Protein AF-0000000075747375 (afdb_homodimer)

Solvent-accessible surface area (backbone atoms only — not comparable to full-atom values): 39730 Å² total; per-residue (Å²): 133,72,88,64,53,72,68,39,42,51,45,48,47,50,38,46,52,50,14,30,55,60,40,17,80,40,82,87,52,69,64,37,29,29,38,38,36,28,27,76,71,27,42,72,52,49,40,51,44,43,42,54,31,30,74,58,43,26,39,63,45,72,43,60,61,78,50,66,64,41,50,39,36,44,65,72,59,35,49,70,68,52,42,45,60,71,65,62,26,51,64,51,26,49,74,59,41,31,32,37,42,37,34,42,19,61,81,60,69,49,75,45,49,87,48,61,63,64,54,56,47,45,31,53,57,52,45,40,64,56,51,50,50,45,52,52,33,32,71,71,23,53,20,23,37,22,35,39,71,49,78,32,65,47,36,11,55,70,34,74,38,52,54,68,57,39,40,50,47,51,34,52,45,59,33,44,80,46,98,49,36,53,62,52,50,50,50,49,43,52,54,50,48,54,47,34,52,52,59,54,69,52,62,64,50,30,37,40,39,38,37,93,69,25,48,29,33,41,20,48,53,72,62,51,27,57,43,58,54,46,28,33,51,49,51,51,44,35,41,29,31,35,26,15,20,59,52,22,36,37,28,44,39,18,63,47,66,42,68,56,80,33,38,62,32,29,44,37,35,38,32,32,53,71,14,27,54,78,45,79,45,36,79,36,41,42,69,57,51,53,51,55,34,61,71,44,89,24,16,34,20,37,4,34,45,33,42,23,36,37,92,72,23,62,27,72,64,70,47,63,39,65,68,52,43,68,26,28,3,50,88,19,6,26,39,33,39,20,32,2,29,38,54,55,74,18,33,58,82,37,43,84,70,56,47,72,68,52,30,57,73,46,27,44,31,61,41,97,39,69,46,77,42,28,20,56,56,56,34,40,29,34,28,35,30,70,89,66,49,76,43,72,45,31,45,54,14,36,65,58,54,88,70,74,83,121,134,72,89,64,53,72,67,39,41,52,46,49,46,50,36,46,53,51,15,29,55,61,39,17,80,38,83,86,52,68,65,36,30,30,38,38,36,29,26,76,70,26,43,71,51,49,39,51,46,43,42,54,32,31,73,58,41,26,40,62,45,73,43,59,60,79,49,66,65,40,50,39,34,44,66,71,60,36,49,70,67,52,42,45,59,72,64,62,25,50,64,53,26,50,74,60,41,30,30,37,41,38,36,42,19,60,82,61,69,48,74,44,48,86,49,62,63,65,54,56,47,46,32,55,58,52,46,41,63,57,50,50,49,45,52,53,33,32,72,70,24,54,21,24,36,22,34,39,73,48,77,32,66,46,37,11,55,69,34,74,36,52,54,66,57,40,39,50,46,51,34,51,44,58,34,46,79,46,99,49,35,54,60,53,50,50,52,50,42,52,54,51,48,53,48,36,51,53,60,55,69,52,61,63,50,30,38,40,40,37,37,92,69,27,46,30,33,40,19,48,51,72,63,51,26,59,42,58,54,46,28,34,51,49,50,52,43,34,40,30,32,34,27,16,21,58,53,21,35,37,28,44,41,17,66,47,66,43,67,56,79,34,38,64,32,28,43,38,35,38,33,31,54,69,15,29,54,78,44,79,45,35,81,36,41,42,70,57,52,52,52,55,34,61,69,44,90,24,17,34,20,35,4,33,46,32,42,23,33,36,93,72,24,62,27,72,64,69,48,63,38,64,68,52,43,68,26,29,3,49,88,20,5,26,40,33,38,20,34,2,30,37,54,55,74,19,32,58,81,38,42,85,69,56,46,73,68,51,30,57,73,46,26,46,31,61,42,96,37,69,45,77,42,28,20,55,56,56,35,40,31,33,29,36,29,70,89,67,48,75,43,73,45,32,45,55,15,34,66,58,55,88,70,76,82,124

Secondary structure (DSSP, 8-state):
--SS-HHHHHHHHHHHHHHHHHH-SSPP-TT-EEEEEE-GGGHHHHHHHHHHHHHTT-EEEEEEPPPHHHHHHHHHH--HHHHT---TTHHHHHHH--EEEEEE--S-SSTTTTS-HHHHHHHHHHTHHHHHHHHHHHHTTS-EEEEEE---HHHHHHTT--HHHHHHHHHHHTTTTSS-HHHHHHHHHHHHHHHHHHHHHS-EEEEEEEESS-EEEE---TTB--EE--SSBSS--EEEE---GGG-EEEEEE-S-EEETTEEEEEEEEEEETTEEEEEEEEE-HHHHHHHHTSSTTTTBEEEEEEE-TTT----S--SSHHHHTT--TTT-EEEEEEEPPPGGGBTT-GGG--HHHHHHHT----S-EEEEEE-S-EEEEEEETTS-EEEEEETTEE-S-----/--SS-HHHHHHHHHHHHHHHHHH-SSPP-TT-EEEEEE-GGGHHHHHHHHHHHHHTT-EEEEEEPPPHHHHHHHHHH--HHHHT---TTHHHHHHH--EEEEEE--S-SSTTTTS-HHHHHHHHHHTHHHHHHHHHHHHTTS-EEEEEE---HHHHHHTT--HHHHHHHHHHHTTTTSS-HHHHHHHHHHHHHHHHHHHHHS-EEEEEEEESS-EEEE---TTB--EE--SSBSS--EEEE---GGG-EEEEEE-S-EEETTEEEEEEEEEEETTEEEEEEEEE-HHHHHHHHTSSTTTTBEEEEEEE-TTT----S--SSHHHHTT--TTT-EEEEEEEPPPGGGBTT-GGG--HHHHHHHT----S-EEEEEE-S-EEEEEEETTS-EEEEEETTEE-S-----

Organism: Desulfohalobium retbaense (strain ATCC 49708 / DSM 5692 / JCM 16813 / HR100) (NCBI:txid485915)

Foldseek 3Di:
DAPDDPLLLLLLLVLLVLLQQLQFPDHDAAAAEEEEEEEPNCVVSSVVNCVVCVVRNYHYDYDYDDALVRVLCCQVPNDLCSLLDDDPCLLVCLLRHQEYEYEDEHPAQASQVPGDVVSVLSNLVSCVVSVVSQVVCRLVRRHGYAYEYGQDCNLQVVLVHHSNVLRVLLCQQQVSVPPRSNVLLVVLVVVVVQLQVVVQVFQFQWKFKDFPFWTKIFGAFPQFGWDWSRSHYRVTFKIKIFGQLQGMATKDWFQAWEGDSNAIWHTWIFGDDRFFTPDIDTPGCRVVLVVQCVQDDQQRGWAMKIWGALVNGPRAGRRRDCSNQVNHQHQQTKIKIWGAFHDLCRRNVGSVVCDPVNCVVRRGGHGSGTGIGMDPGFMWMWTQHPVGDIGTQGGRRHGPPDDPPD/DAPDDPLLLVLLLVLLVLLQQLQFPDHDAAAAEEEEEEEPNCVVSSVVNCVVCVVRNYHYDYDYDDALVRVLCCQPPNDLCSLLDDDPCLLVCLLRHQEYEYEDEHPAQASQVPGDVVSVLSNLVSCVVSVVSQVVCRLVRRHGYAYEYGQDCNLQVVLVHHSNVLRVLLCQQQVSVDPRSNVLLVVLVVVVVQLQVVVQVFQFQWKFKDFPFWTKIFGAFPQFGWDWSRSHFRVTFKIKIFGQLQGMATKDWFQAWEGDSNAIWHTWIFGDDRFFTPDIDTPGCRVVLVVQCVQDDQQRGWAMKIWGALVNGPRAGRRRDCSNQVNHQHFQTKIKIWGAFHDLCRRNVGSVVCDPVNCVVRRGGHGSGTDIGMDPGFMWMWTQHPVGDIDTQGGRRHGPPDDPPD

Sequence (812 aa):
MHYLTQDQLEKYADVLLWGLTKARAGEYAAGDVVLLRYDLDARPLADLLFHKSLERGWHPVPRMGLSPQMEKSLFTVGGDQQLEFIAPGDKEFMRRLNANIALLAPESLTHLKDVDSKRIGKTAIARKQLRDILDEREAEGQFGWTLCLLPTEELAANAGLSIEEYTAQIIKACYLDSPDPVAEWERIYEQAGRIKSWLNSLDVDSFHVQSAHCDLTVTPGQDRQWVGISGHNIPSFELFLSPDWRGTQGIYYADQPSYRSGNLVQGVRLEFKDGEVVDVQAEEGEAFTKDQLDMDVGARRLGEFSLTDTRFSRIDKFMAHTLFDENFGGPYGNCHVAVGASYADTYALGAGALDKAKKEAFGFNDSALHWDLVNTEDKRVTARLKDGSTVLIYESGRFAGPEEASMHYLTQDQLEKYADVLLWGLTKARAGEYAAGDVVLLRYDLDARPLADLLFHKSLERGWHPVPRMGLSPQMEKSLFTVGGDQQLEFIAPGDKEFMRRLNANIALLAPESLTHLKDVDSKRIGKTAIARKQLRDILDEREAEGQFGWTLCLLPTEELAANAGLSIEEYTAQIIKACYLDSPDPVAEWERIYEQAGRIKSWLNSLDVDSFHVQSAHCDLTVTPGQDRQWVGISGHNIPSFELFLSPDWRGTQGIYYADQPSYRSGNLVQGVRLEFKDGEVVDVQAEEGEAFTKDQLDMDVGARRLGEFSLTDTRFSRIDKFMAHTLFDENFGGPYGNCHVAVGASYADTYALGAGALDKAKKEAFGFNDSALHWDLVNTEDKRVTARLKDGSTVLIYESGRFAGPEEAS

Structure (mmCIF, N/CA/C/O backbone):
data_AF-0000000075747375-model_v1
#
loop_
_entity.id
_entity.type
_entity.pdbx_description
1 polymer 'Peptidase M29 aminopeptidase II'
#
loop_
_atom_site.group_PDB
_atom_site.id
_atom_site.type_symbol
_atom_site.label_atom_id
_atom_site.label_alt_id
_atom_site.label_comp_id
_atom_site.label_asym_id
_atom_site.label_entity_id
_atom_site.label_seq_id
_atom_site.pdbx_PDB_ins_code
_atom_site.Cartn_x
_atom_site.Cartn_y
_atom_site.Cartn_z
_atom_site.occupancy
_atom_site.B_iso_or_equiv
_atom_site.auth_seq_id
_atom_site.auth_comp_id
_atom_site.auth_asym_id
_atom_site.auth_atom_id
_atom_site.pdbx_PDB_model_num
ATOM 1 N N . MET A 1 1 ? 9.734 -9.852 11.289 1 53.59 1 MET A N 1
ATOM 2 C CA . MET A 1 1 ? 10.898 -10.727 11.281 1 53.59 1 MET A CA 1
ATOM 3 C C . MET A 1 1 ? 10.977 -11.531 9.992 1 53.59 1 MET A C 1
ATOM 5 O O . MET A 1 1 ? 9.969 -12.07 9.531 1 53.59 1 MET A O 1
ATOM 9 N N . HIS A 1 2 ? 11.859 -11.219 9.148 1 74 2 HIS A N 1
ATOM 10 C CA . HIS A 1 2 ? 11.984 -12.008 7.926 1 74 2 HIS A CA 1
ATOM 11 C C . HIS A 1 2 ? 12.844 -13.242 8.156 1 74 2 HIS A C 1
ATOM 13 O O . HIS A 1 2 ? 13.766 -13.219 8.977 1 74 2 HIS A O 1
ATOM 19 N N . TYR A 1 3 ? 12.445 -14.344 7.672 1 91.75 3 TYR A N 1
ATOM 20 C CA . TYR A 1 3 ? 12.969 -15.672 7.961 1 91.75 3 TYR A CA 1
ATOM 21 C C . TYR A 1 3 ? 14.047 -16.062 6.957 1 91.75 3 TYR A C 1
ATOM 23 O O . TYR A 1 3 ? 14.766 -17.047 7.16 1 91.75 3 TYR A O 1
ATOM 31 N N . LEU A 1 4 ? 14.203 -15.297 5.895 1 97.31 4 LEU A N 1
ATOM 32 C CA . LEU A 1 4 ? 15.281 -15.469 4.922 1 97.31 4 LEU A CA 1
ATOM 33 C C . LEU A 1 4 ? 16.438 -14.516 5.211 1 97.31 4 LEU A C 1
ATOM 35 O O . LEU A 1 4 ? 16.219 -13.375 5.617 1 97.31 4 LEU A O 1
ATOM 39 N N . THR A 1 5 ? 17.688 -14.977 5.004 1 96.75 5 THR A N 1
ATOM 40 C CA . THR A 1 5 ? 18.844 -14.117 5.152 1 96.75 5 THR A CA 1
ATOM 41 C C . THR A 1 5 ? 18.906 -13.078 4.035 1 96.75 5 THR A C 1
ATOM 43 O O . THR A 1 5 ? 18.203 -13.203 3.029 1 96.75 5 THR A O 1
ATOM 46 N N . GLN A 1 6 ? 19.734 -12.07 4.207 1 96.62 6 GLN A N 1
ATOM 47 C CA . GLN A 1 6 ? 19.922 -11.055 3.178 1 96.62 6 GLN A CA 1
ATOM 48 C C . GLN A 1 6 ? 20.391 -11.672 1.868 1 96.62 6 GLN A C 1
ATOM 50 O O . GLN A 1 6 ? 19.938 -11.289 0.791 1 96.62 6 GLN A O 1
ATOM 55 N N . ASP A 1 7 ? 21.297 -12.602 1.969 1 97.56 7 ASP A N 1
ATOM 56 C CA . ASP A 1 7 ? 21.812 -13.281 0.789 1 97.56 7 ASP A CA 1
ATOM 57 C C . ASP A 1 7 ? 20.703 -14.047 0.064 1 97.56 7 ASP A C 1
ATOM 59 O O . ASP A 1 7 ? 20.609 -13.992 -1.164 1 97.56 7 ASP A O 1
ATOM 63 N N . GLN A 1 8 ? 19.875 -14.695 0.803 1 98.19 8 GLN A N 1
ATOM 64 C CA . GLN A 1 8 ? 18.766 -15.453 0.224 1 98.19 8 GLN A CA 1
ATOM 65 C C . GLN A 1 8 ? 17.75 -14.523 -0.425 1 98.19 8 GLN A C 1
ATOM 67 O O . GLN A 1 8 ? 17.203 -14.836 -1.485 1 98.19 8 GLN A O 1
ATOM 72 N N . LEU A 1 9 ? 17.516 -13.391 0.181 1 98.5 9 LEU A N 1
ATOM 73 C CA . LEU A 1 9 ? 16.609 -12.398 -0.398 1 98.5 9 LEU A CA 1
ATOM 74 C C . LEU A 1 9 ? 17.172 -11.867 -1.714 1 98.5 9 LEU A C 1
ATOM 76 O O . LEU A 1 9 ? 16.438 -11.703 -2.684 1 98.5 9 LEU A O 1
ATOM 80 N N . GLU A 1 10 ? 18.453 -11.609 -1.729 1 98.38 10 GLU A N 1
ATOM 81 C CA . GLU A 1 10 ? 19.094 -11.141 -2.951 1 98.38 10 GLU A CA 1
ATOM 82 C C . GLU A 1 10 ? 18.984 -12.18 -4.066 1 98.38 10 GLU A C 1
ATOM 84 O O . GLU A 1 10 ? 18.672 -11.844 -5.207 1 98.38 10 GLU A O 1
ATOM 89 N N . LYS A 1 11 ? 19.25 -13.375 -3.711 1 98.75 11 LYS A N 1
ATOM 90 C CA . LYS A 1 11 ? 19.141 -14.469 -4.672 1 98.75 11 LYS A CA 1
ATOM 91 C C . LYS A 1 11 ? 17.703 -14.609 -5.176 1 98.75 11 LYS A C 1
ATOM 93 O O . LYS A 1 11 ? 17.484 -14.812 -6.371 1 98.75 11 LYS A O 1
ATOM 98 N N . TYR A 1 12 ? 16.797 -14.531 -4.25 1 98.75 12 TYR A N 1
ATOM 99 C CA . TYR A 1 12 ? 15.383 -14.648 -4.609 1 98.75 12 TYR A CA 1
ATOM 100 C C . TYR A 1 12 ? 14.969 -13.547 -5.574 1 98.75 12 TYR A C 1
ATOM 102 O O . TYR A 1 12 ? 14.258 -13.797 -6.551 1 98.75 12 TYR A O 1
ATOM 110 N N . ALA A 1 13 ? 15.438 -12.297 -5.312 1 98.81 13 ALA A N 1
ATOM 111 C CA . ALA A 1 13 ? 15.164 -11.172 -6.203 1 98.81 13 ALA A CA 1
ATOM 112 C C . ALA A 1 13 ? 15.703 -11.43 -7.605 1 98.81 13 ALA A C 1
ATOM 114 O O . ALA A 1 13 ? 15.023 -11.164 -8.602 1 98.81 13 ALA A O 1
ATOM 115 N N . ASP A 1 14 ? 16.906 -11.969 -7.68 1 98.75 14 ASP A N 1
ATOM 116 C CA . ASP A 1 14 ? 17.516 -12.25 -8.977 1 98.75 14 ASP A CA 1
ATOM 117 C C . ASP A 1 14 ? 16.734 -13.32 -9.734 1 98.75 14 ASP A C 1
ATOM 119 O O . ASP A 1 14 ? 16.562 -13.227 -10.953 1 98.75 14 ASP A O 1
ATOM 123 N N . VAL A 1 15 ? 16.25 -14.312 -9.016 1 98.81 15 VAL A N 1
ATOM 124 C CA . VAL A 1 15 ? 15.453 -15.367 -9.633 1 98.81 15 VAL A CA 1
ATOM 125 C C . VAL A 1 15 ? 14.141 -14.781 -10.164 1 98.81 15 VAL A C 1
ATOM 127 O O . VAL A 1 15 ? 13.703 -15.125 -11.266 1 98.81 15 VAL A O 1
ATOM 130 N N . LEU A 1 16 ? 13.523 -13.906 -9.383 1 98.81 16 LEU A N 1
ATOM 131 C CA . LEU A 1 16 ? 12.281 -13.289 -9.82 1 98.81 16 LEU A CA 1
ATOM 132 C C . LEU A 1 16 ? 12.5 -12.43 -11.055 1 98.81 16 LEU A C 1
ATOM 134 O O . LEU A 1 16 ? 11.688 -12.438 -11.984 1 98.81 16 LEU A O 1
ATOM 138 N N . LEU A 1 17 ? 13.609 -11.703 -11.086 1 98.56 17 LEU A N 1
ATOM 139 C CA . LEU A 1 17 ? 13.906 -10.883 -12.25 1 98.56 17 LEU A CA 1
ATOM 140 C C . LEU A 1 17 ? 14.188 -11.742 -13.469 1 98.56 17 LEU A C 1
ATOM 142 O O . LEU A 1 17 ? 13.789 -11.398 -14.586 1 98.56 17 LEU A O 1
ATOM 146 N N . TRP A 1 18 ? 14.883 -12.859 -13.289 1 97.88 18 TRP A N 1
ATOM 147 C CA . TRP A 1 18 ? 15.031 -13.844 -14.352 1 97.88 18 TRP A CA 1
ATOM 148 C C . TRP A 1 18 ? 13.672 -14.328 -14.844 1 97.88 18 TRP A C 1
ATOM 150 O O . TRP A 1 18 ? 13.398 -14.32 -16.047 1 97.88 18 TRP A O 1
ATOM 160 N N . GLY A 1 19 ? 12.836 -14.727 -13.852 1 98.06 19 GLY A N 1
ATOM 161 C CA . GLY A 1 19 ? 11.5 -15.18 -14.203 1 98.06 19 GLY A CA 1
ATOM 162 C C . GLY A 1 19 ? 10.703 -14.148 -14.984 1 98.06 19 GLY A C 1
ATOM 163 O O . GLY A 1 19 ? 10.047 -14.477 -15.969 1 98.06 19 GLY A O 1
ATOM 164 N N . LEU A 1 20 ? 10.805 -12.953 -14.531 1 97.62 20 LEU A N 1
ATOM 165 C CA . LEU A 1 20 ? 10.102 -11.852 -15.18 1 97.62 20 LEU A CA 1
ATOM 166 C C . LEU A 1 20 ? 10.555 -11.695 -16.625 1 97.62 20 LEU A C 1
ATOM 168 O O . LEU A 1 20 ? 9.734 -11.43 -17.516 1 97.62 20 LEU A O 1
ATOM 172 N N . THR A 1 21 ? 11.828 -11.867 -16.891 1 95.94 21 THR A N 1
ATOM 173 C CA . THR A 1 21 ? 12.391 -11.75 -18.219 1 95.94 21 THR A CA 1
ATOM 174 C C . THR A 1 21 ? 11.93 -12.914 -19.109 1 95.94 21 THR A C 1
ATOM 176 O O . THR A 1 21 ? 11.617 -12.719 -20.281 1 95.94 21 THR A O 1
ATOM 179 N N . LYS A 1 22 ? 11.852 -14.102 -18.547 1 94.75 22 LYS A N 1
ATOM 180 C CA . LYS A 1 22 ? 11.445 -15.289 -19.297 1 94.75 22 LYS A CA 1
ATOM 181 C C . LYS A 1 22 ? 9.945 -15.258 -19.609 1 94.75 22 LYS A C 1
ATOM 183 O O . LYS A 1 22 ? 9.508 -15.758 -20.641 1 94.75 22 LYS A O 1
ATOM 188 N N . ALA A 1 23 ? 9.203 -14.641 -18.703 1 93.75 23 ALA A N 1
ATOM 189 C CA . ALA A 1 23 ? 7.746 -14.695 -18.766 1 93.75 23 ALA A CA 1
ATOM 190 C C . ALA A 1 23 ? 7.199 -13.742 -19.812 1 93.75 23 ALA A C 1
ATOM 192 O O . ALA A 1 23 ? 6.02 -13.805 -20.172 1 93.75 23 ALA A O 1
ATOM 193 N N . ARG A 1 24 ? 8.031 -12.844 -20.312 1 92.75 24 ARG A N 1
ATOM 194 C CA . ARG A 1 24 ? 7.562 -11.867 -21.297 1 92.75 24 ARG A CA 1
ATOM 195 C C . ARG A 1 24 ? 8.25 -12.07 -22.641 1 92.75 24 ARG A C 1
ATOM 197 O O . ARG A 1 24 ? 9.469 -12.234 -22.703 1 92.75 24 ARG A O 1
ATOM 204 N N . ALA A 1 25 ? 7.484 -11.938 -23.688 1 87.5 25 ALA A N 1
ATOM 205 C CA . ALA A 1 25 ? 8.047 -12.078 -25.031 1 87.5 25 ALA A CA 1
ATOM 206 C C . ALA A 1 25 ? 8.898 -10.859 -25.406 1 87.5 25 ALA A C 1
ATOM 208 O O . ALA A 1 25 ? 9.969 -11 -25.984 1 87.5 25 ALA A O 1
ATOM 209 N N . GLY A 1 26 ? 8.484 -9.695 -25 1 91.69 26 GLY A N 1
ATOM 210 C CA . GLY A 1 26 ? 9.234 -8.484 -25.312 1 91.69 26 GLY A CA 1
ATOM 211 C C . GLY A 1 26 ? 10.297 -8.164 -24.281 1 91.69 26 GLY A C 1
ATOM 212 O O . GLY A 1 26 ? 10.203 -8.594 -23.125 1 91.69 26 GLY A O 1
ATOM 213 N N . GLU A 1 27 ? 11.219 -7.402 -24.672 1 95.31 27 GLU A N 1
ATOM 214 C CA . GLU A 1 27 ? 12.297 -6.988 -23.781 1 95.31 27 GLU A CA 1
ATOM 215 C C . GLU A 1 27 ? 11.867 -5.824 -22.906 1 95.31 27 GLU A C 1
ATOM 217 O O . GLU A 1 27 ? 11.055 -4.992 -23.312 1 95.31 27 GLU A O 1
ATOM 222 N N . TYR A 1 28 ? 12.367 -5.848 -21.688 1 97.19 28 TYR A N 1
ATOM 223 C CA . TYR A 1 28 ? 12.156 -4.703 -20.797 1 97.19 28 TYR A CA 1
ATOM 224 C C . TYR A 1 28 ? 13.102 -3.559 -21.156 1 97.19 28 TYR A C 1
ATOM 226 O O . TYR A 1 28 ? 14.188 -3.789 -21.688 1 97.19 28 TYR A O 1
ATOM 234 N N . ALA A 1 29 ? 12.648 -2.361 -20.922 1 97.19 29 ALA A N 1
ATOM 235 C CA . ALA A 1 29 ? 13.43 -1.172 -21.234 1 97.19 29 ALA A CA 1
ATOM 236 C C . ALA A 1 29 ? 13.32 -0.126 -20.141 1 97.19 29 ALA A C 1
ATOM 238 O O . ALA A 1 29 ? 12.438 -0.213 -19.281 1 97.19 29 ALA A O 1
ATOM 239 N N . ALA A 1 30 ? 14.273 0.824 -20.203 1 97.62 30 ALA A N 1
ATOM 240 C CA . ALA A 1 30 ? 14.156 1.971 -19.297 1 97.62 30 ALA A CA 1
ATOM 241 C C . ALA A 1 30 ? 12.805 2.666 -19.469 1 97.62 30 ALA A C 1
ATOM 243 O O . ALA A 1 30 ? 12.32 2.822 -20.594 1 97.62 30 ALA A O 1
ATOM 244 N N . GLY A 1 31 ? 12.203 2.975 -18.328 1 98.12 31 GLY A N 1
ATOM 245 C CA . GLY A 1 31 ? 10.914 3.646 -18.391 1 98.12 31 GLY A CA 1
ATOM 246 C C . GLY A 1 31 ? 9.742 2.715 -18.141 1 98.12 31 GLY A C 1
ATOM 247 O O . GLY A 1 31 ? 8.625 3.168 -17.906 1 98.12 31 GLY A O 1
ATOM 248 N N . ASP A 1 32 ? 9.945 1.397 -18.203 1 98.5 32 ASP A N 1
ATOM 249 C CA . ASP A 1 32 ? 8.875 0.438 -17.969 1 98.5 32 ASP A CA 1
ATOM 250 C C . ASP A 1 32 ? 8.289 0.593 -16.562 1 98.5 32 ASP A C 1
ATOM 252 O O . ASP A 1 32 ? 9.023 0.814 -15.602 1 98.5 32 ASP A O 1
ATOM 256 N N . VAL A 1 33 ? 7.012 0.497 -16.469 1 98.81 33 VAL A N 1
ATOM 257 C CA . VAL A 1 33 ? 6.285 0.603 -15.211 1 98.81 33 VAL A CA 1
ATOM 258 C C . VAL A 1 33 ? 6.098 -0.786 -14.602 1 98.81 33 VAL A C 1
ATOM 260 O O . VAL A 1 33 ? 5.531 -1.677 -15.242 1 98.81 33 VAL A O 1
ATOM 263 N N . VAL A 1 34 ? 6.555 -0.963 -13.359 1 98.75 34 VAL A N 1
ATOM 264 C CA . VAL A 1 34 ? 6.531 -2.262 -12.695 1 98.75 34 VAL A CA 1
ATOM 265 C C . VAL A 1 34 ? 5.695 -2.18 -11.422 1 98.75 34 VAL A C 1
ATOM 267 O O . VAL A 1 34 ? 6.055 -1.47 -10.477 1 98.75 34 VAL A O 1
ATOM 270 N N . LEU A 1 35 ? 4.617 -2.883 -11.398 1 98.81 35 LEU A N 1
ATOM 271 C CA . LEU A 1 35 ? 3.816 -3.006 -10.188 1 98.81 35 LEU A CA 1
ATOM 272 C C . LEU A 1 35 ? 4.426 -4.031 -9.234 1 98.81 35 LEU A C 1
ATOM 274 O O . LEU A 1 35 ? 4.586 -5.199 -9.594 1 98.81 35 LEU A O 1
ATOM 278 N N . LEU A 1 36 ? 4.848 -3.572 -8.102 1 98.69 36 LEU A N 1
ATOM 279 C CA . LEU A 1 36 ? 5.348 -4.445 -7.047 1 98.69 36 LEU A CA 1
ATOM 280 C C . LEU A 1 36 ? 4.281 -4.664 -5.977 1 98.69 36 LEU A C 1
ATOM 282 O O . LEU A 1 36 ? 4.195 -3.9 -5.012 1 98.69 36 LEU A O 1
ATOM 286 N N . ARG A 1 37 ? 3.521 -5.746 -6.125 1 98.5 37 ARG A N 1
ATOM 287 C CA . ARG A 1 37 ? 2.5 -6.105 -5.145 1 98.5 37 ARG A CA 1
ATOM 288 C C . ARG A 1 37 ? 3.072 -7.016 -4.066 1 98.5 37 ARG A C 1
ATOM 290 O O . ARG A 1 37 ? 3.756 -7.996 -4.371 1 98.5 37 ARG A O 1
ATOM 297 N N . TYR A 1 38 ? 2.799 -6.66 -2.799 1 98.31 38 TYR A N 1
ATOM 298 C CA . TYR A 1 38 ? 3.404 -7.5 -1.769 1 98.31 38 TYR A CA 1
ATOM 299 C C . TYR A 1 38 ? 2.541 -7.531 -0.513 1 98.31 38 TYR A C 1
ATOM 301 O O . TYR A 1 38 ? 1.785 -6.594 -0.248 1 98.31 38 TYR A O 1
ATOM 309 N N . ASP A 1 39 ? 2.586 -8.648 0.203 1 97.56 39 ASP A N 1
ATOM 310 C CA . ASP A 1 39 ? 2.076 -8.75 1.567 1 97.56 39 ASP A CA 1
ATOM 311 C C . ASP A 1 39 ? 3.094 -8.219 2.572 1 97.56 39 ASP A C 1
ATOM 313 O O . ASP A 1 39 ? 4.289 -8.156 2.281 1 97.56 39 ASP A O 1
ATOM 317 N N . LEU A 1 40 ? 2.623 -7.93 3.68 1 96 40 LEU A N 1
ATOM 318 C CA . LEU A 1 40 ? 3.418 -7.223 4.676 1 96 40 LEU A CA 1
ATOM 319 C C . LEU A 1 40 ? 4.715 -7.973 4.973 1 96 40 LEU A C 1
ATOM 321 O O . LEU A 1 40 ? 5.797 -7.379 4.965 1 96 40 LEU A O 1
ATOM 325 N N . ASP A 1 41 ? 4.625 -9.242 5.164 1 96.06 41 ASP A N 1
ATOM 326 C CA . ASP A 1 41 ? 5.785 -10.016 5.59 1 96.06 41 ASP A CA 1
ATOM 327 C C . ASP A 1 41 ? 6.789 -10.18 4.445 1 96.06 41 ASP A C 1
ATOM 329 O O . ASP A 1 41 ? 7.93 -10.586 4.668 1 96.06 41 ASP A O 1
ATOM 333 N N . ALA A 1 42 ? 6.441 -9.719 3.244 1 97.75 42 ALA A N 1
ATOM 334 C CA . ALA A 1 42 ? 7.344 -9.805 2.098 1 97.75 42 ALA A CA 1
ATOM 335 C C . ALA A 1 42 ? 8.039 -8.469 1.845 1 97.75 42 ALA A C 1
ATOM 337 O O . ALA A 1 42 ? 8.766 -8.32 0.859 1 97.75 42 ALA A O 1
ATOM 338 N N . ARG A 1 43 ? 7.875 -7.488 2.678 1 97 43 ARG A N 1
ATOM 339 C CA . ARG A 1 43 ? 8.359 -6.129 2.469 1 97 43 ARG A CA 1
ATOM 340 C C . ARG A 1 43 ? 9.875 -6.113 2.266 1 97 43 ARG A C 1
ATOM 342 O O . ARG A 1 43 ? 10.383 -5.375 1.421 1 97 43 ARG A O 1
ATOM 349 N N . PRO A 1 44 ? 10.703 -6.918 2.998 1 97.62 44 PRO A N 1
ATOM 350 C CA . PRO A 1 44 ? 12.148 -6.879 2.758 1 97.62 44 PRO A CA 1
ATOM 351 C C . PRO A 1 44 ? 12.516 -7.223 1.315 1 97.62 44 PRO A C 1
ATOM 353 O O . PRO A 1 44 ? 13.422 -6.609 0.741 1 97.62 44 PRO A O 1
ATOM 356 N N . LEU A 1 45 ? 11.789 -8.18 0.764 1 98.62 45 LEU A N 1
ATOM 357 C CA . LEU A 1 45 ? 12.047 -8.523 -0.63 1 98.62 45 LEU A CA 1
ATOM 358 C C . LEU A 1 45 ? 11.531 -7.438 -1.564 1 98.62 45 LEU A C 1
ATOM 360 O O . LEU A 1 45 ? 12.148 -7.148 -2.59 1 98.62 45 LEU A O 1
ATOM 364 N N . ALA A 1 46 ? 10.406 -6.848 -1.191 1 98.62 46 ALA A N 1
ATOM 365 C CA . ALA A 1 46 ? 9.875 -5.738 -1.974 1 98.62 46 ALA A CA 1
ATOM 366 C C . ALA A 1 46 ? 10.859 -4.57 -2.01 1 98.62 46 ALA A C 1
ATOM 368 O O . ALA A 1 46 ? 11.055 -3.951 -3.057 1 98.62 46 ALA A O 1
ATOM 369 N N . ASP A 1 47 ? 11.469 -4.27 -0.835 1 98.38 47 ASP A N 1
ATOM 370 C CA . ASP A 1 47 ? 12.469 -3.207 -0.752 1 98.38 47 ASP A CA 1
ATOM 371 C C . ASP A 1 47 ? 13.609 -3.449 -1.736 1 98.38 47 ASP A C 1
ATOM 373 O O . ASP A 1 47 ? 14.047 -2.527 -2.432 1 98.38 47 ASP A O 1
ATOM 377 N N . LEU A 1 48 ? 14.055 -4.664 -1.774 1 98.56 48 LEU A N 1
ATOM 378 C CA . LEU A 1 48 ? 15.172 -5.035 -2.637 1 98.56 48 LEU A CA 1
ATOM 379 C C . LEU A 1 48 ? 14.781 -4.934 -4.105 1 98.56 48 LEU A C 1
ATOM 381 O O . LEU A 1 48 ? 15.547 -4.422 -4.926 1 98.56 48 LEU A O 1
ATOM 385 N N . LEU A 1 49 ? 13.602 -5.426 -4.43 1 98.88 49 LEU A N 1
ATOM 386 C CA . LEU A 1 49 ? 13.148 -5.395 -5.816 1 98.88 49 LEU A CA 1
ATOM 387 C C . LEU A 1 49 ? 12.875 -3.961 -6.266 1 98.88 49 LEU A C 1
ATOM 389 O O . LEU A 1 49 ? 13.086 -3.623 -7.434 1 98.88 49 LEU A O 1
ATOM 393 N N . PHE A 1 50 ? 12.398 -3.115 -5.348 1 98.81 50 PHE A N 1
ATOM 394 C CA . PHE A 1 50 ? 12.242 -1.691 -5.625 1 98.81 50 PHE A CA 1
ATOM 395 C C . PHE A 1 50 ? 13.578 -1.073 -6.023 1 98.81 50 PHE A C 1
ATOM 397 O O . PHE A 1 50 ? 13.68 -0.404 -7.055 1 98.81 50 PHE A O 1
ATOM 404 N N . HIS A 1 51 ? 14.594 -1.345 -5.266 1 98.75 51 HIS A N 1
ATOM 405 C CA . HIS A 1 51 ? 15.938 -0.854 -5.523 1 98.75 51 HIS A CA 1
ATOM 406 C C . HIS A 1 51 ? 16.469 -1.354 -6.863 1 98.75 51 HIS A C 1
ATOM 408 O O . HIS A 1 51 ? 16.953 -0.566 -7.672 1 98.75 51 HIS A O 1
ATOM 414 N N . LYS A 1 52 ? 16.328 -2.633 -7.09 1 98.69 52 LYS A N 1
ATOM 415 C CA . LYS A 1 52 ? 16.828 -3.238 -8.32 1 98.69 52 LYS A CA 1
ATOM 416 C C . LYS A 1 52 ? 16.062 -2.732 -9.539 1 98.69 52 LYS A C 1
ATOM 418 O O . LYS A 1 52 ? 16.641 -2.604 -10.625 1 98.69 52 LYS A O 1
ATOM 423 N N . SER A 1 53 ? 14.766 -2.467 -9.367 1 98.75 53 SER A N 1
ATOM 424 C CA . SER A 1 53 ? 13.977 -1.885 -10.453 1 98.75 53 SER A CA 1
ATOM 425 C C . SER A 1 53 ? 14.5 -0.5 -10.828 1 98.75 53 SER A C 1
ATOM 427 O O . SER A 1 53 ? 14.641 -0.185 -12.008 1 98.75 53 SER A O 1
ATOM 429 N N . LEU A 1 54 ? 14.805 0.336 -9.828 1 98.75 54 LEU A N 1
ATOM 430 C CA . LEU A 1 54 ? 15.344 1.667 -10.078 1 98.75 54 LEU A CA 1
ATOM 431 C C . LEU A 1 54 ? 16.672 1.582 -10.828 1 98.75 54 LEU A C 1
ATOM 433 O O . LEU A 1 54 ? 16.891 2.328 -11.781 1 98.75 54 LEU A O 1
ATOM 437 N N . GLU A 1 55 ? 17.484 0.646 -10.453 1 98.38 55 GLU A N 1
ATOM 438 C CA . GLU A 1 55 ? 18.797 0.473 -11.086 1 98.38 55 GLU A CA 1
ATOM 439 C C . GLU A 1 55 ? 18.656 0.123 -12.562 1 98.38 55 GLU A C 1
ATOM 441 O O . GLU A 1 55 ? 19.531 0.435 -13.375 1 98.38 55 GLU A O 1
ATOM 446 N N . ARG A 1 56 ? 17.547 -0.42 -12.922 1 97.75 56 ARG A N 1
ATOM 447 C CA . ARG A 1 56 ? 17.312 -0.86 -14.289 1 97.75 56 ARG A CA 1
ATOM 448 C C . ARG A 1 56 ? 16.609 0.229 -15.102 1 97.75 56 ARG A C 1
ATOM 450 O O . ARG A 1 56 ? 16.281 0.024 -16.266 1 97.75 56 ARG A O 1
ATOM 457 N N . GLY A 1 57 ? 16.344 1.346 -14.461 1 98.31 57 GLY A N 1
ATOM 458 C CA . GLY A 1 57 ? 15.672 2.451 -15.117 1 98.31 57 GLY A CA 1
ATOM 459 C C . GLY A 1 57 ? 14.164 2.295 -15.156 1 98.31 57 GLY A C 1
ATOM 460 O O . GLY A 1 57 ? 13.477 3.025 -15.875 1 98.31 57 GLY A O 1
ATOM 461 N N . TRP A 1 58 ? 13.625 1.27 -14.43 1 98.69 58 TRP A N 1
ATOM 462 C CA . TRP A 1 58 ? 12.188 1.052 -14.391 1 98.69 58 TRP A CA 1
ATOM 463 C C . TRP A 1 58 ? 11.516 1.999 -13.398 1 98.69 58 TRP A C 1
ATOM 465 O O . TRP A 1 58 ? 12.203 2.684 -12.633 1 98.69 58 TRP A O 1
ATOM 475 N N . HIS A 1 59 ? 10.258 2.156 -13.5 1 98.75 59 HIS A N 1
ATOM 476 C CA . HIS A 1 59 ? 9.438 2.896 -12.555 1 98.75 59 HIS A CA 1
ATOM 477 C C . HIS A 1 59 ? 8.641 1.952 -11.656 1 98.75 59 HIS A C 1
ATOM 479 O O . HIS A 1 59 ? 7.523 1.562 -12 1 98.75 59 HIS A O 1
ATOM 485 N N . PRO A 1 60 ? 9.195 1.592 -10.453 1 98.69 60 PRO A N 1
ATOM 486 C CA . PRO A 1 60 ? 8.453 0.695 -9.562 1 98.69 60 PRO A CA 1
ATOM 487 C C . PRO A 1 60 ? 7.305 1.395 -8.844 1 98.69 60 PRO A C 1
ATOM 489 O O . PRO A 1 60 ? 7.453 2.529 -8.391 1 98.69 60 PRO A O 1
ATOM 492 N N . VAL A 1 61 ? 6.199 0.768 -8.82 1 98.69 61 VAL A N 1
ATOM 493 C CA . VAL A 1 61 ? 5.02 1.209 -8.078 1 98.69 61 VAL A CA 1
ATOM 494 C C . VAL A 1 61 ? 4.645 0.165 -7.031 1 98.69 61 VAL A C 1
ATOM 496 O O . VAL A 1 61 ? 3.961 -0.814 -7.336 1 98.69 61 VAL A O 1
ATOM 499 N N . PRO A 1 62 ? 5.059 0.362 -5.781 1 98.5 62 PRO A N 1
ATOM 500 C CA . PRO A 1 62 ? 4.734 -0.619 -4.742 1 98.5 62 PRO A CA 1
ATOM 501 C C . PRO A 1 62 ? 3.303 -0.484 -4.23 1 98.5 62 PRO A C 1
ATOM 503 O O . PRO A 1 62 ? 2.832 0.63 -3.99 1 98.5 62 PRO A O 1
ATOM 506 N N . ARG A 1 63 ? 2.619 -1.556 -4.109 1 98 63 ARG A N 1
ATOM 507 C CA . ARG A 1 63 ? 1.274 -1.614 -3.549 1 98 63 ARG A CA 1
ATOM 508 C C . ARG A 1 63 ? 1.126 -2.805 -2.605 1 98 63 ARG A C 1
ATOM 510 O O . ARG A 1 63 ? 1.23 -3.957 -3.031 1 98 63 ARG A O 1
ATOM 517 N N . MET A 1 64 ? 0.884 -2.492 -1.396 1 97.06 64 MET A N 1
ATOM 518 C CA . MET A 1 64 ? 0.612 -3.555 -0.432 1 97.06 64 MET A CA 1
ATOM 519 C C . MET A 1 64 ? -0.834 -4.027 -0.536 1 97.06 64 MET A C 1
ATOM 521 O O . MET A 1 64 ? -1.743 -3.219 -0.736 1 97.06 64 MET A O 1
ATOM 525 N N . GLY A 1 65 ? -1.072 -5.297 -0.397 1 95.44 65 GLY A N 1
ATOM 526 C CA . GLY A 1 65 ? -2.418 -5.844 -0.396 1 95.44 65 GLY A CA 1
ATOM 527 C C . GLY A 1 65 ? -3.211 -5.477 0.843 1 95.44 65 GLY A C 1
ATOM 528 O O . GLY A 1 65 ? -2.656 -4.945 1.807 1 95.44 65 GLY A O 1
ATOM 529 N N . LEU A 1 66 ? -4.496 -5.812 0.747 1 97.19 66 LEU A N 1
ATOM 530 C CA . LEU A 1 66 ? -5.359 -5.574 1.896 1 97.19 66 LEU A CA 1
ATOM 531 C C . LEU A 1 66 ? -4.938 -6.43 3.084 1 97.19 66 LEU A C 1
ATOM 533 O O . LEU A 1 66 ? -4.543 -7.586 2.912 1 97.19 66 LEU A O 1
ATOM 537 N N . SER A 1 67 ? -5.059 -5.895 4.289 1 97.25 67 SER A N 1
ATOM 538 C CA . SER A 1 67 ? -4.902 -6.723 5.48 1 97.25 67 SER A CA 1
ATOM 539 C C . SER A 1 67 ? -6.047 -7.723 5.613 1 97.25 67 SER A C 1
ATOM 541 O O . SER A 1 67 ? -7.109 -7.535 5.016 1 97.25 67 SER A O 1
ATOM 543 N N . PRO A 1 68 ? -5.809 -8.828 6.371 1 96.94 68 PRO A N 1
ATOM 544 C CA . PRO A 1 68 ? -6.918 -9.75 6.625 1 96.94 68 PRO A CA 1
ATOM 545 C C . PRO A 1 68 ? -8.148 -9.055 7.199 1 96.94 68 PRO A C 1
ATOM 547 O O . PRO A 1 68 ? -9.281 -9.391 6.84 1 96.94 68 PRO A O 1
ATOM 550 N N . GLN A 1 69 ? -7.949 -8.078 8.016 1 97.38 69 GLN A N 1
ATOM 551 C CA . GLN A 1 69 ? -9.062 -7.359 8.633 1 97.38 69 GLN A CA 1
ATOM 552 C C . GLN A 1 69 ? -9.82 -6.535 7.594 1 97.38 69 GLN A C 1
ATOM 554 O O . GLN A 1 69 ? -11.055 -6.473 7.621 1 97.38 69 GLN A O 1
ATOM 559 N N . MET A 1 70 ? -9.086 -5.863 6.723 1 98.38 70 MET A N 1
ATOM 560 C CA . MET A 1 70 ? -9.727 -5.094 5.664 1 98.38 70 MET A CA 1
ATOM 561 C C . MET A 1 70 ? -10.531 -6.004 4.738 1 98.38 70 MET A C 1
ATOM 563 O O . MET A 1 70 ? -11.672 -5.688 4.387 1 98.38 70 MET A O 1
ATOM 567 N N . GLU A 1 71 ? -9.922 -7.156 4.348 1 97.25 71 GLU A N 1
ATOM 568 C CA . GLU A 1 71 ? -10.633 -8.102 3.488 1 97.25 71 GLU A CA 1
ATOM 569 C C . GLU A 1 71 ? -11.906 -8.609 4.16 1 97.25 71 GLU A C 1
ATOM 571 O O . GLU A 1 71 ? -12.961 -8.672 3.533 1 97.25 71 GLU A O 1
ATOM 576 N N . LYS A 1 72 ? -11.742 -9.031 5.383 1 97.19 72 LYS A N 1
ATOM 577 C CA . LYS A 1 72 ? -12.906 -9.508 6.125 1 97.19 72 LYS A CA 1
ATOM 578 C C . LYS A 1 72 ? -14 -8.438 6.172 1 97.19 72 LYS A C 1
ATOM 580 O O . LYS A 1 72 ? -15.18 -8.742 5.957 1 97.19 72 LYS A O 1
ATOM 585 N N . SER A 1 73 ? -13.594 -7.176 6.449 1 98.44 73 SER A N 1
ATOM 586 C CA . SER A 1 73 ? -14.555 -6.074 6.469 1 98.44 73 SER A CA 1
ATOM 587 C C . SER A 1 73 ? -15.25 -5.914 5.121 1 98.44 73 SER A C 1
ATOM 589 O O . SER A 1 73 ? -16.469 -5.746 5.059 1 98.44 73 SER A O 1
ATOM 591 N N . LEU A 1 74 ? -14.492 -5.965 4.047 1 98.44 74 LEU A N 1
ATOM 592 C CA . LEU A 1 74 ? -15.047 -5.789 2.709 1 98.44 74 LEU A CA 1
ATOM 593 C C . LEU A 1 74 ? -16.125 -6.832 2.428 1 98.44 74 LEU A C 1
ATOM 595 O O . LEU A 1 74 ? -17.219 -6.496 1.97 1 98.44 74 LEU A O 1
ATOM 599 N N . PHE A 1 75 ? -15.867 -8.047 2.803 1 97.19 75 PHE A N 1
ATOM 600 C CA . PHE A 1 75 ? -16.734 -9.141 2.387 1 97.19 75 PHE A CA 1
ATOM 601 C C . PHE A 1 75 ? -17.859 -9.344 3.393 1 97.19 75 PHE A C 1
ATOM 603 O O . PHE A 1 75 ? -18.875 -9.992 3.086 1 97.19 75 PHE A O 1
ATOM 610 N N . THR A 1 76 ? -17.734 -8.797 4.602 1 97 76 THR A N 1
ATOM 611 C CA . THR A 1 76 ? -18.781 -8.969 5.602 1 97 76 THR A CA 1
ATOM 612 C C . THR A 1 76 ? -19.688 -7.742 5.652 1 97 76 THR A C 1
ATOM 614 O O . THR A 1 76 ? -20.891 -7.863 5.844 1 97 76 THR A O 1
ATOM 617 N N . VAL A 1 77 ? -19.078 -6.586 5.398 1 96.69 77 VAL A N 1
ATOM 618 C CA . VAL A 1 77 ? -19.828 -5.359 5.617 1 96.69 77 VAL A CA 1
ATOM 619 C C . VAL A 1 77 ? -20.062 -4.656 4.285 1 96.69 77 VAL A C 1
ATOM 621 O O . VAL A 1 77 ? -21.031 -3.895 4.141 1 96.69 77 VAL A O 1
ATOM 624 N N . GLY A 1 78 ? -19.281 -4.867 3.305 1 97.56 78 GLY A N 1
ATOM 625 C CA . GLY A 1 78 ? -19.391 -4.184 2.025 1 97.56 78 GLY A CA 1
ATOM 626 C C . GLY A 1 78 ? -20.656 -4.516 1.274 1 97.56 78 GLY A C 1
ATOM 627 O O . GLY A 1 78 ? -21.094 -5.672 1.243 1 97.56 78 GLY A O 1
ATOM 628 N N . GLY A 1 79 ? -21.25 -3.492 0.708 1 97.5 79 GLY A N 1
ATOM 629 C CA . GLY A 1 79 ? -22.359 -3.709 -0.199 1 97.5 79 GLY A CA 1
ATOM 630 C C . GLY A 1 79 ? -21.938 -4.109 -1.596 1 97.5 79 GLY A C 1
ATOM 631 O O . GLY A 1 79 ? -20.734 -4.172 -1.885 1 97.5 79 GLY A O 1
ATOM 632 N N . ASP A 1 80 ? -22.859 -4.344 -2.467 1 96.69 80 ASP A N 1
ATOM 633 C CA . ASP A 1 80 ? -22.578 -4.828 -3.816 1 96.69 80 ASP A CA 1
ATOM 634 C C . ASP A 1 80 ? -21.734 -3.82 -4.594 1 96.69 80 ASP A C 1
ATOM 636 O O . ASP A 1 80 ? -20.781 -4.199 -5.273 1 96.69 80 ASP A O 1
ATOM 640 N N . GLN A 1 81 ? -22.094 -2.596 -4.441 1 97.69 81 GLN A N 1
ATOM 641 C CA . GLN A 1 81 ? -21.359 -1.565 -5.164 1 97.69 81 GLN A CA 1
ATOM 642 C C . GLN A 1 81 ? -19.906 -1.501 -4.695 1 97.69 81 GLN A C 1
ATOM 644 O O . GLN A 1 81 ? -19 -1.24 -5.492 1 97.69 81 GLN A O 1
ATOM 649 N N . GLN A 1 82 ? -19.766 -1.757 -3.402 1 98.5 82 GLN A N 1
ATOM 650 C CA . GLN A 1 82 ? -18.422 -1.729 -2.836 1 98.5 82 GLN A CA 1
ATOM 651 C C . GLN A 1 82 ? -17.625 -2.967 -3.244 1 98.5 82 GLN A C 1
ATOM 653 O O . GLN A 1 82 ? -16.438 -2.877 -3.531 1 98.5 82 GLN A O 1
ATOM 658 N N . LEU A 1 83 ? -18.25 -4.078 -3.35 1 97.81 83 LEU A N 1
ATOM 659 C CA . LEU A 1 83 ? -17.609 -5.316 -3.77 1 97.81 83 LEU A CA 1
ATOM 660 C C . LEU A 1 83 ? -17.172 -5.238 -5.23 1 97.81 83 LEU A C 1
ATOM 662 O O . LEU A 1 83 ? -16.156 -5.828 -5.617 1 97.81 83 LEU A O 1
ATOM 666 N N . GLU A 1 84 ? -17.891 -4.492 -6.02 1 97.19 84 GLU A N 1
ATOM 667 C CA . GLU A 1 84 ? -17.641 -4.422 -7.457 1 97.19 84 GLU A CA 1
ATOM 668 C C . GLU A 1 84 ? -16.828 -3.184 -7.82 1 97.19 84 GLU A C 1
ATOM 670 O O . GLU A 1 84 ? -16.562 -2.934 -9 1 97.19 84 GLU A O 1
ATOM 675 N N . PHE A 1 85 ? -16.391 -2.426 -6.883 1 98 85 PHE A N 1
ATOM 676 C CA . PHE A 1 85 ? -15.75 -1.133 -7.086 1 98 85 PHE A CA 1
ATOM 677 C C . PHE A 1 85 ? -14.383 -1.304 -7.727 1 98 85 PHE A C 1
ATOM 679 O O . PHE A 1 85 ? -13.586 -2.146 -7.297 1 98 85 PHE A O 1
ATOM 686 N N . ILE A 1 86 ? -14.18 -0.523 -8.781 1 97.81 86 ILE A N 1
ATOM 687 C CA . ILE A 1 86 ? -12.867 -0.344 -9.391 1 97.81 86 ILE A CA 1
ATOM 688 C C . ILE A 1 86 ? -12.414 1.105 -9.227 1 97.81 86 ILE A C 1
ATOM 690 O O . ILE A 1 86 ? -13.094 2.031 -9.672 1 97.81 86 ILE A O 1
ATOM 694 N N . ALA A 1 87 ? -11.344 1.278 -8.539 1 97.88 87 ALA A N 1
ATOM 695 C CA . ALA A 1 87 ? -10.883 2.639 -8.281 1 97.88 87 ALA A CA 1
ATOM 696 C C . ALA A 1 87 ? -10.633 3.393 -9.586 1 97.88 87 ALA A C 1
ATOM 698 O O . ALA A 1 87 ? -10.094 2.83 -10.539 1 97.88 87 ALA A O 1
ATOM 699 N N . PRO A 1 88 ? -10.992 4.668 -9.656 1 98 88 PRO A N 1
ATOM 700 C CA . PRO A 1 88 ? -10.656 5.465 -10.836 1 98 88 PRO A CA 1
ATOM 701 C C . PRO A 1 88 ? -9.156 5.457 -11.148 1 98 88 PRO A C 1
ATOM 703 O O . PRO A 1 88 ? -8.336 5.52 -10.234 1 98 88 PRO A O 1
ATOM 706 N N . GLY A 1 89 ? -8.844 5.25 -12.469 1 98.19 89 GLY A N 1
ATOM 707 C CA . GLY A 1 89 ? -7.453 5.27 -12.875 1 98.19 89 GLY A CA 1
ATOM 708 C C . GLY A 1 89 ? -6.84 3.885 -12.969 1 98.19 89 GLY A C 1
ATOM 709 O O . GLY A 1 89 ? -5.793 3.705 -13.602 1 98.19 89 GLY A O 1
ATOM 710 N N . ASP A 1 90 ? -7.5 2.881 -12.375 1 98 90 ASP A N 1
ATOM 711 C CA . ASP A 1 90 ? -6.922 1.541 -12.375 1 98 90 ASP A CA 1
ATOM 712 C C . ASP A 1 90 ? -6.824 0.989 -13.797 1 98 90 ASP A C 1
ATOM 714 O O . ASP A 1 90 ? -5.828 0.354 -14.148 1 98 90 ASP A O 1
ATOM 718 N N . LYS A 1 91 ? -7.828 1.199 -14.609 1 97.75 91 LYS A N 1
ATOM 719 C CA . LYS A 1 91 ? -7.805 0.717 -15.992 1 97.75 91 LYS A CA 1
ATOM 720 C C . LYS A 1 91 ? -6.66 1.355 -16.781 1 97.75 91 LYS A C 1
ATOM 722 O O . LYS A 1 91 ? -5.945 0.67 -17.516 1 97.75 91 LYS A O 1
ATOM 727 N N . GLU A 1 92 ? -6.508 2.645 -16.594 1 98 92 GLU A N 1
ATOM 728 C CA . GLU A 1 92 ? -5.41 3.354 -17.234 1 98 92 GLU A CA 1
ATOM 729 C C . GLU A 1 92 ? -4.055 2.82 -16.766 1 98 92 GLU A C 1
ATOM 731 O O . GLU A 1 92 ? -3.139 2.656 -17.578 1 98 92 GLU A O 1
ATOM 736 N N . PHE A 1 93 ? -3.957 2.555 -15.555 1 98.38 93 PHE A N 1
ATOM 737 C CA . PHE A 1 93 ? -2.729 1.999 -14.992 1 98.38 93 PHE A CA 1
ATOM 738 C C . PHE A 1 93 ? -2.412 0.647 -15.625 1 98.38 93 PHE A C 1
ATOM 740 O O . PHE A 1 93 ? -1.285 0.411 -16.062 1 98.38 93 PHE A O 1
ATOM 747 N N . MET A 1 94 ? -3.428 -0.215 -15.688 1 98.19 94 MET A N 1
ATOM 748 C CA . MET A 1 94 ? -3.227 -1.537 -16.281 1 98.19 94 MET A CA 1
ATOM 749 C C . MET A 1 94 ? -2.822 -1.429 -17.75 1 98.19 94 MET A C 1
ATOM 751 O O . MET A 1 94 ? -1.986 -2.199 -18.219 1 98.19 94 MET A O 1
ATOM 755 N N . ARG A 1 95 ? -3.334 -0.493 -18.438 1 98.06 95 ARG A N 1
ATOM 756 C CA . ARG A 1 95 ? -3.07 -0.334 -19.859 1 98.06 95 ARG A CA 1
ATOM 757 C C . ARG A 1 95 ? -1.634 0.116 -20.109 1 98.06 95 ARG A C 1
ATOM 759 O O . ARG A 1 95 ? -1.128 0.015 -21.234 1 98.06 95 ARG A O 1
ATOM 766 N N . ARG A 1 96 ? -0.992 0.567 -19.062 1 98.19 96 ARG A N 1
ATOM 767 C CA . ARG A 1 96 ? 0.362 1.083 -19.234 1 98.19 96 ARG A CA 1
ATOM 768 C C . ARG A 1 96 ? 1.372 0.248 -18.453 1 98.19 96 ARG A C 1
ATOM 770 O O . ARG A 1 96 ? 2.568 0.549 -18.469 1 98.19 96 ARG A O 1
ATOM 777 N N . LEU A 1 97 ? 0.916 -0.763 -17.75 1 98.38 97 LEU A N 1
ATOM 778 C CA . LEU A 1 97 ? 1.764 -1.608 -16.922 1 98.38 97 LEU A CA 1
ATOM 779 C C . LEU A 1 97 ? 2.637 -2.518 -17.781 1 98.38 97 LEU A C 1
ATOM 781 O O . LEU A 1 97 ? 2.166 -3.082 -18.766 1 98.38 97 LEU A O 1
ATOM 785 N N . ASN A 1 98 ? 3.896 -2.641 -17.422 1 98.5 98 ASN A N 1
ATOM 786 C CA . ASN A 1 98 ? 4.82 -3.459 -18.203 1 98.5 98 ASN A CA 1
ATOM 787 C C . ASN A 1 98 ? 5.188 -4.746 -17.469 1 98.5 98 ASN A C 1
ATOM 789 O O . ASN A 1 98 ? 5.594 -5.727 -18.078 1 98.5 98 ASN A O 1
ATOM 793 N N . ALA A 1 99 ? 5.082 -4.672 -16.141 1 98.56 99 ALA A N 1
ATOM 794 C CA . ALA A 1 99 ? 5.414 -5.855 -15.352 1 98.56 99 ALA A CA 1
ATOM 795 C C . ALA A 1 99 ? 4.668 -5.852 -14.023 1 98.56 99 ALA A C 1
ATOM 797 O O . ALA A 1 99 ? 4.32 -4.789 -13.5 1 98.56 99 ALA A O 1
ATOM 798 N N . ASN A 1 100 ? 4.387 -6.98 -13.523 1 98.62 100 ASN A N 1
ATOM 799 C CA . ASN A 1 100 ? 3.861 -7.191 -12.18 1 98.62 100 ASN A CA 1
ATOM 800 C C . ASN A 1 100 ? 4.664 -8.242 -11.422 1 98.62 100 ASN A C 1
ATOM 802 O O . ASN A 1 100 ? 4.832 -9.367 -11.906 1 98.62 100 ASN A O 1
ATOM 806 N N . ILE A 1 101 ? 5.234 -7.871 -10.344 1 98.81 101 ILE A N 1
ATOM 807 C CA . ILE A 1 101 ? 5.875 -8.805 -9.422 1 98.81 101 ILE A CA 1
ATOM 808 C C . ILE A 1 101 ? 5.055 -8.922 -8.141 1 98.81 101 ILE A C 1
ATOM 810 O O . ILE A 1 101 ? 4.895 -7.938 -7.406 1 98.81 101 ILE A O 1
ATOM 814 N N . ALA A 1 102 ? 4.508 -10.07 -7.922 1 98.81 102 ALA A N 1
ATOM 815 C CA . ALA A 1 102 ? 3.678 -10.289 -6.738 1 98.81 102 ALA A CA 1
ATOM 816 C C . ALA A 1 102 ? 4.422 -11.102 -5.688 1 98.81 102 ALA A C 1
ATOM 818 O O . ALA A 1 102 ? 4.879 -12.219 -5.969 1 98.81 102 ALA A O 1
ATOM 819 N N . LEU A 1 103 ? 4.574 -10.578 -4.52 1 98.81 103 LEU A N 1
ATOM 820 C CA . LEU A 1 103 ? 5.246 -11.227 -3.4 1 98.81 103 LEU A CA 1
ATOM 821 C C . LEU A 1 103 ? 4.238 -11.648 -2.334 1 98.81 103 LEU A C 1
ATOM 823 O O . LEU A 1 103 ? 3.785 -10.82 -1.54 1 98.81 103 LEU A O 1
ATOM 827 N N . LEU A 1 104 ? 3.969 -12.953 -2.307 1 98.38 104 LEU A N 1
ATOM 828 C CA . LEU A 1 104 ? 2.912 -13.477 -1.451 1 98.38 104 LEU A CA 1
ATOM 829 C C . LEU A 1 104 ? 3.471 -13.906 -0.099 1 98.38 104 LEU A C 1
ATOM 831 O O . LEU A 1 104 ? 4.473 -14.625 -0.035 1 98.38 104 LEU A O 1
ATOM 835 N N . ALA A 1 105 ? 2.93 -13.445 0.939 1 98 105 ALA A N 1
ATOM 836 C CA . ALA A 1 105 ? 3.217 -13.789 2.33 1 98 105 ALA A CA 1
ATOM 837 C C . ALA A 1 105 ? 1.989 -13.578 3.211 1 98 105 ALA A C 1
ATOM 839 O O . ALA A 1 105 ? 1.996 -12.727 4.102 1 98 105 ALA A O 1
ATOM 840 N N . PRO A 1 106 ? 0.988 -14.438 3.021 1 96.56 106 PRO A N 1
ATOM 841 C CA . PRO A 1 106 ? -0.282 -14.188 3.707 1 96.56 106 PRO A CA 1
ATOM 842 C C . PRO A 1 106 ? -0.147 -14.211 5.227 1 96.56 106 PRO A C 1
ATOM 844 O O . PRO A 1 106 ? 0.521 -15.094 5.777 1 96.56 106 PRO A O 1
ATOM 847 N N . GLU A 1 107 ? -0.85 -13.258 5.82 1 96 107 GLU A N 1
ATOM 848 C CA . GLU A 1 107 ? -0.91 -13.18 7.277 1 96 107 GLU A CA 1
ATOM 849 C C . GLU A 1 107 ? -1.947 -14.148 7.84 1 96 107 GLU A C 1
ATOM 851 O O . GLU A 1 107 ? -1.873 -14.539 9.008 1 96 107 GLU A O 1
ATOM 856 N N . SER A 1 108 ? -2.902 -14.461 7.035 1 95.56 108 SER A N 1
ATOM 857 C CA . SER A 1 108 ? -3.986 -15.359 7.418 1 95.56 108 SER A CA 1
ATOM 858 C C . SER A 1 108 ? -4.508 -16.141 6.215 1 95.56 108 SER A C 1
ATOM 860 O O . SER A 1 108 ? -4.629 -15.586 5.117 1 95.56 108 SER A O 1
ATOM 862 N N . LEU A 1 109 ? -4.789 -17.391 6.473 1 93.75 109 LEU A N 1
ATOM 863 C CA . LEU A 1 109 ? -5.348 -18.234 5.418 1 93.75 109 LEU A CA 1
ATOM 864 C C . LEU A 1 109 ? -6.848 -18.438 5.621 1 93.75 109 LEU A C 1
ATOM 866 O O . LEU A 1 109 ? -7.555 -18.828 4.691 1 93.75 109 LEU A O 1
ATOM 870 N N . THR A 1 110 ? -7.375 -18.141 6.859 1 92.5 110 THR A N 1
ATOM 871 C CA . THR A 1 110 ? -8.695 -18.656 7.188 1 92.5 110 THR A CA 1
ATOM 872 C C . THR A 1 110 ? -9.641 -17.531 7.578 1 92.5 110 THR A C 1
ATOM 874 O O . THR A 1 110 ? -10.766 -17.766 8.023 1 92.5 110 THR A O 1
ATOM 877 N N . HIS A 1 111 ? -9.211 -16.312 7.457 1 93.75 111 HIS A N 1
ATOM 878 C CA . HIS A 1 111 ? -10 -15.18 7.941 1 93.75 111 HIS A CA 1
ATOM 879 C C . HIS A 1 111 ? -11.281 -15.016 7.141 1 93.75 111 HIS A C 1
ATOM 881 O O . HIS A 1 111 ? -12.211 -14.328 7.57 1 93.75 111 HIS A O 1
ATOM 887 N N . LEU A 1 112 ? -11.398 -15.688 6.012 1 92.06 112 LEU A N 1
ATOM 888 C CA . LEU A 1 112 ? -12.594 -15.562 5.188 1 92.06 112 LEU A CA 1
ATOM 889 C C . LEU A 1 112 ? -13.422 -16.844 5.227 1 92.06 112 LEU A C 1
ATOM 891 O O . LEU A 1 112 ? -14.359 -17.016 4.445 1 92.06 112 LEU A O 1
ATOM 895 N N . LYS A 1 113 ? -13.102 -17.781 6.066 1 89.12 113 LYS A N 1
ATOM 896 C CA . LYS A 1 113 ? -13.68 -19.109 6.07 1 89.12 113 LYS A CA 1
ATOM 897 C C . LYS A 1 113 ? -15.195 -19.062 6.223 1 89.12 113 LYS A C 1
ATOM 899 O O . LYS A 1 113 ? -15.906 -19.922 5.719 1 89.12 113 LYS A O 1
ATOM 904 N N . ASP A 1 114 ? -15.758 -17.984 6.879 1 91.31 114 ASP A N 1
ATOM 905 C CA . ASP A 1 114 ? -17.188 -17.906 7.16 1 91.31 114 ASP A CA 1
ATOM 906 C C . ASP A 1 114 ? -17.891 -16.938 6.199 1 91.31 114 ASP A C 1
ATOM 908 O O . ASP A 1 114 ? -19.062 -16.609 6.383 1 91.31 114 ASP A O 1
ATOM 912 N N . VAL A 1 115 ? -17.156 -16.453 5.281 1 91 115 VAL A N 1
ATOM 913 C CA . VAL A 1 115 ? -17.703 -15.508 4.312 1 91 115 VAL A CA 1
ATOM 914 C C . VAL A 1 115 ? -18.359 -16.266 3.164 1 91 115 VAL A C 1
ATOM 916 O O . VAL A 1 115 ? -17.859 -17.312 2.736 1 91 115 VAL A O 1
ATOM 919 N N . ASP A 1 116 ? -19.5 -15.766 2.719 1 88.19 116 ASP A N 1
ATOM 920 C CA . ASP A 1 116 ? -20.172 -16.328 1.548 1 88.19 116 ASP A CA 1
ATOM 921 C C . ASP A 1 116 ? -19.281 -16.25 0.313 1 88.19 116 ASP A C 1
ATOM 923 O O . ASP A 1 116 ? -18.859 -15.164 -0.102 1 88.19 116 ASP A O 1
ATOM 927 N N . SER A 1 117 ? -19 -17.375 -0.238 1 82.62 117 SER A N 1
ATOM 928 C CA . SER A 1 117 ? -18.109 -17.453 -1.389 1 82.62 117 SER A CA 1
ATOM 929 C C . SER A 1 117 ? -18.625 -16.625 -2.555 1 82.62 117 SER A C 1
ATOM 931 O O . SER A 1 117 ? -17.844 -16.141 -3.375 1 82.62 117 SER A O 1
ATOM 933 N N . LYS A 1 118 ? -19.891 -16.422 -2.656 1 84.25 118 LYS A N 1
ATOM 934 C CA . LYS A 1 118 ? -20.469 -15.633 -3.729 1 84.25 118 LYS A CA 1
ATOM 935 C C . LYS A 1 118 ? -20.031 -14.172 -3.646 1 84.25 118 LYS A C 1
ATOM 937 O O . LYS A 1 118 ? -19.875 -13.508 -4.672 1 84.25 118 LYS A O 1
ATOM 942 N N . ARG A 1 119 ? -19.891 -13.703 -2.463 1 91.25 119 ARG A N 1
ATOM 943 C CA . ARG A 1 119 ? -19.438 -12.328 -2.273 1 91.25 119 ARG A CA 1
ATOM 944 C C . ARG A 1 119 ? -18 -12.148 -2.736 1 91.25 119 ARG A C 1
ATOM 946 O O . ARG A 1 119 ? -17.672 -11.156 -3.381 1 91.25 119 ARG A O 1
ATOM 953 N N . ILE A 1 120 ? -17.188 -13.141 -2.457 1 88.38 120 ILE A N 1
ATOM 954 C CA . ILE A 1 120 ? -15.805 -13.133 -2.932 1 88.38 120 ILE A CA 1
ATOM 955 C C . ILE A 1 120 ? -15.781 -13.203 -4.457 1 88.38 120 ILE A C 1
ATOM 957 O O . ILE A 1 120 ? -15.016 -12.492 -5.105 1 88.38 120 ILE A O 1
ATOM 961 N N . GLY A 1 121 ? -16.609 -14.07 -4.977 1 83.62 121 GLY A N 1
ATOM 962 C CA . GLY A 1 121 ? -16.719 -14.219 -6.418 1 83.62 121 GLY A CA 1
ATOM 963 C C . GLY A 1 121 ? -17.125 -12.938 -7.125 1 83.62 121 GLY A C 1
ATOM 964 O O . GLY A 1 121 ? -16.641 -12.656 -8.219 1 83.62 121 GLY A O 1
ATOM 965 N N . LYS A 1 122 ? -18 -12.156 -6.484 1 88.75 122 LYS A N 1
ATOM 966 C CA . LYS A 1 122 ? -18.453 -10.891 -7.059 1 88.75 122 LYS A CA 1
ATOM 967 C C . LYS A 1 122 ? -17.266 -9.945 -7.297 1 88.75 122 LYS A C 1
ATOM 969 O O . LYS A 1 122 ? -17.203 -9.266 -8.328 1 88.75 122 LYS A O 1
ATOM 974 N N . THR A 1 123 ? -16.391 -9.875 -6.352 1 91.5 123 THR A N 1
ATOM 975 C CA . THR A 1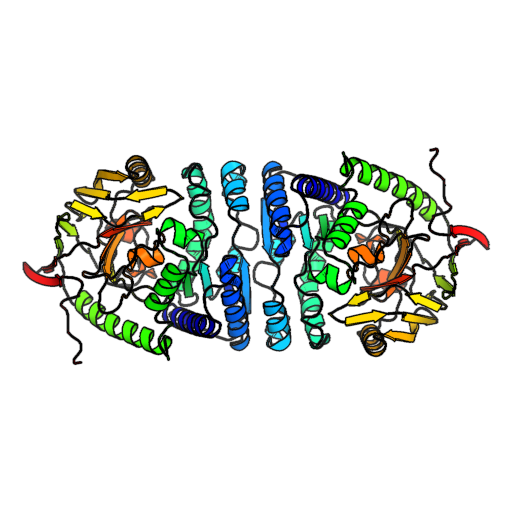 123 ? -15.203 -9.047 -6.488 1 91.5 123 THR A CA 1
ATOM 976 C C . THR A 1 123 ? -14.312 -9.562 -7.613 1 91.5 123 THR A C 1
ATOM 978 O O . THR A 1 123 ? -13.789 -8.781 -8.414 1 91.5 123 THR A O 1
ATOM 981 N N . ALA A 1 124 ? -14.148 -10.867 -7.652 1 84.19 124 ALA A N 1
ATOM 982 C CA . ALA A 1 124 ? -13.32 -11.477 -8.688 1 84.19 124 ALA A CA 1
ATOM 983 C C . ALA A 1 124 ? -13.875 -11.18 -10.078 1 84.19 124 ALA A C 1
ATOM 985 O O . ALA A 1 124 ? -13.117 -10.859 -11 1 84.19 124 ALA A O 1
ATOM 986 N N . ILE A 1 125 ? -15.133 -11.234 -10.211 1 83.31 125 ILE A N 1
ATOM 987 C CA . ILE A 1 125 ? -15.789 -10.992 -11.492 1 83.31 125 ILE A CA 1
ATOM 988 C C . ILE A 1 125 ? -15.602 -9.531 -11.891 1 83.31 125 ILE A C 1
ATOM 990 O O . ILE A 1 125 ? -15.297 -9.234 -13.047 1 83.31 125 ILE A O 1
ATOM 994 N N . ALA A 1 126 ? -15.789 -8.656 -10.977 1 90.44 126 ALA A N 1
ATOM 995 C CA . ALA A 1 126 ? -15.648 -7.227 -11.258 1 90.44 126 ALA A CA 1
ATOM 996 C C . ALA A 1 126 ? -14.242 -6.895 -11.734 1 90.44 126 ALA A C 1
ATOM 998 O O . ALA A 1 126 ? -14.055 -6.02 -12.578 1 90.44 126 ALA A O 1
ATOM 999 N N . ARG A 1 127 ? -13.281 -7.617 -11.273 1 91.75 127 ARG A N 1
ATOM 1000 C CA . ARG A 1 127 ? -11.883 -7.32 -11.586 1 91.75 127 ARG A CA 1
ATOM 1001 C C . ARG A 1 127 ? -11.445 -8.031 -12.859 1 91.75 127 ARG A C 1
ATOM 1003 O O . ARG A 1 127 ? -10.32 -7.84 -13.32 1 91.75 127 ARG A O 1
ATOM 1010 N N . LYS A 1 128 ? -12.242 -8.805 -13.398 1 85.31 128 LYS A N 1
ATOM 1011 C CA . LYS A 1 128 ? -11.922 -9.531 -14.625 1 85.31 128 LYS A CA 1
ATOM 1012 C C . LYS A 1 128 ? -11.516 -8.57 -15.742 1 85.31 128 LYS A C 1
ATOM 1014 O O . LYS A 1 128 ? -10.641 -8.883 -16.547 1 85.31 128 LYS A O 1
ATOM 1019 N N . GLN A 1 129 ? -12.164 -7.465 -15.852 1 88.69 129 GLN A N 1
ATOM 1020 C CA . GLN A 1 129 ? -11.859 -6.492 -16.891 1 88.69 129 GLN A CA 1
ATOM 1021 C C . GLN A 1 129 ? -10.406 -6.039 -16.812 1 88.69 129 GLN A C 1
ATOM 1023 O O . GLN A 1 129 ? -9.766 -5.812 -17.844 1 88.69 129 GLN A O 1
ATOM 1028 N N . LEU A 1 130 ? -9.914 -5.852 -15.602 1 93.94 130 LEU A N 1
ATOM 1029 C CA . LEU A 1 130 ? -8.508 -5.484 -15.438 1 93.94 130 LEU A CA 1
ATOM 1030 C C . LEU A 1 130 ? -7.594 -6.629 -15.859 1 93.94 130 LEU A C 1
ATOM 1032 O O . LEU A 1 130 ? -6.586 -6.406 -16.531 1 93.94 130 LEU A O 1
ATOM 1036 N N . ARG A 1 131 ? -7.949 -7.875 -15.516 1 90.31 131 ARG A N 1
ATOM 1037 C CA . ARG A 1 131 ? -7.184 -9.055 -15.914 1 90.31 131 ARG A CA 1
ATOM 1038 C C . ARG A 1 131 ? -7.168 -9.211 -17.438 1 90.31 131 ARG A C 1
ATOM 1040 O O . ARG A 1 131 ? -6.145 -9.578 -18.016 1 90.31 131 ARG A O 1
ATOM 1047 N N . ASP A 1 132 ? -8.266 -8.93 -18.031 1 85.94 132 ASP A N 1
ATOM 1048 C CA . ASP A 1 132 ? -8.367 -9.023 -19.484 1 85.94 132 ASP A CA 1
ATOM 1049 C C . ASP A 1 132 ? -7.391 -8.062 -20.172 1 85.94 132 ASP A C 1
ATOM 1051 O O . ASP A 1 132 ? -6.754 -8.422 -21.156 1 85.94 132 ASP A O 1
ATOM 1055 N N . ILE A 1 133 ? -7.246 -6.895 -19.672 1 93.69 133 ILE A N 1
ATOM 1056 C CA . ILE A 1 133 ? -6.301 -5.918 -20.203 1 93.69 133 ILE A CA 1
ATOM 1057 C C . ILE A 1 133 ? -4.883 -6.473 -20.125 1 93.69 133 ILE A C 1
ATOM 1059 O O . ILE A 1 133 ? -4.133 -6.426 -21.109 1 93.69 133 ILE A O 1
ATOM 1063 N N . LEU A 1 134 ? -4.547 -7.039 -19.047 1 93.81 134 LEU A N 1
ATOM 1064 C CA . LEU A 1 134 ? -3.195 -7.551 -18.828 1 93.81 134 LEU A CA 1
ATOM 1065 C C . LEU A 1 134 ? -2.938 -8.773 -19.703 1 93.81 134 LEU A C 1
ATOM 1067 O O . LEU A 1 134 ? -1.84 -8.938 -20.25 1 93.81 134 LEU A O 1
ATOM 1071 N N . ASP A 1 135 ? -3.947 -9.594 -19.828 1 86.5 135 ASP A N 1
ATOM 1072 C CA . ASP A 1 135 ? -3.834 -10.758 -20.719 1 86.5 135 ASP A CA 1
ATOM 1073 C C . ASP A 1 135 ? -3.551 -10.336 -22.156 1 86.5 135 ASP A C 1
ATOM 1075 O O . ASP A 1 135 ? -2.705 -10.93 -22.828 1 86.5 135 ASP A O 1
ATOM 1079 N N . GLU A 1 136 ? -4.277 -9.367 -22.562 1 86.81 136 GLU A N 1
ATOM 1080 C CA . GLU A 1 136 ? -4.07 -8.844 -23.906 1 86.81 136 GLU A CA 1
ATOM 1081 C C . GLU A 1 136 ? -2.656 -8.289 -24.078 1 86.81 136 GLU A C 1
ATOM 1083 O O . GLU A 1 136 ? -1.996 -8.555 -25.078 1 86.81 136 GLU A O 1
ATOM 1088 N N . ARG A 1 137 ? -2.223 -7.613 -23.172 1 92.75 137 ARG A N 1
ATOM 1089 C CA . ARG A 1 137 ? -0.893 -7.012 -23.25 1 92.75 137 ARG A CA 1
ATOM 1090 C C . ARG A 1 137 ? 0.194 -8.078 -23.172 1 92.75 137 ARG A C 1
ATOM 1092 O O . ARG A 1 137 ? 1.243 -7.945 -23.812 1 92.75 137 ARG A O 1
ATOM 1099 N N . GLU A 1 138 ? -0.033 -9.039 -22.391 1 90.31 138 GLU A N 1
ATOM 1100 C CA . GLU A 1 138 ? 0.903 -10.156 -22.344 1 90.31 138 GLU A CA 1
ATOM 1101 C C . GLU A 1 138 ? 0.999 -10.852 -23.703 1 90.31 138 GLU A C 1
ATOM 1103 O O . GLU A 1 138 ? 2.094 -11.18 -24.156 1 90.31 138 GLU A O 1
ATOM 1108 N N . ALA A 1 139 ? -0.099 -11.055 -24.312 1 83.75 139 ALA A N 1
ATOM 1109 C CA . ALA A 1 139 ? -0.143 -11.672 -25.625 1 83.75 139 ALA A CA 1
ATOM 1110 C C . ALA A 1 139 ? 0.626 -10.844 -26.656 1 83.75 139 ALA A C 1
ATOM 1112 O O . ALA A 1 139 ? 1.232 -11.391 -27.578 1 83.75 139 ALA A O 1
ATOM 1113 N N . GLU A 1 140 ? 0.624 -9.562 -26.438 1 88.69 140 GLU A N 1
ATOM 1114 C CA . GLU A 1 140 ? 1.308 -8.641 -27.344 1 88.69 140 GLU A CA 1
ATOM 1115 C C . GLU A 1 140 ? 2.787 -8.516 -26.984 1 88.69 140 GLU A C 1
ATOM 1117 O O . GLU A 1 140 ? 3.537 -7.816 -27.672 1 88.69 140 GLU A O 1
ATOM 1122 N N . GLY A 1 141 ? 3.172 -9.109 -25.922 1 91.62 141 GLY A N 1
ATOM 1123 C CA . GLY A 1 141 ? 4.566 -9.062 -25.5 1 91.62 141 GLY A CA 1
ATOM 1124 C C . GLY A 1 141 ? 4.926 -7.785 -24.766 1 91.62 141 GLY A C 1
ATOM 1125 O O . GLY A 1 141 ? 6.102 -7.434 -24.656 1 91.62 141 GLY A O 1
ATOM 1126 N N . GLN A 1 142 ? 3.908 -7.082 -24.234 1 95 142 GLN A N 1
ATOM 1127 C CA . GLN A 1 142 ? 4.133 -5.773 -23.625 1 95 142 GLN A CA 1
ATOM 1128 C C . GLN A 1 142 ? 4.047 -5.844 -22.109 1 95 142 GLN A C 1
ATOM 1130 O O . GLN A 1 142 ? 4.363 -4.875 -21.422 1 95 142 GLN A O 1
ATOM 1135 N N . PHE A 1 143 ? 3.674 -7.012 -21.641 1 96.44 143 PHE A N 1
ATOM 1136 C CA . PHE A 1 143 ? 3.471 -7.199 -20.203 1 96.44 143 PHE A CA 1
ATOM 1137 C C . PHE A 1 143 ? 3.975 -8.57 -19.766 1 96.44 143 PHE A C 1
ATOM 1139 O O . PHE A 1 143 ? 3.836 -9.555 -20.5 1 96.44 143 PHE A O 1
ATOM 1146 N N . GLY A 1 144 ? 4.613 -8.594 -18.656 1 96.5 144 GLY A N 1
ATOM 1147 C CA . GLY A 1 144 ? 5.023 -9.828 -18 1 96.5 144 GLY A CA 1
ATOM 1148 C C . GLY A 1 144 ? 4.789 -9.805 -16.5 1 96.5 144 GLY A C 1
ATOM 1149 O O . GLY A 1 144 ? 4.637 -8.742 -15.898 1 96.5 144 GLY A O 1
ATOM 1150 N N . TRP A 1 145 ? 4.711 -10.984 -15.883 1 97.88 145 TRP A N 1
ATOM 1151 C CA . TRP A 1 145 ? 4.512 -11.039 -14.445 1 97.88 145 TRP A CA 1
ATOM 1152 C C . TRP A 1 145 ? 5.215 -12.25 -13.836 1 97.88 145 TRP A C 1
ATOM 1154 O O . TRP A 1 145 ? 5.52 -13.211 -14.547 1 97.88 145 TRP A O 1
ATOM 1164 N N . THR A 1 146 ? 5.555 -12.148 -12.609 1 98.38 146 THR A N 1
ATOM 1165 C CA . THR A 1 146 ? 6.094 -13.242 -11.805 1 98.38 146 THR A CA 1
ATOM 1166 C C . THR A 1 146 ? 5.613 -13.141 -10.359 1 98.38 146 THR A C 1
ATOM 1168 O O . THR A 1 146 ? 5.078 -12.102 -9.953 1 98.38 146 THR A O 1
ATOM 1171 N N . LEU A 1 147 ? 5.621 -14.211 -9.656 1 98.62 147 LEU A N 1
ATOM 1172 C CA . LEU A 1 147 ? 5.219 -14.211 -8.25 1 98.62 147 LEU A CA 1
ATOM 1173 C C . LEU A 1 147 ? 6.008 -15.242 -7.453 1 98.62 147 LEU A C 1
ATOM 1175 O O . LEU A 1 147 ? 6.605 -16.156 -8.031 1 98.62 147 LEU A O 1
ATOM 1179 N N . CYS A 1 148 ? 6.066 -15.016 -6.215 1 98.69 148 CYS A N 1
ATOM 1180 C CA . CYS A 1 148 ? 6.699 -15.969 -5.309 1 98.69 148 CYS A CA 1
ATOM 1181 C C . CYS A 1 148 ? 6.008 -15.969 -3.951 1 98.69 148 CYS A C 1
ATOM 1183 O O . CYS A 1 148 ? 5.031 -15.242 -3.746 1 98.69 148 CYS A O 1
ATOM 1185 N N . LEU A 1 149 ? 6.41 -16.906 -3.152 1 98.44 149 LEU A N 1
ATOM 1186 C CA . LEU A 1 149 ? 5.883 -17.078 -1.804 1 98.44 149 LEU A CA 1
ATOM 1187 C C . LEU A 1 149 ? 6.984 -16.922 -0.764 1 98.44 149 LEU A C 1
ATOM 1189 O O . LEU A 1 149 ? 8.094 -17.422 -0.953 1 98.44 149 LEU A O 1
ATOM 1193 N N . LEU A 1 150 ? 6.723 -16.156 0.191 1 98.56 150 LEU A N 1
ATOM 1194 C CA . LEU A 1 150 ? 7.625 -16.062 1.335 1 98.56 150 LEU A CA 1
ATOM 1195 C C . LEU A 1 150 ? 7.035 -16.781 2.545 1 98.56 150 LEU A C 1
ATOM 1197 O O . LEU A 1 150 ? 5.812 -16.906 2.67 1 98.56 150 LEU A O 1
ATOM 1201 N N . PRO A 1 151 ? 7.918 -17.25 3.465 1 98.19 151 PRO A N 1
ATOM 1202 C CA . PRO A 1 151 ? 7.426 -17.984 4.633 1 98.19 151 PRO A CA 1
ATOM 1203 C C . PRO A 1 151 ? 6.719 -17.078 5.641 1 98.19 151 PRO A C 1
ATOM 1205 O O . PRO A 1 151 ? 7.141 -15.945 5.859 1 98.19 151 PRO A O 1
ATOM 1208 N N . THR A 1 152 ? 5.648 -17.547 6.156 1 97.62 152 THR A N 1
ATOM 1209 C CA . THR A 1 152 ? 4.973 -16.922 7.285 1 97.62 152 THR A CA 1
ATOM 1210 C C . THR A 1 152 ? 4.621 -17.953 8.352 1 97.62 152 THR A C 1
ATOM 1212 O O . THR A 1 152 ? 4.547 -19.141 8.062 1 97.62 152 THR A O 1
ATOM 1215 N N . GLU A 1 153 ? 4.359 -17.469 9.617 1 97.19 153 GLU A N 1
ATOM 1216 C CA . GLU A 1 153 ? 3.924 -18.359 10.695 1 97.19 153 GLU A CA 1
ATOM 1217 C C . GLU A 1 153 ? 2.586 -19.016 10.359 1 97.19 153 GLU A C 1
ATOM 1219 O O . GLU A 1 153 ? 2.365 -20.188 10.68 1 97.19 153 GLU A O 1
ATOM 1224 N N . GLU A 1 154 ? 1.728 -18.281 9.727 1 96.69 154 GLU A N 1
ATOM 1225 C CA . GLU A 1 154 ? 0.412 -18.766 9.328 1 96.69 154 GLU A CA 1
ATOM 1226 C C . GLU A 1 154 ? 0.529 -19.953 8.367 1 96.69 154 GLU A C 1
ATOM 1228 O O . GLU A 1 154 ? -0.121 -20.984 8.555 1 96.69 154 GLU A O 1
ATOM 1233 N N . LEU A 1 155 ? 1.324 -19.797 7.379 1 97.38 155 LEU A N 1
ATOM 1234 C CA . LEU A 1 155 ? 1.537 -20.859 6.406 1 97.38 155 LEU A CA 1
ATOM 1235 C C . LEU A 1 155 ? 2.15 -22.094 7.07 1 97.38 155 LEU A C 1
ATOM 1237 O O . LEU A 1 155 ? 1.687 -23.203 6.859 1 97.38 155 LEU A O 1
ATOM 1241 N N . ALA A 1 156 ? 3.182 -21.859 7.855 1 98.06 156 ALA A N 1
ATOM 1242 C CA . ALA A 1 156 ? 3.863 -22.953 8.539 1 98.06 156 ALA A CA 1
ATOM 1243 C C . ALA A 1 156 ? 2.896 -23.734 9.422 1 98.06 156 ALA A C 1
ATOM 1245 O O . ALA A 1 156 ? 2.852 -24.969 9.367 1 98.06 156 ALA A O 1
ATOM 1246 N N . ALA A 1 157 ? 2.107 -23.031 10.188 1 97.38 157 ALA A N 1
ATOM 1247 C CA . ALA A 1 157 ? 1.159 -23.656 11.102 1 97.38 157 ALA A CA 1
ATOM 1248 C C . ALA A 1 157 ? 0.142 -24.5 10.336 1 97.38 157 ALA A C 1
ATOM 1250 O O . ALA A 1 157 ? -0.15 -25.625 10.727 1 97.38 157 ALA A O 1
ATOM 1251 N N . ASN A 1 158 ? -0.368 -23.984 9.25 1 96.44 158 ASN A N 1
ATOM 1252 C CA . ASN A 1 158 ? -1.4 -24.688 8.492 1 96.44 158 ASN A CA 1
ATOM 1253 C C . ASN A 1 158 ? -0.816 -25.828 7.676 1 96.44 158 ASN A C 1
ATOM 1255 O O . ASN A 1 158 ? -1.545 -26.719 7.25 1 96.44 158 ASN A O 1
ATOM 1259 N N . ALA A 1 159 ? 0.439 -25.812 7.465 1 97.31 159 ALA A N 1
ATOM 1260 C CA . ALA A 1 159 ? 1.123 -26.906 6.781 1 97.31 159 ALA A CA 1
ATOM 1261 C C . ALA A 1 159 ? 1.574 -27.984 7.77 1 97.31 159 ALA A C 1
ATOM 1263 O O . ALA A 1 159 ? 2.094 -29.031 7.367 1 97.31 159 ALA A O 1
ATOM 1264 N N . GLY A 1 160 ? 1.387 -27.688 9.078 1 97.06 160 GLY A N 1
ATOM 1265 C CA . GLY A 1 160 ? 1.86 -28.594 10.102 1 97.06 160 GLY A CA 1
ATOM 1266 C C . GLY A 1 160 ? 3.371 -28.609 10.242 1 97.06 160 GLY A C 1
ATOM 1267 O O . GLY A 1 160 ? 3.963 -29.641 10.562 1 97.06 160 GLY A O 1
ATOM 1268 N N . LEU A 1 161 ? 3.996 -27.516 9.914 1 98.31 161 LEU A N 1
ATOM 1269 C CA . LEU A 1 161 ? 5.445 -27.375 9.977 1 98.31 161 LEU A CA 1
ATOM 1270 C C . LEU A 1 161 ? 5.852 -26.266 10.945 1 98.31 161 LEU A C 1
ATOM 1272 O O . LEU A 1 161 ? 5.059 -25.375 11.227 1 98.31 161 LEU A O 1
ATOM 1276 N N . SER A 1 162 ? 7.102 -26.391 11.492 1 98.12 162 SER A N 1
ATOM 1277 C CA . SER A 1 162 ? 7.68 -25.219 12.141 1 98.12 162 SER A CA 1
ATOM 1278 C C . SER A 1 162 ? 8.047 -24.156 11.117 1 98.12 162 SER A C 1
ATOM 1280 O O . SER A 1 162 ? 8.18 -24.438 9.93 1 98.12 162 SER A O 1
ATOM 1282 N N . ILE A 1 163 ? 8.18 -22.953 11.523 1 97.94 163 ILE A N 1
ATOM 1283 C CA . ILE A 1 163 ? 8.555 -21.859 10.625 1 97.94 163 ILE A CA 1
ATOM 1284 C C . ILE A 1 163 ? 9.93 -22.141 10.016 1 97.94 163 ILE A C 1
ATOM 1286 O O . ILE A 1 163 ? 10.188 -21.812 8.859 1 97.94 163 ILE A O 1
ATOM 1290 N N . GLU A 1 164 ? 10.836 -22.781 10.789 1 97.88 164 GLU A N 1
ATOM 1291 C CA . GLU A 1 164 ? 12.156 -23.141 10.289 1 97.88 164 GLU A CA 1
ATOM 1292 C C . GLU A 1 164 ? 12.07 -24.172 9.172 1 97.88 164 GLU A C 1
ATOM 1294 O O . GLU A 1 164 ? 12.734 -24.031 8.148 1 97.88 164 GLU A O 1
ATOM 1299 N N . GLU A 1 165 ? 11.25 -25.141 9.391 1 98.19 165 GLU A N 1
ATOM 1300 C CA . GLU A 1 165 ? 11.055 -26.188 8.383 1 98.19 165 GLU A CA 1
ATOM 1301 C C . GLU A 1 165 ? 10.422 -25.609 7.117 1 98.19 165 GLU A C 1
ATOM 1303 O O . GLU A 1 165 ? 10.812 -25.969 6.008 1 98.19 165 GLU A O 1
ATOM 1308 N N . TYR A 1 166 ? 9.438 -24.781 7.324 1 98.5 166 TYR A N 1
ATOM 1309 C CA . TYR A 1 166 ? 8.758 -24.156 6.195 1 98.5 166 TYR A CA 1
ATOM 1310 C C . TYR A 1 166 ? 9.727 -23.312 5.375 1 98.5 166 TYR A C 1
ATOM 1312 O O . TYR A 1 166 ? 9.742 -23.406 4.145 1 98.5 166 TYR A O 1
ATOM 1320 N N . THR A 1 167 ? 10.523 -22.516 6.066 1 98.5 167 THR A N 1
ATOM 1321 C CA . THR A 1 167 ? 11.508 -21.672 5.414 1 98.5 167 THR A CA 1
ATOM 1322 C C . THR A 1 167 ? 12.531 -22.5 4.648 1 98.5 167 THR A C 1
ATOM 1324 O O . THR A 1 167 ? 12.898 -22.156 3.521 1 98.5 167 THR A O 1
ATOM 1327 N N . ALA A 1 168 ? 12.945 -23.562 5.242 1 98.31 168 ALA A N 1
ATOM 1328 C CA . ALA A 1 168 ? 13.898 -24.469 4.594 1 98.31 168 ALA A CA 1
ATOM 1329 C C . ALA A 1 168 ? 13.328 -25.031 3.295 1 98.31 168 ALA A C 1
ATOM 1331 O O . ALA A 1 168 ? 14.055 -25.203 2.316 1 98.31 168 ALA A O 1
ATOM 1332 N N . GLN A 1 169 ? 12.055 -25.344 3.275 1 98.25 169 GLN A N 1
ATOM 1333 C CA . GLN A 1 169 ? 11.414 -25.875 2.074 1 98.25 169 GLN A CA 1
ATOM 1334 C C . GLN A 1 169 ? 11.367 -24.812 0.973 1 98.25 169 GLN A C 1
ATOM 1336 O O . GLN A 1 169 ? 11.5 -25.141 -0.209 1 98.25 169 GLN A O 1
ATOM 1341 N N . ILE A 1 170 ? 11.086 -23.578 1.337 1 98.56 170 ILE A N 1
ATOM 1342 C CA . ILE A 1 170 ? 11.086 -22.5 0.356 1 98.56 170 ILE A CA 1
ATOM 1343 C C . ILE A 1 170 ? 12.477 -22.359 -0.256 1 98.56 170 ILE A C 1
ATOM 1345 O O . ILE A 1 170 ? 12.625 -22.266 -1.478 1 98.56 170 ILE A O 1
ATOM 1349 N N . ILE A 1 171 ? 13.492 -22.359 0.631 1 98.62 171 ILE A N 1
ATOM 1350 C CA . ILE A 1 171 ? 14.875 -22.234 0.191 1 98.62 171 ILE A CA 1
ATOM 1351 C C . ILE A 1 171 ? 15.219 -23.359 -0.779 1 98.62 171 ILE A C 1
ATOM 1353 O O . ILE A 1 171 ? 15.789 -23.125 -1.848 1 98.62 171 ILE A O 1
ATOM 1357 N N . LYS A 1 172 ? 14.805 -24.516 -0.436 1 98.12 172 LYS A N 1
ATOM 1358 C CA . LYS A 1 172 ? 15.086 -25.703 -1.248 1 98.12 172 LYS A CA 1
ATOM 1359 C C . LYS A 1 172 ? 14.344 -25.641 -2.58 1 98.12 172 LYS A C 1
ATOM 1361 O O . LYS A 1 172 ? 14.938 -25.859 -3.639 1 98.12 172 LYS A O 1
ATOM 1366 N N . ALA A 1 173 ? 13.133 -25.312 -2.523 1 98.44 173 ALA A N 1
ATOM 1367 C CA . ALA A 1 173 ? 12.266 -25.328 -3.697 1 98.44 173 ALA A CA 1
ATOM 1368 C C . ALA A 1 173 ? 12.68 -24.266 -4.707 1 98.44 173 ALA A C 1
ATOM 1370 O O . ALA A 1 173 ? 12.586 -24.484 -5.918 1 98.44 173 ALA A O 1
ATOM 1371 N N . CYS A 1 174 ? 13.203 -23.156 -4.219 1 98.69 174 CYS A N 1
ATOM 1372 C CA . CYS A 1 174 ? 13.523 -22.031 -5.098 1 98.69 174 CYS A CA 1
ATOM 1373 C C . CYS A 1 174 ? 15.023 -21.984 -5.383 1 98.69 174 CYS A C 1
ATOM 1375 O O . CYS A 1 174 ? 15.516 -21.016 -5.965 1 98.69 174 CYS A O 1
ATOM 1377 N N . TYR A 1 175 ? 15.734 -23.031 -4.902 1 98.56 175 TYR A N 1
ATOM 1378 C CA . TYR A 1 175 ? 17.156 -23.203 -5.137 1 98.56 175 TYR A CA 1
ATOM 1379 C C . TYR A 1 175 ? 17.953 -22.031 -4.566 1 98.56 175 TYR A C 1
ATOM 1381 O O . TYR A 1 175 ? 18.969 -21.625 -5.141 1 98.56 175 TYR A O 1
ATOM 1389 N N . LEU A 1 176 ? 17.531 -21.484 -3.48 1 98.56 176 LEU A N 1
ATOM 1390 C CA . LEU A 1 176 ? 18.188 -20.328 -2.887 1 98.56 176 LEU A CA 1
ATOM 1391 C C . LEU A 1 176 ? 19.422 -20.75 -2.105 1 98.56 176 LEU A C 1
ATOM 1393 O O . LEU A 1 176 ? 20.188 -19.891 -1.642 1 98.56 176 LEU A O 1
ATOM 1397 N N . ASP A 1 177 ? 19.594 -22.016 -1.942 1 98 177 ASP A N 1
ATOM 1398 C CA . ASP A 1 177 ? 20.797 -22.547 -1.298 1 98 177 ASP A CA 1
ATOM 1399 C C . ASP A 1 177 ? 21.922 -22.734 -2.307 1 98 177 ASP A C 1
ATOM 1401 O O . ASP A 1 177 ? 23.062 -23.031 -1.928 1 98 177 ASP A O 1
ATOM 1405 N N . SER A 1 178 ? 21.625 -22.578 -3.572 1 98.06 178 SER A N 1
ATOM 1406 C CA . SER A 1 178 ? 22.641 -22.656 -4.617 1 98.06 178 SER A CA 1
ATOM 1407 C C . SER A 1 178 ? 23.484 -21.375 -4.664 1 98.06 178 SER A C 1
ATOM 1409 O O . SER A 1 178 ? 22.984 -20.297 -4.367 1 98.06 178 SER A O 1
ATOM 1411 N N . PRO A 1 179 ? 24.797 -21.516 -5.082 1 97.88 179 PRO A N 1
ATOM 1412 C CA . PRO A 1 179 ? 25.609 -20.297 -5.277 1 97.88 179 PRO A CA 1
ATOM 1413 C C . PRO A 1 179 ? 25.062 -19.406 -6.395 1 97.88 179 PRO A C 1
ATOM 1415 O O . PRO A 1 179 ? 25.266 -18.188 -6.363 1 97.88 179 PRO A O 1
ATOM 1418 N N . ASP A 1 180 ? 24.375 -20.062 -7.359 1 98.38 180 ASP A N 1
ATOM 1419 C CA . ASP A 1 180 ? 23.812 -19.312 -8.484 1 98.38 180 ASP A CA 1
ATOM 1420 C C . ASP A 1 180 ? 22.422 -19.828 -8.844 1 98.38 180 ASP A C 1
ATOM 1422 O O . ASP A 1 180 ? 22.266 -20.547 -9.836 1 98.38 180 ASP A O 1
ATOM 1426 N N . PRO A 1 181 ? 21.422 -19.391 -8.102 1 98.62 181 PRO A N 1
ATOM 1427 C CA . PRO A 1 181 ? 20.062 -19.891 -8.352 1 98.62 181 PRO A CA 1
ATOM 1428 C C . PRO A 1 181 ? 19.578 -19.578 -9.766 1 98.62 181 PRO A C 1
ATOM 1430 O O . PRO A 1 181 ? 18.828 -20.359 -10.344 1 98.62 181 PRO A O 1
ATOM 1433 N N . VAL A 1 182 ? 20 -18.5 -10.328 1 98.62 182 VAL A N 1
ATOM 1434 C CA . VAL A 1 182 ? 19.562 -18.141 -11.672 1 98.62 182 VAL A CA 1
ATOM 1435 C C . VAL A 1 182 ? 20.062 -19.188 -12.672 1 98.62 182 VAL A C 1
ATOM 1437 O O . VAL A 1 182 ? 19.328 -19.594 -13.57 1 98.62 182 VAL A O 1
ATOM 1440 N N . ALA A 1 183 ? 21.297 -19.609 -12.492 1 98.44 183 ALA A N 1
ATOM 1441 C CA . ALA A 1 183 ? 21.859 -20.641 -13.367 1 98.44 183 ALA A CA 1
ATOM 1442 C C . ALA A 1 183 ? 21.078 -21.953 -13.219 1 98.44 183 ALA A C 1
ATOM 1444 O O . ALA A 1 183 ? 20.875 -22.672 -14.195 1 98.44 183 ALA A O 1
ATOM 1445 N N . GLU A 1 184 ? 20.672 -22.266 -12.008 1 98.12 184 GLU A N 1
ATOM 1446 C CA . GLU A 1 184 ? 19.875 -23.469 -11.781 1 98.12 184 GLU A CA 1
ATOM 1447 C C . GLU A 1 184 ? 18.531 -23.375 -12.508 1 98.12 184 GLU A C 1
ATOM 1449 O O . GLU A 1 184 ? 18.109 -24.344 -13.141 1 98.12 184 GLU A O 1
ATOM 1454 N N . TRP A 1 185 ? 17.922 -22.266 -12.453 1 98.31 185 TRP A N 1
ATOM 1455 C CA . TRP A 1 185 ? 16.609 -22.094 -13.086 1 98.31 185 TRP A CA 1
ATOM 1456 C C . TRP A 1 185 ? 16.75 -22.109 -14.602 1 98.31 185 TRP A C 1
ATOM 1458 O O . TRP A 1 185 ? 15.859 -22.594 -15.305 1 98.31 185 TRP A O 1
ATOM 1468 N N . GLU A 1 186 ? 17.844 -21.578 -15.109 1 97.88 186 GLU A N 1
ATOM 1469 C CA . GLU A 1 186 ? 18.109 -21.656 -16.547 1 97.88 186 GLU A CA 1
ATOM 1470 C C . GLU A 1 186 ? 18.234 -23.109 -17 1 97.88 186 GLU A C 1
ATOM 1472 O O . GLU A 1 186 ? 17.703 -23.484 -18.047 1 97.88 186 GLU A O 1
ATOM 1477 N N . ARG A 1 187 ? 18.938 -23.828 -16.219 1 97 187 ARG A N 1
ATOM 1478 C CA . ARG A 1 187 ? 19.109 -25.25 -16.531 1 97 187 ARG A CA 1
ATOM 1479 C C . ARG A 1 187 ? 17.75 -25.969 -16.531 1 97 187 ARG A C 1
ATOM 1481 O O . ARG A 1 187 ? 17.469 -26.734 -17.453 1 97 187 ARG A O 1
ATOM 1488 N N . ILE A 1 188 ? 16.969 -25.719 -15.555 1 97.12 188 ILE A N 1
ATOM 1489 C CA . ILE A 1 188 ? 15.656 -26.328 -15.453 1 97.12 188 ILE A CA 1
ATOM 1490 C C . ILE A 1 188 ? 14.797 -25.906 -16.641 1 97.12 188 ILE A C 1
ATOM 1492 O O . ILE A 1 188 ? 14.109 -26.734 -17.25 1 97.12 188 ILE A O 1
ATOM 1496 N N . TYR A 1 189 ? 14.867 -24.641 -16.953 1 97.06 189 TYR A N 1
ATOM 1497 C CA . TYR A 1 189 ? 14.117 -24.094 -18.094 1 97.06 189 TYR A CA 1
ATOM 1498 C C . TYR A 1 189 ? 14.477 -24.812 -19.375 1 97.06 189 TYR A C 1
ATOM 1500 O O . TYR A 1 189 ? 13.594 -25.188 -20.156 1 97.06 189 TYR A O 1
ATOM 1508 N N . GLU A 1 190 ? 15.742 -25.062 -19.594 1 96.06 190 GLU A N 1
ATOM 1509 C CA . GLU A 1 190 ? 16.219 -25.719 -20.812 1 96.06 190 GLU A CA 1
ATOM 1510 C C . GLU A 1 190 ? 15.828 -27.188 -20.844 1 96.06 190 GLU A C 1
ATOM 1512 O O . GLU A 1 190 ? 15.383 -27.703 -21.875 1 96.06 190 GLU A O 1
ATOM 1517 N N . GLN A 1 191 ? 15.992 -27.828 -19.75 1 95.44 191 GLN A N 1
ATOM 1518 C CA . GLN A 1 191 ? 15.641 -29.25 -19.672 1 95.44 191 GLN A CA 1
ATOM 1519 C C . GLN A 1 191 ? 14.141 -29.453 -19.859 1 95.44 191 GLN A C 1
ATOM 1521 O O . GLN A 1 191 ? 13.719 -30.375 -20.562 1 95.44 191 GLN A O 1
ATOM 1526 N N . ALA A 1 192 ? 13.375 -28.656 -19.203 1 95.75 192 ALA A N 1
ATOM 1527 C CA . ALA A 1 192 ? 11.93 -28.703 -19.391 1 95.75 192 ALA A CA 1
ATOM 1528 C C . ALA A 1 192 ? 11.539 -28.453 -20.844 1 95.75 192 ALA A C 1
ATOM 1530 O O . ALA A 1 192 ? 10.586 -29.031 -21.344 1 95.75 192 ALA A O 1
ATOM 1531 N N . GLY A 1 193 ? 12.281 -27.547 -21.484 1 95.69 193 GLY A N 1
ATOM 1532 C CA . GLY A 1 193 ? 12.047 -27.266 -22.891 1 95.69 193 GLY A CA 1
ATOM 1533 C C . GLY A 1 193 ? 12.188 -28.484 -23.766 1 95.69 193 GLY A C 1
ATOM 1534 O O . GLY A 1 193 ? 11.406 -28.688 -24.703 1 95.69 193 GLY A O 1
ATOM 1535 N N . ARG A 1 194 ? 13.156 -29.297 -23.453 1 95.75 194 ARG A N 1
ATOM 1536 C CA . ARG A 1 194 ? 13.375 -30.516 -24.219 1 95.75 194 ARG A CA 1
ATOM 1537 C C . ARG A 1 194 ? 12.234 -31.5 -24 1 95.75 194 ARG A C 1
ATOM 1539 O O . ARG A 1 194 ? 11.781 -32.156 -24.953 1 95.75 194 ARG A O 1
ATOM 1546 N N . ILE A 1 195 ? 11.805 -31.578 -22.812 1 96.69 195 ILE A N 1
ATOM 1547 C CA . ILE A 1 195 ? 10.695 -32.469 -22.516 1 96.69 195 ILE A CA 1
ATOM 1548 C C . ILE A 1 195 ? 9.43 -31.984 -23.219 1 96.69 195 ILE A C 1
ATOM 1550 O O . ILE A 1 195 ? 8.711 -32.781 -23.828 1 96.69 195 ILE A O 1
ATOM 1554 N N . LYS A 1 196 ? 9.148 -30.703 -23.172 1 96.88 196 LYS A N 1
ATOM 1555 C CA . LYS A 1 196 ? 7.984 -30.125 -23.844 1 96.88 196 LYS A CA 1
ATOM 1556 C C . LYS A 1 196 ? 8.031 -30.375 -25.344 1 96.88 196 LYS A C 1
ATOM 1558 O O . LYS A 1 196 ? 7.016 -30.719 -25.953 1 96.88 196 LYS A O 1
ATOM 1563 N N . SER A 1 197 ? 9.242 -30.203 -25.891 1 96.69 197 SER A N 1
ATOM 1564 C CA . SER A 1 197 ? 9.398 -30.453 -27.328 1 96.69 197 SER A CA 1
ATOM 1565 C C . SER A 1 197 ? 9.039 -31.906 -27.672 1 96.69 197 SER A C 1
ATOM 1567 O O . SER A 1 197 ? 8.383 -32.156 -28.672 1 96.69 197 SER A O 1
ATOM 1569 N N . TRP A 1 198 ? 9.508 -32.75 -26.859 1 97.06 198 TRP A N 1
ATOM 1570 C CA . TRP A 1 198 ? 9.203 -34.156 -27.062 1 97.06 198 TRP A CA 1
ATOM 1571 C C . TRP A 1 198 ? 7.703 -34.438 -26.938 1 97.06 198 TRP A C 1
ATOM 1573 O O . TRP A 1 198 ? 7.094 -35.062 -27.797 1 97.06 198 TRP A O 1
ATOM 1583 N N . LEU A 1 199 ? 7.082 -33.969 -25.891 1 97.62 199 LEU A N 1
ATOM 1584 C CA . LEU A 1 199 ? 5.652 -34.125 -25.672 1 97.62 199 LEU A CA 1
ATOM 1585 C C . LEU A 1 199 ? 4.848 -33.562 -26.828 1 97.62 199 LEU A C 1
ATOM 1587 O O . LEU A 1 199 ? 3.885 -34.188 -27.281 1 97.62 199 LEU A O 1
ATOM 1591 N N . ASN A 1 200 ? 5.246 -32.438 -27.297 1 97.5 200 ASN A N 1
ATOM 1592 C CA . ASN A 1 200 ? 4.504 -31.734 -28.328 1 97.5 200 ASN A CA 1
ATOM 1593 C C . ASN A 1 200 ? 4.73 -32.344 -29.703 1 97.5 200 ASN A C 1
ATOM 1595 O O . ASN A 1 200 ? 4.016 -32.031 -30.656 1 97.5 200 ASN A O 1
ATOM 1599 N N . SER A 1 201 ? 5.73 -33.188 -29.828 1 96.62 201 SER A N 1
ATOM 1600 C CA . SER A 1 201 ? 5.988 -33.875 -31.094 1 96.62 201 SER A CA 1
ATOM 1601 C C . SER A 1 201 ? 5.082 -35.094 -31.266 1 96.62 201 SER A C 1
ATOM 1603 O O . SER A 1 201 ? 4.969 -35.625 -32.375 1 96.62 201 SER A O 1
ATOM 1605 N N . LEU A 1 202 ? 4.434 -35.5 -30.203 1 96.56 202 LEU A N 1
ATOM 1606 C CA . LEU A 1 202 ? 3.605 -36.688 -30.219 1 96.56 202 LEU A CA 1
ATOM 1607 C C . LEU A 1 202 ? 2.197 -36.375 -30.719 1 96.56 202 LEU A C 1
ATOM 1609 O O . LEU A 1 202 ? 1.636 -35.344 -30.375 1 96.56 202 LEU A O 1
ATOM 1613 N N . ASP A 1 203 ? 1.713 -37.219 -31.547 1 97.19 203 ASP A N 1
ATOM 1614 C CA . ASP A 1 203 ? 0.327 -37.125 -31.984 1 97.19 203 ASP A CA 1
ATOM 1615 C C . ASP A 1 203 ? -0.604 -37.938 -31.094 1 97.19 203 ASP A C 1
ATOM 1617 O O . ASP A 1 203 ? -1.027 -39.031 -31.453 1 97.19 203 ASP A O 1
ATOM 1621 N N . VAL A 1 204 ? -1.007 -37.344 -30.047 1 98.06 204 VAL A N 1
ATOM 1622 C CA . VAL A 1 204 ? -1.646 -38.062 -28.953 1 98.06 204 VAL A CA 1
ATOM 1623 C C . VAL A 1 204 ? -3.162 -38.031 -29.141 1 98.06 204 VAL A C 1
ATOM 1625 O O . VAL A 1 204 ? -3.748 -37 -29.406 1 98.06 204 VAL A O 1
ATOM 1628 N N . ASP A 1 205 ? -3.752 -39.219 -29 1 98 205 ASP A N 1
ATOM 1629 C CA . ASP A 1 205 ? -5.203 -39.344 -28.938 1 98 205 ASP A CA 1
ATOM 1630 C C . ASP A 1 205 ? -5.723 -39.188 -27.516 1 98 205 ASP A C 1
ATOM 1632 O O . ASP A 1 205 ? -6.711 -38.469 -27.297 1 98 205 ASP A O 1
ATOM 1636 N N . SER A 1 206 ? -5.07 -39.844 -26.609 1 98.44 206 SER A N 1
ATOM 1637 C CA . SER A 1 206 ? -5.469 -39.719 -25.203 1 98.44 206 SER A CA 1
ATOM 1638 C C . SER A 1 206 ? -4.309 -40.094 -24.266 1 98.44 206 SER A C 1
ATOM 1640 O O . SER A 1 206 ? -3.373 -40.781 -24.672 1 98.44 206 SER A O 1
ATOM 1642 N N . PHE A 1 207 ? -4.355 -39.531 -23.062 1 98.69 207 PHE A N 1
ATOM 1643 C CA . PHE A 1 207 ? -3.48 -39.906 -21.953 1 98.69 207 PHE A CA 1
ATOM 1644 C C . PHE A 1 207 ? -4.223 -40.781 -20.953 1 98.69 207 PHE A C 1
ATOM 1646 O O . PHE A 1 207 ? -5.418 -40.594 -20.734 1 98.69 207 PHE A O 1
ATOM 1653 N N . HIS A 1 208 ? -3.574 -41.719 -20.422 1 98.75 208 HIS A N 1
ATOM 1654 C CA . HIS A 1 208 ? -4.117 -42.594 -19.375 1 98.75 208 HIS A CA 1
ATOM 1655 C C . HIS A 1 208 ? -3.256 -42.531 -18.125 1 98.75 208 HIS A C 1
ATOM 1657 O O . HIS A 1 208 ? -2.08 -42.906 -18.156 1 98.75 208 HIS A O 1
ATOM 1663 N N . VAL A 1 209 ? -3.854 -42.031 -17.031 1 98.62 209 VAL A N 1
ATOM 1664 C CA . VAL A 1 209 ? -3.174 -41.906 -15.742 1 98.62 209 VAL A CA 1
ATOM 1665 C C . VAL A 1 209 ? -3.611 -43.031 -14.805 1 98.62 209 VAL A C 1
ATOM 1667 O O . VAL A 1 209 ? -4.801 -43.188 -14.516 1 98.62 209 VAL A O 1
ATOM 1670 N N . GLN A 1 210 ? -2.678 -43.688 -14.328 1 98.62 210 GLN A N 1
ATOM 1671 C CA . GLN A 1 210 ? -2.967 -44.781 -13.398 1 98.62 210 GLN A CA 1
ATOM 1672 C C . GLN A 1 210 ? -2.139 -44.656 -12.125 1 98.62 210 GLN A C 1
ATOM 1674 O O . GLN A 1 210 ? -0.922 -44.469 -12.188 1 98.62 210 GLN A O 1
ATOM 1679 N N . SER A 1 211 ? -2.75 -44.688 -11.055 1 98.19 211 SER A N 1
ATOM 1680 C CA . SER A 1 211 ? -2.15 -44.781 -9.727 1 98.19 211 SER A CA 1
ATOM 1681 C C . SER A 1 211 ? -2.982 -45.688 -8.812 1 98.19 211 SER A C 1
ATOM 1683 O O . SER A 1 211 ? -3.869 -46.406 -9.273 1 98.19 211 SER A O 1
ATOM 1685 N N . ALA A 1 212 ? -2.652 -45.719 -7.457 1 98.31 212 ALA A N 1
ATOM 1686 C CA . ALA A 1 212 ? -3.385 -46.562 -6.523 1 98.31 212 ALA A CA 1
ATOM 1687 C C . ALA A 1 212 ? -4.867 -46.219 -6.496 1 98.31 212 ALA A C 1
ATOM 1689 O O . ALA A 1 212 ? -5.723 -47.094 -6.375 1 98.31 212 ALA A O 1
ATOM 1690 N N . HIS A 1 213 ? -5.137 -44.906 -6.645 1 98.31 213 HIS A N 1
ATOM 1691 C CA . HIS A 1 213 ? -6.527 -44.5 -6.492 1 98.31 213 HIS A CA 1
ATOM 1692 C C . HIS A 1 213 ? -6.988 -43.656 -7.688 1 98.31 213 HIS A C 1
ATOM 1694 O O . HIS A 1 213 ? -8.039 -43.031 -7.637 1 98.31 213 HIS A O 1
ATOM 1700 N N . CYS A 1 214 ? -6.18 -43.625 -8.719 1 97.81 214 CYS A N 1
ATOM 1701 C CA . CYS A 1 214 ? -6.516 -42.875 -9.93 1 97.81 214 CYS A CA 1
ATOM 1702 C C . CYS A 1 214 ? -6.562 -43.781 -11.141 1 97.81 214 CYS A C 1
ATOM 1704 O O . CYS A 1 214 ? -5.727 -44.688 -11.281 1 97.81 214 CYS A O 1
ATOM 1706 N N . ASP A 1 215 ? -7.551 -43.688 -11.945 1 98.81 215 ASP A N 1
ATOM 1707 C CA . ASP A 1 215 ? -7.719 -44.25 -13.281 1 98.81 215 ASP A CA 1
ATOM 1708 C C . ASP A 1 215 ? -8.469 -43.281 -14.195 1 98.81 215 ASP A C 1
ATOM 1710 O O . ASP A 1 215 ? -9.688 -43.375 -14.312 1 98.81 215 ASP A O 1
ATOM 1714 N N . LEU A 1 216 ? -7.652 -42.469 -14.836 1 98.75 216 LEU A N 1
ATOM 1715 C CA . LEU A 1 216 ? -8.227 -41.312 -15.531 1 98.75 216 LEU A CA 1
ATOM 1716 C C . LEU A 1 216 ? -7.746 -41.25 -16.984 1 98.75 216 LEU A C 1
ATOM 1718 O O . LEU A 1 216 ? -6.551 -41.406 -17.25 1 98.75 216 LEU A O 1
ATOM 1722 N N . THR A 1 217 ? -8.617 -41.031 -17.875 1 98.75 217 THR A N 1
ATOM 1723 C CA . THR A 1 217 ? -8.297 -40.781 -19.266 1 98.75 217 THR A CA 1
ATOM 1724 C C . THR A 1 217 ? -8.539 -39.312 -19.625 1 98.75 217 THR A C 1
ATOM 1726 O O . THR A 1 217 ? -9.609 -38.781 -19.344 1 98.75 217 THR A O 1
ATOM 1729 N N . VAL A 1 218 ? -7.559 -38.719 -20.219 1 98.62 218 VAL A N 1
ATOM 1730 C CA . VAL A 1 218 ? -7.637 -37.312 -20.594 1 98.62 218 VAL A CA 1
ATOM 1731 C C . VAL A 1 218 ? -7.387 -37.188 -22.094 1 98.62 218 VAL A C 1
ATOM 1733 O O . VAL A 1 218 ? -6.398 -37.688 -22.625 1 98.62 218 VAL A O 1
ATOM 1736 N N . THR A 1 219 ? -8.242 -36.469 -22.797 1 98.12 219 THR A N 1
ATOM 1737 C CA . THR A 1 219 ? -8.07 -36.156 -24.219 1 98.12 219 THR A CA 1
ATOM 1738 C C . THR A 1 219 ? -7.5 -34.781 -24.391 1 98.12 219 THR A C 1
ATOM 1740 O O . THR A 1 219 ? -8.141 -33.781 -24.031 1 98.12 219 THR A O 1
ATOM 1743 N N . PRO A 1 220 ? -6.285 -34.719 -24.906 1 97.56 220 PRO A N 1
ATOM 1744 C CA . PRO A 1 220 ? -5.699 -33.375 -25.062 1 97.56 220 PRO A CA 1
ATOM 1745 C C . PRO A 1 220 ? -6.551 -32.438 -25.922 1 97.56 220 PRO A C 1
ATOM 1747 O O . PRO A 1 220 ? -6.793 -31.297 -25.547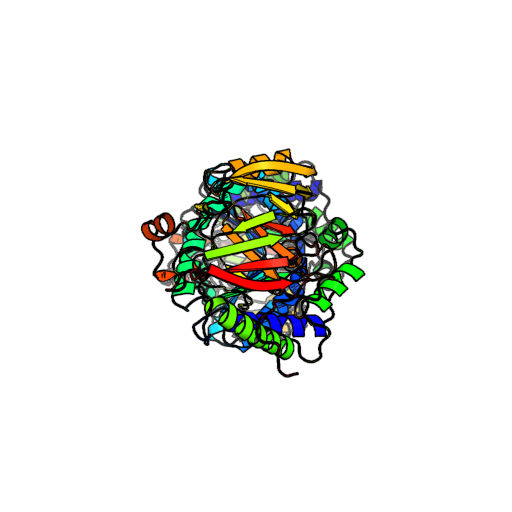 1 97.56 220 PRO A O 1
ATOM 1750 N N . GLY A 1 221 ? -7.102 -32.875 -27.062 1 96 221 GLY A N 1
ATOM 1751 C CA . GLY A 1 221 ? -7.875 -32.062 -27.969 1 96 221 GLY A CA 1
ATOM 1752 C C . GLY A 1 221 ? -7.062 -31.531 -29.125 1 96 221 GLY A C 1
ATOM 1753 O O . GLY A 1 221 ? -5.875 -31.844 -29.266 1 96 221 GLY A O 1
ATOM 1754 N N . GLN A 1 222 ? -7.734 -30.703 -29.953 1 95.19 222 GLN A N 1
ATOM 1755 C CA . GLN A 1 222 ? -7.145 -30.188 -31.188 1 95.19 222 GLN A CA 1
ATOM 1756 C C . GLN A 1 222 ? -6.207 -29.016 -30.906 1 95.19 222 GLN A C 1
ATOM 1758 O O . GLN A 1 222 ? -6.535 -28.141 -30.109 1 95.19 222 GLN A O 1
ATOM 1763 N N . ASP A 1 223 ? -5.039 -29.062 -31.531 1 95.62 223 ASP A N 1
ATOM 1764 C CA . ASP A 1 223 ? -4.078 -27.953 -31.531 1 95.62 223 ASP A CA 1
ATOM 1765 C C . ASP A 1 223 ? -3.715 -27.547 -30.109 1 95.62 223 ASP A C 1
ATOM 1767 O O . ASP A 1 223 ? -3.775 -26.359 -29.766 1 95.62 223 ASP A O 1
ATOM 1771 N N . ARG A 1 224 ? -3.402 -28.562 -29.312 1 97.31 224 ARG A N 1
ATOM 1772 C CA . ARG A 1 224 ? -2.953 -28.312 -27.953 1 97.31 224 ARG A CA 1
ATOM 1773 C C . ARG A 1 224 ? -1.435 -28.391 -27.859 1 97.31 224 ARG A C 1
ATOM 1775 O O . ARG A 1 224 ? -0.786 -29.047 -28.656 1 97.31 224 ARG A O 1
ATOM 1782 N N . GLN A 1 225 ? -0.925 -27.703 -26.906 1 97.31 225 GLN A N 1
ATOM 1783 C CA . GLN A 1 225 ? 0.5 -27.812 -26.609 1 97.31 225 GLN A CA 1
ATOM 1784 C C . GLN A 1 225 ? 0.749 -27.891 -25.109 1 97.31 225 GLN A C 1
ATOM 1786 O O . GLN A 1 225 ? -0.011 -27.312 -24.312 1 97.31 225 GLN A O 1
ATOM 1791 N N . TRP A 1 226 ? 1.787 -28.641 -24.766 1 97.69 226 TRP A N 1
ATOM 1792 C CA . TRP A 1 226 ? 2.312 -28.625 -23.406 1 97.69 226 TRP A CA 1
ATOM 1793 C C . TRP A 1 226 ? 3.102 -27.344 -23.156 1 97.69 226 TRP A C 1
ATOM 1795 O O . TRP A 1 226 ? 3.922 -26.938 -23.984 1 97.69 226 TRP A O 1
ATOM 1805 N N . VAL A 1 227 ? 2.789 -26.688 -22.062 1 96.44 227 VAL A N 1
ATOM 1806 C CA . VAL A 1 227 ? 3.531 -25.5 -21.625 1 96.44 227 VAL A CA 1
ATOM 1807 C C . VAL A 1 227 ? 3.963 -25.672 -20.172 1 96.44 227 VAL A C 1
ATOM 1809 O O . VAL A 1 227 ? 3.707 -26.719 -19.547 1 96.44 227 VAL A O 1
ATOM 1812 N N . GLY A 1 228 ? 4.73 -24.781 -19.672 1 95.56 228 GLY A N 1
ATOM 1813 C CA . GLY A 1 228 ? 5.148 -24.797 -18.281 1 95.56 228 GLY A CA 1
ATOM 1814 C C . GLY A 1 228 ? 6.551 -24.25 -18.078 1 95.56 228 GLY A C 1
ATOM 1815 O O . GLY A 1 228 ? 7.277 -24.016 -19.047 1 95.56 228 GLY A O 1
ATOM 1816 N N . ILE A 1 229 ? 6.801 -23.969 -16.812 1 94.75 229 ILE A N 1
ATOM 1817 C CA . ILE A 1 229 ? 8.078 -23.406 -16.391 1 94.75 229 ILE A CA 1
ATOM 1818 C C . ILE A 1 229 ? 8.422 -22.188 -17.25 1 94.75 229 ILE A C 1
ATOM 1820 O O . ILE A 1 229 ? 9.406 -22.203 -17.984 1 94.75 229 ILE A O 1
ATOM 1824 N N . SER A 1 230 ? 7.652 -21.141 -17.094 1 92.5 230 SER A N 1
ATOM 1825 C CA . SER A 1 230 ? 7.684 -19.969 -17.969 1 92.5 230 SER A CA 1
ATOM 1826 C C . SER A 1 230 ? 8.258 -18.75 -17.25 1 92.5 230 SER A C 1
ATOM 1828 O O . SER A 1 230 ? 8.406 -17.672 -17.844 1 92.5 230 SER A O 1
ATOM 1830 N N . GLY A 1 231 ? 8.57 -18.938 -16.016 1 94.94 231 GLY A N 1
ATOM 1831 C CA . GLY A 1 231 ? 9.07 -17.812 -15.242 1 94.94 231 GLY A CA 1
ATOM 1832 C C . GLY A 1 231 ? 7.992 -17.094 -14.453 1 94.94 231 GLY A C 1
ATOM 1833 O O . GLY A 1 231 ? 8.297 -16.281 -13.57 1 94.94 231 GLY A O 1
ATOM 1834 N N . HIS A 1 232 ? 6.742 -17.406 -14.688 1 96.25 232 HIS A N 1
ATOM 1835 C CA . HIS A 1 232 ? 5.613 -16.766 -14.016 1 96.25 232 HIS A CA 1
ATOM 1836 C C . HIS A 1 232 ? 5.582 -17.125 -12.531 1 96.25 232 HIS A C 1
ATOM 1838 O O . HIS A 1 232 ? 5.582 -16.234 -11.68 1 96.25 232 HIS A O 1
ATOM 1844 N N . ASN A 1 233 ? 5.527 -18.375 -12.234 1 97.38 233 ASN A N 1
ATOM 1845 C CA . ASN A 1 233 ? 5.492 -18.859 -10.859 1 97.38 233 ASN A CA 1
ATOM 1846 C C . ASN A 1 233 ? 6.875 -19.297 -10.391 1 97.38 233 ASN A C 1
ATOM 1848 O O . ASN A 1 233 ? 7.543 -20.094 -11.047 1 97.38 233 ASN A O 1
ATOM 1852 N N . ILE A 1 234 ? 7.266 -18.703 -9.352 1 98.31 234 ILE A N 1
ATOM 1853 C CA . ILE A 1 234 ? 8.492 -19.172 -8.711 1 98.31 234 ILE A CA 1
ATOM 1854 C C . ILE A 1 234 ? 8.172 -19.719 -7.324 1 98.31 234 ILE A C 1
ATOM 1856 O O . ILE A 1 234 ? 7.832 -18.969 -6.41 1 98.31 234 ILE A O 1
ATOM 1860 N N . PRO A 1 235 ? 8.25 -21.031 -7.109 1 97.69 235 PRO A N 1
ATOM 1861 C CA . PRO A 1 235 ? 8.711 -22.016 -8.086 1 97.69 235 PRO A CA 1
ATOM 1862 C C . PRO A 1 235 ? 7.582 -22.547 -8.969 1 97.69 235 PRO A C 1
ATOM 1864 O O . PRO A 1 235 ? 6.406 -22.391 -8.633 1 97.69 235 PRO A O 1
ATOM 1867 N N . SER A 1 236 ? 7.887 -23.031 -10.016 1 97.69 236 SER A N 1
ATOM 1868 C CA . SER A 1 236 ? 7 -23.844 -10.836 1 97.69 236 SER A CA 1
ATOM 1869 C C . SER A 1 236 ? 7.777 -24.938 -11.578 1 97.69 236 SER A C 1
ATOM 1871 O O . SER A 1 236 ? 8.82 -24.656 -12.172 1 97.69 236 SER A O 1
ATOM 1873 N N . PHE A 1 237 ? 7.254 -26.141 -11.516 1 98.06 237 PHE A N 1
ATOM 1874 C CA . PHE A 1 237 ? 7.918 -27.281 -12.148 1 98.06 237 PHE A CA 1
ATOM 1875 C C . PHE A 1 237 ? 6.934 -28.078 -12.992 1 98.06 237 PHE A C 1
ATOM 1877 O O . PHE A 1 237 ? 7.285 -29.125 -13.531 1 98.06 237 PHE A O 1
ATOM 1884 N N . GLU A 1 238 ? 5.781 -27.625 -13.117 1 97.5 238 GLU A N 1
ATOM 1885 C CA . GLU A 1 238 ? 4.723 -28.359 -13.805 1 97.5 238 GLU A CA 1
ATOM 1886 C C . GLU A 1 238 ? 4.812 -28.172 -15.32 1 97.5 238 GLU A C 1
ATOM 1888 O O . GLU A 1 238 ? 5.148 -27.094 -15.797 1 97.5 238 GLU A O 1
ATOM 1893 N N . LEU A 1 239 ? 4.637 -29.172 -16.031 1 98.06 239 LEU A N 1
ATOM 1894 C CA . LEU A 1 239 ? 4.285 -29.172 -17.453 1 98.06 239 LEU A CA 1
ATOM 1895 C C . LEU A 1 239 ? 2.822 -29.547 -17.641 1 98.06 239 LEU A C 1
ATOM 1897 O O . LEU A 1 239 ? 2.369 -30.578 -17.141 1 98.06 239 LEU A O 1
ATOM 1901 N N . PHE A 1 240 ? 2.104 -28.656 -18.391 1 98.25 240 PHE A N 1
ATOM 1902 C CA . PHE A 1 240 ? 0.663 -28.875 -18.375 1 98.25 240 PHE A CA 1
ATOM 1903 C C . PHE A 1 240 ? 0.048 -28.5 -19.719 1 98.25 240 PHE A C 1
ATOM 1905 O O . PHE A 1 240 ? 0.71 -27.891 -20.562 1 98.25 240 PHE A O 1
ATOM 1912 N N . LEU A 1 241 ? -1.126 -28.906 -19.984 1 97.88 241 LEU A N 1
ATOM 1913 C CA . LEU A 1 241 ? -1.994 -28.469 -21.078 1 97.88 241 LEU A CA 1
ATOM 1914 C C . LEU A 1 241 ? -3.443 -28.375 -20.609 1 97.88 241 LEU A C 1
ATOM 1916 O O . LEU A 1 241 ? -3.787 -28.875 -19.531 1 97.88 241 LEU A O 1
ATOM 1920 N N . SER A 1 242 ? -4.199 -27.625 -21.297 1 97.88 242 SER A N 1
ATOM 1921 C CA . SER A 1 242 ? -5.645 -27.609 -21.094 1 97.88 242 SER A CA 1
ATOM 1922 C C . SER A 1 242 ? -6.352 -28.531 -22.078 1 97.88 242 SER A C 1
ATOM 1924 O O . SER A 1 242 ? -6.387 -28.25 -23.281 1 97.88 242 SER A O 1
ATOM 1926 N N . PRO A 1 243 ? -6.953 -29.547 -21.609 1 97.88 243 PRO A N 1
ATOM 1927 C CA . PRO A 1 243 ? -7.512 -30.578 -22.484 1 97.88 243 PRO A CA 1
ATOM 1928 C C . PRO A 1 243 ? -8.875 -30.188 -23.062 1 97.88 243 PRO A C 1
ATOM 1930 O O . PRO A 1 243 ? -9.43 -29.156 -22.688 1 97.88 243 PRO A O 1
ATOM 1933 N N . ASP A 1 244 ? -9.297 -30.953 -24.078 1 98.12 244 ASP A N 1
ATOM 1934 C CA . ASP A 1 244 ? -10.727 -30.984 -24.406 1 98.12 244 ASP A CA 1
ATOM 1935 C C . ASP A 1 244 ? -11.523 -31.641 -23.281 1 98.12 244 ASP A C 1
ATOM 1937 O O . ASP A 1 244 ? -11.469 -32.875 -23.094 1 98.12 244 ASP A O 1
ATOM 1941 N N . TRP A 1 245 ? -12.203 -30.781 -22.578 1 97.75 245 TRP A N 1
ATOM 1942 C CA . TRP A 1 245 ? -12.828 -31.25 -21.344 1 97.75 245 TRP A CA 1
ATOM 1943 C C . TRP A 1 245 ? -13.789 -32.406 -21.641 1 97.75 245 TRP A C 1
ATOM 1945 O O . TRP A 1 245 ? -14.031 -33.25 -20.766 1 97.75 245 TRP A O 1
ATOM 1955 N N . ARG A 1 246 ? -14.336 -32.688 -22.844 1 96.88 246 ARG A N 1
ATOM 1956 C CA . ARG A 1 246 ? -15.383 -33.625 -23.203 1 96.88 246 ARG A CA 1
ATOM 1957 C C . ARG A 1 246 ? -14.852 -35.062 -23.172 1 96.88 246 ARG A C 1
ATOM 1959 O O . ARG A 1 246 ? -15.625 -36 -23.062 1 96.88 246 ARG A O 1
ATOM 1966 N N . GLY A 1 247 ? -13.609 -35.125 -23.266 1 97.19 247 GLY A N 1
ATOM 1967 C CA . GLY A 1 247 ? -13.023 -36.438 -23.422 1 97.19 247 GLY A CA 1
ATOM 1968 C C . GLY A 1 247 ? -12.516 -37.031 -22.125 1 97.19 247 GLY A C 1
ATOM 1969 O O . GLY A 1 247 ? -11.992 -38.125 -22.109 1 97.19 247 GLY A O 1
ATOM 1970 N N . THR A 1 248 ? -12.625 -36.375 -21.016 1 97.56 248 THR A N 1
ATOM 1971 C CA . THR A 1 248 ? -12.109 -36.844 -19.734 1 97.56 248 THR A CA 1
ATOM 1972 C C . THR A 1 248 ? -13.047 -37.875 -19.125 1 97.56 248 THR A C 1
ATOM 1974 O O . THR A 1 248 ? -14.258 -37.688 -19.047 1 97.56 248 THR A O 1
ATOM 1977 N N . GLN A 1 249 ? -12.484 -39.062 -18.75 1 98.31 249 GLN A N 1
ATOM 1978 C CA . GLN A 1 249 ? -13.25 -40.156 -18.172 1 98.31 249 GLN A CA 1
ATOM 1979 C C . GLN A 1 249 ? -12.461 -40.844 -17.062 1 98.31 249 GLN A C 1
ATOM 1981 O O . GLN A 1 249 ? -11.242 -41.031 -17.172 1 98.31 249 GLN A O 1
ATOM 1986 N N . GLY A 1 250 ? -13.219 -41.219 -16.031 1 98.62 250 GLY A N 1
ATOM 1987 C CA . GLY A 1 250 ? -12.586 -42.031 -15.023 1 98.62 250 GLY A CA 1
ATOM 1988 C C . GLY A 1 250 ? -12.508 -41.375 -13.664 1 98.62 250 GLY A C 1
ATOM 1989 O O . GLY A 1 250 ? -13.352 -40.531 -13.328 1 98.62 250 GLY A O 1
ATOM 1990 N N . ILE A 1 251 ? -11.555 -41.844 -12.867 1 98.75 251 ILE A N 1
ATOM 1991 C CA . ILE A 1 251 ? -11.461 -41.438 -11.469 1 98.75 251 ILE A CA 1
ATOM 1992 C C . ILE A 1 251 ? -10.148 -40.719 -11.234 1 98.75 251 ILE A C 1
ATOM 1994 O O . ILE A 1 251 ? -9.078 -41.188 -11.617 1 98.75 251 ILE A O 1
ATOM 1998 N N . TYR A 1 252 ? -10.25 -39.562 -10.688 1 98.62 252 TYR A N 1
ATOM 1999 C CA . TYR A 1 252 ? -9.094 -38.844 -10.172 1 98.62 252 TYR A CA 1
ATOM 2000 C C . TYR A 1 252 ? -9.133 -38.75 -8.648 1 98.62 252 TYR A C 1
ATOM 2002 O O . TYR A 1 252 ? -10.203 -38.594 -8.055 1 98.62 252 TYR A O 1
ATOM 2010 N N . TYR A 1 253 ? -8 -38.844 -8.062 1 98.56 253 TYR A N 1
ATOM 2011 C CA . TYR A 1 253 ? -7.902 -38.75 -6.605 1 98.56 253 TYR A CA 1
ATOM 2012 C C . TYR A 1 253 ? -6.812 -37.781 -6.188 1 98.56 253 TYR A C 1
ATOM 2014 O O . TYR A 1 253 ? -5.645 -37.938 -6.547 1 98.56 253 TYR A O 1
ATOM 2022 N N . ALA A 1 254 ? -7.188 -36.812 -5.473 1 98.31 254 ALA A N 1
ATOM 2023 C CA . ALA A 1 254 ? -6.246 -35.844 -4.887 1 98.31 254 ALA A CA 1
ATOM 2024 C C . ALA A 1 254 ? -5.941 -36.219 -3.432 1 98.31 254 ALA A C 1
ATOM 2026 O O . ALA A 1 254 ? -6.73 -35.906 -2.535 1 98.31 254 ALA A O 1
ATOM 2027 N N . ASP A 1 255 ? -4.848 -36.719 -3.215 1 97.5 255 ASP A N 1
ATOM 2028 C CA . ASP A 1 255 ? -4.48 -37.125 -1.862 1 97.5 255 ASP A CA 1
ATOM 2029 C C . ASP A 1 255 ? -3.848 -35.969 -1.088 1 97.5 255 ASP A C 1
ATOM 2031 O O . ASP A 1 255 ? -3.783 -36 0.143 1 97.5 255 ASP A O 1
ATOM 2035 N N . GLN A 1 256 ? -3.281 -35 -1.769 1 97.19 256 GLN A N 1
ATOM 2036 C CA . GLN A 1 256 ? -2.723 -33.844 -1.075 1 97.19 256 GLN A CA 1
ATOM 2037 C C . GLN A 1 256 ? -3.816 -32.844 -0.693 1 97.19 256 GLN A C 1
ATOM 2039 O O . GLN A 1 256 ? -4.68 -32.5 -1.511 1 97.19 256 GLN A O 1
ATOM 2044 N N . PRO A 1 257 ? -3.791 -32.344 0.528 1 96.25 257 PRO A N 1
ATOM 2045 C CA . PRO A 1 257 ? -4.773 -31.344 0.931 1 96.25 257 PRO A CA 1
ATOM 2046 C C . PRO A 1 257 ? -4.66 -30.047 0.121 1 96.25 257 PRO A C 1
ATOM 2048 O O . PRO A 1 257 ? -3.633 -29.812 -0.516 1 96.25 257 PRO A O 1
ATOM 2051 N N . SER A 1 258 ? -5.688 -29.328 0.114 1 94.94 258 SER A N 1
ATOM 2052 C CA . SER A 1 258 ? -5.723 -28.047 -0.573 1 94.94 258 SER A CA 1
ATOM 2053 C C . SER A 1 258 ? -6.531 -27.016 0.212 1 94.94 258 SER A C 1
ATOM 2055 O O . SER A 1 258 ? -7.559 -27.344 0.801 1 94.94 258 SER A O 1
ATOM 2057 N N . TYR A 1 259 ? -5.953 -25.812 0.284 1 90.88 259 TYR A N 1
ATOM 2058 C CA . TYR A 1 259 ? -6.711 -24.703 0.829 1 90.88 259 TYR A CA 1
ATOM 2059 C C . TYR A 1 259 ? -7.328 -23.859 -0.288 1 90.88 259 TYR A C 1
ATOM 2061 O O . TYR A 1 259 ? -6.668 -23.562 -1.288 1 90.88 259 TYR A O 1
ATOM 2069 N N . ARG A 1 260 ? -8.555 -23.438 -0.138 1 87.81 260 ARG A N 1
ATOM 2070 C CA . ARG A 1 260 ? -9.242 -22.516 -1.032 1 87.81 260 ARG A CA 1
ATOM 2071 C C . ARG A 1 260 ? -10.297 -21.703 -0.282 1 87.81 260 ARG A C 1
ATOM 2073 O O . ARG A 1 260 ? -11.164 -22.281 0.381 1 87.81 260 ARG A O 1
ATOM 2080 N N . SER A 1 261 ? -10.188 -20.391 -0.405 1 83.12 261 SER A N 1
ATOM 2081 C CA . SER A 1 261 ? -11.133 -19.469 0.224 1 83.12 261 SER A CA 1
ATOM 2082 C C . SER A 1 261 ? -11.281 -19.75 1.714 1 83.12 261 SER A C 1
ATOM 2084 O O . SER A 1 261 ? -12.391 -19.766 2.244 1 83.12 261 SER A O 1
ATOM 2086 N N . GLY A 1 262 ? -10.156 -20.203 2.309 1 85 262 GLY A N 1
ATOM 2087 C CA . GLY A 1 262 ? -10.117 -20.406 3.748 1 85 262 GLY A CA 1
ATOM 2088 C C . GLY A 1 262 ? -10.562 -21.797 4.164 1 85 262 GLY A C 1
ATOM 2089 O O . GLY A 1 262 ? -10.555 -22.125 5.352 1 85 262 GLY A O 1
ATOM 2090 N N . ASN A 1 263 ? -10.914 -22.625 3.207 1 88.31 263 ASN A N 1
ATOM 2091 C CA . ASN A 1 263 ? -11.391 -23.984 3.496 1 88.31 263 ASN A CA 1
ATOM 2092 C C . ASN A 1 263 ? -10.359 -25.031 3.115 1 88.31 263 ASN A C 1
ATOM 2094 O O . ASN A 1 263 ? -9.719 -24.938 2.07 1 88.31 263 ASN A O 1
ATOM 2098 N N . LEU A 1 264 ? -10.203 -25.969 4.008 1 92.44 264 LEU A N 1
ATOM 2099 C CA . LEU A 1 264 ? -9.328 -27.109 3.756 1 92.44 264 LEU A CA 1
ATOM 2100 C C . LEU A 1 264 ? -10.117 -28.281 3.164 1 92.44 264 LEU A C 1
ATOM 2102 O O . LEU A 1 264 ? -11.188 -28.625 3.658 1 92.44 264 LEU A O 1
ATOM 2106 N N . VAL A 1 265 ? -9.617 -28.875 2.127 1 95.44 265 VAL A N 1
ATOM 2107 C CA . VAL A 1 265 ? -10.164 -30.094 1.556 1 95.44 265 VAL A CA 1
ATOM 2108 C C . VAL A 1 265 ? -9.086 -31.172 1.5 1 95.44 265 VAL A C 1
ATOM 2110 O O . VAL A 1 265 ? -7.918 -30.875 1.229 1 95.44 265 VAL A O 1
ATOM 2113 N N . GLN A 1 266 ? -9.492 -32.406 1.794 1 95.5 266 GLN A N 1
ATOM 2114 C CA . GLN A 1 266 ? -8.539 -33.5 1.828 1 95.5 266 GLN A CA 1
ATOM 2115 C C . GLN A 1 266 ? -9.156 -34.781 1.268 1 95.5 266 GLN A C 1
ATOM 2117 O O . GLN A 1 266 ? -10.336 -35.062 1.509 1 95.5 266 GLN A O 1
ATOM 2122 N N . GLY A 1 267 ? -8.273 -35.5 0.622 1 97.5 267 GLY A N 1
ATOM 2123 C CA . GLY A 1 267 ? -8.719 -36.781 0.125 1 97.5 267 GLY A CA 1
ATOM 2124 C C . GLY A 1 267 ? -9.898 -36.688 -0.821 1 97.5 267 GLY A C 1
ATOM 2125 O O . GLY A 1 267 ? -10.914 -37.375 -0.629 1 97.5 267 GLY A O 1
ATOM 2126 N N . VAL A 1 268 ? -9.742 -35.938 -1.857 1 98.25 268 VAL A N 1
ATOM 2127 C CA . VAL A 1 268 ? -10.844 -35.656 -2.777 1 98.25 268 VAL A CA 1
ATOM 2128 C C . VAL A 1 268 ? -10.828 -36.688 -3.926 1 98.25 268 VAL A C 1
ATOM 2130 O O . VAL A 1 268 ? -9.828 -36.812 -4.637 1 98.25 268 VAL A O 1
ATOM 2133 N N . ARG A 1 269 ? -11.867 -37.375 -4.09 1 98.56 269 ARG A N 1
ATOM 2134 C CA . ARG A 1 269 ? -12.086 -38.312 -5.211 1 98.56 269 ARG A CA 1
ATOM 2135 C C . ARG A 1 269 ? -13.117 -37.75 -6.18 1 98.56 269 ARG A C 1
ATOM 2137 O O . ARG A 1 269 ? -14.234 -37.406 -5.781 1 98.56 269 ARG A O 1
ATOM 2144 N N . LEU A 1 270 ? -12.734 -37.625 -7.398 1 98.62 270 LEU A N 1
ATOM 2145 C CA . LEU A 1 270 ? -13.617 -37.125 -8.453 1 98.62 270 LEU A CA 1
ATOM 2146 C C . LEU A 1 270 ? -13.867 -38.219 -9.5 1 98.62 270 LEU A C 1
ATOM 2148 O O . LEU A 1 270 ? -12.93 -38.875 -9.969 1 98.62 270 LEU A O 1
ATOM 2152 N N . GLU A 1 271 ? -15.07 -38.375 -9.859 1 98.75 271 GLU A N 1
ATOM 2153 C CA . GLU A 1 271 ? -15.43 -39.25 -10.984 1 98.75 271 GLU A CA 1
ATOM 2154 C C . GLU A 1 271 ? -15.867 -38.406 -12.188 1 98.75 271 GLU A C 1
ATOM 2156 O O . GLU A 1 271 ? -16.812 -37.625 -12.102 1 98.75 271 GLU A O 1
ATOM 2161 N N . PHE A 1 272 ? -15.148 -38.625 -13.242 1 98.5 272 PHE A N 1
ATOM 2162 C CA . PHE A 1 272 ? -15.461 -37.906 -14.469 1 98.5 272 PHE A CA 1
ATOM 2163 C C . PHE A 1 272 ? -16.219 -38.812 -15.445 1 98.5 272 PHE A C 1
ATOM 2165 O O . PHE A 1 272 ? -15.859 -40 -15.625 1 98.5 272 PHE A O 1
ATOM 2172 N N . LYS A 1 273 ? -17.266 -38.25 -16.016 1 97.81 273 LYS A N 1
ATOM 2173 C CA . LYS A 1 273 ? -17.984 -38.844 -17.141 1 97.81 273 LYS A CA 1
ATOM 2174 C C . LYS A 1 273 ? -18.266 -37.812 -18.234 1 97.81 273 LYS A C 1
ATOM 2176 O O . LYS A 1 273 ? -18.891 -36.781 -17.969 1 97.81 273 LYS A O 1
ATOM 2181 N N . ASP A 1 274 ? -17.812 -38.094 -19.438 1 94.12 274 ASP A N 1
ATOM 2182 C CA . ASP A 1 274 ? -18 -37.188 -20.578 1 94.12 274 ASP A CA 1
ATOM 2183 C C . ASP A 1 274 ? -17.531 -35.781 -20.266 1 94.12 274 ASP A C 1
ATOM 2185 O O . ASP A 1 274 ? -18.219 -34.812 -20.562 1 94.12 274 ASP A O 1
ATOM 2189 N N . GLY A 1 275 ? -16.516 -35.781 -19.438 1 94.31 275 GLY A N 1
ATOM 2190 C CA . GLY A 1 275 ? -15.828 -34.5 -19.203 1 94.31 275 GLY A CA 1
ATOM 2191 C C . GLY A 1 275 ? -16.297 -33.781 -17.953 1 94.31 275 GLY A C 1
ATOM 2192 O O . GLY A 1 275 ? -15.719 -32.75 -17.562 1 94.31 275 GLY A O 1
ATOM 2193 N N . GLU A 1 276 ? -17.25 -34.312 -17.297 1 97.06 276 GLU A N 1
ATOM 2194 C CA . GLU A 1 276 ? -17.797 -33.625 -16.125 1 97.06 276 GLU A CA 1
ATOM 2195 C C . GLU A 1 276 ? -17.688 -34.469 -14.867 1 97.06 276 GLU A C 1
ATOM 2197 O O . GLU A 1 276 ? -17.859 -35.688 -14.93 1 97.06 276 GLU A O 1
ATOM 2202 N N . VAL A 1 277 ? -17.469 -33.812 -13.805 1 98.44 277 VAL A N 1
ATOM 2203 C CA . VAL A 1 277 ? -17.469 -34.5 -12.523 1 98.44 277 VAL A CA 1
ATOM 2204 C C . VAL A 1 277 ? -18.891 -34.906 -12.148 1 98.44 277 VAL A C 1
ATOM 2206 O O . VAL A 1 277 ? -19.766 -34.031 -12.008 1 98.44 277 VAL A O 1
ATOM 2209 N N . VAL A 1 278 ? -19.188 -36.125 -11.914 1 97.88 278 VAL A N 1
ATOM 2210 C CA . VAL A 1 278 ? -20.547 -36.594 -11.641 1 97.88 278 VAL A CA 1
ATOM 2211 C C . VAL A 1 278 ? -20.656 -37.062 -10.188 1 97.88 278 VAL A C 1
ATOM 2213 O O . VAL A 1 278 ? -21.75 -37.188 -9.656 1 97.88 278 VAL A O 1
ATOM 2216 N N . ASP A 1 279 ? -19.531 -37.281 -9.594 1 97.69 279 ASP A N 1
ATOM 2217 C CA . ASP A 1 279 ? -19.516 -37.688 -8.195 1 97.69 279 ASP A CA 1
ATOM 2218 C C . ASP A 1 279 ? -18.266 -37.156 -7.488 1 97.69 279 ASP A C 1
ATOM 2220 O O . ASP A 1 279 ? -17.203 -37.062 -8.086 1 97.69 279 ASP A O 1
ATOM 2224 N N . VAL A 1 280 ? -18.453 -36.719 -6.246 1 98 280 VAL A N 1
ATOM 2225 C CA . VAL A 1 280 ? -17.375 -36.188 -5.418 1 98 280 VAL A CA 1
ATOM 2226 C C . VAL A 1 280 ? -17.406 -36.844 -4.039 1 98 280 VAL A C 1
ATOM 2228 O O . VAL A 1 280 ? -18.469 -36.969 -3.42 1 98 280 VAL A O 1
ATOM 2231 N N . GLN A 1 281 ? -16.297 -37.312 -3.652 1 97.88 281 GLN A N 1
ATOM 2232 C CA . GLN A 1 281 ? -16.078 -37.75 -2.279 1 97.88 281 GLN A CA 1
ATOM 2233 C C . GLN A 1 281 ? -14.828 -37.094 -1.691 1 97.88 281 GLN A C 1
ATOM 2235 O O . GLN A 1 281 ? -13.844 -36.875 -2.4 1 97.88 281 GLN A O 1
ATOM 2240 N N . ALA A 1 282 ? -14.875 -36.781 -0.479 1 97.69 282 ALA A N 1
ATOM 2241 C CA . ALA A 1 282 ? -13.703 -36.219 0.205 1 97.69 282 ALA A CA 1
ATOM 2242 C C . ALA A 1 282 ? -13.68 -36.625 1.672 1 97.69 282 ALA A C 1
ATOM 2244 O O . ALA A 1 282 ? -14.734 -36.781 2.301 1 97.69 282 ALA A O 1
ATOM 2245 N N . GLU A 1 283 ? -12.539 -36.875 2.189 1 97.06 283 GLU A N 1
ATOM 2246 C CA . GLU A 1 283 ? -12.398 -37.156 3.617 1 97.06 283 GLU A CA 1
ATOM 2247 C C . GLU A 1 283 ? -12.734 -35.906 4.445 1 97.06 283 GLU A C 1
ATOM 2249 O O . GLU A 1 283 ? -13.336 -36 5.516 1 97.06 283 GLU A O 1
ATOM 2254 N N . GLU A 1 284 ? -12.352 -34.781 3.957 1 96.19 284 GLU A N 1
ATOM 2255 C CA . GLU A 1 284 ? -12.656 -33.5 4.555 1 96.19 284 GLU A CA 1
ATOM 2256 C C . GLU A 1 284 ? -13.039 -32.469 3.49 1 96.19 284 GLU A C 1
ATOM 2258 O O . GLU A 1 284 ? -12.438 -32.438 2.418 1 96.19 284 GLU A O 1
ATOM 2263 N N . GLY A 1 285 ? -14.047 -31.703 3.723 1 94.69 285 GLY A N 1
ATOM 2264 C CA . GLY A 1 285 ? -14.422 -30.594 2.871 1 94.69 285 GLY A CA 1
ATOM 2265 C C . GLY A 1 285 ? -15.273 -31.016 1.689 1 94.69 285 GLY A C 1
ATOM 2266 O O . GLY A 1 285 ? -15.266 -30.344 0.646 1 94.69 285 GLY A O 1
ATOM 2267 N N . GLU A 1 286 ? -16.016 -32.062 1.804 1 96.75 286 GLU A N 1
ATOM 2268 C CA . GLU A 1 286 ? -16.812 -32.594 0.694 1 96.75 286 GLU A CA 1
ATOM 2269 C C . GLU A 1 286 ? -17.891 -31.594 0.283 1 96.75 286 GLU A C 1
ATOM 2271 O O . GLU A 1 286 ? -18.047 -31.312 -0.904 1 96.75 286 GLU A O 1
ATOM 2276 N N . ALA A 1 287 ? -18.609 -31.047 1.267 1 94.19 287 ALA A N 1
ATOM 2277 C CA . ALA A 1 287 ? -19.672 -30.109 0.969 1 94.19 287 ALA A CA 1
ATOM 2278 C C . ALA A 1 287 ? -19.141 -28.859 0.273 1 94.19 287 ALA A C 1
ATOM 2280 O O . ALA A 1 287 ? -19.75 -28.359 -0.672 1 94.19 287 ALA A O 1
ATOM 2281 N N . PHE A 1 288 ? -18.047 -28.422 0.735 1 91 288 PHE A N 1
ATOM 2282 C CA . PHE A 1 288 ? -17.406 -27.25 0.131 1 91 288 PHE A CA 1
ATOM 2283 C C . PHE A 1 288 ? -17 -27.547 -1.308 1 91 288 PHE A C 1
ATOM 2285 O O . PHE A 1 288 ? -17.219 -26.734 -2.201 1 91 288 PHE A O 1
ATOM 2292 N N . THR A 1 289 ? -16.391 -28.719 -1.518 1 95.5 289 THR A N 1
ATOM 2293 C CA . THR A 1 289 ? -15.969 -29.125 -2.854 1 95.5 289 THR A CA 1
ATOM 2294 C C . THR A 1 289 ? -17.156 -29.156 -3.816 1 95.5 289 THR A C 1
ATOM 2296 O O . THR A 1 289 ? -17.062 -28.609 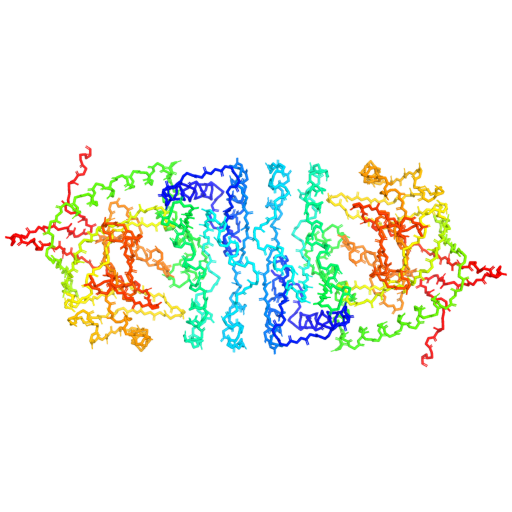-4.926 1 95.5 289 THR A O 1
ATOM 2299 N N . LYS A 1 290 ? -18.219 -29.688 -3.361 1 95.31 290 LYS A N 1
ATOM 2300 C CA . LYS A 1 290 ? -19.422 -29.75 -4.184 1 95.31 290 LYS A CA 1
ATOM 2301 C C . LYS A 1 290 ? -19.938 -28.359 -4.516 1 95.31 290 LYS A C 1
ATOM 2303 O O . LYS A 1 290 ? -20.328 -28.094 -5.656 1 95.31 290 LYS A O 1
ATOM 2308 N N . ASP A 1 291 ? -19.906 -27.547 -3.523 1 90.62 291 ASP A N 1
ATOM 2309 C CA . ASP A 1 291 ? -20.344 -26.172 -3.729 1 90.62 291 ASP A CA 1
ATOM 2310 C C . ASP A 1 291 ? -19.484 -25.469 -4.785 1 90.62 291 ASP A C 1
ATOM 2312 O O . ASP A 1 291 ? -20.016 -24.734 -5.625 1 90.62 291 ASP A O 1
ATOM 2316 N N . GLN A 1 292 ? -18.172 -25.672 -4.734 1 90.75 292 GLN A N 1
ATOM 2317 C CA . GLN A 1 292 ? -17.266 -25.062 -5.707 1 90.75 292 GLN A CA 1
ATOM 2318 C C . GLN A 1 292 ? -17.547 -25.578 -7.117 1 90.75 292 GLN A C 1
ATOM 2320 O O . GLN A 1 292 ? -17.531 -24.797 -8.078 1 90.75 292 GLN A O 1
ATOM 2325 N N . LEU A 1 293 ? -17.906 -26.828 -7.246 1 94.31 293 LEU A N 1
ATOM 2326 C CA . LEU A 1 293 ? -18.125 -27.453 -8.547 1 94.31 293 LEU A CA 1
ATOM 2327 C C . LEU A 1 293 ? -19.469 -27.031 -9.133 1 94.31 293 LEU A C 1
ATOM 2329 O O . LEU A 1 293 ? -19.703 -27.203 -10.328 1 94.31 293 LEU A O 1
ATOM 2333 N N . ASP A 1 294 ? -20.312 -26.438 -8.234 1 91.62 294 ASP A N 1
ATOM 2334 C CA . ASP A 1 294 ? -21.641 -26 -8.672 1 91.62 294 ASP A CA 1
ATOM 2335 C C . ASP A 1 294 ? -21.656 -24.484 -8.945 1 91.62 294 ASP A C 1
ATOM 2337 O O . ASP A 1 294 ? -22.703 -23.906 -9.203 1 91.62 294 ASP A O 1
ATOM 2341 N N . MET A 1 295 ? -20.516 -23.906 -8.844 1 85.19 295 MET A N 1
ATOM 2342 C CA . MET A 1 295 ? -20.391 -22.453 -8.977 1 85.19 295 MET A CA 1
ATOM 2343 C C . MET A 1 295 ? -20.922 -22 -10.336 1 85.19 295 MET A C 1
ATOM 2345 O O . MET A 1 295 ? -21.547 -20.938 -10.43 1 85.19 295 MET A O 1
ATOM 2349 N N . ASP A 1 296 ? -20.688 -22.703 -11.383 1 86.94 296 ASP A N 1
ATOM 2350 C CA . ASP A 1 296 ? -21.156 -22.469 -12.75 1 86.94 296 ASP A CA 1
ATOM 2351 C C . ASP A 1 296 ? -21.047 -23.734 -13.594 1 86.94 296 ASP A C 1
ATOM 2353 O O . ASP A 1 296 ? -20.609 -24.781 -13.109 1 86.94 296 ASP A O 1
ATOM 2357 N N . VAL A 1 297 ? -21.391 -23.594 -14.828 1 91.19 297 VAL A N 1
ATOM 2358 C CA . VAL A 1 297 ? -21.516 -24.781 -15.688 1 91.19 297 VAL A CA 1
ATOM 2359 C C . VAL A 1 297 ? -20.125 -25.375 -15.938 1 91.19 297 VAL A C 1
ATOM 2361 O O . VAL A 1 297 ? -19.984 -26.594 -16.031 1 91.19 297 VAL A O 1
ATOM 2364 N N . GLY A 1 298 ? -19.078 -24.609 -15.961 1 95.38 298 GLY A N 1
ATOM 2365 C CA . GLY A 1 298 ? -17.734 -25.062 -16.281 1 95.38 298 GLY A CA 1
ATOM 2366 C C . GLY A 1 298 ? -16.953 -25.516 -15.07 1 95.38 298 GLY A C 1
ATOM 2367 O O . GLY A 1 298 ? -15.898 -26.156 -15.203 1 95.38 298 GLY A O 1
ATOM 2368 N N . ALA A 1 299 ? -17.484 -25.312 -13.906 1 94.31 299 ALA A N 1
ATOM 2369 C CA . ALA A 1 299 ? -16.734 -25.547 -12.672 1 94.31 299 ALA A CA 1
ATOM 2370 C C . ALA A 1 299 ? -16.438 -27.031 -12.484 1 94.31 299 ALA A C 1
ATOM 2372 O O . ALA A 1 299 ? -15.43 -27.406 -11.883 1 94.31 299 ALA A O 1
ATOM 2373 N N . ARG A 1 300 ? -17.281 -27.875 -13.031 1 96.75 300 ARG A N 1
ATOM 2374 C CA . ARG A 1 300 ? -17.125 -29.312 -12.812 1 96.75 300 ARG A CA 1
ATOM 2375 C C . ARG A 1 300 ? -16.422 -29.969 -13.984 1 96.75 300 ARG A C 1
ATOM 2377 O O . ARG A 1 300 ? -16.297 -31.188 -14.039 1 96.75 300 ARG A O 1
ATOM 2384 N N . ARG A 1 301 ? -15.945 -29.125 -14.945 1 97.94 301 ARG A N 1
ATOM 2385 C CA . ARG A 1 301 ? -15.203 -29.609 -16.109 1 97.94 301 ARG A CA 1
ATOM 2386 C C . ARG 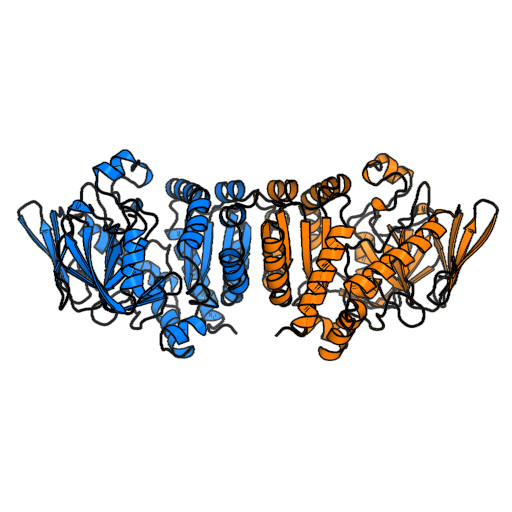A 1 301 ? -13.703 -29.438 -15.914 1 97.94 301 ARG A C 1
ATOM 2388 O O . ARG A 1 301 ? -13.266 -28.625 -15.086 1 97.94 301 ARG A O 1
ATOM 2395 N N . LEU A 1 302 ? -12.984 -30.203 -16.688 1 97.12 302 LEU A N 1
ATOM 2396 C CA . LEU A 1 302 ? -11.531 -30.172 -16.547 1 97.12 302 LEU A CA 1
ATOM 2397 C C . LEU A 1 302 ? -10.945 -28.969 -17.297 1 97.12 302 LEU A C 1
ATOM 2399 O O . LEU A 1 302 ? -11.289 -28.734 -18.453 1 97.12 302 LEU A O 1
ATOM 2403 N N . GLY A 1 303 ? -10.055 -28.281 -16.609 1 96.5 303 GLY A N 1
ATOM 2404 C CA . GLY A 1 303 ? -9.43 -27.141 -17.234 1 96.5 303 GLY A CA 1
ATOM 2405 C C . GLY A 1 303 ? -7.934 -27.312 -17.438 1 96.5 303 GLY A C 1
ATOM 2406 O O . GLY A 1 303 ? -7.332 -26.625 -18.266 1 96.5 303 GLY A O 1
ATOM 2407 N N . GLU A 1 304 ? -7.348 -28.203 -16.672 1 97.75 304 GLU A N 1
ATOM 2408 C CA . GLU A 1 304 ? -5.898 -28.375 -16.75 1 97.75 304 GLU A CA 1
ATOM 2409 C C . GLU A 1 304 ? -5.48 -29.797 -16.391 1 97.75 304 GLU A C 1
ATOM 2411 O O . GLU A 1 304 ? -6.133 -30.453 -15.578 1 97.75 304 GLU A O 1
ATOM 2416 N N . PHE A 1 305 ? -4.539 -30.312 -17.062 1 98.38 305 PHE A N 1
ATOM 2417 C CA . PHE A 1 305 ? -3.838 -31.562 -16.797 1 98.38 305 PHE A CA 1
ATOM 2418 C C . PHE A 1 305 ? -2.332 -31.328 -16.734 1 98.38 305 PHE A C 1
ATOM 2420 O O . PHE A 1 305 ? -1.732 -30.844 -17.688 1 98.38 305 PHE A O 1
ATOM 2427 N N . SER A 1 306 ? -1.695 -31.734 -15.547 1 98.5 306 SER A N 1
ATOM 2428 C CA . SER A 1 306 ? -0.299 -31.359 -15.344 1 98.5 306 SER A CA 1
ATOM 2429 C C . SER A 1 306 ? 0.5 -32.531 -14.75 1 98.5 306 SER A C 1
ATOM 2431 O O . SER A 1 306 ? -0.062 -33.406 -14.102 1 98.5 306 SER A O 1
ATOM 2433 N N . LEU A 1 307 ? 1.734 -32.562 -15.047 1 98.44 307 LEU A N 1
ATOM 2434 C CA . LEU A 1 307 ? 2.709 -33.469 -14.461 1 98.44 307 LEU A CA 1
ATOM 2435 C C . LEU A 1 307 ? 3.949 -32.719 -13.992 1 98.44 307 LEU A C 1
ATOM 2437 O O . LEU A 1 307 ? 4.375 -31.766 -14.633 1 98.44 307 LEU A O 1
ATOM 2441 N N . THR A 1 308 ? 4.516 -33.156 -12.906 1 98.19 308 THR A N 1
ATOM 2442 C CA . THR A 1 308 ? 5.719 -32.562 -12.336 1 98.19 308 THR A CA 1
ATOM 2443 C C . THR A 1 308 ? 6.836 -33.594 -12.219 1 98.19 308 THR A C 1
ATOM 2445 O O . THR A 1 308 ? 6.602 -34.719 -11.789 1 98.19 308 THR A O 1
ATOM 2448 N N . ASP A 1 309 ? 8.023 -33.219 -12.547 1 96.94 309 ASP A N 1
ATOM 2449 C CA . ASP A 1 309 ? 9.18 -34.094 -12.594 1 96.94 309 ASP A CA 1
ATOM 2450 C C . ASP A 1 309 ? 10.016 -33.969 -11.32 1 96.94 309 ASP A C 1
ATOM 2452 O O . ASP A 1 309 ? 10.391 -32.875 -10.922 1 96.94 309 ASP A O 1
ATOM 2456 N N . THR A 1 310 ? 10.352 -35.094 -10.758 1 97.25 310 THR A N 1
ATOM 2457 C CA . THR A 1 310 ? 11.102 -35.094 -9.508 1 97.25 310 THR A CA 1
ATOM 2458 C C . THR A 1 310 ? 12.531 -34.625 -9.727 1 97.25 310 THR A C 1
ATOM 2460 O O . THR A 1 310 ? 13.227 -34.281 -8.766 1 97.25 310 THR A O 1
ATOM 2463 N N . ARG A 1 311 ? 13.078 -34.531 -10.992 1 95.69 311 ARG A N 1
ATOM 2464 C CA . ARG A 1 311 ? 14.422 -34.031 -11.273 1 95.69 311 ARG A CA 1
ATOM 2465 C C . ARG A 1 311 ? 14.508 -32.531 -11.062 1 95.69 311 ARG A C 1
ATOM 2467 O O . ARG A 1 311 ? 15.594 -32 -10.844 1 95.69 311 ARG A O 1
ATOM 2474 N N . PHE A 1 312 ? 13.312 -31.938 -11.086 1 97.31 312 PHE A N 1
ATOM 2475 C CA . PHE A 1 312 ? 13.289 -30.484 -10.961 1 97.31 312 PHE A CA 1
ATOM 2476 C C . PHE A 1 312 ? 12.797 -30.078 -9.578 1 97.31 312 PHE A C 1
ATOM 2478 O O . PHE A 1 312 ? 13.453 -29.297 -8.883 1 97.31 312 PHE A O 1
ATOM 2485 N N . SER A 1 313 ? 11.648 -30.609 -9.141 1 98.25 313 SER A N 1
ATOM 2486 C CA . SER A 1 313 ? 11.016 -30.172 -7.906 1 98.25 313 SER A CA 1
ATOM 2487 C C . SER A 1 313 ? 11.664 -30.812 -6.684 1 98.25 313 SER A C 1
ATOM 2489 O O . SER A 1 313 ? 11.75 -32.031 -6.594 1 98.25 313 SER A O 1
ATOM 2491 N N . ARG A 1 314 ? 12.008 -29.984 -5.762 1 98 314 ARG A N 1
ATOM 2492 C CA . ARG A 1 314 ? 12.586 -30.438 -4.5 1 98 314 ARG A CA 1
ATOM 2493 C C . ARG A 1 314 ? 11.586 -30.297 -3.359 1 98 314 ARG A C 1
ATOM 2495 O O . ARG A 1 314 ? 11.945 -30.406 -2.188 1 98 314 ARG A O 1
ATOM 2502 N N . ILE A 1 315 ? 10.367 -29.984 -3.689 1 98.5 315 ILE A N 1
ATOM 2503 C CA . ILE A 1 315 ? 9.32 -29.859 -2.684 1 98.5 315 ILE A CA 1
ATOM 2504 C C . ILE A 1 315 ? 8.883 -31.234 -2.211 1 98.5 315 ILE A C 1
ATOM 2506 O O . ILE A 1 315 ? 8.477 -32.094 -3.018 1 98.5 315 ILE A O 1
ATOM 2510 N N . ASP A 1 316 ? 8.906 -31.438 -0.878 1 97.94 316 ASP A N 1
ATOM 2511 C CA . ASP A 1 316 ? 8.555 -32.781 -0.377 1 97.94 316 ASP A CA 1
ATOM 2512 C C . ASP A 1 316 ? 7.652 -32.656 0.852 1 97.94 316 ASP A C 1
ATOM 2514 O O . ASP A 1 316 ? 7.535 -33.625 1.62 1 97.94 316 ASP A O 1
ATOM 2518 N N . LYS A 1 317 ? 7.129 -31.469 1.029 1 97.69 317 LYS A N 1
ATOM 2519 C CA . LYS A 1 317 ? 6.172 -31.234 2.107 1 97.69 317 LYS A CA 1
ATOM 2520 C C . LYS A 1 317 ? 4.93 -30.516 1.59 1 97.69 317 LYS A C 1
ATOM 2522 O O . LYS A 1 317 ? 4.992 -29.781 0.606 1 97.69 317 LYS A O 1
ATOM 2527 N N . PHE A 1 318 ? 3.789 -30.828 2.264 1 97.31 318 PHE A N 1
ATOM 2528 C CA . PHE A 1 318 ? 2.615 -29.984 2.072 1 97.31 318 PHE A CA 1
ATOM 2529 C C . PHE A 1 318 ? 2.877 -28.578 2.578 1 97.31 318 PHE A C 1
ATOM 2531 O O . PHE A 1 318 ? 3.342 -28.391 3.705 1 97.31 318 PHE A O 1
ATOM 2538 N N . MET A 1 319 ? 2.516 -27.562 1.753 1 98.12 319 MET A N 1
ATOM 2539 C CA . MET A 1 319 ? 2.938 -26.203 2.076 1 98.12 319 MET A CA 1
ATOM 2540 C C . MET A 1 319 ? 1.73 -25.297 2.303 1 98.12 319 MET A C 1
ATOM 2542 O O . MET A 1 319 ? 1.881 -24.094 2.49 1 98.12 319 MET A O 1
ATOM 2546 N N . ALA A 1 320 ? 0.552 -25.781 2.217 1 96.94 320 ALA A N 1
ATOM 2547 C CA . ALA A 1 320 ? -0.692 -25.062 2.482 1 96.94 320 ALA A CA 1
ATOM 2548 C C . ALA A 1 320 ? -0.847 -23.875 1.546 1 96.94 320 ALA A C 1
ATOM 2550 O O . ALA A 1 320 ? -1.382 -22.828 1.939 1 96.94 320 ALA A O 1
ATOM 2551 N N . HIS A 1 321 ? -0.286 -23.984 0.411 1 97.06 321 HIS A N 1
ATOM 2552 C CA . HIS A 1 321 ? -0.422 -22.984 -0.643 1 97.06 321 HIS A CA 1
ATOM 2553 C C . HIS A 1 321 ? -0.258 -23.609 -2.023 1 97.06 321 HIS A C 1
ATOM 2555 O O . HIS A 1 321 ? 0.744 -24.281 -2.289 1 97.06 321 HIS A O 1
ATOM 2561 N N . THR A 1 322 ? -1.158 -23.281 -2.885 1 95.81 322 THR A N 1
ATOM 2562 C CA . THR A 1 322 ? -1.259 -23.953 -4.176 1 95.81 322 THR A CA 1
ATOM 2563 C C . THR A 1 322 ? 0.017 -23.75 -4.988 1 95.81 322 THR A C 1
ATOM 2565 O O . THR A 1 322 ? 0.444 -24.656 -5.715 1 95.81 322 THR A O 1
ATOM 2568 N N . LEU A 1 323 ? 0.682 -22.625 -4.855 1 96.94 323 LEU A N 1
ATOM 2569 C CA . LEU A 1 323 ? 1.904 -22.359 -5.605 1 96.94 323 LEU A CA 1
ATOM 2570 C C . LEU A 1 323 ? 2.938 -23.453 -5.367 1 96.94 323 LEU A C 1
ATOM 2572 O O . LEU A 1 323 ? 3.662 -23.844 -6.285 1 96.94 323 LEU A O 1
ATOM 2576 N N . PHE A 1 324 ? 3.027 -23.938 -4.148 1 98.06 324 PHE A N 1
ATOM 2577 C CA . PHE A 1 324 ? 3.998 -24.969 -3.809 1 98.06 324 PHE A CA 1
ATOM 2578 C C . PHE A 1 324 ? 3.383 -26.359 -3.953 1 98.06 324 PHE A C 1
ATOM 2580 O O . PHE A 1 324 ? 4.027 -27.281 -4.461 1 98.06 324 PHE A O 1
ATOM 2587 N N . ASP A 1 325 ? 2.18 -26.484 -3.531 1 97.75 325 ASP A N 1
ATOM 2588 C CA . ASP A 1 325 ? 1.534 -27.797 -3.486 1 97.75 325 ASP A CA 1
ATOM 2589 C C . ASP A 1 325 ? 1.345 -28.359 -4.891 1 97.75 325 ASP A C 1
ATOM 2591 O O . ASP A 1 325 ? 1.504 -29.562 -5.105 1 97.75 325 ASP A O 1
ATOM 2595 N N . GLU A 1 326 ? 1.028 -27.547 -5.848 1 96.88 326 GLU A N 1
ATOM 2596 C CA . GLU A 1 326 ? 0.847 -28 -7.219 1 96.88 326 GLU A CA 1
ATOM 2597 C C . GLU A 1 326 ? 2.188 -28.328 -7.875 1 96.88 326 GLU A C 1
ATOM 2599 O O . GLU A 1 326 ? 2.23 -28.938 -8.945 1 96.88 326 GLU A O 1
ATOM 2604 N N . ASN A 1 327 ? 3.26 -27.969 -7.207 1 98.19 327 ASN A N 1
ATOM 2605 C CA . ASN A 1 327 ? 4.605 -28.219 -7.715 1 98.19 327 ASN A CA 1
ATOM 2606 C C . ASN A 1 327 ? 5.344 -29.25 -6.875 1 98.19 327 ASN A C 1
ATOM 2608 O O . ASN A 1 327 ? 6.562 -29.375 -6.969 1 98.19 327 ASN A O 1
ATOM 2612 N N . PHE A 1 328 ? 4.598 -30 -6.156 1 98.12 328 PHE A N 1
ATOM 2613 C CA . PHE A 1 328 ? 5.133 -31.031 -5.273 1 98.12 328 PHE A CA 1
ATOM 2614 C C . PHE A 1 328 ? 5.918 -32.062 -6.066 1 98.12 328 PHE A C 1
ATOM 2616 O O . PHE A 1 328 ? 5.438 -32.562 -7.086 1 98.12 328 PHE A O 1
ATOM 2623 N N . GLY A 1 329 ? 7.141 -32.406 -5.598 1 97.75 329 GLY A N 1
ATOM 2624 C CA . GLY A 1 329 ? 7.961 -33.469 -6.199 1 97.75 329 GLY A CA 1
ATOM 2625 C C . GLY A 1 329 ? 7.891 -34.781 -5.457 1 97.75 329 GLY A C 1
ATOM 2626 O O . GLY A 1 329 ? 7.441 -35.781 -6.012 1 97.75 329 GLY A O 1
ATOM 2627 N N . GLY A 1 330 ? 8.336 -34.688 -4.137 1 97.44 330 GLY A N 1
ATOM 2628 C CA . GLY A 1 330 ? 8.32 -35.906 -3.359 1 97.44 330 GLY A CA 1
ATOM 2629 C C . GLY A 1 330 ? 8.961 -37.094 -4.082 1 97.44 330 GLY A C 1
ATOM 2630 O O . GLY A 1 330 ? 9.812 -36.875 -4.953 1 97.44 330 GLY A O 1
ATOM 2631 N N . PRO A 1 331 ? 8.617 -38.281 -3.645 1 97.19 331 PRO A N 1
ATOM 2632 C CA . PRO A 1 331 ? 9.281 -39.469 -4.23 1 97.19 331 PRO A CA 1
ATOM 2633 C C . PRO A 1 331 ? 8.758 -39.812 -5.625 1 97.19 331 PRO A C 1
ATOM 2635 O O . PRO A 1 331 ? 9.477 -40.406 -6.426 1 97.19 331 PRO A O 1
ATOM 2638 N N . TYR A 1 332 ? 7.543 -39.344 -5.945 1 98.12 332 TYR A N 1
ATOM 2639 C CA . TYR A 1 332 ? 6.926 -39.844 -7.168 1 98.12 332 TYR A CA 1
ATOM 2640 C C . TYR A 1 332 ? 6.391 -38.688 -8.016 1 98.12 332 TYR A C 1
ATOM 2642 O O . TYR A 1 332 ? 5.555 -38.906 -8.898 1 98.12 332 TYR A O 1
ATOM 2650 N N . GLY A 1 333 ? 6.852 -37.469 -7.738 1 97.69 333 GLY A N 1
ATOM 2651 C CA . GLY A 1 333 ? 6.27 -36.344 -8.453 1 97.69 333 GLY A CA 1
ATOM 2652 C C . GLY A 1 333 ? 4.789 -36.156 -8.172 1 97.69 333 GLY A C 1
ATOM 2653 O O . GLY A 1 333 ? 4.289 -36.594 -7.133 1 97.69 333 GLY A O 1
ATOM 2654 N N . ASN A 1 334 ? 4.188 -35.312 -9.039 1 97.31 334 ASN A N 1
ATOM 2655 C CA . ASN A 1 334 ? 2.742 -35.188 -8.875 1 97.31 334 ASN A CA 1
ATOM 2656 C C . ASN A 1 334 ? 2.035 -35.031 -10.219 1 97.31 334 ASN A C 1
ATOM 2658 O O . ASN A 1 334 ? 2.682 -34.781 -11.234 1 97.31 334 ASN A O 1
ATOM 2662 N N . CYS A 1 335 ? 0.824 -35.375 -10.242 1 98.44 335 CYS A N 1
ATOM 2663 C CA . CYS A 1 335 ? -0.166 -35 -11.25 1 98.44 335 CYS A CA 1
ATOM 2664 C C . CYS A 1 335 ? -1.276 -34.156 -10.633 1 98.44 335 CYS A C 1
ATOM 2666 O O . CYS A 1 335 ? -1.914 -34.594 -9.664 1 98.44 335 CYS A O 1
ATOM 2668 N N . HIS A 1 336 ? -1.374 -32.969 -11.141 1 98.19 336 HIS A N 1
ATOM 2669 C CA . HIS A 1 336 ? -2.576 -32.25 -10.703 1 98.19 336 HIS A CA 1
ATOM 2670 C C . HIS A 1 336 ? -3.496 -31.953 -11.883 1 98.19 336 HIS A C 1
ATOM 2672 O O . HIS A 1 336 ? -3.045 -31.875 -13.023 1 98.19 336 HIS A O 1
ATOM 2678 N N . VAL A 1 337 ? -4.781 -31.969 -11.609 1 97.5 337 VAL A N 1
ATOM 2679 C CA . VAL A 1 337 ? -5.785 -31.438 -12.523 1 97.5 337 VAL A CA 1
ATOM 2680 C C . VAL A 1 337 ? -6.445 -30.203 -11.93 1 97.5 337 VAL A C 1
ATOM 2682 O O . VAL A 1 337 ? -6.477 -30.031 -10.703 1 97.5 337 VAL A O 1
ATOM 2685 N N . ALA A 1 338 ? -6.789 -29.359 -12.773 1 97.12 338 ALA A N 1
ATOM 2686 C CA . ALA A 1 338 ? -7.613 -28.234 -12.328 1 97.12 338 ALA A CA 1
ATOM 2687 C C . ALA A 1 338 ? -9.039 -28.359 -12.875 1 97.12 338 ALA A C 1
ATOM 2689 O O . ALA A 1 338 ? -9.234 -28.562 -14.07 1 97.12 338 ALA A O 1
ATOM 2690 N N . VAL A 1 339 ? -10 -28.297 -11.992 1 97 339 VAL A N 1
ATOM 2691 C CA . VAL A 1 339 ? -11.383 -28.125 -12.422 1 97 339 VAL A CA 1
ATOM 2692 C C . VAL A 1 339 ? -11.672 -26.641 -12.656 1 97 339 VAL A C 1
ATOM 2694 O O . VAL A 1 339 ? -11.148 -25.781 -11.938 1 97 339 VAL A O 1
ATOM 2697 N N . GLY A 1 340 ? -12.438 -26.406 -13.648 1 94.75 340 GLY A N 1
ATOM 2698 C CA . GLY A 1 340 ? -12.75 -25.031 -13.992 1 94.75 340 GLY A CA 1
ATOM 2699 C C . GLY A 1 340 ? -12 -24.531 -15.219 1 94.75 340 GLY A C 1
ATOM 2700 O O . GLY A 1 340 ? -11.781 -25.297 -16.172 1 94.75 340 GLY A O 1
ATOM 2701 N N . ALA A 1 341 ? -11.586 -23.359 -15.297 1 92.06 341 ALA A N 1
ATOM 2702 C CA . ALA A 1 341 ? -11.156 -22.609 -16.484 1 92.06 341 ALA A CA 1
ATOM 2703 C C . ALA A 1 341 ? -9.867 -23.188 -17.062 1 92.06 341 ALA A C 1
ATOM 2705 O O . ALA A 1 341 ? -8.977 -23.578 -16.312 1 92.06 341 ALA A O 1
ATOM 2706 N N . SER A 1 342 ? -9.797 -23.141 -18.438 1 94.88 342 SER A N 1
ATOM 2707 C CA . SER A 1 342 ? -8.602 -23.531 -19.172 1 94.88 342 SER A CA 1
ATOM 2708 C C . SER A 1 342 ? -7.648 -22.359 -19.344 1 94.88 342 SER A C 1
ATOM 2710 O O . SER A 1 342 ? -8.016 -21.203 -19.094 1 94.88 342 SER A O 1
ATOM 2712 N N . TYR A 1 343 ? -6.414 -22.672 -19.688 1 91.31 343 TYR A N 1
ATOM 2713 C CA . TYR A 1 343 ? -5.406 -21.656 -20.031 1 91.31 343 TYR A CA 1
ATOM 2714 C C . TYR A 1 343 ? -5.254 -21.547 -21.547 1 91.31 343 TYR A C 1
ATOM 2716 O O . TYR A 1 343 ? -4.863 -22.5 -22.219 1 91.31 343 TYR A O 1
ATOM 2724 N N . ALA A 1 344 ? -5.398 -20.391 -22.078 1 87.06 344 ALA A N 1
ATOM 2725 C CA . ALA A 1 344 ? -5.367 -20.141 -23.516 1 87.06 344 ALA A CA 1
ATOM 2726 C C . ALA A 1 344 ? -3.971 -20.375 -24.078 1 87.06 344 ALA A C 1
ATOM 2728 O O . ALA A 1 344 ? -3.818 -20.703 -25.266 1 87.06 344 ALA A O 1
ATOM 2729 N N . ASP A 1 345 ? -2.99 -20.297 -23.266 1 88.69 345 ASP A N 1
ATOM 2730 C CA . ASP A 1 345 ? -1.611 -20.406 -23.719 1 88.69 345 ASP A CA 1
ATOM 2731 C C . ASP A 1 345 ? -1.279 -21.844 -24.125 1 88.69 345 ASP A C 1
ATOM 2733 O O . ASP A 1 345 ? -0.25 -22.094 -24.75 1 88.69 345 ASP A O 1
ATOM 2737 N N . THR A 1 346 ? -2.188 -22.734 -23.875 1 95.19 346 THR A N 1
ATOM 2738 C CA . THR A 1 346 ? -1.974 -24.125 -24.281 1 95.19 346 THR A CA 1
ATOM 2739 C C . THR A 1 346 ? -2.49 -24.359 -25.688 1 95.19 346 THR A C 1
ATOM 2741 O O . THR A 1 346 ? -2.422 -25.484 -26.203 1 95.19 346 THR A O 1
ATOM 2744 N N . TYR A 1 347 ? -3.033 -23.344 -26.281 1 94.69 347 TYR A N 1
ATOM 2745 C CA . TYR A 1 347 ? -3.375 -23.422 -27.703 1 94.69 347 TYR A CA 1
ATOM 2746 C C . TYR A 1 347 ? -2.129 -23.281 -28.578 1 94.69 347 TYR A C 1
ATOM 2748 O O . TYR A 1 347 ? -1.42 -22.281 -28.5 1 94.69 347 TYR A O 1
ATOM 2756 N N . ALA A 1 348 ? -1.939 -24.234 -29.391 1 94.44 348 ALA A N 1
ATOM 2757 C CA . ALA A 1 348 ? -0.672 -24.375 -30.109 1 94.44 348 ALA A CA 1
ATOM 2758 C C . ALA A 1 348 ? -0.497 -23.25 -31.125 1 94.44 348 ALA A C 1
ATOM 2760 O O . ALA A 1 348 ? 0.629 -22.922 -31.5 1 94.44 348 ALA A O 1
ATOM 2761 N N . LEU A 1 349 ? -1.579 -22.656 -31.578 1 91.56 349 LEU A N 1
ATOM 2762 C CA . LEU A 1 349 ? -1.485 -21.625 -32.594 1 91.56 349 LEU A CA 1
ATOM 2763 C C . LEU A 1 349 ? -1.423 -20.234 -31.969 1 91.56 349 LEU A C 1
ATOM 2765 O O . LEU A 1 349 ? -1.501 -19.219 -32.656 1 91.56 349 LEU A O 1
ATOM 2769 N N . GLY A 1 350 ? -1.317 -20.156 -30.719 1 87.44 350 GLY A N 1
ATOM 2770 C CA . GLY A 1 350 ? -1.185 -18.906 -30 1 87.44 350 GLY A CA 1
ATOM 2771 C C . GLY A 1 350 ? -2.457 -18.484 -29.281 1 87.44 350 GLY A C 1
ATOM 2772 O O . GLY A 1 350 ? -3.553 -18.609 -29.828 1 87.44 350 GLY A O 1
ATOM 2773 N N . ALA A 1 351 ? -2.252 -17.984 -28.094 1 80.69 351 ALA A N 1
ATOM 2774 C CA . ALA A 1 351 ? -3.389 -17.594 -27.266 1 80.69 351 ALA A CA 1
ATOM 2775 C C . ALA A 1 351 ? -4.234 -16.531 -27.953 1 80.69 351 ALA A C 1
ATOM 2777 O O . ALA A 1 351 ? -5.461 -16.531 -27.844 1 80.69 351 ALA A O 1
ATOM 2778 N N . GLY A 1 352 ? -3.643 -15.688 -28.656 1 80.88 352 GLY A N 1
ATOM 2779 C CA . GLY A 1 352 ? -4.328 -14.602 -29.328 1 80.88 352 GLY A CA 1
ATOM 2780 C C . GLY A 1 352 ? -5.27 -15.07 -30.422 1 80.88 352 GLY A C 1
ATOM 2781 O O . GLY A 1 352 ? -6.23 -14.375 -30.766 1 80.88 352 GLY A O 1
ATOM 2782 N N . ALA A 1 353 ? -5.039 -16.234 -30.906 1 83.62 353 ALA A N 1
ATOM 2783 C CA . ALA A 1 353 ? -5.832 -16.766 -32 1 83.62 353 ALA A CA 1
ATOM 2784 C C . ALA A 1 353 ? -7.051 -17.531 -31.484 1 83.62 353 ALA A C 1
ATOM 2786 O O . ALA A 1 353 ? -7.887 -17.984 -32.281 1 83.62 353 ALA A O 1
ATOM 2787 N N . LEU A 1 354 ? -7.141 -17.641 -30.203 1 86.5 354 LEU A N 1
ATOM 2788 C CA . LEU A 1 354 ? -8.211 -18.406 -29.578 1 86.5 354 LEU A CA 1
ATOM 2789 C C . LEU A 1 354 ? -9.367 -17.5 -29.172 1 86.5 354 LEU A C 1
ATOM 2791 O O . LEU A 1 354 ? -9.391 -16.969 -28.062 1 86.5 354 LEU A O 1
ATOM 2795 N N . ASP A 1 355 ? -10.328 -17.25 -30.047 1 86.19 355 ASP A N 1
ATOM 2796 C CA . ASP A 1 355 ? -11.5 -16.453 -29.672 1 86.19 355 ASP A CA 1
ATOM 2797 C C . ASP A 1 355 ? -12.555 -17.312 -28.984 1 86.19 355 ASP A C 1
ATOM 2799 O O . ASP A 1 355 ? -12.328 -18.5 -28.734 1 86.19 355 ASP A O 1
ATOM 2803 N N . LYS A 1 356 ? -13.594 -16.688 -28.609 1 86.38 356 LYS A N 1
ATOM 2804 C CA . LYS A 1 356 ? -14.609 -17.359 -27.812 1 86.38 356 LYS A CA 1
ATOM 2805 C C . LYS A 1 356 ? -15.211 -18.547 -28.578 1 86.38 356 LYS A C 1
ATOM 2807 O O . LYS A 1 356 ? -15.43 -19.609 -28 1 86.38 356 LYS A O 1
ATOM 2812 N N . ALA A 1 357 ? -15.5 -18.391 -29.75 1 91.75 357 ALA A N 1
ATOM 2813 C CA . ALA A 1 357 ? -16.094 -19.453 -30.562 1 91.75 357 ALA A CA 1
ATOM 2814 C C . ALA A 1 357 ? -15.156 -20.641 -30.688 1 91.75 357 ALA A C 1
ATOM 2816 O O . ALA A 1 357 ? -15.586 -21.797 -30.578 1 91.75 357 ALA A O 1
ATOM 2817 N N . LYS A 1 358 ? -13.906 -20.438 -30.922 1 92.44 358 LYS A N 1
ATOM 2818 C CA . LYS A 1 358 ? -12.914 -21.5 -31.031 1 92.44 358 LYS A CA 1
ATOM 2819 C C . LYS A 1 358 ? -12.727 -22.219 -29.703 1 92.44 358 LYS A C 1
ATOM 2821 O O . LYS A 1 358 ? -12.539 -23.438 -29.656 1 92.44 358 LYS A O 1
ATOM 2826 N N . LYS A 1 359 ? -12.68 -21.438 -28.688 1 92.88 359 LYS A N 1
ATOM 2827 C CA . LYS A 1 359 ? -12.57 -22.031 -27.359 1 92.88 359 LYS A CA 1
ATOM 2828 C C . LYS A 1 359 ? -13.656 -23.078 -27.125 1 92.88 359 LYS A C 1
ATOM 2830 O O . LYS A 1 359 ? -13.375 -24.188 -26.656 1 92.88 359 LYS A O 1
ATOM 2835 N N . GLU A 1 360 ? -14.844 -22.703 -27.469 1 93.25 360 GLU A N 1
ATOM 2836 C CA . GLU A 1 360 ? -15.969 -23.609 -27.312 1 93.25 36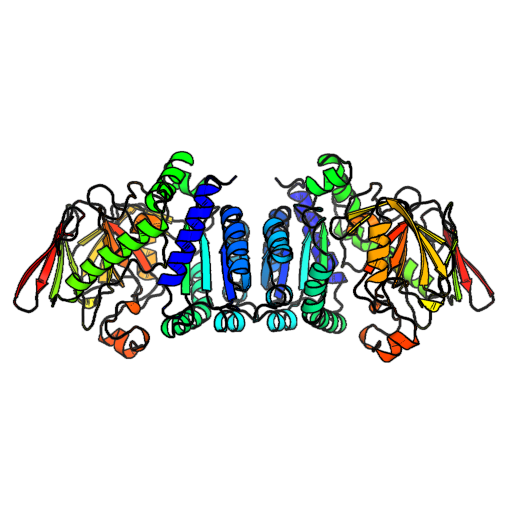0 GLU A CA 1
ATOM 2837 C C . GLU A 1 360 ? -15.844 -24.812 -28.25 1 93.25 360 GLU A C 1
ATOM 2839 O O . GLU A 1 360 ? -16.031 -25.953 -27.828 1 93.25 360 GLU A O 1
ATOM 2844 N N . ALA A 1 361 ? -15.531 -24.516 -29.422 1 95.81 361 ALA A N 1
ATOM 2845 C CA . ALA A 1 361 ? -15.469 -25.562 -30.438 1 95.81 361 ALA A CA 1
ATOM 2846 C C . ALA A 1 361 ? -14.375 -26.578 -30.109 1 95.81 361 ALA A C 1
ATOM 2848 O O . ALA A 1 361 ? -14.539 -27.766 -30.359 1 95.81 361 ALA A O 1
ATOM 2849 N N . PHE A 1 362 ? -13.289 -26.094 -29.578 1 96.56 362 PHE A N 1
ATOM 2850 C CA . PHE A 1 362 ? -12.133 -26.969 -29.375 1 96.56 362 PHE A CA 1
ATOM 2851 C C . PHE A 1 362 ? -12.125 -27.531 -27.953 1 96.56 362 PHE A C 1
ATOM 2853 O O . PHE A 1 362 ? -11.234 -28.297 -27.594 1 96.56 362 PHE A O 1
ATOM 2860 N N . GLY A 1 363 ? -13.094 -27.156 -27.141 1 97.06 363 GLY A N 1
ATOM 2861 C CA . GLY A 1 363 ? -13.289 -27.781 -25.844 1 97.06 363 GLY A CA 1
ATOM 2862 C C . GLY A 1 363 ? -12.438 -27.172 -24.75 1 97.06 363 GLY A C 1
ATOM 2863 O O . GLY A 1 363 ? -12.094 -27.844 -23.781 1 97.06 363 GLY A O 1
ATOM 2864 N N . PHE A 1 364 ? -11.984 -25.922 -24.969 1 96.31 364 PHE A N 1
ATOM 2865 C CA . PHE A 1 364 ? -11.414 -25.172 -23.859 1 96.31 364 PHE A CA 1
ATOM 2866 C C . PHE A 1 364 ? -12.5 -24.812 -22.844 1 96.31 364 PHE A C 1
ATOM 2868 O O . PHE A 1 364 ? -13.547 -24.281 -23.203 1 96.31 364 PHE A O 1
ATOM 2875 N N . ASN A 1 365 ? -12.25 -25.141 -21.578 1 95.62 365 ASN A N 1
ATOM 2876 C CA . ASN A 1 365 ? -13.266 -24.891 -20.547 1 95.62 365 ASN A CA 1
ATOM 2877 C C . ASN A 1 365 ? -13.281 -23.438 -20.125 1 95.62 365 ASN A C 1
ATOM 2879 O O . ASN A 1 365 ? -12.227 -22.797 -20.047 1 95.62 365 ASN A O 1
ATOM 2883 N N . ASP A 1 366 ? -14.453 -22.938 -19.938 1 90.12 366 ASP A N 1
ATOM 2884 C CA . ASP A 1 366 ? -14.672 -21.594 -19.406 1 90.12 366 ASP A CA 1
ATOM 2885 C C . ASP A 1 366 ? -15.383 -21.641 -18.047 1 90.12 366 ASP A C 1
ATOM 2887 O O . ASP A 1 366 ? -16.422 -22.281 -17.922 1 90.12 366 ASP A O 1
ATOM 2891 N N . SER A 1 367 ? -14.797 -21 -17.094 1 88.69 367 SER A N 1
ATOM 2892 C CA . SER A 1 367 ? -15.328 -21 -15.742 1 88.69 367 SER A CA 1
ATOM 2893 C C . SER A 1 367 ? -14.703 -19.891 -14.906 1 88.69 367 SER A C 1
ATOM 2895 O O . SER A 1 367 ? -13.617 -19.391 -15.234 1 88.69 367 SER A O 1
ATOM 2897 N N . ALA A 1 368 ? -15.367 -19.438 -13.844 1 80.38 368 ALA A N 1
ATOM 2898 C CA . ALA A 1 368 ? -14.797 -18.547 -12.836 1 80.38 368 ALA A CA 1
ATOM 2899 C C . ALA A 1 368 ? -13.875 -19.297 -11.891 1 80.38 368 ALA A C 1
ATOM 2901 O O . ALA A 1 368 ? -13.031 -18.703 -11.219 1 80.38 368 ALA A O 1
ATOM 2902 N N . LEU A 1 369 ? -14.008 -20.562 -11.961 1 87.06 369 LEU A N 1
ATOM 2903 C CA . LEU A 1 369 ? -13.219 -21.422 -11.086 1 87.06 369 LEU A CA 1
ATOM 2904 C C . LEU A 1 369 ? -11.977 -21.938 -11.797 1 87.06 369 LEU A C 1
ATOM 2906 O O . LEU A 1 369 ? -12.016 -22.219 -13 1 87.06 369 LEU A O 1
ATOM 2910 N N . HIS A 1 370 ? -10.898 -21.938 -11.18 1 92.38 370 HIS A N 1
ATOM 2911 C CA . HIS A 1 370 ? -9.711 -22.719 -11.492 1 92.38 370 HIS A CA 1
ATOM 2912 C C . HIS A 1 370 ? -9.062 -23.266 -10.219 1 92.38 370 HIS A C 1
ATOM 2914 O O . HIS A 1 370 ? -8.43 -22.516 -9.477 1 92.38 370 HIS A O 1
ATOM 2920 N N . TRP A 1 371 ? -9.297 -24.516 -10.016 1 94.25 371 TRP A N 1
ATOM 2921 C CA . TRP A 1 371 ? -8.875 -25.078 -8.742 1 94.25 371 TRP A CA 1
ATOM 2922 C C . TRP A 1 371 ? -8.031 -26.328 -8.961 1 94.25 371 TRP A C 1
ATOM 2924 O O . TRP A 1 371 ? -8.539 -27.359 -9.438 1 94.25 371 TRP A O 1
ATOM 2934 N N . ASP A 1 372 ? -6.809 -26.25 -8.547 1 96.69 372 ASP A N 1
ATOM 2935 C CA . ASP A 1 372 ? -5.852 -27.344 -8.719 1 96.69 372 ASP A CA 1
ATOM 2936 C C . ASP A 1 372 ? -5.988 -28.375 -7.602 1 96.69 372 ASP A C 1
ATOM 2938 O O . ASP A 1 372 ? -5.969 -28.016 -6.422 1 96.69 372 ASP A O 1
ATOM 2942 N N . LEU A 1 373 ? -6.168 -29.594 -7.941 1 97.62 373 LEU A N 1
ATOM 2943 C CA . LEU A 1 373 ? -6.191 -30.734 -7.027 1 97.62 373 LEU A CA 1
ATOM 2944 C C . LEU A 1 373 ? -5.059 -31.703 -7.336 1 97.62 373 LEU A C 1
ATOM 2946 O O . LEU A 1 373 ? -4.902 -32.125 -8.484 1 97.62 373 LEU A O 1
ATOM 2950 N N . VAL A 1 374 ? -4.312 -32.094 -6.309 1 98.44 374 VAL A N 1
ATOM 2951 C CA . VAL A 1 374 ? -3 -32.688 -6.551 1 98.44 374 VAL A CA 1
ATOM 2952 C C . VAL A 1 374 ? -3.002 -34.156 -6.121 1 98.44 374 VAL A C 1
ATOM 2954 O O . VAL A 1 374 ? -3.445 -34.469 -5.02 1 98.44 374 VAL A O 1
ATOM 2957 N N . ASN A 1 375 ? -2.535 -35.031 -6.973 1 98.56 375 ASN A N 1
ATOM 2958 C CA . ASN A 1 375 ? -2.24 -36.438 -6.695 1 98.56 375 ASN A CA 1
ATOM 2959 C C . ASN A 1 375 ? -0.738 -36.688 -6.598 1 98.56 375 ASN A C 1
ATOM 2961 O O . ASN A 1 375 ? -0.003 -36.438 -7.559 1 98.56 375 ASN A O 1
ATOM 2965 N N . THR A 1 376 ? -0.258 -37.188 -5.43 1 98.38 376 THR A N 1
ATOM 2966 C CA . THR A 1 376 ? 1.172 -37.375 -5.227 1 98.38 376 THR A CA 1
ATOM 2967 C C . THR A 1 376 ? 1.505 -38.875 -5.18 1 98.38 376 THR A C 1
ATOM 2969 O O . THR A 1 376 ? 2.635 -39.25 -4.867 1 98.38 376 THR A O 1
ATOM 2972 N N . GLU A 1 377 ? 0.543 -39.781 -5.52 1 98.38 377 GLU A N 1
ATOM 2973 C CA . GLU A 1 377 ? 0.759 -41.219 -5.543 1 98.38 377 GLU A CA 1
ATOM 2974 C C . GLU A 1 377 ? 1.717 -41.625 -6.66 1 98.38 377 GLU A C 1
ATOM 2976 O O . GLU A 1 377 ? 1.888 -40.875 -7.633 1 98.38 377 GLU A O 1
ATOM 2981 N N . ASP A 1 378 ? 2.375 -42.812 -6.402 1 98.56 378 ASP A N 1
ATOM 2982 C CA . ASP A 1 378 ? 3.078 -43.406 -7.535 1 98.56 378 ASP A CA 1
ATOM 2983 C C . ASP A 1 378 ? 2.135 -43.594 -8.719 1 98.56 378 ASP A C 1
ATOM 2985 O O . ASP A 1 378 ? 1.015 -44.094 -8.547 1 98.56 378 ASP A O 1
ATOM 2989 N N . LYS A 1 379 ? 2.621 -43.219 -9.922 1 98.62 379 LYS A N 1
ATOM 2990 C CA . LYS A 1 379 ? 1.695 -43.25 -11.047 1 98.62 379 LYS A CA 1
ATOM 2991 C C . LYS A 1 379 ? 2.432 -43.562 -12.352 1 98.62 379 LYS A C 1
ATOM 2993 O O . LYS A 1 379 ? 3.646 -43.375 -12.445 1 98.62 379 LYS A O 1
ATOM 2998 N N . ARG A 1 380 ? 1.646 -44.094 -13.227 1 98.44 380 ARG A N 1
ATOM 2999 C CA . ARG A 1 380 ? 2.051 -44.312 -14.609 1 98.44 380 ARG A CA 1
ATOM 3000 C C . ARG A 1 380 ? 1.111 -43.594 -15.578 1 98.44 380 ARG A C 1
ATOM 3002 O O . ARG A 1 380 ? -0.111 -43.688 -15.453 1 98.44 380 ARG A O 1
ATOM 3009 N N . VAL A 1 381 ? 1.694 -42.812 -16.469 1 98.75 381 VAL A N 1
ATOM 3010 C CA . VAL A 1 381 ? 0.918 -42.156 -17.5 1 98.75 381 VAL A CA 1
ATOM 3011 C C . VAL A 1 381 ? 1.374 -42.625 -18.891 1 98.75 381 VAL A C 1
ATOM 3013 O O . VAL A 1 381 ? 2.561 -42.531 -19.203 1 98.75 381 VAL A O 1
ATOM 3016 N N . THR A 1 382 ? 0.488 -43.062 -19.672 1 98.62 382 THR A N 1
ATOM 3017 C CA . THR A 1 382 ? 0.748 -43.469 -21.062 1 98.62 382 THR A CA 1
ATOM 3018 C C . THR A 1 382 ? -0.093 -42.625 -22.031 1 98.62 382 THR A C 1
ATOM 3020 O O . THR A 1 382 ? -1.107 -42.062 -21.641 1 98.62 382 THR A O 1
ATOM 3023 N N . ALA A 1 383 ? 0.384 -42.562 -23.219 1 98.44 383 ALA A N 1
ATOM 3024 C CA . ALA A 1 383 ? -0.367 -41.938 -24.297 1 98.44 383 ALA A CA 1
ATOM 3025 C C . ALA A 1 383 ? -0.718 -42.938 -25.391 1 98.44 383 ALA A C 1
ATOM 3027 O O . ALA A 1 383 ? 0.146 -43.688 -25.859 1 98.44 383 ALA A O 1
ATOM 3028 N N . ARG A 1 384 ? -1.937 -42.969 -25.688 1 98.31 384 ARG A N 1
ATOM 3029 C CA . ARG A 1 384 ? -2.348 -43.594 -26.938 1 98.31 384 ARG A CA 1
ATOM 3030 C C . ARG A 1 384 ? -2.24 -42.625 -28.109 1 98.31 384 ARG A C 1
ATOM 3032 O O . ARG A 1 384 ? -2.85 -41.562 -28.094 1 98.31 384 ARG A O 1
ATOM 3039 N N . LEU A 1 385 ? -1.468 -43.062 -29.062 1 98.06 385 LEU A N 1
ATOM 3040 C CA . LEU A 1 385 ? -1.297 -42.188 -30.234 1 98.06 385 LEU A CA 1
ATOM 3041 C C . LEU A 1 385 ? -2.396 -42.438 -31.266 1 98.06 385 LEU A C 1
ATOM 3043 O O . LEU A 1 385 ? -3.121 -43.438 -31.172 1 98.06 385 LEU A O 1
ATOM 3047 N N . LYS A 1 386 ? -2.521 -41.562 -32.156 1 97 386 LYS A N 1
ATOM 3048 C CA . LYS A 1 386 ? -3.578 -41.656 -33.156 1 97 386 LYS A CA 1
ATOM 3049 C C . LYS A 1 386 ? -3.359 -42.844 -34.062 1 97 386 LYS A C 1
ATOM 3051 O O . LYS A 1 386 ? -4.312 -43.375 -34.656 1 97 386 LYS A O 1
ATOM 3056 N N . ASP A 1 387 ? -2.162 -43.281 -34.219 1 97.19 387 ASP A N 1
ATOM 3057 C CA . ASP A 1 387 ? -1.877 -44.438 -35.062 1 97.19 387 ASP A CA 1
ATOM 3058 C C . ASP A 1 387 ? -2.145 -45.75 -34.312 1 97.19 387 ASP A C 1
ATOM 3060 O O . ASP A 1 387 ? -1.955 -46.844 -34.844 1 97.19 387 ASP A O 1
ATOM 3064 N N . GLY A 1 388 ? -2.469 -45.594 -33.031 1 96.44 388 GLY A N 1
ATOM 3065 C CA . GLY A 1 388 ? -2.857 -46.781 -32.25 1 96.44 388 GLY A CA 1
ATOM 3066 C C . GLY A 1 388 ? -1.765 -47.25 -31.328 1 96.44 388 GLY A C 1
ATOM 3067 O O . GLY A 1 388 ? -2.025 -48.031 -30.422 1 96.44 388 GLY A O 1
ATOM 3068 N N . SER A 1 389 ? -0.608 -46.781 -31.453 1 97.5 389 SER A N 1
ATOM 3069 C CA . SER A 1 389 ? 0.487 -47.188 -30.578 1 97.5 389 SER A CA 1
ATOM 3070 C C . SER A 1 389 ? 0.405 -46.5 -29.219 1 97.5 389 SER A C 1
ATOM 3072 O O . SER A 1 389 ? -0.331 -45.531 -29.062 1 97.5 389 SER A O 1
ATOM 3074 N N . THR A 1 390 ? 1.075 -47.156 -28.312 1 97.44 390 THR A N 1
ATOM 3075 C CA . THR A 1 390 ? 1.122 -46.594 -26.953 1 97.44 390 THR A CA 1
ATOM 3076 C C . THR A 1 390 ? 2.543 -46.188 -26.594 1 97.44 390 THR A C 1
ATOM 3078 O O . THR A 1 390 ? 3.506 -46.875 -26.906 1 97.44 390 THR A O 1
ATOM 3081 N N . VAL A 1 391 ? 2.688 -45 -25.953 1 97.19 391 VAL A N 1
ATOM 3082 C CA . VAL A 1 391 ? 3.975 -44.469 -25.516 1 97.19 391 VAL A CA 1
ATOM 3083 C C . VAL A 1 391 ? 3.93 -44.156 -24.016 1 97.19 391 VAL A C 1
ATOM 3085 O O . VAL A 1 391 ? 2.93 -43.656 -23.516 1 97.19 391 VAL A O 1
ATOM 3088 N N . LEU A 1 392 ? 4.977 -44.594 -23.297 1 98 392 LEU A N 1
ATOM 3089 C CA . LEU A 1 392 ? 5.117 -44.188 -21.906 1 98 392 LEU A CA 1
ATOM 3090 C C . LEU A 1 392 ? 5.484 -42.719 -21.797 1 98 392 LEU A C 1
ATOM 3092 O O . LEU A 1 392 ? 6.465 -42.281 -22.391 1 98 392 LEU A O 1
ATOM 3096 N N . ILE A 1 393 ? 4.711 -42 -21.047 1 98.19 393 ILE A N 1
ATOM 3097 C CA . ILE A 1 393 ? 4.91 -40.562 -20.922 1 98.19 393 ILE A CA 1
ATOM 3098 C C . ILE A 1 393 ? 5.59 -40.25 -19.594 1 98.19 393 ILE A C 1
ATOM 3100 O O . ILE A 1 393 ? 6.5 -39.406 -19.531 1 98.19 393 ILE A O 1
ATOM 3104 N N . TYR A 1 394 ? 5.156 -40.812 -18.516 1 98.06 394 TYR A N 1
ATOM 3105 C CA . TYR A 1 394 ? 5.539 -40.469 -17.141 1 98.06 394 TYR A CA 1
ATOM 3106 C C . TYR A 1 394 ? 5.434 -41.688 -16.234 1 98.06 394 TYR A C 1
ATOM 3108 O O . TYR A 1 394 ? 4.48 -42.469 -16.328 1 98.06 394 TYR A O 1
ATOM 3116 N N . GLU A 1 395 ? 6.402 -41.906 -15.438 1 98 395 GLU A N 1
ATOM 3117 C CA . GLU A 1 395 ? 6.363 -43.031 -14.5 1 98 395 GLU A CA 1
ATOM 3118 C C . GLU A 1 395 ? 7.18 -42.719 -13.25 1 98 395 GLU A C 1
ATOM 3120 O O . GLU A 1 395 ? 8.32 -42.281 -13.336 1 98 395 GLU A O 1
ATOM 3125 N N . SER A 1 396 ? 6.602 -42.969 -12.141 1 97.94 396 SER A N 1
ATOM 3126 C CA . SER A 1 396 ? 7.238 -42.844 -10.828 1 97.94 396 SER A CA 1
ATOM 3127 C C . SER A 1 396 ? 7.973 -41.531 -10.68 1 97.94 396 SER A C 1
ATOM 3129 O O . SER A 1 396 ? 9.133 -41.5 -10.266 1 97.94 396 SER A O 1
ATOM 3131 N N . GLY A 1 397 ? 7.363 -40.531 -11.211 1 97.75 397 GLY A N 1
ATOM 3132 C CA . GLY A 1 397 ? 7.801 -39.188 -10.922 1 97.75 397 GLY A CA 1
ATOM 3133 C C . GLY A 1 397 ? 8.648 -38.562 -12.023 1 97.75 397 GLY A C 1
ATOM 3134 O O . GLY A 1 397 ? 9.086 -37.406 -11.922 1 97.75 397 GLY A O 1
ATOM 3135 N N . ARG A 1 398 ? 8.781 -39.312 -13.133 1 97.38 398 ARG A N 1
ATOM 3136 C CA . ARG A 1 398 ? 9.68 -38.781 -14.164 1 97.38 398 ARG A CA 1
ATOM 3137 C C . ARG A 1 398 ? 9.078 -38.938 -15.555 1 97.38 398 ARG A C 1
ATOM 3139 O O . ARG A 1 398 ? 8.445 -39.969 -15.844 1 97.38 398 ARG A O 1
ATOM 3146 N N . PHE A 1 399 ? 9.242 -37.969 -16.359 1 97.69 399 PHE A N 1
ATOM 3147 C CA . PHE A 1 399 ? 8.906 -38.094 -17.766 1 97.69 399 PHE A CA 1
ATOM 3148 C C . PHE A 1 399 ? 9.812 -39.094 -18.453 1 97.69 399 PHE A C 1
ATOM 3150 O O . PHE A 1 399 ? 11.008 -39.156 -18.172 1 97.69 399 PHE A O 1
ATOM 3157 N N . ALA A 1 400 ? 9.266 -39.875 -19.438 1 94.5 400 ALA A N 1
ATOM 3158 C CA . ALA A 1 400 ? 9.984 -40.938 -20.125 1 94.5 400 ALA A CA 1
ATOM 3159 C C . ALA A 1 400 ? 10.789 -40.375 -21.297 1 94.5 400 ALA A C 1
ATOM 3161 O O . ALA A 1 400 ? 11.656 -41.094 -21.844 1 94.5 400 ALA A O 1
ATOM 3162 N N . GLY A 1 401 ? 10.492 -39.219 -21.781 1 78.69 401 GLY A N 1
ATOM 3163 C CA . GLY A 1 401 ? 11.141 -38.688 -22.969 1 78.69 401 GLY A CA 1
ATOM 3164 C C . GLY A 1 401 ? 12.648 -38.562 -22.812 1 78.69 401 GLY A C 1
ATOM 3165 O O . GLY A 1 401 ? 13.234 -39.094 -21.875 1 78.69 401 GLY A O 1
ATOM 3166 N N . PRO A 1 402 ? 13.297 -38 -23.984 1 64.19 402 PRO A N 1
ATOM 3167 C CA . PRO A 1 402 ? 14.75 -38.094 -24.141 1 64.19 402 PRO A CA 1
ATOM 3168 C C . PRO A 1 402 ? 15.508 -37.688 -22.891 1 64.19 402 PRO A C 1
ATOM 3170 O O . PRO A 1 402 ? 15.086 -36.781 -22.172 1 64.19 402 PRO A O 1
ATOM 3173 N N . GLU A 1 403 ? 16.062 -38.75 -22.219 1 57.84 403 GLU A N 1
ATOM 3174 C CA . GLU A 1 403 ? 16.984 -38.531 -21.094 1 57.84 403 GLU A CA 1
ATOM 3175 C C . GLU A 1 403 ? 18.031 -37.469 -21.422 1 57.84 403 GLU A C 1
ATOM 3177 O O . GLU A 1 403 ? 18.391 -37.281 -22.594 1 57.84 403 GLU A O 1
ATOM 3182 N N . GLU A 1 404 ? 18.375 -36.406 -20.719 1 48.19 404 GLU A N 1
ATOM 3183 C CA . GLU A 1 404 ? 19.688 -35.781 -20.828 1 48.19 404 GLU A CA 1
ATOM 3184 C C . GLU A 1 404 ? 20.797 -36.812 -20.938 1 48.19 404 GLU A C 1
ATOM 3186 O O . GLU A 1 404 ? 20.781 -37.812 -20.234 1 48.19 404 GLU A O 1
ATOM 3191 N N . ALA A 1 405 ? 21.609 -36.719 -22.047 1 39.25 405 ALA A N 1
ATOM 3192 C CA . ALA A 1 405 ? 23.031 -37 -21.938 1 39.25 405 ALA A CA 1
ATOM 3193 C C . ALA A 1 405 ? 23.625 -36.344 -20.672 1 39.25 405 ALA A C 1
ATOM 3195 O O . ALA A 1 405 ? 23.562 -35.125 -20.516 1 39.25 405 ALA A O 1
ATOM 3196 N N . SER A 1 406 ? 23.359 -36.969 -19.328 1 30.84 406 SER A N 1
ATOM 3197 C CA . SER A 1 406 ? 24.391 -36.469 -18.406 1 30.84 406 SER A CA 1
ATOM 3198 C C . SER A 1 406 ? 25.656 -36.125 -19.156 1 30.84 406 SER A C 1
ATOM 3200 O O . SER A 1 406 ? 26.047 -36.781 -20.109 1 30.84 406 SER A O 1
ATOM 3202 N N . MET B 1 1 ? 3.305 -3.717 17.078 1 54.09 1 MET B N 1
ATOM 3203 C CA . MET B 1 1 ? 2.715 -3.447 18.391 1 54.09 1 MET B CA 1
ATOM 3204 C C . MET B 1 1 ? 2.07 -2.066 18.422 1 54.09 1 MET B C 1
ATOM 3206 O O . MET B 1 1 ? 2.662 -1.089 17.953 1 54.09 1 MET B O 1
ATOM 3210 N N . HIS B 1 2 ? 0.807 -2.002 18.438 1 74.44 2 HIS B N 1
ATOM 3211 C CA . HIS B 1 2 ? 0.163 -0.696 18.516 1 74.44 2 HIS B CA 1
ATOM 3212 C C . HIS B 1 2 ? 0.056 -0.232 19.969 1 74.44 2 HIS B C 1
ATOM 3214 O O . HIS B 1 2 ? -0.095 -1.052 20.875 1 74.44 2 HIS B O 1
ATOM 3220 N N . TYR B 1 3 ? 0.364 0.975 20.234 1 91.81 3 TYR B N 1
ATOM 3221 C CA . TYR B 1 3 ? 0.559 1.562 21.547 1 91.81 3 TYR B CA 1
ATOM 3222 C C . TYR B 1 3 ? -0.734 2.178 22.078 1 91.81 3 TYR B C 1
ATOM 3224 O O . TYR B 1 3 ? -0.84 2.51 23.25 1 91.81 3 TYR B O 1
ATOM 3232 N N . LEU B 1 4 ? -1.749 2.289 21.219 1 97.31 4 LEU B N 1
ATOM 3233 C CA . LEU B 1 4 ? -3.084 2.734 21.609 1 97.31 4 LEU B CA 1
ATOM 3234 C C . LEU B 1 4 ? -4.012 1.543 21.828 1 97.31 4 LEU B C 1
ATOM 3236 O O . LEU B 1 4 ? -3.939 0.552 21.094 1 97.31 4 LEU B O 1
ATOM 3240 N N . THR B 1 5 ? -4.895 1.633 22.828 1 96.69 5 THR B N 1
ATOM 3241 C CA . THR B 1 5 ? -5.891 0.592 23.062 1 96.69 5 THR B CA 1
ATOM 3242 C C . THR B 1 5 ? -6.938 0.592 21.953 1 96.69 5 THR B C 1
ATOM 3244 O O . THR B 1 5 ? -7.031 1.548 21.188 1 96.69 5 THR B O 1
ATOM 3247 N N . GLN B 1 6 ? -7.727 -0.472 21.891 1 96.62 6 GLN B N 1
ATOM 3248 C CA . GLN B 1 6 ? -8.812 -0.553 20.906 1 96.62 6 GLN B CA 1
ATOM 3249 C C . GLN B 1 6 ? -9.789 0.604 21.078 1 96.62 6 GLN B C 1
ATOM 3251 O O . GLN B 1 6 ? -10.25 1.18 20.094 1 96.62 6 GLN B O 1
ATOM 3256 N N . ASP B 1 7 ? -10.102 0.909 22.297 1 97.56 7 ASP B N 1
ATOM 3257 C CA . ASP B 1 7 ? -11.016 2.008 22.594 1 97.56 7 ASP B CA 1
ATOM 3258 C C . ASP B 1 7 ? -10.453 3.338 22.094 1 97.56 7 ASP B C 1
ATOM 3260 O O . ASP B 1 7 ? -11.18 4.141 21.5 1 97.56 7 ASP B O 1
ATOM 3264 N N . GLN B 1 8 ? -9.195 3.551 22.297 1 98.19 8 GLN B N 1
ATOM 3265 C CA . GLN B 1 8 ? -8.547 4.781 21.859 1 98.19 8 GLN B CA 1
ATOM 3266 C C . GLN B 1 8 ? -8.492 4.863 20.344 1 98.19 8 GLN B C 1
ATOM 3268 O O . GLN B 1 8 ? -8.672 5.938 19.766 1 98.19 8 GLN B O 1
ATOM 3273 N N . LEU B 1 9 ? -8.281 3.75 19.703 1 98.5 9 LEU B N 1
ATOM 3274 C CA . LEU B 1 9 ? -8.289 3.709 18.25 1 98.5 9 LEU B CA 1
ATOM 3275 C C . LEU B 1 9 ? -9.68 4.039 17.703 1 98.5 9 LEU B C 1
ATOM 3277 O O . LEU B 1 9 ? -9.805 4.781 16.734 1 98.5 9 LEU B O 1
ATOM 3281 N N . GLU B 1 10 ? -10.672 3.502 18.344 1 98.38 10 GLU B N 1
ATOM 3282 C CA . GLU B 1 10 ? -12.047 3.789 17.938 1 98.38 10 GLU B CA 1
ATOM 3283 C C . GLU B 1 10 ? -12.375 5.27 18.094 1 98.38 10 GLU B C 1
ATOM 3285 O O . GLU B 1 10 ? -12.961 5.883 17.188 1 98.38 10 GLU B O 1
ATOM 3290 N N . LYS B 1 11 ? -11.992 5.789 19.188 1 98.75 11 LYS B N 1
ATOM 3291 C CA . LYS B 1 11 ? -12.195 7.211 19.438 1 98.75 11 LYS B CA 1
ATOM 3292 C C . LYS B 1 11 ? -11.438 8.062 18.422 1 98.75 11 LYS B C 1
ATOM 3294 O O . LYS B 1 11 ? -11.969 9.055 17.922 1 98.75 11 LYS B O 1
ATOM 3299 N N . TYR B 1 12 ? -10.219 7.676 18.172 1 98.75 12 TYR B N 1
ATOM 3300 C CA . TYR B 1 12 ? -9.398 8.406 17.219 1 98.75 12 TYR B CA 1
ATOM 3301 C C . TYR B 1 12 ? -10.039 8.391 15.836 1 98.75 12 TYR B C 1
ATOM 3303 O O . TYR B 1 12 ? -10.07 9.414 15.148 1 98.75 12 TYR B O 1
ATOM 3311 N N . ALA B 1 13 ? -10.57 7.223 15.422 1 98.81 13 ALA B N 1
ATOM 3312 C CA . ALA B 1 13 ? -11.273 7.105 14.141 1 98.81 13 ALA B CA 1
ATOM 3313 C C . ALA B 1 13 ? -12.469 8.055 14.078 1 98.81 13 ALA B C 1
ATOM 3315 O O . ALA B 1 13 ? -12.688 8.719 13.062 1 98.81 13 ALA B O 1
ATOM 3316 N N . ASP B 1 14 ? -13.211 8.125 15.148 1 98.69 14 ASP B N 1
ATOM 3317 C CA . ASP B 1 14 ? -14.383 8.992 15.188 1 98.69 14 ASP B CA 1
ATOM 3318 C C . ASP B 1 14 ? -13.984 10.461 15.078 1 98.69 14 ASP B C 1
ATOM 3320 O O . ASP B 1 14 ? -14.664 11.25 14.414 1 98.69 14 ASP B O 1
ATOM 3324 N N . VAL B 1 15 ? -12.898 10.82 15.719 1 98.81 15 VAL B N 1
ATOM 3325 C CA . VAL B 1 15 ? -12.406 12.188 15.664 1 98.81 15 VAL B CA 1
ATOM 3326 C C . VAL B 1 15 ? -11.969 12.523 14.234 1 98.81 15 VAL B C 1
ATOM 3328 O O . VAL B 1 15 ? -12.25 13.609 13.727 1 98.81 15 VAL B O 1
ATOM 3331 N N . LEU B 1 16 ? -11.297 11.57 13.594 1 98.81 16 LEU B N 1
ATOM 3332 C CA . LEU B 1 16 ? -10.859 11.797 12.219 1 98.81 16 LEU B CA 1
ATOM 3333 C C . LEU B 1 16 ? -12.055 11.953 11.281 1 98.81 16 LEU B C 1
ATOM 3335 O O . LEU B 1 16 ? -12.047 12.805 10.391 1 98.81 16 LEU B O 1
ATOM 3339 N N . LEU B 1 17 ? -13.07 11.141 11.5 1 98.56 17 LEU B N 1
ATOM 3340 C CA . LEU B 1 17 ? -14.266 11.25 10.664 1 98.56 17 LEU B CA 1
ATOM 3341 C C . LEU B 1 17 ? -14.984 12.57 10.914 1 98.56 17 LEU B C 1
ATOM 3343 O O . LEU B 1 17 ? -15.508 13.18 9.977 1 98.56 17 LEU B O 1
ATOM 3347 N N . TRP B 1 18 ? -15.031 13.023 12.148 1 97.88 18 TRP B N 1
ATOM 3348 C CA . TRP B 1 18 ? -15.516 14.367 12.453 1 97.88 18 TRP B CA 1
ATOM 3349 C C . TRP B 1 18 ? -14.703 15.422 11.711 1 97.88 18 TRP B C 1
ATOM 3351 O O . TRP B 1 18 ? -15.266 16.297 11.039 1 97.88 18 TRP B O 1
ATOM 3361 N N . GLY B 1 19 ? -13.359 15.289 11.859 1 98.06 19 GLY B N 1
ATOM 3362 C CA . GLY B 1 19 ? -12.492 16.234 11.172 1 98.06 19 GLY B CA 1
ATOM 3363 C C . GLY B 1 19 ? -12.719 16.25 9.672 1 98.06 19 GLY B C 1
ATOM 3364 O O . GLY B 1 19 ? -12.773 17.328 9.062 1 98.06 19 GLY B O 1
ATOM 3365 N N . LEU B 1 20 ? -12.852 15.102 9.133 1 97.62 20 LEU B N 1
ATOM 3366 C CA . LEU B 1 20 ? -13.078 14.969 7.699 1 97.62 20 LEU B CA 1
ATOM 3367 C C . LEU B 1 20 ? -14.359 15.68 7.289 1 97.62 20 LEU B C 1
ATOM 3369 O O . LEU B 1 20 ? -14.414 16.328 6.234 1 97.62 20 LEU B O 1
ATOM 3373 N N . THR B 1 21 ? -15.391 15.602 8.094 1 95.88 21 THR B N 1
ATOM 3374 C CA . THR B 1 21 ? -16.672 16.234 7.82 1 95.88 21 THR B CA 1
ATOM 3375 C C . THR B 1 21 ? -16.562 17.75 7.926 1 95.88 21 THR B C 1
ATOM 3377 O O . THR B 1 21 ? -17.125 18.484 7.117 1 95.88 21 THR B O 1
ATOM 3380 N N . LYS B 1 22 ? -15.797 18.234 8.891 1 94.75 22 LYS B N 1
ATOM 3381 C CA . LYS B 1 22 ? -15.633 19.672 9.094 1 94.75 22 LYS B CA 1
ATOM 3382 C C . LYS B 1 22 ? -14.758 20.297 8.008 1 94.75 22 LYS B C 1
ATOM 3384 O O . LYS B 1 22 ? -14.945 21.453 7.629 1 94.75 22 LYS B O 1
ATOM 3389 N N . ALA B 1 23 ? -13.844 19.484 7.5 1 93.75 23 ALA B N 1
ATOM 3390 C CA . ALA B 1 23 ? -12.812 19.984 6.594 1 93.75 23 ALA B CA 1
ATOM 3391 C C . ALA B 1 23 ? -13.367 20.188 5.184 1 93.75 23 ALA B C 1
ATOM 3393 O O . ALA B 1 23 ? -12.719 20.812 4.34 1 93.75 23 ALA B O 1
ATOM 3394 N N . ARG B 1 24 ? -14.547 19.656 4.918 1 92.69 24 ARG B N 1
ATOM 3395 C CA . ARG B 1 24 ? -15.117 19.75 3.576 1 92.69 24 ARG B CA 1
ATOM 3396 C C . ARG B 1 24 ? -16.391 20.578 3.59 1 92.69 24 ARG B C 1
ATOM 3398 O O . ARG B 1 24 ? -17.266 20.375 4.438 1 92.69 24 ARG B O 1
ATOM 3405 N N . ALA B 1 25 ? -16.562 21.422 2.594 1 87.38 25 ALA B N 1
ATOM 3406 C CA . ALA B 1 25 ? -17.766 22.234 2.486 1 87.38 25 ALA B CA 1
ATOM 3407 C C . ALA B 1 25 ? -18.969 21.391 2.074 1 87.38 25 ALA B C 1
ATOM 3409 O O . ALA B 1 25 ? -20.062 21.547 2.605 1 87.38 25 ALA B O 1
ATOM 3410 N N . GLY B 1 26 ? -18.75 20.422 1.213 1 91.62 26 GLY B N 1
ATOM 3411 C CA . GLY B 1 26 ? -19.844 19.562 0.765 1 91.62 26 GLY B CA 1
ATOM 3412 C C . GLY B 1 26 ? -20.047 18.344 1.647 1 91.62 26 GLY B C 1
ATOM 3413 O O . GLY B 1 26 ? -19.125 17.922 2.342 1 91.62 26 GLY B O 1
ATOM 3414 N N . GLU B 1 27 ? -21.188 17.812 1.561 1 95.25 27 GLU B N 1
ATOM 3415 C CA . GLU B 1 27 ? -21.516 16.625 2.336 1 95.25 27 GLU B CA 1
ATOM 3416 C C . GLU B 1 27 ? -20.984 15.359 1.657 1 95.25 27 GLU B C 1
ATOM 3418 O O . GLU B 1 27 ? -20.891 15.305 0.429 1 95.25 27 GLU B O 1
ATOM 3423 N N . TYR B 1 28 ? -20.578 14.422 2.486 1 97.19 28 TYR B N 1
ATOM 3424 C CA . TYR B 1 28 ? -20.219 13.109 1.962 1 97.19 28 TYR B CA 1
ATOM 3425 C C . TYR B 1 28 ? -21.453 12.273 1.662 1 97.19 28 TYR B C 1
ATOM 3427 O O . TYR B 1 28 ? -22.5 12.477 2.273 1 97.19 28 TYR B O 1
ATOM 3435 N N . ALA B 1 29 ? -21.328 11.422 0.697 1 97.12 29 ALA B N 1
ATOM 3436 C CA . ALA B 1 29 ? -22.438 10.578 0.279 1 97.12 29 ALA B CA 1
ATOM 3437 C C . ALA B 1 29 ? -21.969 9.164 -0.027 1 97.12 29 ALA B C 1
ATOM 3439 O O . ALA B 1 29 ? -20.766 8.914 -0.177 1 97.12 29 ALA B O 1
ATOM 3440 N N . ALA B 1 30 ? -22.969 8.258 -0.093 1 97.62 30 ALA B N 1
ATOM 3441 C CA . ALA B 1 30 ? -22.656 6.91 -0.553 1 97.62 30 ALA B CA 1
ATOM 3442 C C . ALA B 1 30 ? -22 6.934 -1.932 1 97.62 30 ALA B C 1
ATOM 3444 O O . ALA B 1 30 ? -22.406 7.711 -2.803 1 97.62 30 ALA B O 1
ATOM 3445 N N . GLY B 1 31 ? -20.953 6.145 -2.043 1 98.12 31 GLY B N 1
ATOM 3446 C CA . GLY B 1 31 ? -20.266 6.098 -3.324 1 98.12 31 GLY B CA 1
ATOM 3447 C C . GLY B 1 31 ? -18.984 6.922 -3.35 1 98.12 31 GLY B C 1
ATOM 3448 O O . GLY B 1 31 ? -18.172 6.777 -4.254 1 98.12 31 GLY B O 1
ATOM 3449 N N . ASP B 1 32 ? -18.781 7.812 -2.383 1 98.5 32 ASP B N 1
ATOM 3450 C CA . ASP B 1 32 ? -17.578 8.641 -2.336 1 98.5 32 ASP B CA 1
ATOM 3451 C C . ASP B 1 32 ? -16.328 7.785 -2.227 1 98.5 32 ASP B C 1
ATOM 3453 O O . ASP B 1 32 ? -16.312 6.781 -1.511 1 98.5 32 ASP B O 1
ATOM 3457 N N . VAL B 1 33 ? -15.32 8.164 -2.92 1 98.81 33 VAL B N 1
ATOM 3458 C CA . VAL B 1 33 ? -14.039 7.477 -2.928 1 98.81 33 VAL B CA 1
ATOM 3459 C C . VAL B 1 33 ? -13.109 8.094 -1.881 1 98.81 33 VAL B C 1
ATOM 3461 O O . VAL B 1 33 ? -12.844 9.297 -1.912 1 98.81 33 VAL B O 1
ATOM 3464 N N . VAL B 1 34 ? -12.602 7.258 -0.966 1 98.75 34 VAL B N 1
ATOM 3465 C CA . VAL B 1 34 ? -11.789 7.73 0.148 1 98.75 34 VAL B CA 1
ATOM 3466 C C . VAL B 1 34 ? -10.406 7.078 0.09 1 98.75 34 VAL B C 1
ATOM 3468 O O . VAL B 1 34 ? -10.281 5.859 0.232 1 98.75 34 VAL B O 1
ATOM 3471 N N . LEU B 1 35 ? -9.414 7.871 -0.117 1 98.81 35 LEU B N 1
ATOM 3472 C CA . LEU B 1 35 ? -8.039 7.391 -0.039 1 98.81 35 LEU B CA 1
ATOM 3473 C C . LEU B 1 35 ? -7.574 7.297 1.412 1 98.81 35 LEU B C 1
ATOM 3475 O O . LEU B 1 35 ? -7.582 8.297 2.135 1 98.81 35 LEU B O 1
ATOM 3479 N N . LEU B 1 36 ? -7.285 6.113 1.844 1 98.69 36 LEU B N 1
ATOM 3480 C CA . LEU B 1 36 ? -6.723 5.875 3.168 1 98.69 36 LEU B CA 1
ATOM 3481 C C . LEU B 1 36 ? -5.219 5.637 3.082 1 98.69 36 LEU B C 1
ATOM 3483 O O . LEU B 1 36 ? -4.773 4.496 2.928 1 98.69 36 LEU B O 1
ATOM 3487 N N . ARG B 1 37 ? -4.449 6.707 3.244 1 98.5 37 ARG B N 1
ATOM 3488 C CA . ARG B 1 37 ? -2.994 6.609 3.24 1 98.5 37 ARG B CA 1
ATOM 3489 C C . ARG B 1 37 ? -2.459 6.359 4.648 1 98.5 37 ARG B C 1
ATOM 3491 O O . ARG B 1 37 ? -2.859 7.035 5.598 1 98.5 37 ARG B O 1
ATOM 3498 N N . TYR B 1 38 ? -1.563 5.363 4.766 1 98.31 38 TYR B N 1
ATOM 3499 C CA . TYR B 1 38 ? -1.104 5.086 6.121 1 98.31 38 TYR B CA 1
ATOM 3500 C C . TYR B 1 38 ? 0.317 4.535 6.117 1 98.31 38 TYR B C 1
ATOM 3502 O O . TYR B 1 38 ? 0.752 3.936 5.129 1 98.31 38 TYR B O 1
ATOM 3510 N N . ASP B 1 39 ? 1.068 4.836 7.172 1 97.56 39 ASP B N 1
ATOM 3511 C CA . ASP B 1 39 ? 2.324 4.156 7.477 1 97.56 39 ASP B CA 1
ATOM 3512 C C . ASP B 1 39 ? 2.072 2.824 8.18 1 97.56 39 ASP B C 1
ATOM 3514 O O . ASP B 1 39 ? 1.008 2.619 8.773 1 97.56 39 ASP B O 1
ATOM 3518 N N . LEU B 1 40 ? 3.025 2.037 8.164 1 96 40 LEU B N 1
ATOM 3519 C CA . LEU B 1 40 ? 2.877 0.657 8.617 1 96 40 LEU B CA 1
ATOM 3520 C C . LEU B 1 40 ? 2.352 0.604 10.047 1 96 40 LEU B C 1
ATOM 3522 O O . LEU B 1 40 ? 1.395 -0.118 10.336 1 96 40 LEU B O 1
ATOM 3526 N N . ASP B 1 41 ? 2.906 1.391 10.898 1 96.06 41 ASP B N 1
ATOM 3527 C CA . ASP B 1 41 ? 2.566 1.31 12.312 1 96.06 41 ASP B CA 1
ATOM 3528 C C . ASP B 1 41 ? 1.172 1.873 12.578 1 96.06 41 ASP B C 1
ATOM 3530 O O . ASP B 1 41 ? 0.613 1.681 13.664 1 96.06 41 ASP B O 1
ATOM 3534 N N . ALA B 1 42 ? 0.528 2.449 11.562 1 97.75 42 ALA B N 1
ATOM 3535 C CA . ALA B 1 42 ? -0.817 2.998 11.711 1 97.75 42 ALA B CA 1
ATOM 3536 C C . ALA B 1 42 ? -1.867 2.033 11.172 1 97.75 42 ALA B C 1
ATOM 3538 O O . ALA B 1 42 ? -3.055 2.359 11.125 1 97.75 42 ALA B O 1
ATOM 3539 N N . ARG B 1 43 ? -1.511 0.85 10.766 1 97 43 ARG B N 1
ATOM 3540 C CA . ARG B 1 43 ? -2.393 -0.1 10.094 1 97 43 ARG B CA 1
ATOM 3541 C C . ARG B 1 43 ? -3.609 -0.419 10.953 1 97 43 ARG B C 1
ATOM 3543 O O . ARG B 1 43 ? -4.727 -0.528 10.445 1 97 43 ARG B O 1
ATOM 3550 N N . PRO B 1 44 ? -3.506 -0.589 12.305 1 97.62 44 PRO B N 1
ATOM 3551 C CA . PRO B 1 44 ? -4.707 -0.883 13.094 1 97.62 44 PRO B CA 1
ATOM 3552 C C . PRO B 1 44 ? -5.777 0.196 12.953 1 97.62 44 PRO B C 1
ATOM 3554 O O . PRO B 1 44 ? -6.969 -0.117 12.883 1 97.62 44 PRO B O 1
ATOM 3557 N N . LEU B 1 45 ? -5.328 1.434 12.906 1 98.62 45 LEU B N 1
ATOM 3558 C CA . LEU B 1 45 ? -6.289 2.516 12.719 1 98.62 45 LEU B CA 1
ATOM 3559 C C . LEU B 1 45 ? -6.828 2.527 11.289 1 98.62 45 LEU B C 1
ATOM 3561 O O . LEU B 1 45 ? -8.008 2.814 11.07 1 98.62 45 LEU B O 1
ATOM 3565 N N . ALA B 1 46 ? -5.961 2.207 10.352 1 98.62 46 ALA B N 1
ATOM 3566 C CA . ALA B 1 46 ? -6.398 2.109 8.961 1 98.62 46 ALA B CA 1
ATOM 3567 C C . ALA B 1 46 ? -7.469 1.035 8.797 1 98.62 46 ALA B C 1
ATOM 3569 O O . ALA B 1 46 ? -8.461 1.236 8.086 1 98.62 46 ALA B O 1
ATOM 3570 N N . ASP B 1 47 ? -7.254 -0.125 9.469 1 98.38 47 ASP B N 1
ATOM 3571 C CA . ASP B 1 47 ? -8.234 -1.209 9.43 1 98.38 47 ASP B CA 1
ATOM 3572 C C . ASP B 1 47 ? -9.602 -0.729 9.906 1 98.38 47 ASP B C 1
ATOM 3574 O O . ASP B 1 47 ? -10.625 -1.04 9.289 1 98.38 47 ASP B O 1
ATOM 3578 N N . LEU B 1 48 ? -9.586 0.005 10.977 1 98.56 48 LEU B N 1
ATOM 3579 C CA . LEU B 1 48 ? -10.828 0.5 11.57 1 98.56 48 LEU B CA 1
ATOM 3580 C C . LEU B 1 48 ? -11.5 1.513 10.648 1 98.56 48 LEU B C 1
ATOM 3582 O O . LEU B 1 48 ? -12.719 1.467 10.461 1 98.56 48 LEU B O 1
ATOM 3586 N N . LEU B 1 49 ? -10.719 2.412 10.094 1 98.88 49 LEU B N 1
ATOM 3587 C CA . LEU B 1 49 ? -11.281 3.436 9.219 1 98.88 49 LEU B CA 1
ATOM 3588 C C . LEU B 1 49 ? -11.789 2.818 7.922 1 98.88 49 LEU B C 1
ATOM 3590 O O . LEU B 1 49 ? -12.773 3.289 7.352 1 98.88 49 LEU B O 1
ATOM 3594 N N . PHE B 1 50 ? -11.109 1.773 7.434 1 98.81 50 PHE B N 1
ATOM 3595 C CA . PHE B 1 50 ? -11.594 1.017 6.285 1 98.81 50 PHE B CA 1
ATOM 3596 C C . PHE B 1 50 ? -12.984 0.456 6.555 1 98.81 50 PHE B C 1
ATOM 3598 O O . PHE B 1 50 ? -13.906 0.64 5.75 1 98.81 50 PHE B O 1
ATOM 3605 N N . HIS B 1 51 ? -13.148 -0.154 7.684 1 98.75 51 HIS B N 1
ATOM 3606 C CA . HIS B 1 51 ? -14.43 -0.724 8.102 1 98.75 51 HIS B CA 1
ATOM 3607 C C . HIS B 1 51 ? -15.5 0.352 8.211 1 98.75 51 HIS B C 1
ATOM 3609 O O . HIS B 1 51 ? -16.594 0.192 7.672 1 98.75 51 HIS B O 1
ATOM 3615 N N . LYS B 1 52 ? -15.172 1.423 8.883 1 98.62 52 LYS B N 1
ATOM 3616 C CA . LYS B 1 52 ? -16.141 2.5 9.094 1 98.62 52 LYS B CA 1
ATOM 3617 C C . LYS B 1 52 ? -16.5 3.176 7.773 1 98.62 52 LYS B C 1
ATOM 3619 O O . LYS B 1 52 ? -17.641 3.633 7.598 1 98.62 52 LYS B O 1
ATOM 3624 N N . SER B 1 53 ? -15.547 3.266 6.84 1 98.75 53 SER B N 1
ATOM 3625 C CA . SER B 1 53 ? -15.836 3.805 5.516 1 98.75 53 SER B CA 1
ATOM 3626 C C . SER B 1 53 ? -16.859 2.938 4.777 1 98.75 53 SER B C 1
ATOM 3628 O O . SER B 1 53 ? -17.797 3.455 4.176 1 98.75 53 SER B O 1
ATOM 3630 N N . LEU B 1 54 ? -16.688 1.614 4.836 1 98.75 54 LEU B N 1
ATOM 3631 C CA . LEU B 1 54 ? -17.625 0.695 4.203 1 98.75 54 LEU B CA 1
ATOM 3632 C C . LEU B 1 54 ? -19.016 0.86 4.785 1 98.75 54 LEU B C 1
ATOM 3634 O O . LEU B 1 54 ? -20 0.905 4.047 1 98.75 54 LEU B O 1
ATOM 3638 N N . GLU B 1 55 ? -19.094 1.021 6.074 1 98.38 55 GLU B N 1
ATOM 3639 C CA . GLU B 1 55 ? -20.391 1.173 6.75 1 98.38 55 GLU B CA 1
ATOM 3640 C C . GLU B 1 55 ? -21.109 2.432 6.281 1 98.38 55 GLU B C 1
ATOM 3642 O O . GLU B 1 55 ? -22.344 2.486 6.301 1 98.38 55 GLU B O 1
ATOM 3647 N N . ARG B 1 56 ? -20.375 3.373 5.805 1 97.75 56 ARG B N 1
ATOM 3648 C CA . ARG B 1 56 ? -20.953 4.648 5.375 1 97.75 56 ARG B CA 1
ATOM 3649 C C . ARG B 1 56 ? -21.281 4.633 3.889 1 97.75 56 ARG B C 1
ATOM 3651 O O . ARG B 1 56 ? -21.719 5.641 3.332 1 97.75 56 ARG B O 1
ATOM 3658 N N . GLY B 1 57 ? -21 3.508 3.25 1 98.31 57 GLY B N 1
ATOM 3659 C CA . GLY B 1 57 ? -21.266 3.371 1.824 1 98.31 57 GLY B CA 1
ATOM 3660 C C . GLY B 1 57 ? -20.156 3.943 0.96 1 98.31 57 GLY B C 1
ATOM 3661 O O . GLY B 1 57 ? -20.312 4.102 -0.25 1 98.31 57 GLY B O 1
ATOM 3662 N N . TRP B 1 58 ? -19.016 4.344 1.59 1 98.69 58 TRP B N 1
ATOM 3663 C CA . TRP B 1 58 ? -17.891 4.891 0.838 1 98.69 58 TRP B CA 1
ATOM 3664 C C . TRP B 1 58 ? -17.062 3.775 0.204 1 98.69 58 TRP B C 1
ATOM 3666 O O . TRP B 1 58 ? -17.266 2.598 0.503 1 98.69 58 TRP B O 1
ATOM 3676 N N . HIS B 1 59 ? -16.266 4.109 -0.744 1 98.75 59 HIS B N 1
ATOM 3677 C CA . HIS B 1 59 ? -15.297 3.211 -1.356 1 98.75 59 HIS B CA 1
ATOM 3678 C C . HIS B 1 59 ? -13.883 3.51 -0.866 1 98.75 59 HIS B C 1
ATOM 3680 O O . HIS B 1 59 ? -13.18 4.332 -1.454 1 98.75 59 HIS B O 1
ATOM 3686 N N . PRO B 1 60 ? -13.414 2.805 0.214 1 98.69 60 PRO B N 1
ATOM 3687 C CA . PRO B 1 60 ? -12.055 3.057 0.708 1 98.69 60 PRO B CA 1
ATOM 3688 C C . PRO B 1 60 ? -10.984 2.438 -0.182 1 98.69 60 PRO B C 1
ATOM 3690 O O . PRO B 1 60 ? -11.133 1.304 -0.644 1 98.69 60 PRO B O 1
ATOM 3693 N N . VAL B 1 61 ? -9.984 3.172 -0.458 1 98.69 61 VAL B N 1
ATOM 3694 C CA . VAL B 1 61 ? -8.805 2.729 -1.188 1 98.69 61 VAL B CA 1
ATOM 3695 C C . VAL B 1 61 ? -7.566 2.873 -0.305 1 98.69 61 VAL B C 1
ATOM 3697 O O . VAL B 1 61 ? -6.984 3.957 -0.214 1 98.69 61 VAL B O 1
ATOM 3700 N N . PRO B 1 62 ? -7.133 1.795 0.34 1 98.5 62 PRO B N 1
ATOM 3701 C CA . PRO B 1 62 ? -5.961 1.887 1.21 1 98.5 62 PRO B CA 1
ATOM 3702 C C . PRO B 1 62 ? -4.645 1.874 0.431 1 98.5 62 PRO B C 1
ATOM 3704 O O . PRO B 1 62 ? -4.484 1.08 -0.5 1 98.5 62 PRO B O 1
ATOM 3707 N N . ARG B 1 63 ? -3.766 2.736 0.755 1 98 63 ARG B N 1
ATOM 3708 C CA . ARG B 1 63 ? -2.428 2.801 0.176 1 98 63 ARG B CA 1
ATOM 3709 C C . ARG B 1 63 ? -1.377 3.047 1.252 1 98 63 ARG B C 1
ATOM 3711 O O . ARG B 1 63 ? -1.379 4.098 1.899 1 98 63 ARG B O 1
ATOM 3718 N N . MET B 1 64 ? -0.531 2.104 1.396 1 97.06 64 MET B N 1
ATOM 3719 C CA . MET B 1 64 ? 0.586 2.285 2.318 1 97.06 64 MET B CA 1
ATOM 3720 C C . MET B 1 64 ? 1.697 3.105 1.673 1 97.06 64 MET B C 1
ATOM 3722 O O . MET B 1 64 ? 1.985 2.941 0.486 1 97.06 64 MET B O 1
ATOM 3726 N N . GLY B 1 65 ? 2.324 3.967 2.41 1 95.5 65 GLY B N 1
ATOM 3727 C CA . GLY B 1 65 ? 3.451 4.746 1.919 1 95.5 65 GLY B CA 1
ATOM 3728 C C . GLY B 1 65 ? 4.699 3.91 1.691 1 95.5 65 GLY B C 1
ATOM 3729 O O . GLY B 1 65 ? 4.75 2.744 2.09 1 95.5 65 GLY B O 1
ATOM 3730 N N . LEU B 1 66 ? 5.656 4.59 1.06 1 97.19 66 LEU B N 1
ATOM 3731 C CA . LEU B 1 66 ? 6.934 3.924 0.831 1 97.19 66 LEU B CA 1
ATOM 3732 C C . LEU B 1 66 ? 7.629 3.611 2.152 1 97.19 66 LEU B C 1
ATOM 3734 O O . LEU B 1 66 ? 7.574 4.41 3.09 1 97.19 66 LEU B O 1
ATOM 3738 N N . SER B 1 67 ? 8.32 2.482 2.227 1 97.25 67 SER B N 1
ATOM 3739 C CA . SER B 1 67 ? 9.203 2.227 3.361 1 97.25 67 SER B CA 1
ATOM 3740 C C . SER B 1 67 ? 10.406 3.168 3.352 1 97.25 67 SER B C 1
ATOM 3742 O O . SER B 1 67 ? 10.734 3.75 2.316 1 97.25 67 SER B O 1
ATOM 3744 N N . PRO B 1 68 ? 11.031 3.361 4.539 1 97 68 PRO B N 1
ATOM 3745 C CA . PRO B 1 68 ? 12.258 4.164 4.555 1 97 68 PRO B CA 1
ATOM 3746 C C . PRO B 1 68 ? 13.305 3.666 3.561 1 97 68 PRO B C 1
ATOM 3748 O O . PRO B 1 68 ? 13.984 4.469 2.922 1 97 68 PRO B O 1
ATOM 3751 N N . GLN B 1 69 ? 13.391 2.393 3.367 1 97.38 69 GLN B N 1
ATOM 3752 C CA . GLN B 1 69 ? 14.359 1.821 2.445 1 97.38 69 GLN B CA 1
ATOM 3753 C C . GLN B 1 69 ? 14.008 2.152 0.998 1 97.38 69 GLN B C 1
ATOM 3755 O O . GLN B 1 69 ? 14.891 2.449 0.19 1 97.38 69 GLN B O 1
ATOM 3760 N N . MET B 1 70 ? 12.734 2.043 0.667 1 98.44 70 MET B N 1
ATOM 3761 C CA . MET B 1 70 ? 12.297 2.396 -0.682 1 98.44 70 MET B CA 1
ATOM 3762 C C . MET B 1 70 ? 12.562 3.871 -0.971 1 98.44 70 MET B C 1
ATOM 3764 O O . MET B 1 70 ? 13.07 4.219 -2.041 1 98.44 70 MET B O 1
ATOM 3768 N N . GLU B 1 71 ? 12.219 4.754 0.013 1 97.25 71 GLU B N 1
ATOM 3769 C CA . GLU B 1 71 ? 12.461 6.18 -0.166 1 97.25 71 GLU B CA 1
ATOM 3770 C C . GLU B 1 71 ? 13.953 6.469 -0.354 1 97.25 71 GLU B C 1
ATOM 3772 O O . GLU B 1 71 ? 14.336 7.23 -1.242 1 97.25 71 GLU B O 1
ATOM 3777 N N . LYS B 1 72 ? 14.734 5.902 0.527 1 97.25 72 LYS B N 1
ATOM 3778 C CA . LYS B 1 72 ? 16.172 6.082 0.411 1 97.25 72 LYS B CA 1
ATOM 3779 C C . LYS B 1 72 ? 16.672 5.637 -0.959 1 97.25 72 LYS B C 1
ATOM 3781 O O . LYS B 1 72 ? 17.469 6.328 -1.592 1 97.25 72 LYS B O 1
ATOM 3786 N N . SER B 1 73 ? 16.188 4.461 -1.428 1 98.44 73 SER B N 1
ATOM 3787 C CA . SER B 1 73 ? 16.562 3.963 -2.746 1 98.44 73 SER B CA 1
ATOM 3788 C C . SER B 1 73 ? 16.172 4.941 -3.844 1 98.44 73 SER B C 1
ATOM 3790 O O . SER B 1 73 ? 16.953 5.219 -4.754 1 98.44 73 SER B O 1
ATOM 3792 N N . LEU B 1 74 ? 14.969 5.469 -3.775 1 98.44 74 LEU B N 1
ATOM 3793 C CA . LEU B 1 74 ? 14.477 6.391 -4.793 1 98.44 74 LEU B CA 1
ATOM 3794 C C . LEU B 1 74 ? 15.375 7.617 -4.898 1 98.44 74 LEU B C 1
ATOM 3796 O O . LEU B 1 74 ? 15.773 8.008 -6 1 98.44 74 LEU B O 1
ATOM 3800 N N . PHE B 1 75 ? 15.789 8.133 -3.785 1 97.19 75 PHE B N 1
ATOM 3801 C CA . PHE B 1 75 ? 16.469 9.422 -3.787 1 97.19 75 PHE B CA 1
ATOM 3802 C C . PHE B 1 75 ? 17.984 9.227 -3.945 1 97.19 75 PHE B C 1
ATOM 3804 O O . PHE B 1 75 ? 18.703 10.172 -4.281 1 97.19 75 PHE B O 1
ATOM 3811 N N . THR B 1 76 ? 18.469 8.016 -3.727 1 97 76 THR B N 1
ATOM 3812 C CA . THR B 1 76 ? 19.906 7.781 -3.867 1 97 76 THR B CA 1
ATOM 3813 C C . THR B 1 76 ? 20.234 7.16 -5.223 1 97 76 THR B C 1
ATOM 3815 O O . THR B 1 76 ? 21.25 7.473 -5.828 1 97 76 THR B O 1
ATOM 3818 N N . VAL B 1 77 ? 19.297 6.348 -5.711 1 96.69 77 VAL B N 1
ATOM 3819 C CA . VAL B 1 77 ? 19.609 5.578 -6.906 1 96.69 77 VAL B CA 1
ATOM 3820 C C . VAL B 1 77 ? 18.734 6.039 -8.07 1 96.69 77 VAL B C 1
ATOM 3822 O O . VAL B 1 77 ? 19.109 5.891 -9.234 1 96.69 77 VAL B O 1
ATOM 3825 N N . GLY B 1 78 ? 17.609 6.598 -7.832 1 97.56 78 GLY B N 1
ATOM 3826 C CA . GLY B 1 78 ? 16.688 7 -8.867 1 97.56 78 GLY B CA 1
ATOM 3827 C C . GLY B 1 78 ? 17.219 8.102 -9.766 1 97.56 78 GLY B C 1
ATOM 3828 O O . GLY B 1 78 ? 17.844 9.047 -9.281 1 97.56 78 GLY B O 1
ATOM 3829 N N . GLY B 1 79 ? 16.984 7.949 -11.031 1 97.5 79 GLY B N 1
ATOM 3830 C CA . GLY B 1 79 ? 17.281 9.023 -11.969 1 97.5 79 GLY B CA 1
ATOM 3831 C C . GLY B 1 79 ? 16.203 10.086 -12.008 1 97.5 79 GLY B C 1
ATOM 3832 O O . GLY B 1 79 ? 15.172 9.961 -11.344 1 97.5 79 GLY B O 1
ATOM 3833 N N . ASP B 1 80 ? 16.391 11.094 -12.805 1 96.81 80 ASP B N 1
ATOM 3834 C CA . ASP B 1 80 ? 15.477 12.227 -12.859 1 96.81 80 ASP B CA 1
ATOM 3835 C C . ASP B 1 80 ? 14.086 11.797 -13.312 1 96.81 80 ASP B C 1
ATOM 3837 O O . ASP B 1 80 ? 13.078 12.219 -12.734 1 96.81 80 ASP B O 1
ATOM 3841 N N . GLN B 1 81 ? 14.086 10.953 -14.289 1 97.75 81 GLN B N 1
ATOM 3842 C CA . GLN B 1 81 ? 12.797 10.492 -14.797 1 97.75 81 GLN B CA 1
ATOM 3843 C C . GLN B 1 81 ? 12.031 9.719 -13.727 1 97.75 81 GLN B C 1
ATOM 3845 O O . GLN B 1 81 ? 10.805 9.797 -13.656 1 97.75 81 GLN B O 1
ATOM 3850 N N . GLN B 1 82 ? 12.82 9 -12.945 1 98.5 82 GLN B N 1
ATOM 3851 C CA . GLN B 1 82 ? 12.203 8.219 -11.875 1 98.5 82 GLN B CA 1
ATOM 3852 C C . GLN B 1 82 ? 11.742 9.109 -10.734 1 98.5 82 GLN B C 1
ATOM 3854 O O . GLN B 1 82 ? 10.672 8.883 -10.156 1 98.5 82 GLN B O 1
ATOM 3859 N N . LEU B 1 83 ? 12.438 10.133 -10.43 1 97.88 83 LEU B N 1
ATOM 3860 C CA . LEU B 1 83 ? 12.078 11.078 -9.383 1 97.88 83 LEU B CA 1
ATOM 3861 C C . LEU B 1 83 ? 10.82 11.859 -9.758 1 97.88 83 LEU B C 1
ATOM 3863 O O . LEU B 1 83 ? 10.023 12.227 -8.891 1 97.88 83 LEU B O 1
ATOM 3867 N N . GLU B 1 84 ? 10.625 12.07 -11.031 1 97.31 84 GLU B N 1
ATOM 3868 C CA . GLU B 1 84 ? 9.516 12.891 -11.516 1 97.31 84 GLU B CA 1
ATOM 3869 C C . GLU B 1 84 ? 8.344 12.031 -11.969 1 97.31 84 GLU B C 1
ATOM 3871 O O . GLU B 1 84 ? 7.336 12.555 -12.445 1 97.31 84 GLU B O 1
ATOM 3876 N N . PHE B 1 85 ? 8.406 10.758 -11.805 1 98 85 PHE B N 1
ATOM 3877 C CA . PHE B 1 85 ? 7.438 9.805 -12.336 1 98 85 PHE B CA 1
ATOM 3878 C C . PHE B 1 85 ? 6.094 9.945 -11.625 1 98 85 PHE B C 1
ATOM 3880 O O . PHE B 1 85 ? 6.039 10.023 -10.398 1 98 85 PHE B O 1
ATOM 3887 N N . ILE B 1 86 ? 5.055 10.039 -12.453 1 97.94 86 ILE B N 1
ATOM 3888 C CA . ILE B 1 86 ? 3.672 9.93 -11.992 1 97.94 86 ILE B CA 1
ATOM 3889 C C . ILE B 1 86 ? 3.029 8.68 -12.594 1 97.94 86 ILE B C 1
ATOM 3891 O O . ILE B 1 86 ? 2.967 8.531 -13.812 1 97.94 86 ILE B O 1
ATOM 3895 N N . ALA B 1 87 ? 2.639 7.801 -11.75 1 97.94 87 ALA B N 1
ATOM 3896 C CA . ALA B 1 87 ? 2.07 6.551 -12.25 1 97.94 87 ALA B CA 1
ATOM 3897 C C . ALA B 1 87 ? 0.847 6.809 -13.117 1 97.94 87 ALA B C 1
ATOM 3899 O O . ALA B 1 87 ? 0.023 7.672 -12.805 1 97.94 87 ALA B O 1
ATOM 3900 N N . PRO B 1 88 ? 0.687 6.074 -14.219 1 98 88 PRO B N 1
ATOM 3901 C CA . PRO B 1 88 ? -0.535 6.195 -15.016 1 98 88 PRO B CA 1
ATOM 3902 C C . PRO B 1 88 ? -1.802 5.969 -14.195 1 98 88 PRO B C 1
ATOM 3904 O O . PRO B 1 88 ? -1.837 5.086 -13.336 1 98 88 PRO B O 1
ATOM 3907 N N . GLY B 1 89 ? -2.793 6.895 -14.406 1 98.19 89 GLY B N 1
ATOM 3908 C CA . GLY B 1 89 ? -4.059 6.742 -13.703 1 98.19 89 GLY B CA 1
ATOM 3909 C C . GLY B 1 89 ? -4.152 7.586 -12.445 1 98.19 89 GLY B C 1
ATOM 3910 O O . GLY B 1 89 ? -5.25 7.816 -11.93 1 98.19 89 GLY B O 1
ATOM 3911 N N . ASP B 1 90 ? -3.012 8.086 -11.953 1 98.06 90 ASP B N 1
ATOM 3912 C CA . ASP B 1 90 ? -3.033 8.844 -10.711 1 98.06 90 ASP B CA 1
ATOM 3913 C C . ASP B 1 90 ? -3.838 10.133 -10.867 1 98.06 90 ASP B C 1
ATOM 3915 O O . ASP B 1 90 ? -4.59 10.516 -9.969 1 98.06 90 ASP B O 1
ATOM 3919 N N . LYS B 1 91 ? -3.688 10.828 -11.977 1 97.75 91 LYS B N 1
ATOM 3920 C CA . LYS B 1 91 ? -4.434 12.055 -12.211 1 97.75 91 LYS B CA 1
ATOM 3921 C C . LYS B 1 91 ? -5.938 11.797 -12.234 1 97.75 91 LYS B C 1
ATOM 3923 O O . LYS B 1 91 ? -6.715 12.547 -11.633 1 97.75 91 LYS B O 1
ATOM 3928 N N . GLU B 1 92 ? -6.305 10.727 -12.914 1 98 92 GLU B N 1
ATOM 3929 C CA . GLU B 1 92 ? -7.711 10.344 -12.961 1 98 92 GLU B CA 1
ATOM 3930 C C . GLU B 1 92 ? -8.234 10.008 -11.562 1 98 92 GLU B C 1
ATOM 3932 O O . GLU B 1 92 ? -9.352 10.383 -11.211 1 98 92 GLU B O 1
ATOM 3937 N N . PHE B 1 93 ? -7.457 9.359 -10.812 1 98.38 93 PHE B N 1
ATOM 3938 C CA . PHE B 1 93 ? -7.828 9.016 -9.445 1 98.38 93 PHE B CA 1
ATOM 3939 C C . PHE B 1 93 ? -8.055 10.273 -8.617 1 98.38 93 PHE B C 1
ATOM 3941 O O . PHE B 1 93 ? -9.07 10.398 -7.934 1 98.38 93 PHE B O 1
ATOM 3948 N N . MET B 1 94 ? -7.117 11.219 -8.727 1 98.25 94 MET B N 1
ATOM 3949 C CA . MET B 1 94 ? -7.242 12.461 -7.969 1 98.25 94 MET B CA 1
ATOM 3950 C C . MET B 1 94 ? -8.492 13.227 -8.383 1 98.25 94 MET B C 1
ATOM 3952 O O . MET B 1 94 ? -9.164 13.828 -7.547 1 98.25 94 MET B O 1
ATOM 3956 N N . ARG B 1 95 ? -8.844 13.188 -9.609 1 98.06 95 ARG B N 1
ATOM 3957 C CA . ARG B 1 95 ? -9.977 13.938 -10.133 1 98.06 95 ARG B CA 1
ATOM 3958 C C . ARG B 1 95 ? -11.297 13.359 -9.625 1 98.06 95 ARG B C 1
ATOM 3960 O O . ARG B 1 95 ? -12.336 14.016 -9.703 1 98.06 95 ARG B O 1
ATOM 3967 N N . ARG B 1 96 ? -11.227 12.172 -9.078 1 98.25 96 ARG B N 1
ATOM 3968 C CA . ARG B 1 96 ? -12.461 11.539 -8.633 1 98.25 96 ARG B CA 1
ATOM 3969 C C . ARG B 1 96 ? -12.445 11.305 -7.129 1 98.25 96 ARG B C 1
ATOM 3971 O O . ARG B 1 96 ? -13.398 10.742 -6.574 1 98.25 96 ARG B O 1
ATOM 3978 N N . LEU B 1 97 ? -11.383 11.672 -6.461 1 98.38 97 LEU B N 1
ATOM 3979 C CA . LEU B 1 97 ? -11.211 11.461 -5.027 1 98.38 97 LEU B CA 1
ATOM 3980 C C . LEU B 1 97 ? -12.109 12.398 -4.23 1 98.38 97 LEU B C 1
ATOM 3982 O O . LEU B 1 97 ? -12.227 13.578 -4.562 1 98.38 97 LEU B O 1
ATOM 3986 N N . ASN B 1 98 ? -12.75 11.883 -3.205 1 98.5 98 ASN B N 1
ATOM 3987 C CA . ASN B 1 98 ? -13.664 12.688 -2.402 1 98.5 98 ASN B CA 1
ATOM 3988 C C . ASN B 1 98 ? -13.078 12.984 -1.021 1 98.5 98 ASN B C 1
ATOM 3990 O O . ASN B 1 98 ? -13.477 13.953 -0.372 1 98.5 98 ASN B O 1
ATOM 3994 N N . ALA B 1 99 ? -12.203 12.102 -0.595 1 98.56 99 ALA B N 1
ATOM 3995 C CA . ALA B 1 99 ? -11.594 12.297 0.719 1 98.56 99 ALA B CA 1
ATOM 3996 C C . ALA B 1 99 ? -10.219 11.641 0.795 1 98.56 99 ALA B C 1
ATOM 3998 O O . ALA B 1 99 ? -9.961 10.656 0.102 1 98.56 99 ALA B O 1
ATOM 3999 N N . ASN B 1 100 ? -9.375 12.188 1.561 1 98.62 100 ASN B N 1
ATOM 4000 C CA . ASN B 1 100 ? -8.086 11.602 1.923 1 98.62 100 ASN B CA 1
ATOM 4001 C C . ASN B 1 100 ? -7.879 11.594 3.436 1 98.62 100 ASN B C 1
ATOM 4003 O O . ASN B 1 100 ? -7.969 12.641 4.082 1 98.62 100 ASN B O 1
ATOM 4007 N N . ILE B 1 101 ? -7.719 10.453 3.992 1 98.81 101 ILE B N 1
ATOM 4008 C CA . ILE B 1 101 ? -7.328 10.305 5.391 1 98.81 101 ILE B CA 1
ATOM 4009 C C . ILE B 1 101 ? -5.895 9.781 5.473 1 98.81 101 ILE B C 1
ATOM 4011 O O . ILE B 1 101 ? -5.605 8.672 5.027 1 98.81 101 ILE B O 1
ATOM 4015 N N . ALA B 1 102 ? -5.023 10.594 5.98 1 98.81 102 ALA B N 1
ATOM 4016 C CA . ALA B 1 102 ? -3.615 10.219 6.086 1 98.81 102 ALA B CA 1
ATOM 4017 C C . ALA B 1 102 ? -3.246 9.875 7.523 1 98.81 102 ALA B C 1
ATOM 4019 O O . ALA B 1 102 ? -3.42 10.695 8.43 1 98.81 102 ALA B O 1
ATOM 4020 N N . LEU B 1 103 ? -2.777 8.688 7.754 1 98.81 103 LEU B N 1
ATOM 4021 C CA . LEU B 1 103 ? -2.361 8.203 9.07 1 98.81 103 LEU B CA 1
ATOM 4022 C C . LEU B 1 103 ? -0.843 8.094 9.148 1 98.81 103 LEU B C 1
ATOM 4024 O O . LEU B 1 103 ? -0.26 7.129 8.648 1 98.81 103 LEU B O 1
ATOM 4028 N N . LEU B 1 104 ? -0.248 9.062 9.844 1 98.38 104 LEU B N 1
ATOM 4029 C CA . LEU B 1 104 ? 1.206 9.18 9.875 1 98.38 104 LEU B CA 1
ATOM 4030 C C . LEU B 1 104 ? 1.785 8.422 11.062 1 98.38 104 LEU B C 1
ATOM 4032 O O . LEU B 1 104 ? 1.317 8.586 12.195 1 98.38 104 LEU B O 1
ATOM 4036 N N . ALA B 1 105 ? 2.695 7.578 10.852 1 98.06 105 ALA B N 1
ATOM 4037 C CA . ALA B 1 105 ? 3.467 6.812 11.828 1 98.06 105 ALA B CA 1
ATOM 4038 C C . ALA B 1 105 ? 4.844 6.449 11.273 1 98.06 105 ALA B C 1
ATOM 4040 O O . ALA B 1 105 ? 5.145 5.27 11.078 1 98.06 105 ALA B O 1
ATOM 4041 N N . PRO B 1 106 ? 5.688 7.469 11.133 1 96.62 106 PRO B N 1
ATOM 4042 C CA . PRO B 1 106 ? 6.957 7.219 10.445 1 96.62 106 PRO B CA 1
ATOM 4043 C C . PRO B 1 106 ? 7.828 6.199 11.172 1 96.62 106 PRO B C 1
ATOM 4045 O O . PRO B 1 106 ? 7.957 6.254 12.398 1 96.62 106 PRO B O 1
ATOM 4048 N N . GLU B 1 107 ? 8.438 5.344 10.359 1 96.06 107 GLU B N 1
ATOM 4049 C CA . GLU B 1 107 ? 9.375 4.352 10.875 1 96.06 107 GLU B CA 1
ATOM 4050 C C . GLU B 1 107 ? 10.758 4.961 11.086 1 96.06 107 GLU B C 1
ATOM 4052 O O . GLU B 1 107 ? 11.555 4.441 11.867 1 96.06 107 GLU B O 1
ATOM 4057 N N . SER B 1 108 ? 11.023 5.984 10.352 1 95.69 108 SER B N 1
ATOM 4058 C CA . SER B 1 108 ? 12.312 6.68 10.422 1 95.69 108 SER B CA 1
ATOM 4059 C C . SER B 1 108 ? 12.148 8.164 10.102 1 95.69 108 SER B C 1
ATOM 4061 O O . SER B 1 108 ? 11.391 8.539 9.211 1 95.69 108 SER B O 1
ATOM 4063 N N . LEU B 1 109 ? 12.883 8.953 10.859 1 93.94 109 LEU B N 1
ATOM 4064 C CA . LEU B 1 109 ? 12.859 10.391 10.617 1 93.94 109 LEU B CA 1
ATOM 4065 C C . LEU B 1 109 ? 14.125 10.836 9.883 1 93.94 109 LEU B C 1
ATOM 4067 O O . LEU B 1 109 ? 14.156 11.922 9.305 1 93.94 109 LEU B O 1
ATOM 4071 N N . THR B 1 110 ? 15.195 9.969 9.883 1 92.75 110 THR B N 1
ATOM 4072 C CA . THR B 1 110 ? 16.516 10.5 9.523 1 92.75 110 THR B CA 1
ATOM 4073 C C . THR B 1 110 ? 17.094 9.742 8.344 1 92.75 110 THR B C 1
ATOM 4075 O O . THR B 1 110 ? 18.266 9.953 7.977 1 92.75 110 THR B O 1
ATOM 4078 N N . HIS B 1 111 ? 16.359 8.836 7.758 1 93.88 111 HIS B N 1
ATOM 4079 C CA . HIS B 1 111 ? 16.906 7.969 6.719 1 93.88 111 HIS B CA 1
ATOM 4080 C C . HIS B 1 111 ? 17.266 8.766 5.473 1 93.88 111 HIS B C 1
ATOM 4082 O O . HIS B 1 111 ? 18 8.281 4.609 1 93.88 111 HIS B O 1
ATOM 4088 N N . LEU B 1 112 ? 16.844 10.008 5.379 1 92.25 112 LEU B N 1
ATOM 4089 C CA . LEU B 1 112 ? 17.141 10.82 4.203 1 92.25 112 LEU B CA 1
ATOM 4090 C C . LEU B 1 112 ? 18.141 11.922 4.543 1 92.25 112 LEU B C 1
ATOM 4092 O O . LEU B 1 112 ? 18.359 12.828 3.734 1 92.25 112 LEU B O 1
ATOM 4096 N N . LYS B 1 113 ? 18.703 11.922 5.707 1 89.38 113 LYS B N 1
ATOM 4097 C CA . LYS B 1 113 ? 19.516 13.023 6.227 1 89.38 113 LYS B CA 1
ATOM 4098 C C . LYS B 1 113 ? 20.688 13.328 5.293 1 89.38 113 LYS B C 1
ATOM 4100 O O . LYS B 1 113 ? 21.125 14.477 5.207 1 89.38 113 LYS B O 1
ATOM 4105 N N . ASP B 1 114 ? 21.188 12.312 4.496 1 91.38 114 ASP B N 1
ATOM 4106 C CA . ASP B 1 114 ? 22.375 12.5 3.658 1 91.38 114 ASP B CA 1
ATOM 4107 C C . ASP B 1 114 ? 21.984 12.664 2.191 1 91.38 114 ASP B C 1
ATOM 4109 O O . ASP B 1 114 ? 22.844 12.672 1.312 1 91.38 114 ASP B O 1
ATOM 4113 N N . VAL B 1 115 ? 20.734 12.711 1.958 1 91.25 115 VAL B N 1
ATOM 4114 C CA . VAL B 1 115 ? 20.234 12.859 0.591 1 91.25 115 VAL B CA 1
ATOM 4115 C C . VAL B 1 115 ? 20.219 14.336 0.207 1 91.25 115 VAL B C 1
ATOM 4117 O O . VAL B 1 115 ? 19.875 15.188 1.031 1 91.25 115 VAL B O 1
ATOM 4120 N N . ASP B 1 116 ? 20.609 14.617 -1.024 1 88.44 116 ASP B N 1
ATOM 4121 C CA . ASP B 1 116 ? 20.516 15.977 -1.564 1 88.44 116 ASP B CA 1
ATOM 4122 C C . ASP B 1 116 ? 19.062 16.469 -1.559 1 88.44 116 ASP B C 1
ATOM 4124 O O . ASP B 1 116 ? 18.203 15.875 -2.193 1 88.44 116 ASP B O 1
ATOM 4128 N N . SER B 1 117 ? 18.859 17.531 -0.871 1 82.94 117 SER B N 1
ATOM 4129 C CA . SER B 1 117 ? 17.516 18.078 -0.729 1 82.94 117 SER B CA 1
ATOM 4130 C C . SER B 1 117 ? 16.906 18.422 -2.086 1 82.94 117 SER B C 1
ATOM 4132 O O . SER B 1 117 ? 15.688 18.406 -2.256 1 82.94 117 SER B O 1
ATOM 4134 N N . LYS B 1 118 ? 17.688 18.719 -3.049 1 84.44 118 LYS B N 1
ATOM 4135 C CA . LYS B 1 118 ? 17.203 19.047 -4.387 1 84.44 118 LYS B CA 1
ATOM 4136 C C . LYS B 1 118 ? 16.516 17.844 -5.031 1 84.44 118 LYS B C 1
ATOM 4138 O O . LYS B 1 118 ? 15.562 18.016 -5.797 1 84.44 118 LYS B O 1
ATOM 4143 N N . ARG B 1 119 ? 17.016 16.703 -4.766 1 91.5 119 ARG B N 1
ATOM 4144 C CA . ARG B 1 119 ? 16.406 15.492 -5.309 1 91.5 119 ARG B CA 1
ATOM 4145 C C . ARG B 1 119 ? 15.023 15.258 -4.703 1 91.5 119 ARG B C 1
ATOM 4147 O O . ARG B 1 119 ? 14.078 14.898 -5.41 1 91.5 119 ARG B O 1
ATOM 4154 N N . ILE B 1 120 ? 14.906 15.516 -3.426 1 88.5 120 ILE B N 1
ATOM 4155 C CA . ILE B 1 120 ? 13.617 15.422 -2.752 1 88.5 120 ILE B CA 1
ATOM 4156 C C . ILE B 1 120 ? 12.656 16.469 -3.322 1 88.5 120 ILE B C 1
ATOM 4158 O O . ILE B 1 120 ? 11.484 16.172 -3.572 1 88.5 120 ILE B O 1
ATOM 4162 N N . GLY B 1 121 ? 13.18 17.656 -3.482 1 83.88 121 GLY B N 1
ATOM 4163 C CA . GLY B 1 121 ? 12.398 18.734 -4.047 1 83.88 121 GLY B CA 1
ATOM 4164 C C . GLY B 1 121 ? 11.867 18.438 -5.434 1 83.88 121 GLY B C 1
ATOM 4165 O O . GLY B 1 121 ? 10.742 18.812 -5.77 1 83.88 121 GLY B O 1
ATOM 4166 N N . LYS B 1 122 ? 12.656 17.719 -6.25 1 89.25 122 LYS B N 1
ATOM 4167 C CA . LYS B 1 122 ? 12.25 17.359 -7.602 1 89.25 122 LYS B CA 1
ATOM 4168 C C . LYS B 1 122 ? 10.977 16.516 -7.582 1 89.25 122 LYS B C 1
ATOM 4170 O O . LYS B 1 122 ? 10.086 16.703 -8.414 1 89.25 122 LYS B O 1
ATOM 4175 N N . THR B 1 123 ? 10.922 15.586 -6.684 1 91.62 123 THR B N 1
ATOM 4176 C CA . THR B 1 123 ? 9.734 14.75 -6.539 1 91.62 123 THR B CA 1
ATOM 4177 C C . THR B 1 123 ? 8.539 15.594 -6.098 1 91.62 123 THR B C 1
ATOM 4179 O O . THR B 1 123 ? 7.43 15.422 -6.613 1 91.62 123 THR B O 1
ATOM 4182 N N . ALA B 1 124 ? 8.773 16.469 -5.156 1 84.56 124 ALA B N 1
ATOM 4183 C CA . ALA B 1 124 ? 7.711 17.344 -4.66 1 84.56 124 ALA B CA 1
ATOM 4184 C C . ALA B 1 124 ? 7.145 18.203 -5.781 1 84.56 124 ALA B C 1
ATOM 4186 O O . ALA B 1 124 ? 5.926 18.359 -5.895 1 84.56 124 ALA B O 1
ATOM 4187 N N . ILE B 1 125 ? 7.988 18.703 -6.586 1 83.75 125 ILE B N 1
ATOM 4188 C CA . ILE B 1 125 ? 7.586 19.562 -7.691 1 83.75 125 ILE B CA 1
ATOM 4189 C C . ILE B 1 125 ? 6.766 18.766 -8.703 1 83.75 125 ILE B C 1
ATOM 4191 O O . ILE B 1 125 ? 5.73 19.234 -9.18 1 83.75 125 ILE B O 1
ATOM 4195 N N . ALA B 1 126 ? 7.211 17.609 -9.008 1 90.75 126 ALA B N 1
ATOM 4196 C CA . ALA B 1 126 ? 6.523 16.766 -9.977 1 90.75 126 ALA B CA 1
ATOM 4197 C C . ALA B 1 126 ? 5.109 16.422 -9.508 1 90.75 126 ALA B C 1
ATOM 4199 O O . ALA B 1 126 ? 4.188 16.312 -10.32 1 90.75 126 ALA B O 1
ATOM 4200 N N . ARG B 1 127 ? 4.922 16.344 -8.242 1 91.88 127 ARG B N 1
ATOM 4201 C CA . ARG B 1 127 ? 3.637 15.93 -7.688 1 91.88 127 ARG B CA 1
ATOM 4202 C C . ARG B 1 127 ? 2.725 17.125 -7.461 1 91.88 127 ARG B C 1
ATOM 4204 O O . ARG B 1 127 ? 1.565 16.969 -7.074 1 91.88 127 ARG B O 1
ATOM 4211 N N . LYS B 1 128 ? 3.182 18.25 -7.676 1 85.56 128 LYS B N 1
ATOM 4212 C CA . LYS B 1 128 ? 2.396 19.469 -7.504 1 85.56 128 LYS B CA 1
ATOM 4213 C C . LYS B 1 128 ? 1.118 19.422 -8.336 1 85.56 128 LYS B C 1
ATOM 4215 O O . LYS B 1 128 ? 0.071 19.906 -7.902 1 85.56 128 LYS B O 1
ATOM 4220 N N . GLN B 1 129 ? 1.183 18.922 -9.516 1 88.94 129 GLN B N 1
ATOM 4221 C CA . GLN B 1 129 ? 0.016 18.844 -10.391 1 88.94 129 GLN B CA 1
ATOM 4222 C C . GLN B 1 129 ? -1.109 18.047 -9.734 1 88.94 129 GLN B C 1
ATOM 4224 O O . GLN B 1 129 ? -2.287 18.375 -9.898 1 88.94 129 GLN B O 1
ATOM 4229 N N . LEU B 1 130 ? -0.755 16.969 -9.055 1 94.06 130 LEU B N 1
ATOM 4230 C CA . LEU B 1 130 ? -1.764 16.203 -8.344 1 94.06 130 LEU B CA 1
ATOM 4231 C C . LEU B 1 130 ? -2.352 17 -7.188 1 94.06 130 LEU B C 1
ATOM 4233 O O . LEU B 1 130 ? -3.566 17 -6.973 1 94.06 130 LEU B O 1
ATOM 4237 N N . ARG B 1 131 ? -1.511 17.75 -6.445 1 90.44 131 ARG B N 1
ATOM 4238 C CA . ARG B 1 131 ? -1.963 18.609 -5.352 1 90.44 131 ARG B CA 1
ATOM 4239 C C . ARG B 1 131 ? -2.887 19.703 -5.859 1 90.44 131 ARG B C 1
ATOM 4241 O O . ARG B 1 131 ? -3.879 20.047 -5.211 1 90.44 131 ARG B O 1
ATOM 4248 N N . ASP B 1 132 ? -2.557 20.219 -6.988 1 86.06 132 ASP B N 1
ATOM 4249 C CA . ASP B 1 132 ? -3.375 21.281 -7.586 1 86.06 132 ASP B CA 1
ATOM 4250 C C . ASP B 1 132 ? -4.785 20.781 -7.879 1 86.06 132 ASP B C 1
ATOM 4252 O O . ASP B 1 132 ? -5.766 21.484 -7.652 1 86.06 132 ASP B O 1
ATOM 4256 N N . ILE B 1 133 ? -4.926 19.594 -8.359 1 93.69 133 ILE B N 1
ATOM 4257 C CA . ILE B 1 133 ? -6.23 19 -8.633 1 93.69 133 ILE B CA 1
ATOM 4258 C C . ILE B 1 133 ? -7.035 18.906 -7.336 1 93.69 133 ILE B C 1
ATOM 4260 O O . ILE B 1 133 ? -8.203 19.297 -7.301 1 93.69 133 ILE B O 1
ATOM 4264 N N . LEU B 1 134 ? -6.426 18.484 -6.305 1 93.88 134 LEU B N 1
ATOM 4265 C CA . LEU B 1 134 ? -7.113 18.297 -5.031 1 93.88 134 LEU B CA 1
ATOM 4266 C C . LEU B 1 134 ? -7.488 19.656 -4.422 1 93.88 134 LEU B C 1
ATOM 4268 O O . LEU B 1 134 ? -8.57 19.797 -3.84 1 93.88 134 LEU B O 1
ATOM 4272 N N . ASP B 1 135 ? -6.602 20.594 -4.562 1 86.69 135 ASP B N 1
ATOM 4273 C CA . ASP B 1 135 ? -6.895 21.953 -4.086 1 86.69 135 ASP B CA 1
ATOM 4274 C C . ASP B 1 135 ? -8.133 22.516 -4.777 1 86.69 135 ASP B C 1
ATOM 4276 O O . ASP B 1 135 ? -8.984 23.125 -4.129 1 86.69 135 ASP B O 1
ATOM 4280 N N . GLU B 1 136 ? -8.148 22.328 -6.043 1 86.94 136 GLU B N 1
ATOM 4281 C CA . GLU B 1 136 ? -9.297 22.797 -6.812 1 86.94 136 GLU B CA 1
ATOM 4282 C C . GLU B 1 136 ? -10.586 22.109 -6.355 1 86.94 136 GLU B C 1
ATOM 4284 O O . GLU B 1 136 ? -11.617 22.75 -6.176 1 86.94 136 GLU B O 1
ATOM 4289 N N . ARG B 1 137 ? -10.531 20.906 -6.156 1 92.88 137 ARG B N 1
ATOM 4290 C CA . ARG B 1 137 ? -11.711 20.156 -5.742 1 92.88 137 ARG B CA 1
ATOM 4291 C C . ARG B 1 137 ? -12.133 20.531 -4.328 1 92.88 137 ARG B C 1
ATOM 4293 O O . ARG B 1 137 ? -13.328 20.531 -4.012 1 92.88 137 ARG B O 1
ATOM 4300 N N . GLU B 1 138 ? -11.188 20.734 -3.51 1 90.44 138 GLU B N 1
ATOM 4301 C CA . GLU B 1 138 ? -11.508 21.203 -2.164 1 90.44 138 GLU B CA 1
ATOM 4302 C C . GLU B 1 138 ? -12.227 22.547 -2.205 1 90.44 138 GLU B C 1
ATOM 4304 O O . GLU B 1 138 ? -13.203 22.766 -1.483 1 90.44 138 GLU B O 1
ATOM 4309 N N . ALA B 1 139 ? -11.766 23.422 -3.018 1 83.75 139 ALA B N 1
ATOM 4310 C CA . ALA B 1 139 ? -12.383 24.719 -3.178 1 83.75 139 ALA B CA 1
ATOM 4311 C C . ALA B 1 139 ? -13.828 24.594 -3.658 1 83.75 139 ALA B C 1
ATOM 4313 O O . ALA B 1 139 ? -14.688 25.406 -3.295 1 83.75 139 ALA B O 1
ATOM 4314 N N . GLU B 1 140 ? -14.07 23.562 -4.41 1 88.69 140 GLU B N 1
ATOM 4315 C CA . GLU B 1 140 ? -15.406 23.328 -4.957 1 88.69 140 GLU B CA 1
ATOM 4316 C C . GLU B 1 140 ? -16.281 22.562 -3.965 1 88.69 140 GLU B C 1
ATOM 4318 O O . GLU B 1 140 ? -17.453 22.312 -4.234 1 88.69 140 GLU B O 1
ATOM 4323 N N . GLY B 1 141 ? -15.695 22.156 -2.9 1 91.62 141 GLY B N 1
ATOM 4324 C CA . GLY B 1 141 ? -16.453 21.438 -1.882 1 91.62 141 GLY B CA 1
ATOM 4325 C C . GLY B 1 141 ? -16.609 19.969 -2.197 1 91.62 141 GLY B C 1
ATOM 4326 O O . GLY B 1 141 ? -17.5 19.297 -1.648 1 91.62 141 GLY B O 1
ATOM 4327 N N . GLN B 1 142 ? -15.758 19.422 -3.076 1 95 142 GLN B N 1
ATOM 4328 C CA . GLN B 1 142 ? -15.914 18.062 -3.551 1 95 142 GLN B CA 1
ATOM 4329 C C . GLN B 1 142 ? -14.883 17.125 -2.926 1 95 142 GLN B C 1
ATOM 4331 O O . GLN B 1 142 ? -14.961 15.914 -3.072 1 95 142 GLN B O 1
ATOM 4336 N N . PHE B 1 143 ? -13.969 17.75 -2.207 1 96.44 143 PHE B N 1
ATOM 4337 C CA . PHE B 1 143 ? -12.859 17 -1.621 1 96.44 143 PHE B CA 1
ATOM 4338 C C . PHE B 1 143 ? -12.539 17.5 -0.221 1 96.44 143 PHE B C 1
ATOM 4340 O O . PHE B 1 143 ? -12.617 18.703 0.038 1 96.44 143 PHE B O 1
ATOM 4347 N N . GLY B 1 144 ? -12.297 16.609 0.66 1 96.44 144 GLY B N 1
ATOM 4348 C CA . GLY B 1 144 ? -11.812 16.922 1.997 1 96.44 144 GLY B CA 1
ATOM 4349 C C . GLY B 1 144 ? -10.711 15.984 2.457 1 96.44 144 GLY B C 1
ATOM 4350 O O . GLY B 1 144 ? -10.539 14.891 1.909 1 96.44 144 GLY B O 1
ATOM 4351 N N . TRP B 1 145 ? -9.922 16.422 3.434 1 97.88 145 TRP B N 1
ATOM 4352 C CA . TRP B 1 145 ? -8.852 15.562 3.936 1 97.88 145 TRP B CA 1
ATOM 4353 C C . TRP B 1 145 ? -8.617 15.805 5.426 1 97.88 145 TRP B C 1
ATOM 4355 O O . TRP B 1 145 ? -9 16.844 5.961 1 97.88 145 TRP B O 1
ATOM 4365 N N . THR B 1 146 ? -8.117 14.828 6.078 1 98.38 146 THR B N 1
ATOM 4366 C CA . THR B 1 146 ? -7.68 14.898 7.465 1 98.38 146 THR B CA 1
ATOM 4367 C C . THR B 1 146 ? -6.457 14.016 7.691 1 98.38 146 THR B C 1
ATOM 4369 O O . THR B 1 146 ? -6.121 13.18 6.844 1 98.38 146 THR B O 1
ATOM 4372 N N . LEU B 1 147 ? -5.695 14.289 8.688 1 98.62 147 LEU B N 1
ATOM 4373 C CA . LEU B 1 147 ? -4.523 13.477 9.008 1 98.62 147 LEU B CA 1
ATOM 4374 C C . LEU B 1 147 ? -4.285 13.438 10.516 1 98.62 147 LEU B C 1
ATOM 4376 O O . LEU B 1 147 ? -4.812 14.281 11.25 1 98.62 147 LEU B O 1
ATOM 4380 N N . CYS B 1 148 ? -3.613 12.453 10.922 1 98.69 148 CYS B N 1
ATOM 4381 C CA . CYS B 1 148 ? -3.215 12.328 12.32 1 98.69 148 CYS B CA 1
ATOM 4382 C C . CYS B 1 148 ? -1.861 11.641 12.445 1 98.69 148 CYS B C 1
ATOM 4384 O O . CYS B 1 148 ? -1.246 11.289 11.438 1 98.69 148 CYS B O 1
ATOM 4386 N N . LEU B 1 149 ? -1.377 11.641 13.641 1 98.44 149 LEU B N 1
ATOM 4387 C CA . LEU B 1 149 ? -0.096 11.031 13.969 1 98.44 149 LEU B CA 1
ATOM 4388 C C . LEU B 1 149 ? -0.278 9.914 15 1 98.44 149 LEU B C 1
ATOM 4390 O O . LEU B 1 149 ? -1.044 10.062 15.953 1 98.44 149 LEU B O 1
ATOM 4394 N N . LEU B 1 150 ? 0.29 8.836 14.711 1 98.56 150 LEU B N 1
ATOM 4395 C CA . LEU B 1 150 ? 0.339 7.754 15.695 1 98.56 150 LEU B CA 1
ATOM 4396 C C . LEU B 1 150 ? 1.735 7.629 16.297 1 98.56 150 LEU B C 1
ATOM 4398 O O . LEU B 1 150 ? 2.725 7.988 15.648 1 98.56 150 LEU B O 1
ATOM 4402 N N . PRO B 1 151 ? 1.823 7.086 17.547 1 98.25 151 PRO B N 1
ATOM 4403 C CA . PRO B 1 151 ? 3.129 6.969 18.203 1 98.25 151 PRO B CA 1
ATOM 4404 C C . PRO B 1 151 ? 4.008 5.891 17.578 1 98.25 151 PRO B C 1
ATOM 4406 O O . PRO B 1 151 ? 3.508 4.832 17.172 1 98.25 151 PRO B O 1
ATOM 4409 N N . THR B 1 152 ? 5.238 6.188 17.406 1 97.69 152 THR B N 1
ATOM 4410 C CA . THR B 1 152 ? 6.254 5.207 17.031 1 97.69 152 THR B CA 1
ATOM 4411 C C . THR B 1 152 ? 7.48 5.324 17.938 1 97.69 152 THR B C 1
ATOM 4413 O O . THR B 1 152 ? 7.703 6.363 18.547 1 97.69 152 THR B O 1
ATOM 4416 N N . GLU B 1 153 ? 8.328 4.242 17.984 1 97.19 153 GLU B N 1
ATOM 4417 C CA . GLU B 1 153 ? 9.578 4.277 18.734 1 97.19 153 GLU B CA 1
ATOM 4418 C C . GLU B 1 153 ? 10.523 5.344 18.172 1 97.19 153 GLU B C 1
ATOM 4420 O O . GLU B 1 153 ? 11.219 6.016 18.938 1 97.19 153 GLU B O 1
ATOM 4425 N N . GLU B 1 154 ? 10.516 5.512 16.891 1 96.75 154 GLU B N 1
ATOM 4426 C CA . GLU B 1 154 ? 11.352 6.496 16.219 1 96.75 154 GLU B CA 1
ATOM 4427 C C . GLU B 1 154 ? 11.008 7.914 16.672 1 96.75 154 GLU B C 1
ATOM 4429 O O . GLU B 1 154 ? 11.898 8.695 17.016 1 96.75 154 GLU B O 1
ATOM 4434 N N . LEU B 1 155 ? 9.766 8.219 16.672 1 97.44 155 LEU B N 1
ATOM 4435 C CA . LEU B 1 155 ? 9.312 9.531 17.094 1 97.44 155 LEU B CA 1
ATOM 4436 C C . LEU B 1 155 ? 9.648 9.766 18.562 1 97.44 155 LEU B C 1
ATOM 4438 O O . LEU B 1 155 ? 10.188 10.82 18.922 1 97.44 155 LEU B O 1
ATOM 4442 N N . ALA B 1 156 ? 9.352 8.789 19.391 1 98.12 156 ALA B N 1
ATOM 4443 C CA . ALA B 1 156 ? 9.617 8.906 20.828 1 98.12 156 ALA B CA 1
ATOM 4444 C C . ALA B 1 156 ? 11.094 9.148 21.094 1 98.12 156 ALA B C 1
ATOM 4446 O O . ALA B 1 156 ? 11.461 10.047 21.844 1 98.12 156 ALA B O 1
ATOM 4447 N N . ALA B 1 157 ? 11.93 8.383 20.438 1 97.38 157 ALA B N 1
ATOM 4448 C CA . ALA B 1 157 ? 13.375 8.5 20.625 1 97.38 157 ALA B CA 1
ATOM 4449 C C . ALA B 1 157 ? 13.875 9.883 20.219 1 97.38 157 ALA B C 1
ATOM 4451 O O . ALA B 1 157 ? 14.664 10.5 20.953 1 97.38 157 ALA B O 1
ATOM 4452 N N . ASN B 1 158 ? 13.398 10.391 19.109 1 96.56 158 ASN B N 1
ATOM 4453 C CA . ASN B 1 158 ? 13.875 11.672 18.609 1 96.56 158 ASN B CA 1
ATOM 4454 C C . ASN B 1 158 ? 13.273 12.836 19.406 1 96.56 158 ASN B C 1
ATOM 4456 O O . ASN B 1 158 ? 13.797 13.953 19.359 1 96.56 158 ASN B O 1
ATOM 4460 N N . ALA B 1 159 ? 12.234 12.602 20.094 1 97.31 159 ALA B N 1
ATOM 4461 C CA . ALA B 1 159 ? 11.633 13.609 20.969 1 97.31 159 ALA B CA 1
ATOM 4462 C C . ALA B 1 159 ? 12.25 13.57 22.359 1 97.31 159 ALA B C 1
ATOM 4464 O O . ALA B 1 159 ? 11.938 14.406 23.203 1 97.31 159 ALA B O 1
ATOM 4465 N N . GLY B 1 160 ? 13.125 12.555 22.578 1 97.06 160 GLY B N 1
ATOM 4466 C CA . GLY B 1 160 ? 13.703 12.375 23.891 1 97.06 160 GLY B CA 1
ATOM 4467 C C . GLY B 1 160 ? 12.703 11.852 24.922 1 97.06 160 GLY B C 1
ATOM 4468 O O . GLY B 1 160 ? 12.789 12.188 26.094 1 97.06 160 GLY B O 1
ATOM 4469 N N . LEU B 1 161 ? 11.727 11.117 24.469 1 98.31 161 LEU B N 1
ATOM 4470 C CA . LEU B 1 161 ? 10.68 10.555 25.312 1 98.31 161 LEU B CA 1
ATOM 4471 C C . LEU B 1 161 ? 10.672 9.031 25.25 1 98.31 161 LEU B C 1
ATOM 4473 O O . LEU B 1 161 ? 11.156 8.453 24.266 1 98.31 161 LEU B O 1
ATOM 4477 N N . SER B 1 162 ? 10.156 8.406 26.344 1 98.12 162 SER B N 1
ATOM 4478 C CA . SER B 1 162 ? 9.805 7 26.203 1 98.12 162 SER B CA 1
ATOM 4479 C C . SER B 1 162 ? 8.586 6.82 25.312 1 98.12 162 SER B C 1
ATOM 4481 O O . SER B 1 162 ? 7.824 7.766 25.094 1 98.12 162 SER B O 1
ATOM 4483 N N . ILE B 1 163 ? 8.391 5.668 24.781 1 97.94 163 ILE B N 1
ATOM 4484 C CA . ILE B 1 163 ? 7.238 5.395 23.938 1 97.94 163 ILE B CA 1
ATOM 4485 C C . ILE B 1 163 ? 5.953 5.586 24.734 1 97.94 163 ILE B C 1
ATOM 4487 O O . ILE B 1 163 ? 4.938 6.035 24.203 1 97.94 163 ILE B O 1
ATOM 4491 N N . GLU B 1 164 ? 5.973 5.262 26.031 1 97.88 164 GLU B N 1
ATOM 4492 C CA . GLU B 1 164 ? 4.812 5.449 26.906 1 97.88 164 GLU B CA 1
ATOM 4493 C C . GLU B 1 164 ? 4.477 6.93 27.062 1 97.88 164 GLU B C 1
ATOM 4495 O O . GLU B 1 164 ? 3.312 7.32 26.969 1 97.88 164 GLU B O 1
ATOM 4500 N N . GLU B 1 165 ? 5.492 7.703 27.281 1 98.19 165 GLU B N 1
ATOM 4501 C CA . GLU B 1 165 ? 5.301 9.141 27.422 1 98.19 165 GLU B CA 1
ATOM 4502 C C . GLU B 1 165 ? 4.789 9.766 26.125 1 98.19 165 GLU B C 1
ATOM 4504 O O . GLU B 1 165 ? 3.91 10.633 26.156 1 98.19 165 GLU B O 1
ATOM 4509 N N . TYR B 1 166 ? 5.383 9.344 25.047 1 98.5 166 TYR B N 1
ATOM 4510 C CA . TYR B 1 166 ? 4.977 9.852 23.734 1 98.5 166 TYR B CA 1
ATOM 4511 C C . TYR B 1 166 ? 3.516 9.523 23.453 1 98.5 166 TYR B C 1
ATOM 4513 O O . TYR B 1 166 ? 2.752 10.383 23.016 1 98.5 166 TYR B O 1
ATOM 4521 N N . THR B 1 167 ? 3.139 8.281 23.719 1 98.5 167 THR B N 1
ATOM 4522 C CA . THR B 1 167 ? 1.769 7.824 23.516 1 98.5 167 THR B CA 1
ATOM 4523 C C . THR B 1 167 ? 0.8 8.609 24.391 1 98.5 167 THR B C 1
ATOM 4525 O O . THR B 1 167 ? -0.276 9.008 23.938 1 98.5 167 THR B O 1
ATOM 4528 N N . ALA B 1 168 ? 1.195 8.836 25.594 1 98.31 168 ALA B N 1
ATOM 4529 C CA . ALA B 1 168 ? 0.364 9.602 26.516 1 98.31 168 ALA B CA 1
ATOM 4530 C C . ALA B 1 168 ? 0.121 11.016 26 1 98.31 168 ALA B C 1
ATOM 4532 O O . ALA B 1 168 ? -0.968 11.57 26.172 1 98.31 168 ALA B O 1
ATOM 4533 N N . GLN B 1 169 ? 1.118 11.625 25.406 1 98.25 169 GLN B N 1
ATOM 4534 C CA . GLN B 1 169 ? 0.973 12.969 24.844 1 98.25 169 GLN B CA 1
ATOM 4535 C C . GLN B 1 169 ? 0.001 12.977 23.672 1 98.25 169 GLN B C 1
ATOM 4537 O O . GLN B 1 169 ? -0.75 13.93 23.484 1 98.25 169 GLN B O 1
ATOM 4542 N N . ILE B 1 170 ? 0.061 11.953 22.828 1 98.56 170 ILE B N 1
ATOM 4543 C CA . ILE B 1 170 ? -0.876 11.852 21.719 1 98.56 170 ILE B CA 1
ATOM 4544 C C . ILE B 1 170 ? -2.303 11.742 22.25 1 98.56 170 ILE B C 1
ATOM 4546 O O . ILE B 1 170 ? -3.203 12.438 21.781 1 98.56 170 ILE B O 1
ATOM 4550 N N . ILE B 1 171 ? -2.465 10.867 23.266 1 98.62 171 ILE B N 1
ATOM 4551 C CA . ILE B 1 171 ? -3.775 10.656 23.859 1 98.62 171 ILE B CA 1
ATOM 4552 C C . ILE B 1 171 ? -4.305 11.977 24.422 1 98.62 171 ILE B C 1
ATOM 4554 O O . ILE B 1 171 ? -5.457 12.344 24.172 1 98.62 171 ILE B O 1
ATOM 4558 N N . LYS B 1 172 ? -3.451 12.68 25.062 1 98.12 172 LYS B N 1
ATOM 4559 C CA . LYS B 1 172 ? -3.822 13.953 25.672 1 98.12 172 LYS B CA 1
ATOM 4560 C C . LYS B 1 172 ? -4.145 15 24.625 1 98.12 172 LYS B C 1
ATOM 4562 O O . LYS B 1 172 ? -5.176 15.672 24.688 1 98.12 172 LYS B O 1
ATOM 4567 N N . ALA B 1 173 ? -3.328 15.102 23.672 1 98.44 173 ALA B N 1
ATOM 4568 C CA . ALA B 1 173 ? -3.438 16.141 22.641 1 98.44 173 ALA B CA 1
ATOM 4569 C C . ALA B 1 173 ? -4.688 15.945 21.797 1 98.44 173 ALA B C 1
ATOM 4571 O O . ALA B 1 173 ? -5.316 16.922 21.375 1 98.44 173 ALA B O 1
ATOM 4572 N N . CYS B 1 174 ? -5.082 14.688 21.594 1 98.62 174 CYS B N 1
ATOM 4573 C CA . CYS B 1 174 ? -6.199 14.391 20.703 1 98.62 174 CYS B CA 1
ATOM 4574 C C . CYS B 1 174 ? -7.469 14.102 21.484 1 98.62 174 CYS B C 1
ATOM 4576 O O . CYS B 1 174 ? -8.477 13.672 20.922 1 98.62 174 CYS B O 1
ATOM 4578 N N . TYR B 1 175 ? -7.371 14.32 22.828 1 98.56 175 TYR B N 1
ATOM 4579 C CA . TYR B 1 175 ? -8.492 14.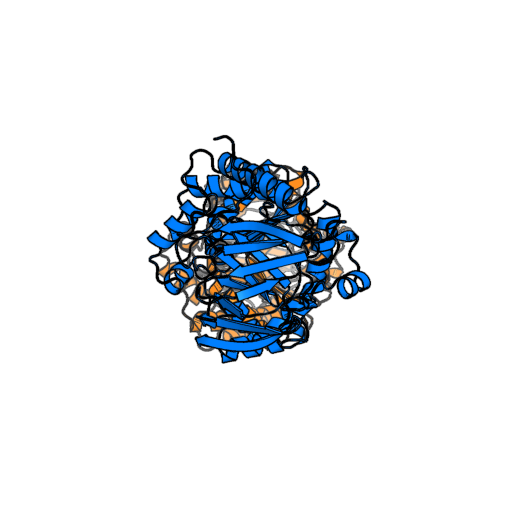18 23.75 1 98.56 175 TYR B CA 1
ATOM 4580 C C . TYR B 1 175 ? -9.047 12.758 23.719 1 98.56 175 TYR B C 1
ATOM 4582 O O . TYR B 1 175 ? -10.258 12.555 23.859 1 98.56 175 TYR B O 1
ATOM 4590 N N . LEU B 1 176 ? -8.219 11.781 23.531 1 98.56 176 LEU B N 1
ATOM 4591 C CA . LEU B 1 176 ? -8.664 10.398 23.422 1 98.56 176 LEU B CA 1
ATOM 4592 C C . LEU B 1 176 ? -8.938 9.812 24.812 1 98.56 176 LEU B C 1
ATOM 4594 O O . LEU B 1 176 ? -9.445 8.695 24.922 1 98.56 176 LEU B O 1
ATOM 4598 N N . ASP B 1 177 ? -8.57 10.531 25.812 1 98 177 ASP B N 1
ATOM 4599 C CA . ASP B 1 177 ? -8.867 10.125 27.188 1 98 177 ASP B CA 1
ATOM 4600 C C . ASP B 1 177 ? -10.266 10.586 27.609 1 98 177 ASP B C 1
ATOM 4602 O O . ASP B 1 177 ? -10.758 10.203 28.672 1 98 177 ASP B O 1
ATOM 4606 N N . SER B 1 178 ? -10.898 11.406 26.797 1 98.06 178 SER B N 1
ATOM 4607 C CA . SER B 1 178 ? -12.266 11.852 27.062 1 98.06 178 SER B CA 1
ATOM 4608 C C . SER B 1 178 ? -13.273 10.75 26.734 1 98.06 178 SER B C 1
ATOM 4610 O O . SER B 1 178 ? -13.047 9.945 25.828 1 98.06 178 SER B O 1
ATOM 4612 N N . PRO B 1 179 ? -14.422 10.727 27.484 1 97.81 179 PRO B N 1
ATOM 4613 C CA . PRO B 1 179 ? -15.484 9.781 27.125 1 97.81 179 PRO B CA 1
ATOM 4614 C C . PRO B 1 179 ? -16.078 10.055 25.734 1 97.81 179 PRO B C 1
ATOM 4616 O O . PRO B 1 179 ? -16.547 9.133 25.078 1 97.81 179 PRO B O 1
ATOM 4619 N N . ASP B 1 180 ? -15.992 11.336 25.312 1 98.38 180 ASP B N 1
ATOM 4620 C CA . ASP B 1 180 ? -16.516 11.719 24.016 1 98.38 180 ASP B CA 1
ATOM 4621 C C . ASP B 1 180 ? -15.602 12.727 23.328 1 98.38 180 ASP B C 1
ATOM 4623 O O . ASP B 1 180 ? -15.898 13.922 23.281 1 98.38 180 ASP B O 1
ATOM 4627 N N . PRO B 1 181 ? -14.547 12.227 22.703 1 98.62 181 PRO B N 1
ATOM 4628 C CA . PRO B 1 181 ? -13.586 13.125 22.078 1 98.62 181 PRO B CA 1
ATOM 4629 C C . PRO B 1 181 ? -14.211 13.984 20.984 1 98.62 181 PRO B C 1
ATOM 4631 O O . PRO B 1 181 ? -13.805 15.133 20.781 1 98.62 181 PRO B O 1
ATOM 4634 N N . VAL B 1 182 ? -15.188 13.492 20.312 1 98.62 182 VAL B N 1
ATOM 4635 C CA . VAL B 1 182 ? -15.828 14.25 19.25 1 98.62 182 VAL B CA 1
ATOM 4636 C C . VAL B 1 182 ? -16.516 15.484 19.828 1 98.62 182 VAL B C 1
ATOM 4638 O O . VAL B 1 182 ? -16.422 16.578 19.266 1 98.62 182 VAL B O 1
ATOM 4641 N N . ALA B 1 183 ? -17.156 15.305 20.953 1 98.38 183 ALA B N 1
ATOM 4642 C CA . ALA B 1 183 ? -17.797 16.438 21.625 1 98.38 183 ALA B CA 1
ATOM 4643 C C . ALA B 1 183 ? -16.766 17.469 22.062 1 98.38 183 ALA B C 1
ATOM 4645 O O . ALA B 1 183 ? -17.031 18.672 22.016 1 98.38 183 ALA B O 1
ATOM 4646 N N . GLU B 1 184 ? -15.625 17.016 22.531 1 98.12 184 GLU B N 1
ATOM 4647 C CA . GLU B 1 184 ? -14.547 17.922 22.891 1 98.12 184 GLU B CA 1
ATOM 4648 C C . GLU B 1 184 ? -14.07 18.734 21.688 1 98.12 184 GLU B C 1
ATOM 4650 O O . GLU B 1 184 ? -13.875 19.953 21.797 1 98.12 184 GLU B O 1
ATOM 4655 N N . TRP B 1 185 ? -13.914 18.109 20.594 1 98.31 185 TRP B N 1
ATOM 4656 C CA . TRP B 1 185 ? -13.438 18.781 19.406 1 98.31 185 TRP B CA 1
ATOM 4657 C C . TRP B 1 185 ? -14.484 19.75 18.859 1 98.31 185 TRP B C 1
ATOM 4659 O O . TRP B 1 185 ? -14.141 20.828 18.344 1 98.31 185 TRP B O 1
ATOM 4669 N N . GLU B 1 186 ? -15.758 19.391 19 1 97.88 186 GLU B N 1
ATOM 4670 C CA . GLU B 1 186 ? -16.812 20.328 18.625 1 97.88 186 GLU B CA 1
ATOM 4671 C C . GLU B 1 186 ? -16.766 21.594 19.484 1 97.88 186 GLU B C 1
ATOM 4673 O O . GLU B 1 186 ? -16.938 22.703 18.953 1 97.88 186 GLU B O 1
ATOM 4678 N N . ARG B 1 187 ? -16.578 21.391 20.719 1 96.94 187 ARG B N 1
ATOM 4679 C CA . ARG B 1 187 ? -16.469 22.516 21.625 1 96.94 187 ARG B CA 1
ATOM 4680 C C . ARG B 1 187 ? -15.297 23.422 21.25 1 96.94 187 ARG B C 1
ATOM 4682 O O . ARG B 1 187 ? -15.438 24.641 21.188 1 96.94 187 ARG B O 1
ATOM 4689 N N . ILE B 1 188 ? -14.188 22.812 20.984 1 97.19 188 ILE B N 1
ATOM 4690 C CA . ILE B 1 188 ? -12.992 23.562 20.594 1 97.19 188 ILE B CA 1
ATOM 4691 C C . ILE B 1 188 ? -13.25 24.297 19.281 1 97.19 188 ILE B C 1
ATOM 4693 O O . ILE B 1 188 ? -12.898 25.484 19.156 1 97.19 188 ILE B O 1
ATOM 4697 N N . TYR B 1 189 ? -13.883 23.625 18.375 1 97.06 189 TYR B N 1
ATOM 4698 C CA . TYR B 1 189 ? -14.219 24.203 17.078 1 97.06 189 TYR B CA 1
ATOM 4699 C C . TYR B 1 189 ? -15.086 25.438 17.25 1 97.06 189 TYR B C 1
ATOM 4701 O O . TYR B 1 189 ? -14.828 26.469 16.625 1 97.06 189 TYR B O 1
ATOM 4709 N N . GLU B 1 190 ? -16.047 25.391 18.125 1 96.12 190 GLU B N 1
ATOM 4710 C CA . GLU B 1 190 ? -16.969 26.5 18.344 1 96.12 190 GLU B CA 1
ATOM 4711 C C . GLU B 1 190 ? -16.266 27.656 19.047 1 96.12 190 GLU B C 1
ATOM 4713 O O . GLU B 1 190 ? -16.453 28.812 18.688 1 96.12 190 GLU B O 1
ATOM 4718 N N . GLN B 1 191 ? -15.508 27.328 20.031 1 95.44 191 GLN B N 1
ATOM 4719 C CA . GLN B 1 191 ? -14.797 28.375 20.766 1 95.44 191 GLN B CA 1
ATOM 4720 C C . GLN B 1 191 ? -13.773 29.078 19.875 1 95.44 191 GLN B C 1
ATOM 4722 O O . GLN B 1 191 ? -13.641 30.297 19.922 1 95.44 191 GLN B O 1
ATOM 4727 N N . ALA B 1 192 ? -13.055 28.312 19.141 1 95.75 192 ALA B N 1
ATOM 4728 C CA . ALA B 1 192 ? -12.109 28.891 18.188 1 95.75 192 ALA B CA 1
ATOM 4729 C C . ALA B 1 192 ? -12.828 29.781 17.172 1 95.75 192 ALA B C 1
ATOM 4731 O O . ALA B 1 192 ? -12.289 30.797 16.734 1 95.75 192 ALA B O 1
ATOM 4732 N N . GLY B 1 193 ? -14.023 29.359 16.781 1 95.75 193 GLY B N 1
ATOM 4733 C CA . GLY B 1 193 ? -14.828 30.156 15.875 1 95.75 193 GLY B CA 1
ATOM 4734 C C . GLY B 1 193 ? -15.125 31.547 16.406 1 95.75 193 GLY B C 1
ATOM 4735 O O . GLY B 1 193 ? -15.094 32.531 15.648 1 95.75 193 GLY B O 1
ATOM 4736 N N . ARG B 1 194 ? -15.383 31.609 17.672 1 95.75 194 ARG B N 1
ATOM 4737 C CA . ARG B 1 194 ? -15.664 32.906 18.297 1 95.75 194 ARG B CA 1
ATOM 4738 C C . ARG B 1 194 ? -14.414 33.781 18.297 1 95.75 194 ARG B C 1
ATOM 4740 O O . ARG B 1 194 ? -14.5 35 18.047 1 95.75 194 ARG B O 1
ATOM 4747 N N . ILE B 1 195 ? -13.344 33.188 18.578 1 96.69 195 ILE B N 1
ATOM 4748 C CA . ILE B 1 195 ? -12.086 33.938 18.578 1 96.69 195 ILE B CA 1
ATOM 4749 C C . ILE B 1 195 ? -11.773 34.438 17.172 1 96.69 195 ILE B C 1
ATOM 4751 O O . ILE B 1 195 ? -11.406 35.594 16.984 1 96.69 195 ILE B O 1
ATOM 4755 N N . LYS B 1 196 ? -11.922 33.594 16.172 1 96.88 196 LYS B N 1
ATOM 4756 C CA . LYS B 1 196 ? -11.672 33.969 14.789 1 96.88 196 LYS B CA 1
ATOM 4757 C C . LYS B 1 196 ? -12.578 35.125 14.359 1 96.88 196 LYS B C 1
ATOM 4759 O O . LYS B 1 196 ? -12.133 36.031 13.688 1 96.88 196 LYS B O 1
ATOM 4764 N N . SER B 1 197 ? -13.844 35 14.773 1 96.69 197 SER B N 1
ATOM 4765 C CA . SER B 1 197 ? -14.781 36.062 14.453 1 96.69 197 SER B CA 1
ATOM 4766 C C . SER B 1 197 ? -14.32 37.406 15.031 1 96.69 197 SER B C 1
ATOM 4768 O O . SER B 1 197 ? -14.406 38.438 14.375 1 96.69 197 SER B O 1
ATOM 4770 N N . TRP B 1 198 ? -13.891 37.344 16.219 1 97.06 198 TRP B N 1
ATOM 4771 C CA . TRP B 1 198 ? -13.383 38.531 16.875 1 97.06 198 TRP B CA 1
ATOM 4772 C C . TRP B 1 198 ? -12.148 39.062 16.141 1 97.06 198 TRP B C 1
ATOM 4774 O O . TRP B 1 198 ? -12.078 40.25 15.812 1 97.06 198 TRP B O 1
ATOM 4784 N N . LEU B 1 199 ? -11.195 38.25 15.875 1 97.69 199 LEU B N 1
ATOM 4785 C CA . LEU B 1 199 ? -9.969 38.625 15.18 1 97.69 199 LEU B CA 1
ATOM 4786 C C . LEU B 1 199 ? -10.289 39.25 13.82 1 97.69 199 LEU B C 1
ATOM 4788 O O . LEU B 1 199 ? -9.711 40.25 13.43 1 97.69 199 LEU B O 1
ATOM 4792 N N . ASN B 1 200 ? -11.203 38.656 13.141 1 97.5 200 ASN B N 1
ATOM 4793 C CA . ASN B 1 200 ? -11.531 39.031 11.781 1 97.5 200 ASN B CA 1
ATOM 4794 C C . ASN B 1 200 ? -12.375 40.312 11.758 1 97.5 200 ASN B C 1
ATOM 4796 O O . ASN B 1 200 ? -12.555 40.938 10.711 1 97.5 200 ASN B O 1
ATOM 4800 N N . SER B 1 201 ? -12.93 40.688 12.883 1 96.5 201 SER B N 1
ATOM 4801 C CA . SER B 1 201 ? -13.711 41.906 12.977 1 96.5 201 SER B CA 1
ATOM 4802 C C . SER B 1 201 ? -12.812 43.125 13.125 1 96.5 201 SER B C 1
ATOM 4804 O O . SER B 1 201 ? -13.258 44.281 12.961 1 96.5 201 SER B O 1
ATOM 4806 N N . LEU B 1 202 ? -11.555 42.906 13.43 1 96.5 202 LEU B N 1
ATOM 4807 C CA . LEU B 1 202 ? -10.617 44 13.688 1 96.5 202 LEU B CA 1
ATOM 4808 C C . LEU B 1 202 ? -10.008 44.5 12.391 1 96.5 202 LEU B C 1
ATOM 4810 O O . LEU B 1 202 ? -9.695 43.719 11.492 1 96.5 202 LEU B O 1
ATOM 4814 N N . ASP B 1 203 ? -9.938 45.781 12.289 1 97.12 203 ASP B N 1
ATOM 4815 C CA . ASP B 1 203 ? -9.258 46.406 11.156 1 97.12 203 ASP B CA 1
ATOM 4816 C C . ASP B 1 203 ? -7.781 46.656 11.477 1 97.12 203 ASP B C 1
ATOM 4818 O O . ASP B 1 203 ? -7.387 47.781 11.766 1 97.12 203 ASP B O 1
ATOM 4822 N N . VAL B 1 204 ? -7 45.688 11.266 1 98.06 204 VAL B N 1
ATOM 4823 C CA . VAL B 1 204 ? -5.637 45.656 11.789 1 98.06 204 VAL B CA 1
ATOM 4824 C C . VAL B 1 204 ? -4.676 46.219 10.742 1 98.06 204 VAL B C 1
ATOM 4826 O O . VAL B 1 204 ? -4.738 45.844 9.57 1 98.06 204 VAL B O 1
ATOM 4829 N N . ASP B 1 205 ? -3.807 47.094 11.188 1 98 205 ASP B N 1
ATOM 4830 C CA . ASP B 1 205 ? -2.693 47.594 10.383 1 98 205 ASP B CA 1
ATOM 4831 C C . ASP B 1 205 ? -1.474 46.688 10.523 1 98 205 ASP B C 1
ATOM 4833 O O . ASP B 1 205 ? -0.822 46.344 9.531 1 98 205 ASP B O 1
ATOM 4837 N N . SER B 1 206 ? -1.177 46.344 11.758 1 98.44 206 SER B N 1
ATOM 4838 C CA . SER B 1 206 ? -0.039 45.469 12.016 1 98.44 206 SER B CA 1
ATOM 4839 C C . SER B 1 206 ? -0.178 44.75 13.359 1 98.44 206 SER B C 1
ATOM 4841 O O . SER B 1 206 ? -0.897 45.219 14.242 1 98.44 206 SER B O 1
ATOM 4843 N N . PHE B 1 207 ? 0.455 43.594 13.461 1 98.69 207 PHE B N 1
ATOM 4844 C CA . PHE B 1 207 ? 0.638 42.875 14.719 1 98.69 207 PHE B CA 1
ATOM 4845 C C . PHE B 1 207 ? 2.061 43.062 15.242 1 98.69 207 PHE B C 1
ATOM 4847 O O . PHE B 1 207 ? 3.01 43.125 14.453 1 98.69 207 PHE B O 1
ATOM 4854 N N . HIS B 1 208 ? 2.207 43.156 16.484 1 98.81 208 HIS B N 1
ATOM 4855 C CA . HIS B 1 208 ? 3.51 43.219 17.141 1 98.81 208 HIS B CA 1
ATOM 4856 C C . HIS B 1 208 ? 3.674 42.125 18.172 1 98.81 208 HIS B C 1
ATOM 4858 O O . HIS B 1 208 ? 2.92 42.062 19.141 1 98.81 208 HIS B O 1
ATOM 4864 N N . VAL B 1 209 ? 4.641 41.219 17.922 1 98.62 209 VAL B N 1
ATOM 4865 C CA . VAL B 1 209 ? 4.926 40.094 18.781 1 98.62 209 VAL B CA 1
ATOM 4866 C C . VAL B 1 209 ? 6.16 40.375 19.625 1 98.62 209 VAL B C 1
ATOM 4868 O O . VAL B 1 209 ? 7.242 40.625 19.094 1 98.62 209 VAL B O 1
ATOM 4871 N N . GLN B 1 210 ? 5.992 40.281 20.859 1 98.62 210 GLN B N 1
ATOM 4872 C CA . GLN B 1 210 ? 7.105 40.5 21.781 1 98.62 210 GLN B CA 1
ATOM 4873 C C . GLN B 1 210 ? 7.277 39.344 22.75 1 98.62 210 GLN B C 1
ATOM 4875 O O . GLN B 1 210 ? 6.309 38.875 23.359 1 98.62 210 GLN B O 1
ATOM 4880 N N . SER B 1 211 ? 8.383 38.812 22.828 1 98.12 211 SER B N 1
ATOM 4881 C CA . SER B 1 211 ? 8.828 37.844 23.812 1 98.12 211 SER B CA 1
ATOM 4882 C C . SER B 1 211 ? 10.258 38.094 24.25 1 98.12 211 SER B C 1
ATOM 4884 O O . SER B 1 211 ? 10.812 39.156 23.969 1 98.12 211 SER B O 1
ATOM 4886 N N . ALA B 1 212 ? 10.883 37.156 25.047 1 98.25 212 ALA B N 1
ATOM 4887 C CA . ALA B 1 212 ? 12.242 37.344 25.531 1 98.25 212 ALA B CA 1
ATOM 4888 C C . ALA B 1 212 ? 13.219 37.5 24.359 1 98.25 212 ALA B C 1
ATOM 4890 O O . ALA B 1 212 ? 14.172 38.281 24.453 1 98.25 212 ALA B O 1
ATOM 4891 N N . HIS B 1 213 ? 12.945 36.781 23.281 1 98.25 213 HIS B N 1
ATOM 4892 C CA . HIS B 1 213 ? 13.914 36.781 22.188 1 98.25 213 HIS B CA 1
ATOM 4893 C C . HIS B 1 213 ? 13.25 37.125 20.859 1 98.25 213 HIS B C 1
ATOM 4895 O O . HIS B 1 213 ? 13.859 36.969 19.797 1 98.25 213 HIS B O 1
ATOM 4901 N N . CYS B 1 214 ? 12.008 37.562 20.922 1 97.81 214 CYS B N 1
ATOM 4902 C CA . CYS B 1 214 ? 11.273 37.938 19.719 1 97.81 214 CYS B CA 1
ATOM 4903 C C . CYS B 1 214 ? 10.812 39.375 19.781 1 97.81 214 CYS B C 1
ATOM 4905 O O . CYS B 1 214 ? 10.398 39.844 20.844 1 97.81 214 CYS B O 1
ATOM 4907 N N . ASP B 1 215 ? 10.984 40.125 18.766 1 98.81 215 ASP B N 1
ATOM 4908 C CA . ASP B 1 215 ? 10.438 41.438 18.469 1 98.81 215 ASP B CA 1
ATOM 4909 C C . ASP B 1 215 ? 10.109 41.594 16.984 1 98.81 215 ASP B C 1
ATOM 4911 O O . ASP B 1 215 ? 10.93 42.062 16.203 1 98.81 215 ASP B O 1
ATOM 4915 N N . LEU B 1 216 ? 8.875 41.188 16.688 1 98.75 216 LEU B N 1
ATOM 4916 C CA . LEU B 1 216 ? 8.516 41 15.281 1 98.75 216 LEU B CA 1
ATOM 4917 C C . LEU B 1 216 ? 7.238 41.781 14.945 1 98.75 216 LEU B C 1
ATOM 4919 O O . LEU B 1 216 ? 6.258 41.719 15.688 1 98.75 216 LEU B O 1
ATOM 4923 N N . THR B 1 217 ? 7.242 42.5 13.898 1 98.75 217 THR B N 1
ATOM 4924 C CA . THR B 1 217 ? 6.055 43.125 13.352 1 98.75 217 THR B CA 1
ATOM 4925 C C . THR B 1 217 ? 5.574 42.438 12.094 1 98.75 217 THR B C 1
ATOM 4927 O O . THR B 1 217 ? 6.363 42.156 11.18 1 98.75 217 THR B O 1
ATOM 4930 N N . VAL B 1 218 ? 4.32 42.094 12.086 1 98.62 218 VAL B N 1
ATOM 4931 C CA . VAL B 1 218 ? 3.723 41.406 10.953 1 98.62 218 VAL B CA 1
ATOM 4932 C C . VAL B 1 218 ? 2.557 42.219 10.398 1 98.62 218 VAL B C 1
ATOM 4934 O O . VAL B 1 218 ? 1.671 42.625 11.148 1 98.62 218 VAL B O 1
ATOM 4937 N N . THR B 1 219 ? 2.531 42.438 9.117 1 98.12 219 THR B N 1
ATOM 4938 C CA . THR B 1 219 ? 1.423 43.094 8.438 1 98.12 219 THR B CA 1
ATOM 4939 C C . THR B 1 219 ? 0.483 42.094 7.809 1 98.12 219 THR B C 1
ATOM 4941 O O . THR B 1 219 ? 0.878 41.344 6.91 1 98.12 219 THR B O 1
ATOM 4944 N N . PRO B 1 220 ? -0.741 42.031 8.32 1 97.56 220 PRO B N 1
ATOM 4945 C CA . PRO B 1 220 ? -1.651 41.031 7.762 1 97.56 220 PRO B CA 1
ATOM 4946 C C . PRO B 1 220 ? -1.86 41.188 6.258 1 97.56 220 PRO B C 1
ATOM 4948 O O . PRO B 1 220 ? -1.787 40.219 5.508 1 97.56 220 PRO B O 1
ATOM 4951 N N . GLY B 1 221 ? -2.047 42.406 5.746 1 96.06 221 GLY B N 1
ATOM 4952 C CA . GLY B 1 221 ? -2.305 42.656 4.336 1 96.06 221 GLY B CA 1
ATOM 4953 C C . GLY B 1 221 ? -3.779 42.812 4.02 1 96.06 221 GLY B C 1
ATOM 4954 O O . GLY B 1 221 ? -4.621 42.781 4.918 1 96.06 221 GLY B O 1
ATOM 4955 N N . GLN B 1 222 ? -4.047 42.969 2.705 1 95.19 222 GLN B N 1
ATOM 4956 C CA . GLN B 1 222 ? -5.398 43.25 2.232 1 95.19 222 GLN B CA 1
ATOM 4957 C C . GLN B 1 222 ? -6.242 42 2.168 1 95.19 222 GLN B C 1
ATOM 4959 O O . GLN B 1 222 ? -5.77 40.938 1.703 1 95.19 222 GLN B O 1
ATOM 4964 N N . ASP B 1 223 ? -7.473 42.094 2.674 1 95.69 223 ASP B N 1
ATOM 4965 C CA . ASP B 1 223 ? -8.492 41.062 2.559 1 95.69 223 ASP B CA 1
ATOM 4966 C C . ASP B 1 223 ? -7.977 39.719 3.105 1 95.69 223 ASP B C 1
ATOM 4968 O O . ASP B 1 223 ? -8.07 38.688 2.434 1 95.69 223 ASP B O 1
ATOM 4972 N N . ARG B 1 224 ? -7.402 39.812 4.305 1 97.31 224 ARG B N 1
ATOM 4973 C CA . ARG B 1 224 ? -6.938 38.594 4.98 1 97.31 224 ARG B CA 1
ATOM 4974 C C . ARG B 1 224 ? -7.941 38.156 6.031 1 97.31 224 ARG B C 1
ATOM 4976 O O . ARG B 1 224 ? -8.727 38.938 6.543 1 97.31 224 ARG B O 1
ATOM 4983 N N . GLN B 1 225 ? -7.918 36.906 6.297 1 97.38 225 GLN B N 1
ATOM 4984 C CA . GLN B 1 225 ? -8.719 36.375 7.391 1 97.38 225 GLN B CA 1
ATOM 4985 C C . GLN B 1 225 ? -7.93 35.344 8.211 1 97.38 225 GLN B C 1
ATOM 4987 O O . GLN B 1 225 ? -7.062 34.656 7.684 1 97.38 225 GLN B O 1
ATOM 4992 N N . TRP B 1 226 ? -8.242 35.344 9.508 1 97.69 226 TRP B N 1
ATOM 4993 C CA . TRP B 1 226 ? -7.77 34.281 10.383 1 97.69 226 TRP B CA 1
ATOM 4994 C C . TRP B 1 226 ? -8.555 33 10.148 1 97.69 226 TRP B C 1
ATOM 4996 O O . TRP B 1 226 ? -9.781 33.031 10.062 1 97.69 226 TRP B O 1
ATOM 5006 N N . VAL B 1 227 ? -7.828 31.922 9.977 1 96.44 227 VAL B N 1
ATOM 5007 C CA . VAL B 1 227 ? -8.43 30.594 9.852 1 96.44 227 VAL B CA 1
ATOM 5008 C C . VAL B 1 227 ? -7.77 29.641 10.836 1 96.44 227 VAL B C 1
ATOM 5010 O O . VAL B 1 227 ? -6.891 30.031 11.602 1 96.44 227 VAL B O 1
ATOM 5013 N N . GLY B 1 228 ? -8.273 28.469 10.938 1 95.62 228 GLY B N 1
ATOM 5014 C CA . GLY B 1 228 ? -7.691 27.438 11.781 1 95.62 228 GLY B CA 1
ATOM 5015 C C . GLY B 1 228 ? -8.727 26.516 12.398 1 95.62 228 GLY B C 1
ATOM 5016 O O . GLY B 1 228 ? -9.93 26.766 12.297 1 95.62 228 GLY B O 1
ATOM 5017 N N . ILE B 1 229 ? -8.188 25.406 12.898 1 94.75 229 ILE B N 1
ATOM 5018 C CA . ILE B 1 229 ? -9.008 24.375 13.508 1 94.75 229 ILE B CA 1
ATOM 5019 C C . ILE B 1 229 ? -10.148 24 12.57 1 94.75 229 ILE B C 1
ATOM 5021 O O . ILE B 1 229 ? -11.32 24.203 12.891 1 94.75 229 ILE B O 1
ATOM 5025 N N . SER B 1 230 ? -9.805 23.375 11.453 1 92.5 230 SER B N 1
ATOM 5026 C CA . SER B 1 230 ? -10.719 23.141 10.352 1 92.5 230 SER B CA 1
ATOM 5027 C C . SER B 1 230 ? -11.031 21.641 10.211 1 92.5 230 SER B C 1
ATOM 5029 O O . SER B 1 230 ? -11.82 21.25 9.352 1 92.5 230 SER B O 1
ATOM 5031 N N . GLY B 1 231 ? -10.422 20.891 11.039 1 94.94 231 GLY B N 1
ATOM 5032 C CA . GLY B 1 231 ? -10.633 19.453 10.938 1 94.94 231 GLY B CA 1
ATOM 5033 C C . GLY B 1 231 ? -9.578 18.75 10.109 1 94.94 231 GLY B C 1
ATOM 5034 O O . GLY B 1 231 ? -9.477 17.516 10.125 1 94.94 231 GLY B O 1
ATOM 5035 N N . HIS B 1 232 ? -8.734 19.484 9.43 1 96.25 232 HIS B N 1
ATOM 5036 C CA . HIS B 1 232 ? -7.695 18.922 8.57 1 96.25 232 HIS B CA 1
ATOM 5037 C C . HIS B 1 232 ? -6.633 18.203 9.391 1 96.25 232 HIS B C 1
ATOM 5039 O O . HIS B 1 232 ? -6.355 17.031 9.156 1 96.25 232 HIS B O 1
ATOM 5045 N N . ASN B 1 233 ? -6.031 18.891 10.312 1 97.38 233 ASN B N 1
ATOM 5046 C CA . ASN B 1 233 ? -4.992 18.344 11.172 1 97.38 233 ASN B CA 1
ATOM 5047 C C . ASN B 1 233 ? -5.555 17.922 12.531 1 97.38 233 ASN B C 1
ATOM 5049 O O . ASN B 1 233 ? -6.211 18.719 13.203 1 97.38 233 ASN B O 1
ATOM 5053 N N . ILE B 1 234 ? -5.359 16.719 12.812 1 98.31 234 ILE B N 1
ATOM 5054 C CA . ILE B 1 234 ? -5.699 16.266 14.156 1 98.31 234 ILE B CA 1
ATOM 5055 C C . ILE B 1 234 ? -4.434 15.836 14.891 1 98.31 234 ILE B C 1
ATOM 5057 O O . ILE B 1 234 ? -3.83 14.812 14.555 1 98.31 234 ILE B O 1
ATOM 5061 N N . PRO B 1 235 ? -3.977 16.578 15.891 1 97.69 235 PRO B N 1
ATOM 5062 C CA . PRO B 1 235 ? -4.637 17.781 16.422 1 97.69 235 PRO B CA 1
ATOM 5063 C C . PRO B 1 235 ? -4.23 19.047 15.695 1 97.69 235 PRO B C 1
ATOM 5065 O O . PRO B 1 235 ? -3.215 19.078 15 1 97.69 235 PRO B O 1
ATOM 5068 N N . SER B 1 236 ? -4.973 19.984 15.773 1 97.69 236 SER B N 1
ATOM 5069 C CA . SER B 1 236 ? -4.613 21.344 15.414 1 97.69 236 SER B CA 1
ATOM 5070 C C . SER B 1 236 ? -5.316 22.359 16.312 1 97.69 236 SER B C 1
ATOM 5072 O O . SER B 1 236 ? -6.52 22.25 16.547 1 97.69 236 SER B O 1
ATOM 5074 N N . PHE B 1 237 ? -4.543 23.312 16.797 1 98.06 237 PHE B N 1
ATOM 5075 C CA . PHE B 1 237 ? -5.082 24.328 17.703 1 98.06 237 PHE B CA 1
ATOM 5076 C C . PHE B 1 237 ? -4.672 25.719 17.25 1 98.06 237 PHE B C 1
ATOM 5078 O O . PHE B 1 237 ? -4.969 26.703 17.938 1 98.06 237 PHE B O 1
ATOM 5085 N N . GLU B 1 238 ? -4.051 25.828 16.172 1 97.5 238 GLU B N 1
ATOM 5086 C CA . GLU B 1 238 ? -3.508 27.094 15.703 1 97.5 238 GLU B CA 1
ATOM 5087 C C . GLU B 1 238 ? -4.582 27.938 15.016 1 97.5 238 GLU B C 1
ATOM 5089 O O . GLU B 1 238 ? -5.445 27.391 14.32 1 97.5 238 GLU B O 1
ATOM 5094 N N . LEU B 1 239 ? -4.625 29.156 15.266 1 98.06 239 LEU B N 1
ATOM 5095 C CA . LEU B 1 239 ? -5.266 30.172 14.445 1 98.06 239 LEU B CA 1
ATOM 5096 C C . LEU B 1 239 ? -4.23 31 13.695 1 98.06 239 LEU B C 1
ATOM 5098 O O . LEU B 1 239 ? -3.279 31.516 14.289 1 98.06 239 LEU B O 1
ATOM 5102 N N . PHE B 1 240 ? -4.445 31.062 12.344 1 98.25 240 PHE B N 1
ATOM 5103 C CA . PHE B 1 240 ? -3.34 31.641 11.586 1 98.25 240 PHE B CA 1
ATOM 5104 C C . PHE B 1 240 ? -3.857 32.438 10.398 1 98.25 240 PHE B C 1
ATOM 5106 O O . PHE B 1 240 ? -5.043 32.375 10.07 1 98.25 240 PHE B O 1
ATOM 5113 N N . LEU B 1 241 ? -3.064 33.25 9.82 1 97.88 241 LEU B N 1
ATOM 5114 C CA . LEU B 1 241 ? -3.254 33.906 8.531 1 97.88 241 LEU B CA 1
ATOM 5115 C C . LEU B 1 241 ? -1.945 33.969 7.75 1 97.88 241 LEU B C 1
ATOM 5117 O O . LEU B 1 241 ? -0.876 33.688 8.297 1 97.88 241 LEU B O 1
ATOM 5121 N N . SER B 1 242 ? -2.059 34.125 6.48 1 97.88 242 SER B N 1
ATOM 5122 C CA . SER B 1 242 ? -0.896 34.406 5.645 1 97.88 242 SER B CA 1
ATOM 5123 C C . SER B 1 242 ? -0.737 35.875 5.398 1 97.88 242 SER B C 1
ATOM 5125 O O . SER B 1 242 ? -1.546 36.5 4.695 1 97.88 242 SER B O 1
ATOM 5127 N N . PRO B 1 243 ? 0.289 36.469 5.898 1 97.81 243 PRO B N 1
ATOM 5128 C CA . PRO B 1 243 ? 0.439 37.938 5.855 1 97.81 243 PRO B CA 1
ATOM 5129 C C . PRO B 1 243 ? 0.949 38.438 4.504 1 97.81 243 PRO B C 1
ATOM 5131 O O . PRO B 1 243 ? 1.278 37.625 3.629 1 97.81 243 PRO B O 1
ATOM 5134 N N . ASP B 1 244 ? 0.832 39.75 4.305 1 98.12 244 ASP B N 1
ATOM 5135 C CA . ASP B 1 244 ? 1.653 40.406 3.287 1 98.12 244 ASP B CA 1
ATOM 5136 C C . ASP B 1 244 ? 3.131 40.375 3.67 1 98.12 244 ASP B C 1
ATOM 5138 O O . ASP B 1 244 ? 3.562 41.094 4.574 1 98.12 244 ASP B O 1
ATOM 5142 N N . TRP B 1 245 ? 3.812 39.5 2.961 1 97.94 245 TRP B N 1
ATOM 5143 C CA . TRP B 1 245 ? 5.18 39.219 3.383 1 97.94 245 TRP B CA 1
ATOM 5144 C C . TRP B 1 245 ? 6.023 40.469 3.41 1 97.94 245 TRP B C 1
ATOM 5146 O O . TRP B 1 245 ? 6.988 40.562 4.172 1 97.94 245 TRP B O 1
ATOM 5156 N N . ARG B 1 246 ? 5.754 41.562 2.684 1 97.88 246 ARG B N 1
ATOM 5157 C CA . ARG B 1 246 ? 6.559 42.75 2.5 1 97.88 246 ARG B CA 1
ATOM 5158 C C . ARG B 1 246 ? 6.625 43.562 3.787 1 97.88 246 ARG B C 1
ATOM 5160 O O . ARG B 1 246 ? 7.551 44.375 3.982 1 97.88 246 ARG B O 1
ATOM 5167 N N . GLY B 1 247 ? 5.641 43.406 4.613 1 97.19 247 GLY B N 1
ATOM 5168 C CA . GLY B 1 247 ? 5.516 44.25 5.785 1 97.19 247 GLY B CA 1
ATOM 5169 C C . GLY B 1 247 ? 6.145 43.656 7.027 1 97.19 247 GLY B C 1
ATOM 5170 O O . GLY B 1 247 ? 6.121 44.25 8.102 1 97.19 247 GLY B O 1
ATOM 5171 N N . THR B 1 248 ? 6.75 42.469 6.988 1 97.56 248 THR B N 1
ATOM 5172 C CA . THR B 1 248 ? 7.328 41.812 8.148 1 97.56 248 THR B CA 1
ATOM 5173 C C . THR B 1 248 ? 8.688 42.406 8.492 1 97.56 248 THR B C 1
ATOM 5175 O O . THR B 1 248 ? 9.547 42.562 7.621 1 97.56 248 THR B O 1
ATOM 5178 N N . GLN B 1 249 ? 8.859 42.812 9.789 1 98.31 249 GLN B N 1
ATOM 5179 C CA . GLN B 1 249 ? 10.094 43.406 10.266 1 98.31 249 GLN B CA 1
ATOM 5180 C C . GLN B 1 249 ? 10.438 42.969 11.672 1 98.31 249 GLN B C 1
ATOM 5182 O O . GLN B 1 249 ? 9.547 42.781 12.508 1 98.31 249 GLN B O 1
ATOM 5187 N N . GLY B 1 250 ? 11.75 42.75 11.852 1 98.62 250 GLY B N 1
ATOM 5188 C CA . GLY B 1 250 ? 12.18 42.469 13.211 1 98.62 250 GLY B CA 1
ATOM 5189 C C . GLY B 1 250 ? 12.773 41.094 13.383 1 98.62 250 GLY B C 1
ATOM 5190 O O . GLY B 1 250 ? 13.352 40.531 12.445 1 98.62 250 GLY B O 1
ATOM 5191 N N . ILE B 1 251 ? 12.727 40.625 14.641 1 98.75 251 ILE B N 1
ATOM 5192 C CA . ILE B 1 251 ? 13.422 39.375 15 1 98.75 251 ILE B CA 1
ATOM 5193 C C . ILE B 1 251 ? 12.406 38.344 15.453 1 98.75 251 ILE B C 1
ATOM 5195 O O . ILE B 1 251 ? 11.547 38.594 16.297 1 98.75 251 ILE B O 1
ATOM 5199 N N . TYR B 1 252 ? 12.492 37.188 14.875 1 98.62 252 TYR B N 1
ATOM 5200 C CA . TYR B 1 252 ? 11.773 36.031 15.328 1 98.62 252 TYR B CA 1
ATOM 5201 C C . TYR B 1 252 ? 12.734 34.969 15.883 1 98.62 252 TYR B C 1
ATOM 5203 O O . TYR B 1 252 ? 13.836 34.812 15.359 1 98.62 252 TYR B O 1
ATOM 5211 N N . TYR B 1 253 ? 12.32 34.312 16.891 1 98.56 253 TYR B N 1
ATOM 5212 C CA . TYR B 1 253 ? 13.141 33.281 17.516 1 98.56 253 TYR B CA 1
ATOM 5213 C C . TYR B 1 253 ? 12.336 32 17.734 1 98.56 253 TYR B C 1
ATOM 5215 O O . TYR B 1 253 ? 11.32 32.031 18.422 1 98.56 253 TYR B O 1
ATOM 5223 N N . ALA B 1 254 ? 12.781 30.953 17.141 1 98.31 254 ALA B N 1
ATOM 5224 C CA . ALA B 1 254 ? 12.195 29.641 17.359 1 98.31 254 ALA B CA 1
ATOM 5225 C C . ALA B 1 254 ? 12.992 28.844 18.391 1 98.31 254 ALA B C 1
ATOM 5227 O O . ALA B 1 254 ? 14.039 28.281 18.062 1 98.31 254 ALA B O 1
ATOM 5228 N N . ASP B 1 255 ? 12.492 28.734 19.5 1 97.5 255 ASP B N 1
ATOM 5229 C CA . ASP B 1 255 ? 13.203 28.031 20.562 1 97.5 255 ASP B CA 1
ATOM 5230 C C . ASP B 1 255 ? 12.891 26.531 20.547 1 97.5 255 ASP B C 1
ATOM 5232 O O . ASP B 1 255 ? 13.617 25.734 21.141 1 97.5 255 ASP B O 1
ATOM 5236 N N . GLN B 1 256 ? 11.781 26.125 19.953 1 97.19 256 GLN B N 1
ATOM 5237 C CA . GLN B 1 256 ? 11.477 24.703 19.828 1 97.19 256 GLN B CA 1
ATOM 5238 C C . GLN B 1 256 ? 12.211 24.078 18.641 1 97.19 256 GLN B C 1
ATOM 5240 O O . GLN B 1 256 ? 12.219 24.656 17.547 1 97.19 256 GLN B O 1
ATOM 5245 N N . PRO B 1 257 ? 12.82 22.938 18.844 1 96.31 257 PRO B N 1
ATOM 5246 C CA . PRO B 1 257 ? 13.484 22.25 17.734 1 96.31 257 PRO B CA 1
ATOM 5247 C C . PRO B 1 257 ? 12.516 21.859 16.609 1 96.31 257 PRO B C 1
ATOM 5249 O O . PRO B 1 257 ? 11.305 21.812 16.844 1 96.31 257 PRO B O 1
ATOM 5252 N N . SER B 1 258 ? 13.031 21.672 15.492 1 94.94 258 SER B N 1
ATOM 5253 C CA . SER B 1 258 ? 12.242 21.234 14.344 1 94.94 258 SER B CA 1
ATOM 5254 C C . SER B 1 258 ? 13.008 20.25 13.484 1 94.94 258 SER B C 1
ATOM 5256 O O . SER B 1 258 ? 14.219 20.391 13.297 1 94.94 258 SER B O 1
ATOM 5258 N N . TYR B 1 259 ? 12.281 19.203 13.094 1 90.94 259 TYR B N 1
ATOM 5259 C CA . TYR B 1 259 ? 12.836 18.281 12.102 1 90.94 259 TYR B CA 1
ATOM 5260 C C . TYR B 1 259 ? 12.328 18.609 10.703 1 90.94 259 TYR B C 1
ATOM 5262 O O . TYR B 1 259 ? 11.141 18.891 10.516 1 90.94 259 TYR B O 1
ATOM 5270 N N . ARG B 1 260 ? 13.188 18.562 9.719 1 88 260 ARG B N 1
ATOM 5271 C CA . ARG B 1 260 ? 12.836 18.703 8.305 1 88 260 ARG B CA 1
ATOM 5272 C C . ARG B 1 260 ? 13.828 17.953 7.422 1 88 260 ARG B C 1
ATOM 5274 O O . ARG B 1 260 ? 15.039 18.172 7.52 1 88 260 ARG B O 1
ATOM 5281 N N . SER B 1 261 ? 13.281 17.094 6.574 1 83.56 261 SER B N 1
ATOM 5282 C CA . SER B 1 261 ? 14.086 16.312 5.633 1 83.56 261 SER B CA 1
ATOM 5283 C C . SER B 1 261 ? 15.219 15.586 6.348 1 83.56 261 SER B C 1
ATOM 5285 O O . SER B 1 261 ? 16.359 15.57 5.871 1 83.56 261 SER B O 1
ATOM 5287 N N . GLY B 1 262 ? 14.914 15.172 7.59 1 85.12 262 GLY B N 1
ATOM 5288 C CA . GLY B 1 262 ? 15.859 14.359 8.344 1 85.12 262 GLY B CA 1
ATOM 5289 C C . GLY B 1 262 ? 16.844 15.18 9.141 1 85.12 262 GLY B C 1
ATOM 5290 O O . GLY B 1 262 ? 17.688 14.625 9.852 1 85.12 262 GLY B O 1
ATOM 5291 N N . ASN B 1 263 ? 16.734 16.5 9.078 1 88.44 263 ASN B N 1
ATOM 5292 C CA . ASN B 1 263 ? 17.672 17.391 9.781 1 88.44 263 ASN B CA 1
ATOM 5293 C C . ASN B 1 263 ? 17 18.078 10.969 1 88.44 263 ASN B C 1
ATOM 5295 O O . ASN B 1 263 ? 15.852 18.5 10.875 1 88.44 263 ASN B O 1
ATOM 5299 N N . LEU B 1 264 ? 17.719 18.094 12.055 1 92.56 264 LEU B N 1
ATOM 5300 C CA . LEU B 1 264 ? 17.266 18.797 13.25 1 92.56 264 LEU B CA 1
ATOM 5301 C C . LEU B 1 264 ? 17.812 20.219 13.273 1 92.56 264 LEU B C 1
ATOM 5303 O O . LEU B 1 264 ? 18.984 20.453 13.023 1 92.56 264 LEU B O 1
ATOM 5307 N N . VAL B 1 265 ? 16.969 21.172 13.547 1 95.44 265 VAL B N 1
ATOM 5308 C CA . VAL B 1 265 ? 17.375 22.562 13.766 1 95.44 265 VAL B CA 1
ATOM 5309 C C . VAL B 1 265 ? 16.875 23.031 15.133 1 95.44 265 VAL B C 1
ATOM 5311 O O . VAL B 1 265 ? 15.781 22.656 15.562 1 95.44 265 VAL B O 1
ATOM 5314 N N . GLN B 1 266 ? 17.719 23.797 15.805 1 95.5 266 GLN B N 1
ATOM 5315 C CA . GLN B 1 266 ? 17.391 24.266 17.141 1 95.5 266 GLN B CA 1
ATOM 5316 C C . GLN B 1 266 ? 17.844 25.703 17.359 1 95.5 266 GLN B C 1
ATOM 5318 O O . GLN B 1 266 ? 18.938 26.094 16.906 1 95.5 266 GLN B O 1
ATOM 5323 N N . GLY B 1 267 ? 17 26.375 18.125 1 97.44 267 GLY B N 1
ATOM 5324 C CA . GLY B 1 267 ? 17.391 27.719 18.484 1 97.44 267 GLY B CA 1
ATOM 5325 C C . GLY B 1 267 ? 17.609 28.625 17.281 1 97.44 267 GLY B C 1
ATOM 5326 O O . GLY B 1 267 ? 18.656 29.266 17.172 1 97.44 267 GLY B O 1
ATOM 5327 N N . VAL B 1 268 ? 16.641 28.75 16.469 1 98.19 268 VAL B N 1
ATOM 5328 C CA . VAL B 1 268 ? 16.766 29.469 15.203 1 98.19 268 VAL B CA 1
ATOM 5329 C C . VAL B 1 268 ? 16.328 30.922 15.398 1 98.19 268 VAL B C 1
ATOM 5331 O O . VAL B 1 268 ? 15.195 31.172 15.82 1 98.19 268 VAL B O 1
ATOM 5334 N N . ARG B 1 269 ? 17.172 31.828 15.148 1 98.56 269 ARG B N 1
ATOM 5335 C CA . ARG B 1 269 ? 16.891 33.25 15.141 1 98.56 269 ARG B CA 1
ATOM 5336 C C . ARG B 1 269 ? 16.859 33.812 13.719 1 98.56 269 ARG B C 1
ATOM 5338 O O . ARG B 1 269 ? 17.828 33.656 12.961 1 98.56 269 ARG B O 1
ATOM 5345 N N . LEU B 1 270 ? 15.781 34.438 13.383 1 98.62 270 LEU B N 1
ATOM 5346 C CA . LEU B 1 270 ? 15.602 35.031 12.07 1 98.62 270 LEU B CA 1
ATOM 5347 C C . LEU B 1 270 ? 15.445 36.562 12.188 1 98.62 270 LEU B C 1
ATOM 5349 O O . LEU B 1 270 ? 14.672 37.031 13.008 1 98.62 270 LEU B O 1
ATOM 5353 N N . GLU B 1 271 ? 16.125 37.25 11.391 1 98.75 271 GLU B N 1
ATOM 5354 C CA . GLU B 1 271 ? 15.938 38.688 11.266 1 98.75 271 GLU B CA 1
ATOM 5355 C C . GLU B 1 271 ? 15.25 39.031 9.945 1 98.75 271 GLU B C 1
ATOM 5357 O O . GLU B 1 271 ? 15.75 38.688 8.875 1 98.75 271 GLU B O 1
ATOM 5362 N N . PHE B 1 272 ? 14.125 39.688 10.102 1 98.5 272 PHE B N 1
ATOM 5363 C CA . PHE B 1 272 ? 13.367 40.094 8.922 1 98.5 272 PHE B CA 1
ATOM 5364 C C . PHE B 1 272 ? 13.562 41.562 8.633 1 98.5 272 PHE B C 1
ATOM 5366 O O . PHE B 1 272 ? 13.539 42.406 9.547 1 98.5 272 PHE B O 1
ATOM 5373 N N . LYS B 1 273 ? 13.789 41.875 7.367 1 97.69 273 LYS B N 1
ATOM 5374 C CA . LYS B 1 273 ? 13.781 43.219 6.832 1 97.69 273 LYS B CA 1
ATOM 5375 C C . LYS B 1 273 ? 12.992 43.312 5.531 1 97.69 273 LYS B C 1
ATOM 5377 O O . LYS B 1 273 ? 13.289 42.594 4.574 1 97.69 273 LYS B O 1
ATOM 5382 N N . ASP B 1 274 ? 11.977 44.156 5.484 1 93.75 274 ASP B N 1
ATOM 5383 C CA . ASP B 1 274 ? 11.125 44.312 4.316 1 93.75 274 ASP B CA 1
ATOM 5384 C C . ASP B 1 274 ? 10.57 43 3.828 1 93.75 274 ASP B C 1
ATOM 5386 O O . ASP B 1 274 ? 10.578 42.719 2.627 1 93.75 274 ASP B O 1
ATOM 5390 N N . GLY B 1 275 ? 10.359 42.125 4.801 1 94 275 GLY B N 1
ATOM 5391 C CA . GLY B 1 275 ? 9.641 40.906 4.5 1 94 275 GLY B CA 1
ATOM 5392 C C . GLY B 1 275 ? 10.555 39.719 4.258 1 94 275 GLY B C 1
ATOM 5393 O O . GLY B 1 275 ? 10.094 38.594 4.109 1 94 275 GLY B O 1
ATOM 5394 N N . GLU B 1 276 ? 11.812 39.938 4.273 1 97 276 GLU B N 1
ATOM 5395 C CA . GLU B 1 276 ? 12.734 38.844 3.953 1 97 276 GLU B CA 1
ATOM 5396 C C . GLU B 1 276 ? 13.703 38.594 5.105 1 97 276 GLU B C 1
ATOM 5398 O O . GLU B 1 276 ? 14.148 39.531 5.773 1 97 276 GLU B O 1
ATOM 5403 N N . VAL B 1 277 ? 14.023 37.344 5.242 1 98.5 277 VAL B N 1
ATOM 5404 C CA . VAL B 1 277 ? 15.039 37 6.227 1 98.5 277 VAL B CA 1
ATOM 5405 C C . VAL B 1 277 ? 16.406 37.469 5.734 1 98.5 277 VAL B C 1
ATOM 5407 O O . VAL B 1 277 ? 16.875 37.031 4.68 1 98.5 277 VAL B O 1
ATOM 5410 N N . VAL B 1 278 ? 17.125 38.25 6.457 1 97.88 278 VAL B N 1
ATOM 5411 C CA . VAL B 1 278 ? 18.406 38.781 6.02 1 97.88 278 VAL B CA 1
ATOM 5412 C C . VAL B 1 278 ? 19.531 38.188 6.855 1 97.88 278 VAL B C 1
ATOM 5414 O O . VAL B 1 278 ? 20.703 38.25 6.473 1 97.88 278 VAL B O 1
ATOM 5417 N N . ASP B 1 279 ? 19.172 37.594 7.949 1 97.62 279 ASP B N 1
ATOM 5418 C CA . ASP B 1 279 ? 20.156 36.969 8.812 1 97.62 279 ASP B CA 1
ATOM 5419 C C . ASP B 1 279 ? 19.562 35.75 9.531 1 97.62 279 ASP B C 1
ATOM 5421 O O . ASP B 1 279 ? 18.391 35.781 9.906 1 97.62 279 ASP B O 1
ATOM 5425 N N . VAL B 1 280 ? 20.344 34.688 9.664 1 98 280 VAL B N 1
ATOM 5426 C CA . VAL B 1 280 ? 19.938 33.469 10.328 1 98 280 VAL B CA 1
ATOM 5427 C C . VAL B 1 280 ? 21.016 33.031 11.312 1 98 280 VAL B C 1
ATOM 5429 O O . VAL B 1 280 ? 22.203 33 10.969 1 98 280 VAL B O 1
ATOM 5432 N N . GLN B 1 281 ? 20.609 32.781 12.477 1 97.88 281 GLN B N 1
ATOM 5433 C CA . GLN B 1 281 ? 21.438 32.125 13.477 1 97.88 281 GLN B CA 1
ATOM 5434 C C . GLN B 1 281 ? 20.734 30.922 14.078 1 97.88 281 GLN B C 1
ATOM 5436 O O . GLN B 1 281 ? 19.516 30.953 14.258 1 97.88 281 GLN B O 1
ATOM 5441 N N . ALA B 1 282 ? 21.438 29.906 14.336 1 97.69 282 ALA B N 1
ATOM 5442 C CA . ALA B 1 282 ? 20.859 28.734 14.992 1 97.69 282 ALA B CA 1
ATOM 5443 C C . ALA B 1 282 ? 21.891 28.047 15.891 1 97.69 282 ALA B C 1
ATOM 5445 O O . ALA B 1 282 ? 23.094 28.047 15.578 1 97.69 282 ALA B O 1
ATOM 5446 N N . GLU B 1 283 ? 21.484 27.547 16.969 1 97.06 283 GLU B N 1
ATOM 5447 C CA . GLU B 1 283 ? 22.359 26.75 17.828 1 97.06 283 GLU B CA 1
ATOM 5448 C C . GLU B 1 283 ? 22.75 25.453 17.141 1 97.06 283 GLU B C 1
ATOM 5450 O O . GLU B 1 283 ? 23.891 24.984 17.281 1 97.06 283 GLU B O 1
ATOM 5455 N N . GLU B 1 284 ? 21.844 24.891 16.453 1 96.19 284 GLU B N 1
ATOM 5456 C CA . GLU B 1 284 ? 22.047 23.688 15.656 1 96.19 284 GLU B CA 1
ATOM 5457 C C . GLU B 1 284 ? 21.359 23.781 14.305 1 96.19 284 GLU B C 1
ATOM 5459 O O . GLU B 1 284 ? 20.234 24.281 14.219 1 96.19 284 GLU B O 1
ATOM 5464 N N . GLY B 1 285 ? 22 23.391 13.258 1 94.69 285 GLY B N 1
ATOM 5465 C CA . GLY B 1 285 ? 21.406 23.281 11.938 1 94.69 285 GLY B CA 1
ATOM 5466 C C . GLY B 1 285 ? 21.406 24.594 11.18 1 94.69 285 GLY B C 1
ATOM 5467 O O . GLY B 1 285 ? 20.531 24.828 10.328 1 94.69 285 GLY B O 1
ATOM 5468 N N . GLU B 1 286 ? 22.297 25.484 11.461 1 96.75 286 GLU B N 1
ATOM 5469 C CA . GLU B 1 286 ? 22.328 26.812 10.844 1 96.75 286 GLU B CA 1
ATOM 5470 C C . GLU B 1 286 ? 22.547 26.703 9.336 1 96.75 286 GLU B C 1
ATOM 5472 O O . GLU B 1 286 ? 21.844 27.328 8.547 1 96.75 286 GLU B O 1
ATOM 5477 N N . ALA B 1 287 ? 23.531 25.875 8.922 1 94.19 287 ALA B N 1
ATOM 5478 C CA . ALA B 1 287 ? 23.828 25.734 7.504 1 94.19 287 ALA B CA 1
ATOM 5479 C C . ALA B 1 287 ? 22.641 25.156 6.742 1 94.19 287 ALA B C 1
ATOM 5481 O O . ALA B 1 287 ? 22.328 25.609 5.637 1 94.19 287 ALA B O 1
ATOM 5482 N N . PHE B 1 288 ? 22.016 24.234 7.344 1 91.06 288 PHE B N 1
ATOM 5483 C CA . PHE B 1 288 ? 20.828 23.625 6.738 1 91.06 288 PHE B CA 1
ATOM 5484 C C . PHE B 1 288 ? 19.719 24.656 6.59 1 91.06 288 PHE B C 1
ATOM 5486 O O . PHE B 1 288 ? 19.078 24.734 5.543 1 91.06 288 PHE B O 1
ATOM 5493 N N . THR B 1 289 ? 19.5 25.438 7.664 1 95.56 289 THR B N 1
ATOM 5494 C CA . THR B 1 289 ? 18.469 26.469 7.645 1 95.56 289 THR B CA 1
ATOM 5495 C C . THR B 1 289 ? 18.719 27.469 6.516 1 95.56 289 THR B C 1
ATOM 5497 O O . THR B 1 289 ? 17.797 27.797 5.758 1 95.56 289 THR B O 1
ATOM 5500 N N . LYS B 1 290 ? 19.922 27.844 6.383 1 95.31 290 LYS B N 1
ATOM 5501 C CA . LYS B 1 290 ? 20.281 28.781 5.324 1 95.31 290 LYS B CA 1
ATOM 5502 C C . LYS B 1 290 ? 20.031 28.188 3.943 1 95.31 290 LYS B C 1
ATOM 5504 O O . LYS B 1 290 ? 19.516 28.859 3.051 1 95.31 290 LYS B O 1
ATOM 5509 N N . ASP B 1 291 ? 20.406 26.969 3.842 1 90.75 291 ASP B N 1
ATOM 5510 C CA . ASP B 1 291 ? 20.188 26.266 2.576 1 90.75 291 ASP B CA 1
ATOM 5511 C C . ASP B 1 291 ? 18.688 26.219 2.225 1 90.75 291 ASP B C 1
ATOM 5513 O O . ASP B 1 291 ? 18.328 26.422 1.066 1 90.75 291 ASP B O 1
ATOM 5517 N N . GLN B 1 292 ? 17.844 25.938 3.215 1 90.94 292 GLN B N 1
ATOM 5518 C CA . GLN B 1 292 ? 16.391 25.891 2.994 1 90.94 292 GLN B CA 1
ATOM 5519 C C . GLN B 1 292 ? 15.859 27.25 2.564 1 90.94 292 GLN B C 1
ATOM 5521 O O . GLN B 1 292 ? 15.016 27.344 1.673 1 90.94 292 GLN B O 1
ATOM 5526 N N . LEU B 1 293 ? 16.406 28.312 3.107 1 94.44 293 LEU B N 1
ATOM 5527 C CA . LEU B 1 293 ? 15.93 29.672 2.842 1 94.44 293 LEU B CA 1
ATOM 5528 C C . LEU B 1 293 ? 16.391 30.156 1.472 1 94.44 293 LEU B C 1
ATOM 5530 O O . LEU B 1 293 ? 15.875 31.141 0.946 1 94.44 293 LEU B O 1
ATOM 5534 N N . ASP B 1 294 ? 17.391 29.406 0.919 1 91.75 294 ASP B N 1
ATOM 5535 C CA . ASP B 1 294 ? 17.938 29.766 -0.389 1 91.75 294 ASP B CA 1
ATOM 5536 C C . ASP B 1 294 ? 17.328 28.891 -1.49 1 91.75 294 ASP B C 1
ATOM 5538 O O . ASP B 1 294 ? 17.75 28.969 -2.645 1 91.75 294 ASP B O 1
ATOM 5542 N N . MET B 1 295 ? 16.406 28.094 -1.111 1 85.25 295 MET B N 1
ATOM 5543 C CA . MET B 1 295 ? 15.812 27.141 -2.043 1 85.25 295 MET B CA 1
ATOM 5544 C C . MET B 1 295 ? 15.195 27.859 -3.238 1 85.25 295 MET B C 1
ATOM 5546 O O . MET B 1 295 ? 15.273 27.375 -4.367 1 85.25 295 MET B O 1
ATOM 5550 N N . ASP B 1 296 ? 14.586 28.969 -3.061 1 86.94 296 ASP B N 1
ATOM 5551 C CA . ASP B 1 296 ? 13.992 29.828 -4.074 1 86.94 296 ASP B CA 1
ATOM 5552 C C . ASP B 1 296 ? 13.758 31.234 -3.529 1 86.94 296 ASP B C 1
ATOM 5554 O O . ASP B 1 296 ? 14.062 31.516 -2.367 1 86.94 296 ASP B O 1
ATOM 5558 N N . VAL B 1 297 ? 13.195 32.062 -4.352 1 91.38 297 VAL B N 1
ATOM 5559 C CA . VAL B 1 297 ? 13.086 33.469 -4.008 1 91.38 297 VAL B CA 1
ATOM 5560 C C . VAL B 1 297 ? 12.117 33.656 -2.848 1 91.38 297 VAL B C 1
ATOM 5562 O O . VAL B 1 297 ? 12.305 34.531 -1.996 1 91.38 297 VAL B O 1
ATOM 5565 N N . GLY B 1 298 ? 11.109 32.844 -2.693 1 95.44 298 GLY B N 1
ATOM 5566 C CA . GLY B 1 298 ? 10.078 32.969 -1.679 1 95.44 298 GLY B CA 1
ATOM 5567 C C . GLY B 1 298 ? 10.422 32.281 -0.38 1 95.44 298 GLY B C 1
ATOM 5568 O O . GLY B 1 298 ? 9.773 32.5 0.644 1 95.44 298 GLY B O 1
ATOM 5569 N N . ALA B 1 299 ? 11.469 31.516 -0.375 1 94.31 299 ALA B N 1
ATOM 5570 C CA . ALA B 1 299 ? 11.773 30.656 0.764 1 94.31 299 ALA B CA 1
ATOM 5571 C C . ALA B 1 299 ? 12.133 31.469 1.998 1 94.31 299 ALA B C 1
ATOM 5573 O O . ALA B 1 299 ? 11.898 31.047 3.129 1 94.31 299 ALA B O 1
ATOM 5574 N N . ARG B 1 300 ? 12.633 32.656 1.785 1 96.81 300 ARG B N 1
ATOM 5575 C CA . ARG B 1 300 ? 13.086 33.469 2.912 1 96.81 300 ARG B CA 1
ATOM 5576 C C . ARG B 1 300 ? 12.023 34.5 3.309 1 96.81 300 ARG B C 1
ATOM 5578 O O . ARG B 1 300 ? 12.266 35.344 4.176 1 96.81 300 ARG B O 1
ATOM 5585 N N . ARG B 1 301 ? 10.828 34.406 2.67 1 98 301 ARG B N 1
ATOM 5586 C CA . ARG B 1 301 ? 9.711 35.281 2.967 1 98 301 ARG B CA 1
ATOM 5587 C C . ARG B 1 301 ? 8.703 34.625 3.887 1 98 301 ARG B C 1
ATOM 5589 O O . ARG B 1 301 ? 8.672 33.375 3.977 1 98 301 ARG B O 1
ATOM 5596 N N . LEU B 1 302 ? 7.914 35.438 4.531 1 97.12 302 LEU B N 1
ATOM 5597 C CA . LEU B 1 302 ? 6.953 34.906 5.484 1 97.12 302 LEU B CA 1
ATOM 5598 C C . LEU B 1 302 ? 5.707 34.406 4.77 1 97.12 302 LEU B C 1
ATOM 5600 O O . LEU B 1 302 ? 5.148 35.094 3.916 1 97.12 302 LEU B O 1
ATOM 5604 N N . GLY B 1 303 ? 5.309 33.219 5.156 1 96.5 303 GLY B N 1
ATOM 5605 C CA . GLY B 1 303 ? 4.125 32.625 4.539 1 96.5 303 GLY B CA 1
ATOM 5606 C C . GLY B 1 303 ? 2.973 32.469 5.512 1 96.5 303 GLY B C 1
ATOM 5607 O O . GLY B 1 303 ? 1.815 32.344 5.098 1 96.5 303 GLY B O 1
ATOM 5608 N N . GLU B 1 304 ? 3.289 32.406 6.793 1 97.75 304 GLU B N 1
ATOM 5609 C CA . GLU B 1 304 ? 2.248 32.156 7.781 1 97.75 304 GLU B CA 1
ATOM 5610 C C . GLU B 1 304 ? 2.594 32.781 9.125 1 97.75 304 GLU B C 1
ATOM 5612 O O . GLU B 1 304 ? 3.77 32.875 9.484 1 97.75 304 GLU B O 1
ATOM 5617 N N . PHE B 1 305 ? 1.649 33.312 9.781 1 98.38 305 PHE B N 1
ATOM 5618 C CA . PHE B 1 305 ? 1.684 33.781 11.156 1 98.38 305 PHE B CA 1
ATOM 5619 C C . PHE B 1 305 ? 0.577 33.156 11.984 1 98.38 305 PHE B C 1
ATOM 5621 O O . PHE B 1 305 ? -0.603 33.25 11.641 1 98.38 305 PHE B O 1
ATOM 5628 N N . SER B 1 306 ? 0.982 32.469 13.141 1 98.5 306 SER B N 1
ATOM 5629 C CA . SER B 1 306 ? 0 31.656 13.867 1 98.5 306 SER B CA 1
ATOM 5630 C C . SER B 1 306 ? 0.14 31.844 15.375 1 98.5 306 SER B C 1
ATOM 5632 O O . SER B 1 306 ? 1.217 32.188 15.859 1 98.5 306 SER B O 1
ATOM 5634 N N . LEU B 1 307 ? -0.917 31.719 16.062 1 98.44 307 LEU B N 1
ATOM 5635 C CA . LEU B 1 307 ? -0.978 31.688 17.516 1 98.44 307 LEU B CA 1
ATOM 5636 C C . LEU B 1 307 ? -1.794 30.484 18 1 98.44 307 LEU B C 1
ATOM 5638 O O . LEU B 1 307 ? -2.781 30.109 17.375 1 98.44 307 LEU B O 1
ATOM 5642 N N . THR B 1 308 ? -1.386 29.906 19.109 1 98.25 308 THR B N 1
ATOM 5643 C CA . THR B 1 308 ? -2.066 28.766 19.703 1 98.25 308 THR B CA 1
ATOM 5644 C C . THR B 1 308 ? -2.49 29.078 21.141 1 98.25 308 THR B C 1
ATOM 5646 O O . THR B 1 308 ? -1.716 29.656 21.906 1 98.25 308 THR B O 1
ATOM 5649 N N . ASP B 1 309 ? -3.662 28.688 21.5 1 97 309 ASP B N 1
ATOM 5650 C CA . ASP B 1 309 ? -4.262 29 22.797 1 97 309 ASP B CA 1
ATOM 5651 C C . ASP B 1 309 ? -4.094 27.828 23.766 1 97 309 ASP B C 1
ATOM 5653 O O . ASP B 1 309 ? -4.441 26.688 23.438 1 97 309 ASP B O 1
ATOM 5657 N N . THR B 1 310 ? -3.656 28.125 24.922 1 97.31 310 THR B N 1
ATOM 5658 C CA . THR B 1 310 ? -3.395 27.094 25.922 1 97.31 310 THR B CA 1
ATOM 5659 C C . THR B 1 310 ? -4.699 26.484 26.422 1 97.31 310 THR B C 1
ATOM 5661 O O . THR B 1 310 ? -4.695 25.406 27.031 1 97.31 310 THR B O 1
ATOM 5664 N N . ARG B 1 311 ? -5.918 27.109 26.203 1 95.75 311 ARG B N 1
ATOM 5665 C CA . ARG B 1 311 ? -7.203 26.562 26.609 1 95.75 311 ARG B CA 1
ATOM 5666 C C . ARG B 1 311 ? -7.57 25.344 25.766 1 95.75 311 ARG B C 1
ATOM 5668 O O . ARG B 1 311 ? -8.367 24.5 26.188 1 95.75 311 ARG B O 1
ATOM 5675 N N . PHE B 1 312 ? -6.91 25.281 24.609 1 97.38 312 PHE B N 1
ATOM 5676 C CA . PHE B 1 312 ? -7.238 24.203 23.688 1 97.38 312 PHE B CA 1
ATOM 5677 C C . PHE B 1 312 ? -6.133 23.156 23.672 1 97.38 312 PHE B C 1
ATOM 5679 O O . PHE B 1 312 ? -6.398 21.969 23.859 1 97.38 312 PHE B O 1
ATOM 5686 N N . SER B 1 313 ? -4.875 23.578 23.484 1 98.25 313 SER B N 1
ATOM 5687 C CA . SER B 1 313 ? -3.77 22.641 23.281 1 98.25 313 SER B CA 1
ATOM 5688 C C . SER B 1 313 ? -3.273 22.094 24.625 1 98.25 313 SER B C 1
ATOM 5690 O O . SER B 1 313 ? -2.914 22.859 25.516 1 98.25 313 SER B O 1
ATOM 5692 N N . ARG B 1 314 ? -3.189 20.797 24.688 1 98 314 ARG B N 1
ATOM 5693 C CA . ARG B 1 314 ? -2.67 20.125 25.859 1 98 314 ARG B CA 1
ATOM 5694 C C . ARG B 1 314 ? -1.276 19.562 25.609 1 98 314 ARG B C 1
ATOM 5696 O O . ARG B 1 314 ? -0.77 18.766 26.391 1 98 314 ARG B O 1
ATOM 5703 N N . ILE B 1 315 ? -0.707 19.922 24.5 1 98.5 315 ILE B N 1
ATOM 5704 C CA . ILE B 1 315 ? 0.642 19.484 24.172 1 98.5 315 ILE B CA 1
ATOM 5705 C C . ILE B 1 315 ? 1.661 20.25 25 1 98.5 315 ILE B C 1
ATOM 5707 O O . ILE B 1 315 ? 1.689 21.484 24.969 1 98.5 315 ILE B O 1
ATOM 5711 N N . ASP B 1 316 ? 2.553 19.531 25.703 1 97.94 316 ASP B N 1
ATOM 5712 C CA . ASP B 1 316 ? 3.512 20.219 26.547 1 97.94 316 ASP B CA 1
ATOM 5713 C C . ASP B 1 316 ? 4.906 19.609 26.422 1 97.94 316 ASP B C 1
ATOM 5715 O O . ASP B 1 316 ? 5.762 19.812 27.281 1 97.94 316 ASP B O 1
ATOM 5719 N N . LYS B 1 317 ? 5.043 18.797 25.375 1 97.69 317 LYS B N 1
ATOM 5720 C CA . LYS B 1 317 ? 6.336 18.203 25.062 1 97.69 317 LYS B CA 1
ATOM 5721 C C . LYS B 1 317 ? 6.695 18.422 23.594 1 97.69 317 LYS B C 1
ATOM 5723 O O . LYS B 1 317 ? 5.812 18.531 22.734 1 97.69 317 LYS B O 1
ATOM 5728 N N . PHE B 1 318 ? 8.031 18.516 23.344 1 97.31 318 PHE B N 1
ATOM 5729 C CA . PHE B 1 318 ? 8.508 18.391 21.969 1 97.31 318 PHE B CA 1
ATOM 5730 C C . PHE B 1 318 ? 8.219 17 21.422 1 97.31 318 PHE B C 1
ATOM 5732 O O . PHE B 1 318 ? 8.555 16 22.047 1 97.31 318 PHE B O 1
ATOM 5739 N N . MET B 1 319 ? 7.648 16.953 20.203 1 98.19 319 MET B N 1
ATOM 5740 C CA . MET B 1 319 ? 7.148 15.672 19.703 1 98.19 319 MET B CA 1
ATOM 5741 C C . MET B 1 319 ? 7.891 15.25 18.438 1 98.19 319 MET B C 1
ATOM 5743 O O . MET B 1 319 ? 7.547 14.242 17.828 1 98.19 319 MET B O 1
ATOM 5747 N N . ALA B 1 320 ? 8.836 15.984 17.984 1 97 320 ALA B N 1
ATOM 5748 C CA . ALA B 1 320 ? 9.68 15.68 16.844 1 97 320 ALA B CA 1
ATOM 5749 C C . ALA B 1 320 ? 8.852 15.508 15.57 1 97 320 ALA B C 1
ATOM 5751 O O . ALA B 1 320 ? 9.172 14.688 14.711 1 97 320 ALA B O 1
ATOM 5752 N N . HIS B 1 321 ? 7.758 16.172 15.523 1 97.12 321 HIS B N 1
ATOM 5753 C CA . HIS B 1 321 ? 6.895 16.219 14.352 1 97.12 321 HIS B CA 1
ATOM 5754 C C . HIS B 1 321 ? 6.094 17.516 14.297 1 97.12 321 HIS B C 1
ATOM 5756 O O . HIS B 1 321 ? 5.41 17.859 15.266 1 97.12 321 HIS B O 1
ATOM 5762 N N . THR B 1 322 ? 6.102 18.109 13.156 1 95.88 322 THR B N 1
ATOM 5763 C CA . THR B 1 322 ? 5.555 19.453 13 1 95.88 322 THR B CA 1
ATOM 5764 C C . THR B 1 322 ? 4.066 19.484 13.344 1 95.88 322 THR B C 1
ATOM 5766 O O . THR B 1 322 ? 3.57 20.453 13.906 1 95.88 322 THR B O 1
ATOM 5769 N N . LEU B 1 323 ? 3.342 18.406 13.078 1 96.94 323 LEU B N 1
ATOM 5770 C CA . LEU B 1 323 ? 1.912 18.359 13.367 1 96.94 323 LEU B CA 1
ATOM 5771 C C . LEU B 1 323 ? 1.646 18.656 14.844 1 96.94 323 LEU B C 1
ATOM 5773 O O . LEU B 1 323 ? 0.66 19.312 15.172 1 96.94 323 LEU B O 1
ATOM 5777 N N . PHE B 1 324 ? 2.492 18.172 15.711 1 98.06 324 PHE B N 1
ATOM 5778 C CA . PHE B 1 324 ? 2.316 18.391 17.141 1 98.06 324 PHE B CA 1
ATOM 5779 C C . PHE B 1 324 ? 3.076 19.625 17.609 1 98.06 324 PHE B C 1
ATOM 5781 O O . PHE B 1 324 ? 2.564 20.406 18.406 1 98.06 324 PHE B O 1
ATOM 5788 N N . ASP B 1 325 ? 4.242 19.781 17.094 1 97.75 325 ASP B N 1
ATOM 5789 C CA . ASP B 1 325 ? 5.121 20.859 17.562 1 97.75 325 ASP B CA 1
ATOM 5790 C C . ASP B 1 325 ? 4.539 22.234 17.234 1 97.75 325 ASP B C 1
ATOM 5792 O O . ASP B 1 325 ? 4.648 23.156 18.047 1 97.75 325 ASP B O 1
ATOM 5796 N N . GLU B 1 326 ? 3.92 22.375 16.109 1 96.88 326 GLU B N 1
ATOM 5797 C CA . GLU B 1 326 ? 3.32 23.656 15.734 1 96.88 326 GLU B CA 1
ATOM 5798 C C . GLU B 1 326 ? 2.037 23.906 16.516 1 96.88 326 GLU B C 1
ATOM 5800 O O . GLU B 1 326 ? 1.516 25.031 16.516 1 96.88 326 GLU B O 1
ATOM 5805 N N . ASN B 1 327 ? 1.587 22.922 17.234 1 98.19 327 ASN B N 1
ATOM 5806 C CA . ASN B 1 327 ? 0.371 23.031 18.047 1 98.19 327 ASN B CA 1
ATOM 5807 C C . ASN B 1 327 ? 0.678 22.984 19.531 1 98.19 327 ASN B C 1
ATOM 5809 O O . ASN B 1 327 ? -0.223 22.781 20.344 1 98.19 327 ASN B O 1
ATOM 5813 N N . PHE B 1 328 ? 1.891 23.25 19.844 1 98.12 328 PHE B N 1
ATOM 5814 C CA . PHE B 1 328 ? 2.363 23.234 21.234 1 98.12 328 PHE B CA 1
ATOM 5815 C C . PHE B 1 328 ? 1.604 24.25 22.078 1 98.12 328 PHE B C 1
ATOM 5817 O O . PHE B 1 328 ? 1.457 25.406 21.688 1 98.12 328 PHE B O 1
ATOM 5824 N N . GLY B 1 329 ? 1.119 23.812 23.281 1 97.75 329 GLY B N 1
ATOM 5825 C CA . GLY B 1 329 ? 0.456 24.688 24.234 1 97.75 329 GLY B CA 1
ATOM 5826 C C . GLY B 1 329 ? 1.365 25.141 25.359 1 97.75 329 GLY B C 1
ATOM 5827 O O . GLY B 1 329 ? 1.63 26.328 25.516 1 97.75 329 GLY B O 1
ATOM 5828 N N . GLY B 1 330 ? 1.847 24.078 26.125 1 97.44 330 GLY B N 1
ATOM 5829 C CA . GLY B 1 330 ? 2.707 24.422 27.25 1 97.44 330 GLY B CA 1
ATOM 5830 C C . GLY B 1 330 ? 2.135 25.516 28.125 1 97.44 330 GLY B C 1
ATOM 5831 O O . GLY B 1 330 ? 0.918 25.703 28.172 1 97.44 330 GLY B O 1
ATOM 5832 N N . PRO B 1 331 ? 3.023 26.172 28.875 1 97.12 331 PRO B N 1
ATOM 5833 C CA . PRO B 1 331 ? 2.521 27.188 29.828 1 97.12 331 PRO B CA 1
ATOM 5834 C C . PRO B 1 331 ? 2.119 28.484 29.141 1 97.12 331 PRO B C 1
ATOM 5836 O O . PRO B 1 331 ? 1.279 29.219 29.656 1 97.12 331 PRO B O 1
ATOM 5839 N N . TYR B 1 332 ? 2.648 28.734 27.938 1 98.12 332 TYR B N 1
ATOM 5840 C CA . TYR B 1 332 ? 2.467 30.078 27.375 1 98.12 332 TYR B CA 1
ATOM 5841 C C . TYR B 1 332 ? 1.979 30 25.938 1 98.12 332 TYR B C 1
ATOM 5843 O O 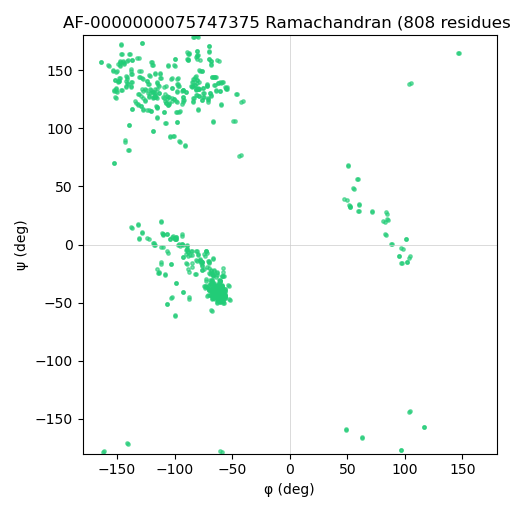. TYR B 1 332 ? 2.086 30.969 25.188 1 98.12 332 TYR B O 1
ATOM 5851 N N . GLY B 1 333 ? 1.459 28.812 25.516 1 97.69 333 GLY B N 1
ATOM 5852 C CA . GLY B 1 333 ? 1.095 28.656 24.125 1 97.69 333 GLY B CA 1
ATOM 5853 C C . GLY B 1 333 ? 2.279 28.781 23.172 1 97.69 333 GLY B C 1
ATOM 5854 O O . GLY B 1 333 ? 3.422 28.547 23.578 1 97.69 333 GLY B O 1
ATOM 5855 N N . ASN B 1 334 ? 1.925 28.938 21.891 1 97.31 334 ASN B N 1
ATOM 5856 C CA . ASN B 1 334 ? 3.029 29.172 20.953 1 97.31 334 ASN B CA 1
ATOM 5857 C C . ASN B 1 334 ? 2.645 30.141 19.859 1 97.31 334 ASN B C 1
ATOM 5859 O O . ASN B 1 334 ? 1.466 30.453 19.672 1 97.31 334 ASN B O 1
ATOM 5863 N N . CYS B 1 335 ? 3.6 30.766 19.312 1 98.38 335 CYS B N 1
ATOM 5864 C CA . CYS B 1 335 ? 3.568 31.469 18.031 1 98.38 335 CYS B CA 1
ATOM 5865 C C . CYS B 1 335 ? 4.504 30.797 17.031 1 98.38 335 CYS B C 1
ATOM 5867 O O . CYS B 1 335 ? 5.695 30.625 17.297 1 98.38 335 CYS B O 1
ATOM 5869 N N . HIS B 1 336 ? 3.896 30.328 15.969 1 98.19 336 HIS B N 1
ATOM 5870 C CA . HIS B 1 336 ? 4.828 29.906 14.93 1 98.19 336 HIS B CA 1
ATOM 5871 C C . HIS B 1 336 ? 4.656 30.734 13.664 1 98.19 336 HIS B C 1
ATOM 5873 O O . HIS B 1 336 ? 3.588 31.312 13.43 1 98.19 336 HIS B O 1
ATOM 5879 N N . VAL B 1 337 ? 5.754 30.938 12.969 1 97.5 337 VAL B N 1
ATOM 5880 C CA . VAL B 1 337 ? 5.746 31.469 11.609 1 97.5 337 VAL B CA 1
ATOM 5881 C C . VAL B 1 337 ? 6.23 30.406 10.625 1 97.5 337 VAL B C 1
ATOM 5883 O O . VAL B 1 337 ? 6.973 29.5 11.008 1 97.5 337 VAL B O 1
ATOM 5886 N N . ALA B 1 338 ? 5.684 30.469 9.5 1 97.06 338 ALA B N 1
ATOM 5887 C CA . ALA B 1 338 ? 6.23 29.641 8.43 1 97.06 338 ALA B CA 1
ATOM 5888 C C . ALA B 1 338 ? 6.941 30.5 7.387 1 97.06 338 ALA B C 1
ATOM 5890 O O . ALA B 1 338 ? 6.391 31.484 6.902 1 97.06 338 ALA B O 1
ATOM 5891 N N . VAL B 1 339 ? 8.172 30.172 7.102 1 97 339 VAL B N 1
ATOM 5892 C CA . VAL B 1 339 ? 8.844 30.734 5.934 1 97 339 VAL B CA 1
ATOM 5893 C C . VAL B 1 339 ? 8.461 29.938 4.688 1 97 339 VAL B C 1
ATOM 5895 O O . VAL B 1 339 ? 8.281 28.719 4.754 1 97 339 VAL B O 1
ATOM 5898 N N . GLY B 1 340 ? 8.312 30.641 3.627 1 94.81 340 GLY B N 1
ATOM 5899 C CA . GLY B 1 340 ? 7.906 30 2.389 1 94.81 340 GLY B CA 1
ATOM 5900 C C . GLY B 1 340 ? 6.453 30.234 2.035 1 94.81 340 GLY B C 1
ATOM 5901 O O . GLY B 1 340 ? 5.926 31.328 2.285 1 94.81 340 GLY B O 1
ATOM 5902 N N . ALA B 1 341 ? 5.758 29.344 1.489 1 92.12 341 ALA B N 1
ATOM 5903 C CA . ALA B 1 341 ? 4.484 29.484 0.785 1 92.12 341 ALA B CA 1
ATOM 5904 C C . ALA B 1 341 ? 3.367 29.891 1.741 1 92.12 341 ALA B C 1
ATOM 5906 O O . ALA B 1 341 ? 3.311 29.422 2.879 1 92.12 341 ALA B O 1
ATOM 5907 N N . SER B 1 342 ? 2.439 30.75 1.193 1 94.94 342 SER B N 1
ATOM 5908 C CA . SER B 1 342 ? 1.23 31.156 1.897 1 94.94 342 SER B CA 1
ATOM 5909 C C . SER B 1 342 ? 0.087 30.172 1.657 1 94.94 342 SER B C 1
ATOM 5911 O O . SER B 1 342 ? 0.171 29.328 0.773 1 94.94 342 SER B O 1
ATOM 5913 N N . TYR B 1 343 ? -0.919 30.266 2.494 1 91.31 343 TYR B N 1
ATOM 5914 C CA . TYR B 1 343 ? -2.152 29.5 2.332 1 91.31 343 TYR B CA 1
ATOM 5915 C C . TYR B 1 343 ? -3.252 30.359 1.727 1 91.31 343 TYR B C 1
ATOM 5917 O O . TYR B 1 343 ? -3.67 31.359 2.324 1 91.31 343 TYR B O 1
ATOM 5925 N N . ALA B 1 344 ? -3.828 29.953 0.66 1 87.25 344 ALA B N 1
ATOM 5926 C CA . ALA B 1 344 ? -4.828 30.719 -0.078 1 87.25 344 ALA B CA 1
ATOM 5927 C C . ALA B 1 344 ? -6.125 30.844 0.719 1 87.25 344 ALA B C 1
ATOM 5929 O O . ALA B 1 344 ? -6.875 31.812 0.551 1 87.25 344 ALA B O 1
ATOM 5930 N N . ASP B 1 345 ? -6.336 29.969 1.63 1 88.75 345 ASP B N 1
ATOM 5931 C CA . ASP B 1 345 ? -7.59 29.953 2.377 1 88.75 345 ASP B CA 1
ATOM 5932 C C . ASP B 1 345 ? -7.652 31.109 3.369 1 88.75 345 ASP B C 1
ATOM 5934 O O . ASP B 1 345 ? -8.711 31.406 3.93 1 88.75 345 ASP B O 1
ATOM 5938 N N . THR B 1 346 ? -6.574 31.828 3.482 1 95.19 346 THR B N 1
ATOM 5939 C CA . THR B 1 346 ? -6.566 33 4.367 1 95.19 346 THR B CA 1
ATOM 5940 C C . THR B 1 346 ? -7.016 34.25 3.617 1 95.19 346 THR B C 1
ATOM 5942 O O . THR B 1 346 ? -7.059 35.344 4.191 1 95.19 346 THR B O 1
ATOM 5945 N N . TYR B 1 347 ? -7.309 34.094 2.357 1 94.75 347 TYR B N 1
ATOM 5946 C CA . TYR B 1 347 ? -7.934 35.156 1.61 1 94.75 347 TYR B CA 1
ATOM 5947 C C . TYR B 1 347 ? -9.414 35.281 1.953 1 94.75 347 TYR B C 1
ATOM 5949 O O . TYR B 1 347 ? -10.18 34.344 1.771 1 94.75 347 TYR B O 1
ATOM 5957 N N . ALA B 1 348 ? -9.781 36.438 2.348 1 94.44 348 ALA B N 1
ATOM 5958 C CA . ALA B 1 348 ? -11.102 36.625 2.943 1 94.44 348 ALA B CA 1
ATOM 5959 C C . ALA B 1 348 ? -12.203 36.469 1.899 1 94.44 348 ALA B C 1
ATOM 5961 O O . ALA B 1 348 ? -13.352 36.156 2.236 1 94.44 348 ALA B O 1
ATOM 5962 N N . LEU B 1 349 ? -11.883 36.688 0.629 1 91.69 349 LEU B N 1
ATOM 5963 C CA . LEU B 1 349 ? -12.906 36.594 -0.412 1 91.69 349 LEU B CA 1
ATOM 5964 C C . LEU B 1 349 ? -12.953 35.219 -1.025 1 91.69 349 LEU B C 1
ATOM 5966 O O . LEU B 1 349 ? -13.617 35 -2.039 1 91.69 349 LEU B O 1
ATOM 5970 N N . GLY B 1 350 ? -12.273 34.281 -0.482 1 87.56 350 GLY B N 1
ATOM 5971 C CA . GLY B 1 350 ? -12.289 32.906 -0.935 1 87.56 350 GLY B CA 1
ATOM 5972 C C . GLY B 1 350 ? -11.047 32.531 -1.719 1 87.56 350 GLY B C 1
ATOM 5973 O O . GLY B 1 350 ? -10.578 33.281 -2.562 1 87.56 350 GLY B O 1
ATOM 5974 N N . ALA B 1 351 ? -10.586 31.344 -1.423 1 81.19 351 ALA B N 1
ATOM 5975 C CA . ALA B 1 351 ? -9.367 30.859 -2.057 1 81.19 351 ALA B CA 1
ATOM 5976 C C . ALA B 1 351 ? -9.516 30.828 -3.576 1 81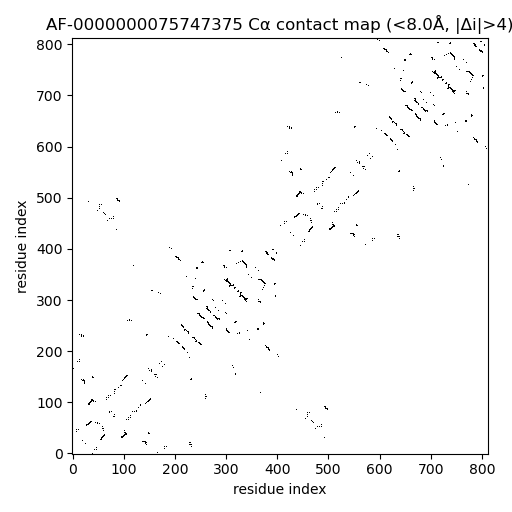.19 351 ALA B C 1
ATOM 5978 O O . ALA B 1 351 ? -8.555 31.094 -4.305 1 81.19 351 ALA B O 1
ATOM 5979 N N . GLY B 1 352 ? -10.633 30.531 -4.051 1 81 352 GLY B N 1
ATOM 5980 C CA . GLY B 1 352 ? -10.891 30.422 -5.48 1 81 352 GLY B CA 1
ATOM 5981 C C . GLY B 1 352 ? -10.758 31.75 -6.215 1 81 352 GLY B C 1
ATOM 5982 O O . GLY B 1 352 ? -10.492 31.766 -7.418 1 81 352 GLY B O 1
ATOM 5983 N N . ALA B 1 353 ? -10.891 32.781 -5.5 1 83.75 353 ALA B N 1
ATOM 5984 C CA . ALA B 1 353 ? -10.859 34.125 -6.102 1 83.75 353 ALA B CA 1
ATOM 5985 C C . ALA B 1 353 ? -9.43 34.656 -6.156 1 83.75 353 ALA B C 1
ATOM 5987 O O . ALA B 1 353 ? -9.188 35.719 -6.703 1 83.75 353 ALA B O 1
ATOM 5988 N N . LEU B 1 354 ? -8.516 33.906 -5.609 1 86.81 354 LEU B N 1
ATOM 5989 C CA . LEU B 1 354 ? -7.125 34.344 -5.523 1 86.81 354 LEU B CA 1
ATOM 5990 C C . LEU B 1 354 ? -6.309 33.781 -6.684 1 86.81 354 LEU B C 1
ATOM 5992 O O . LEU B 1 354 ? -5.742 32.688 -6.582 1 86.81 354 LEU B O 1
ATOM 5996 N N . ASP B 1 355 ? -6.238 34.469 -7.797 1 86.31 355 ASP B N 1
ATOM 5997 C CA . ASP B 1 355 ? -5.41 34.031 -8.906 1 86.31 355 ASP B CA 1
ATOM 5998 C C . ASP B 1 355 ? -3.957 34.469 -8.727 1 86.31 355 ASP B C 1
ATOM 6000 O O . ASP B 1 355 ? -3.609 35.062 -7.699 1 86.31 355 ASP B O 1
ATOM 6004 N N . LYS B 1 356 ? -3.164 34.094 -9.641 1 86.31 356 LYS B N 1
ATOM 6005 C CA . LYS B 1 356 ? -1.729 34.344 -9.508 1 86.31 356 LYS B CA 1
ATOM 6006 C C . LYS B 1 356 ? -1.43 35.844 -9.43 1 86.31 356 LYS B C 1
ATOM 6008 O O . LYS B 1 356 ? -0.591 36.25 -8.633 1 86.31 356 LYS B O 1
ATOM 6013 N N . ALA B 1 357 ? -1.988 36.594 -10.195 1 91.81 357 ALA B N 1
ATOM 6014 C CA . ALA B 1 357 ? -1.767 38.031 -10.219 1 91.81 357 ALA B CA 1
ATOM 6015 C C . ALA B 1 357 ? -2.164 38.656 -8.891 1 91.81 357 ALA B C 1
ATOM 6017 O O . ALA B 1 357 ? -1.445 39.531 -8.367 1 91.81 357 ALA B O 1
ATOM 6018 N N . LYS B 1 358 ? -3.281 38.312 -8.336 1 92.5 358 LYS B N 1
ATOM 6019 C CA . LYS B 1 358 ? -3.746 38.844 -7.051 1 92.5 358 LYS B CA 1
ATOM 6020 C C . LYS B 1 358 ? -2.828 38.375 -5.914 1 92.5 358 LYS B C 1
ATOM 6022 O O . LYS B 1 358 ? -2.58 39.156 -4.98 1 92.5 358 LYS B O 1
ATOM 6027 N N . LYS B 1 359 ? -2.455 37.156 -5.973 1 92.94 359 LYS B N 1
ATOM 6028 C CA . LYS B 1 359 ? -1.523 36.656 -4.965 1 92.94 359 LYS B CA 1
ATOM 6029 C C . LYS B 1 359 ? -0.288 37.562 -4.871 1 92.94 359 LYS B C 1
ATOM 6031 O O . LYS B 1 359 ? 0.126 37.938 -3.777 1 92.94 359 LYS B O 1
ATOM 6036 N N . GLU B 1 360 ? 0.246 37.875 -6.008 1 93.38 360 GLU B N 1
ATOM 6037 C CA . GLU B 1 360 ? 1.43 38.75 -6.047 1 93.38 360 GLU B CA 1
ATOM 6038 C C . GLU B 1 360 ? 1.106 40.156 -5.57 1 93.38 360 GLU B C 1
ATOM 6040 O O . GLU B 1 360 ? 1.848 40.719 -4.77 1 93.38 360 GLU B O 1
ATOM 6045 N N . ALA B 1 361 ? 0.071 40.625 -6.047 1 95.88 361 ALA B N 1
ATOM 6046 C CA . ALA B 1 361 ? -0.306 42 -5.738 1 95.88 361 ALA B CA 1
ATOM 6047 C C . ALA B 1 361 ? -0.587 42.188 -4.25 1 95.88 361 ALA B C 1
ATOM 6049 O O . ALA B 1 361 ? -0.274 43.219 -3.67 1 95.88 361 ALA B O 1
ATOM 6050 N N . PHE B 1 362 ? -1.179 41.156 -3.654 1 96.56 362 PHE B N 1
ATOM 6051 C CA . PHE B 1 362 ? -1.618 41.312 -2.27 1 96.56 362 PHE B CA 1
ATOM 6052 C C . PHE B 1 362 ? -0.569 40.75 -1.312 1 96.56 362 PHE B C 1
ATOM 6054 O O . PHE B 1 362 ? -0.754 40.781 -0.093 1 96.56 362 PHE B O 1
ATOM 6061 N N . GLY B 1 363 ? 0.528 40.25 -1.839 1 97.12 363 GLY B N 1
ATOM 6062 C CA . GLY B 1 363 ? 1.67 39.875 -1.018 1 97.12 363 GLY B CA 1
ATOM 6063 C C . GLY B 1 363 ? 1.561 38.5 -0.432 1 97.12 363 GLY B C 1
ATOM 6064 O O . GLY B 1 363 ? 2.133 38.219 0.623 1 97.12 363 GLY B O 1
ATOM 6065 N N . PHE B 1 364 ? 0.724 37.625 -1.053 1 96.44 364 PHE B N 1
ATOM 6066 C CA . PHE B 1 364 ? 0.799 36.188 -0.731 1 96.44 364 PHE B CA 1
ATOM 6067 C C . PHE B 1 364 ? 2.105 35.594 -1.235 1 96.44 364 PHE B C 1
ATOM 6069 O O . PHE B 1 364 ? 2.469 35.781 -2.4 1 96.44 364 PHE B O 1
ATOM 6076 N N . ASN B 1 365 ? 2.812 34.906 -0.34 1 95.75 365 ASN B N 1
ATOM 6077 C CA . ASN B 1 365 ? 4.113 34.375 -0.717 1 95.75 365 ASN B CA 1
ATOM 6078 C C . ASN B 1 365 ? 3.963 33.062 -1.504 1 95.75 365 ASN B C 1
ATOM 6080 O O . ASN B 1 365 ? 3.07 32.281 -1.224 1 95.75 365 ASN B O 1
ATOM 6084 N N . ASP B 1 366 ? 4.773 32.938 -2.512 1 90.19 366 ASP B N 1
ATOM 6085 C CA . ASP B 1 366 ? 4.859 31.719 -3.311 1 90.19 366 ASP B CA 1
ATOM 6086 C C . ASP B 1 366 ? 6.234 31.062 -3.17 1 90.19 366 ASP B C 1
ATOM 6088 O O . ASP B 1 366 ? 7.262 31.719 -3.363 1 90.19 366 ASP B O 1
ATOM 6092 N N . SER B 1 367 ? 6.25 29.828 -2.816 1 89 367 SER B N 1
ATOM 6093 C CA . SER B 1 367 ? 7.484 29.094 -2.596 1 89 367 SER B CA 1
ATOM 6094 C C . SER B 1 367 ? 7.23 27.594 -2.576 1 89 367 SER B C 1
ATOM 6096 O O . SER B 1 367 ? 6.105 27.141 -2.346 1 89 367 SER B O 1
ATOM 6098 N N . ALA B 1 368 ? 8.234 26.766 -2.854 1 80.56 368 ALA B N 1
ATOM 6099 C CA . ALA B 1 368 ? 8.195 25.312 -2.662 1 80.56 368 ALA B CA 1
ATOM 6100 C C . ALA B 1 368 ? 8.352 24.953 -1.188 1 80.56 368 ALA B C 1
ATOM 6102 O O . ALA B 1 368 ? 7.988 23.844 -0.771 1 80.56 368 ALA B O 1
ATOM 6103 N N . LEU B 1 369 ? 8.789 25.922 -0.48 1 87.25 369 LEU B N 1
ATOM 6104 C CA . LEU B 1 369 ? 9.031 25.719 0.944 1 87.25 369 LEU B CA 1
ATOM 6105 C C . LEU B 1 369 ? 7.836 26.172 1.771 1 87.25 369 LEU B C 1
ATOM 6107 O O . LEU B 1 369 ? 7.191 27.172 1.436 1 87.25 369 LEU B O 1
ATOM 6111 N N . HIS B 1 370 ? 7.453 25.469 2.705 1 92.44 370 HIS B N 1
ATOM 6112 C CA . HIS B 1 370 ? 6.637 25.859 3.846 1 92.44 370 HIS B CA 1
ATOM 6113 C C . HIS B 1 370 ? 7.133 25.203 5.133 1 92.44 370 HIS B C 1
ATOM 6115 O O . HIS B 1 370 ? 6.922 24.016 5.348 1 92.44 370 HIS B O 1
ATOM 6121 N N . TRP B 1 371 ? 7.805 26.031 5.879 1 94.31 371 TRP B N 1
ATOM 6122 C CA . TRP B 1 371 ? 8.477 25.469 7.047 1 94.31 371 TRP B CA 1
ATOM 6123 C C . TRP B 1 371 ? 8.109 26.234 8.312 1 94.31 371 TRP B C 1
ATOM 6125 O O . TRP B 1 371 ? 8.469 27.406 8.461 1 94.31 371 TRP B O 1
ATOM 6135 N N . ASP B 1 372 ? 7.457 25.547 9.195 1 96.69 372 ASP B N 1
ATOM 6136 C CA . ASP B 1 372 ? 6.984 26.141 10.445 1 96.69 372 ASP B CA 1
ATOM 6137 C C . ASP B 1 372 ? 8.094 26.156 11.5 1 96.69 372 ASP B C 1
ATOM 6139 O O . ASP B 1 372 ? 8.719 25.125 11.766 1 96.69 372 ASP B O 1
ATOM 6143 N N . LEU B 1 373 ? 8.367 27.281 12.047 1 97.56 373 LEU B N 1
ATOM 6144 C CA . LEU B 1 373 ? 9.297 27.469 13.156 1 97.56 373 LEU B CA 1
ATOM 6145 C C . LEU B 1 373 ? 8.57 28.016 14.383 1 97.56 373 LEU B C 1
ATOM 6147 O O . LEU B 1 373 ? 7.867 29.031 14.297 1 97.56 373 LEU B O 1
ATOM 6151 N N . VAL B 1 374 ? 8.797 27.391 15.531 1 98.44 374 VAL B N 1
ATOM 6152 C CA . VAL B 1 374 ? 7.871 27.578 16.656 1 98.44 374 VAL B CA 1
ATOM 6153 C C . VAL B 1 374 ? 8.578 28.312 17.781 1 98.44 374 VAL B C 1
ATOM 6155 O O . VAL B 1 374 ? 9.688 27.953 18.172 1 98.44 374 VAL B O 1
ATOM 6158 N N . ASN B 1 375 ? 7.973 29.359 18.312 1 98.56 375 ASN B N 1
ATOM 6159 C CA . ASN B 1 375 ? 8.352 30.062 19.531 1 98.56 375 ASN B CA 1
ATOM 6160 C C . ASN B 1 375 ? 7.402 29.734 20.688 1 98.56 375 ASN B C 1
ATOM 6162 O O . ASN B 1 375 ? 6.199 29.984 20.594 1 98.56 375 ASN B O 1
ATOM 6166 N N . THR B 1 376 ? 7.934 29.172 21.797 1 98.38 376 THR B N 1
ATOM 6167 C CA . THR B 1 376 ? 7.094 28.766 22.922 1 98.38 376 THR B CA 1
ATOM 6168 C C . THR B 1 376 ? 7.324 29.672 24.125 1 98.38 376 THR B C 1
ATOM 6170 O O . THR B 1 376 ? 6.82 29.391 25.219 1 98.38 376 THR B O 1
ATOM 6173 N N . GLU B 1 377 ? 8.078 30.797 23.969 1 98.38 377 GLU B N 1
ATOM 6174 C CA . GLU B 1 377 ? 8.336 31.75 25.047 1 98.38 377 GLU B CA 1
ATOM 6175 C C . GLU B 1 377 ? 7.059 32.5 25.453 1 98.38 377 GLU B C 1
ATOM 6177 O O . GLU B 1 377 ? 6.105 32.562 24.672 1 98.38 377 GLU B O 1
ATOM 6182 N N . ASP B 1 378 ? 7.09 32.969 26.75 1 98.5 378 ASP B N 1
ATOM 6183 C CA . ASP B 1 378 ? 6.047 33.906 27.125 1 98.5 378 ASP B CA 1
ATOM 6184 C C . ASP B 1 378 ? 6.043 35.094 26.172 1 98.5 378 ASP B C 1
ATOM 6186 O O . ASP B 1 378 ? 7.098 35.656 25.859 1 98.5 378 ASP B O 1
ATOM 6190 N N . LYS B 1 379 ? 4.809 35.469 25.719 1 98.62 379 LYS B N 1
ATOM 6191 C CA . LYS B 1 379 ? 4.777 36.5 24.703 1 98.62 379 LYS B CA 1
ATOM 6192 C C . LYS B 1 379 ? 3.514 37.375 24.828 1 98.62 379 LYS B C 1
ATOM 6194 O O . LYS B 1 379 ? 2.527 36.938 25.422 1 98.62 379 LYS B O 1
ATOM 6199 N N . ARG B 1 380 ? 3.684 38.531 24.312 1 98.44 380 ARG B N 1
ATOM 6200 C CA . ARG B 1 380 ? 2.588 39.5 24.141 1 98.44 380 ARG B CA 1
ATOM 6201 C C . ARG B 1 380 ? 2.443 39.906 22.688 1 98.44 380 ARG B C 1
ATOM 6203 O O . ARG B 1 380 ? 3.43 40.25 22.031 1 98.44 380 ARG B O 1
ATOM 6210 N N . VAL B 1 381 ? 1.238 39.781 22.172 1 98.75 381 VAL B N 1
ATOM 6211 C CA . VAL B 1 381 ? 0.944 40.219 20.812 1 98.75 381 VAL B CA 1
ATOM 6212 C C . VAL B 1 381 ? -0.112 41.312 20.844 1 98.75 381 VAL B C 1
ATOM 6214 O O . VAL B 1 381 ? -1.191 41.125 21.406 1 98.75 381 VAL B O 1
ATOM 6217 N N . THR B 1 382 ? 0.159 42.438 20.25 1 98.56 382 THR B N 1
ATOM 6218 C CA . THR B 1 382 ? -0.778 43.531 20.109 1 98.56 382 THR B CA 1
ATOM 6219 C C . THR B 1 382 ? -1.027 43.844 18.641 1 98.56 382 THR B C 1
ATOM 6221 O O . THR B 1 382 ? -0.225 43.469 17.766 1 98.56 382 THR B O 1
ATOM 6224 N N . ALA B 1 383 ? -2.145 44.438 18.391 1 98.44 383 ALA B N 1
ATOM 6225 C CA . ALA B 1 383 ? -2.475 44.906 17.047 1 98.44 383 ALA B CA 1
ATOM 6226 C C . ALA B 1 383 ? -2.621 46.438 17.031 1 98.44 383 ALA B C 1
ATOM 6228 O O . ALA B 1 383 ? -3.318 47 17.875 1 98.44 383 ALA B O 1
ATOM 6229 N N . ARG B 1 384 ? -1.924 47 16.156 1 98.31 384 ARG B N 1
ATOM 6230 C CA . ARG B 1 384 ? -2.232 48.375 15.797 1 98.31 384 ARG B CA 1
ATOM 6231 C C . ARG B 1 384 ? -3.338 48.438 14.75 1 98.31 384 ARG B C 1
ATOM 6233 O O . ARG B 1 384 ? -3.211 47.844 13.672 1 98.31 384 ARG B O 1
ATOM 6240 N N . LEU B 1 385 ? -4.371 49.156 15.117 1 98 385 LEU B N 1
ATOM 6241 C CA . LEU B 1 385 ? -5.484 49.25 14.18 1 98 385 LEU B CA 1
ATOM 6242 C C . LEU B 1 385 ? -5.27 50.438 13.227 1 98 385 LEU B C 1
ATOM 6244 O O . LEU B 1 385 ? -4.402 51.281 13.453 1 98 385 LEU B O 1
ATOM 6248 N N . LYS B 1 386 ? -6.012 50.438 12.211 1 96.94 386 LYS B N 1
ATOM 6249 C CA . LYS B 1 386 ? -5.859 51.469 11.188 1 96.94 386 LYS B CA 1
ATOM 6250 C C . LYS B 1 386 ? -6.246 52.844 11.734 1 96.94 386 LYS B C 1
ATOM 6252 O O . LYS B 1 386 ? -5.781 53.875 11.234 1 96.94 386 LYS B O 1
ATOM 6257 N N . ASP B 1 387 ? -7.078 52.906 12.703 1 97.12 387 ASP B N 1
ATOM 6258 C CA . ASP B 1 387 ? -7.469 54.156 13.297 1 97.12 387 ASP B CA 1
ATOM 6259 C C . ASP B 1 387 ? -6.418 54.656 14.289 1 97.12 387 ASP B C 1
ATOM 6261 O O . ASP B 1 387 ? -6.574 55.719 14.898 1 97.12 387 ASP B O 1
ATOM 6265 N N . GLY B 1 388 ? -5.406 53.812 14.523 1 96.38 388 GLY B N 1
ATOM 6266 C CA . GLY B 1 388 ? -4.293 54.25 15.359 1 96.38 388 GLY B CA 1
ATOM 6267 C C . GLY B 1 388 ? -4.34 53.656 16.75 1 96.38 388 GLY B C 1
ATOM 6268 O O . GLY B 1 388 ? -3.344 53.656 17.484 1 96.38 388 GLY B O 1
ATOM 6269 N N . SER B 1 389 ? -5.395 53.031 17.109 1 97.44 389 SER B N 1
ATOM 6270 C CA . SER B 1 389 ? -5.508 52.438 18.438 1 97.44 389 SER B CA 1
ATOM 6271 C C . SER B 1 389 ? -4.793 51.094 18.5 1 97.44 389 SER B C 1
ATOM 6273 O O . SER B 1 389 ? -4.445 50.531 17.469 1 97.44 389 SER B O 1
ATOM 6275 N N . THR B 1 390 ? -4.508 50.75 19.719 1 97.38 390 THR B N 1
ATOM 6276 C CA . THR B 1 390 ? -3.846 49.469 19.969 1 97.38 390 THR B CA 1
ATOM 6277 C C . THR B 1 390 ? -4.758 48.531 20.734 1 97.38 390 THR B C 1
ATOM 6279 O O . THR B 1 390 ? -5.441 48.938 21.672 1 97.38 390 THR B O 1
ATOM 6282 N N . VAL B 1 391 ? -4.797 47.25 20.312 1 97.19 391 VAL B N 1
ATOM 6283 C CA . VAL B 1 391 ? -5.605 46.219 20.969 1 97.19 391 VAL B CA 1
ATOM 6284 C C . VAL B 1 391 ? -4.723 45.031 21.344 1 97.19 391 VAL B C 1
ATOM 6286 O O . VAL B 1 391 ? -3.844 44.625 20.578 1 97.19 391 VAL B O 1
ATOM 6289 N N . LEU B 1 392 ? -4.902 44.562 22.594 1 98 392 LEU B N 1
ATOM 6290 C CA . LEU B 1 392 ? -4.238 43.312 23 1 98 392 LEU B CA 1
ATOM 6291 C C . LEU B 1 392 ? -4.871 42.125 22.312 1 98 392 LEU B C 1
ATOM 6293 O O . LEU B 1 392 ? -6.082 41.906 22.406 1 98 392 LEU B O 1
ATOM 6297 N N . ILE B 1 393 ? -4.066 41.344 21.641 1 98.19 393 ILE B N 1
ATOM 6298 C CA . ILE B 1 393 ? -4.555 40.188 20.891 1 98.19 393 ILE B CA 1
ATOM 6299 C C . ILE B 1 393 ? -4.293 38.906 21.656 1 98.19 393 ILE B C 1
ATOM 6301 O O . ILE B 1 393 ? -5.156 38.031 21.719 1 98.19 393 ILE B O 1
ATOM 6305 N N . TYR B 1 394 ? -3.127 38.719 22.203 1 98.06 394 TYR B N 1
ATOM 6306 C CA . TYR B 1 394 ? -2.639 37.469 22.797 1 98.06 394 TYR B CA 1
ATOM 6307 C C . TYR B 1 394 ? -1.628 37.75 23.906 1 98.06 394 TYR B C 1
ATOM 6309 O O . TYR B 1 394 ? -0.773 38.625 23.766 1 98.06 394 TYR B O 1
ATOM 6317 N N . GLU B 1 395 ? -1.759 37.125 24.984 1 98 395 GLU B N 1
ATOM 6318 C CA . GLU B 1 395 ? -0.809 37.281 26.094 1 98 395 GLU B CA 1
ATOM 6319 C C . GLU B 1 395 ? -0.696 36.031 26.922 1 98 395 GLU B C 1
ATOM 6321 O O . GLU B 1 395 ? -1.709 35.406 27.297 1 98 395 GLU B O 1
ATOM 6326 N N . SER B 1 396 ? 0.483 35.625 27.172 1 97.94 396 SER B N 1
ATOM 6327 C CA . SER B 1 396 ? 0.817 34.5 28.047 1 97.94 396 SER B CA 1
ATOM 6328 C C . SER B 1 396 ? -0.008 33.25 27.703 1 97.94 396 SER B C 1
ATOM 6330 O O . SER B 1 396 ? -0.591 32.625 28.578 1 97.94 396 SER B O 1
ATOM 6332 N N . GLY B 1 397 ? -0.189 33.094 26.438 1 97.75 397 GLY B N 1
ATOM 6333 C CA . GLY B 1 397 ? -0.718 31.828 25.953 1 97.75 397 GLY B CA 1
ATOM 6334 C C . GLY B 1 397 ? -2.201 31.891 25.625 1 97.75 397 GLY B C 1
ATOM 6335 O O . GLY B 1 397 ? -2.787 30.891 25.203 1 97.75 397 GLY B O 1
ATOM 6336 N N . ARG B 1 398 ? -2.789 33.094 25.734 1 97.31 398 ARG B N 1
ATOM 6337 C CA . ARG B 1 398 ? -4.234 33.125 25.547 1 97.31 398 ARG B CA 1
ATOM 6338 C C . ARG B 1 398 ? -4.633 34.344 24.703 1 97.31 398 ARG B C 1
ATOM 6340 O O . ARG B 1 398 ? -4.066 35.438 24.844 1 97.31 398 ARG B O 1
ATOM 6347 N N . PHE B 1 399 ? -5.555 34.125 23.828 1 97.69 399 PHE B N 1
ATOM 6348 C CA . PHE B 1 399 ? -6.168 35.25 23.109 1 97.69 399 PHE B CA 1
ATOM 6349 C C . PHE B 1 399 ? -6.957 36.125 24.062 1 97.69 399 PHE B C 1
ATOM 6351 O O . PHE B 1 399 ? -7.625 35.625 24.969 1 97.69 399 PHE B O 1
ATOM 6358 N N . ALA B 1 400 ? -6.938 37.469 23.828 1 94.5 400 ALA B N 1
ATOM 6359 C CA . ALA B 1 400 ? -7.582 38.438 24.703 1 94.5 400 ALA B CA 1
ATOM 6360 C C . ALA B 1 400 ? -9.062 38.594 24.359 1 94.5 400 ALA B C 1
ATOM 6362 O O . ALA B 1 400 ? -9.82 39.188 25.125 1 94.5 400 ALA B O 1
ATOM 6363 N N . GLY B 1 401 ? -9.508 38.156 23.219 1 78.38 401 GLY B N 1
ATOM 6364 C CA . GLY B 1 401 ? -10.875 38.375 22.781 1 78.38 401 GLY B CA 1
ATOM 6365 C C . GLY B 1 401 ? -11.906 37.781 23.703 1 78.38 401 GLY B C 1
ATOM 6366 O O . GLY B 1 401 ? -11.586 37.375 24.828 1 78.38 401 GLY B O 1
ATOM 6367 N N . PRO B 1 402 ? -13.281 37.938 23.281 1 64.31 402 PRO B N 1
ATOM 6368 C CA . PRO B 1 402 ? -14.406 37.688 24.188 1 64.31 402 PRO B CA 1
ATOM 6369 C C . PRO B 1 402 ? -14.289 36.344 24.922 1 64.31 402 PRO B C 1
ATOM 6371 O O . PRO B 1 402 ? -13.805 35.375 24.359 1 64.31 402 PRO B O 1
ATOM 6374 N N . GLU B 1 403 ? -13.953 36.469 26.25 1 58.34 403 GLU B N 1
ATOM 6375 C CA . GLU B 1 403 ? -13.969 35.344 27.156 1 58.34 403 GLU B CA 1
ATOM 6376 C C . GLU B 1 403 ? -15.258 34.531 27.016 1 58.34 403 GLU B C 1
ATOM 6378 O O . GLU B 1 403 ? -16.297 35.094 26.656 1 58.34 403 GLU B O 1
ATOM 6383 N N . GLU B 1 404 ? -15.391 33.219 26.844 1 48.25 404 GLU B N 1
ATOM 6384 C CA . GLU B 1 404 ? -16.594 32.469 27.188 1 48.25 404 GLU B CA 1
ATOM 6385 C C . GLU B 1 404 ? -17.141 32.938 28.547 1 48.25 404 GLU B C 1
ATOM 6387 O O . GLU B 1 404 ? -16.375 33.156 29.484 1 48.25 404 GLU B O 1
ATOM 6392 N N . ALA B 1 405 ? -18.438 33.406 28.578 1 40.12 405 ALA B N 1
ATOM 6393 C CA . ALA B 1 405 ? -19.297 33.125 29.719 1 40.12 405 ALA B CA 1
ATOM 6394 C C . ALA B 1 405 ? -19.141 31.688 30.188 1 40.12 405 ALA B C 1
ATOM 6396 O O . ALA B 1 405 ? -19.391 30.75 29.406 1 40.12 405 ALA B O 1
ATOM 6397 N N . SER B 1 406 ? -17.953 31.312 30.984 1 30.3 406 SER B N 1
ATOM 6398 C CA . SER B 1 406 ? -18.266 30.062 31.688 1 30.3 406 SER B CA 1
ATOM 6399 C C . SER B 1 406 ? -19.75 29.969 32 1 30.3 406 SER B C 1
ATOM 6401 O O . SER B 1 406 ? -20.406 30.969 32.312 1 30.3 406 SER B O 1
#

InterPro domains:
  IPR000787 Peptidase M29 [PF02073] (6-399)
  IPR035097 Peptidase M29, N-terminal [G3DSA:3.40.1830.10] (4-177)
  IPR052170 Metal-dependent Exopeptidase M29 [PTHR34448] (8-400)

pLDDT: mean 95.21, std 7.03, range [30.3, 98.88]

Nearest PDB structures (foldseek):
  1zjc-assembly1_A-2  TM=8.377E-01  e=2.416E-35  Staphylococcus aureus subsp. aureus MW2
  4icr-assembly1_A  TM=7.874E-01  e=3.888E-36  Streptococcus pneumoniae TIGR4
  4icq-assembly1_B  TM=8.322E-01  e=9.938E-34  Streptococcus pneumoniae TIGR4
  2ayi-assembly1_A  TM=8.235E-01  e=2.453E-30  Thermus thermophilus
  4bo5-assembly1_B  TM=2.103E-01  e=4.177E+00  Pseudomonas aeruginosa PAO1

Radius of gyration: 31.75 Å; Cα contacts (8 Å, |Δi|>4): 1940; chains: 2; bounding box: 48×101×67 Å